Protein 8TNE (pdb70)

Nearest PDB structures (foldseek):
  8tne-assembly1_A  TM=1.003E+00  e=6.669E-58  Butyrivibrio proteoclasticus
  8tne-assembly2_B  TM=9.995E-01  e=2.123E-55  Butyrivibrio proteoclasticus
  8tne-assembly3_C  TM=1.000E+00  e=3.724E-55  Butyrivibrio proteoclasticus
  8tms-assembly4_D  TM=9.133E-01  e=1.707E-23  Butyrivibrio fibrisolvens
  1qjv-assembly2_B  TM=7.725E-01  e=3.445E-16  Dickeya chrysanthemi

Radius of gyration: 35.61 Å; Cα contacts (8 Å, |Δi|>4): 3049; chains: 3; bounding box: 107×58×90 Å

Structure (mmCIF, N/CA/C/O backbone):
data_8TNE
#
_entry.id   8TNE
#
_cell.length_a   228.797
_cell.length_b   49.272
_cell.length_c   100.588
_cell.angle_alpha   90.00
_cell.angle_beta   101.03
_cell.angle_gamma   90.00
#
_symmetry.space_group_name_H-M   'C 1 2 1'
#
loop_
_entity.id
_entity.type
_entity.pdbx_description
1 polymer Pectinesterase
2 non-polymer 1,2-ETHANEDIOL
3 water water
#
loop_
_atom_site.group_PDB
_atom_site.id
_atom_site.type_symbol
_atom_site.label_atom_id
_atom_site.label_alt_id
_atom_site.label_comp_id
_atom_site.label_asym_id
_atom_site.label_entity_id
_atom_site.label_seq_id
_atom_site.pdbx_PDB_ins_code
_atom_site.Cartn_x
_atom_site.Cartn_y
_atom_site.Cartn_z
_atom_site.occupancy
_atom_site.B_iso_or_equiv
_atom_site.auth_seq_id
_atom_site.auth_comp_id
_atom_site.auth_asym_id
_atom_site.auth_atom_id
_atom_site.pdbx_PDB_model_num
ATOM 1 N N . LYS A 1 27 ? -66.848 -54.077 30.222 1.00 131.73 4 LYS A N 1
ATOM 2 C CA . LYS A 1 27 ? -66.633 -52.907 29.325 1.00 137.70 4 LYS A CA 1
ATOM 3 C C . LYS A 1 27 ? -65.743 -51.865 29.997 1.00 131.77 4 LYS A C 1
ATOM 4 O O . LYS A 1 27 ? -66.178 -51.203 30.934 1.00 128.79 4 LYS A O 1
ATOM 10 N N . ARG A 1 28 ? -64.517 -51.699 29.474 1.00 128.29 5 ARG A N 1
ATOM 11 C CA . ARG A 1 28 ? -63.562 -50.722 29.978 1.00 112.52 5 ARG A CA 1
ATOM 12 C C . ARG A 1 28 ? -63.655 -49.432 29.161 1.00 97.96 5 ARG A C 1
ATOM 13 O O . ARG A 1 28 ? -63.330 -49.375 27.973 1.00 95.59 5 ARG A O 1
ATOM 21 N N . MET A 1 29 ? -64.060 -48.379 29.870 1.00 83.20 6 MET A N 1
ATOM 22 C CA . MET A 1 29 ? -64.117 -47.018 29.292 1.00 68.76 6 MET A CA 1
ATOM 23 C C . MET A 1 29 ? -64.153 -46.109 30.517 1.00 60.21 6 MET A C 1
ATOM 24 O O . MET A 1 29 ? -64.832 -46.463 31.484 1.00 59.45 6 MET A O 1
ATOM 29 N N . PHE A 1 30 ? -63.387 -45.032 30.507 1.00 54.58 7 PHE A N 1
ATOM 30 C CA . PHE A 1 30 ? -63.344 -44.111 31.622 1.00 52.83 7 PHE A CA 1
ATOM 31 C C . PHE A 1 30 ? -64.613 -43.261 31.587 1.00 51.70 7 PHE A C 1
ATOM 32 O O . PHE A 1 30 ? -64.830 -42.567 30.610 1.00 51.44 7 PHE A O 1
ATOM 40 N N . GLU A 1 31 ? -65.455 -43.336 32.624 1.00 52.67 8 GLU A N 1
ATOM 41 C CA . GLU A 1 31 ? -66.769 -42.722 32.585 1.00 52.59 8 GLU A CA 1
ATOM 42 C C . GLU A 1 31 ? -66.878 -41.634 33.635 1.00 49.08 8 GLU A C 1
ATOM 43 O O . GLU A 1 31 ? -66.563 -41.869 34.786 1.00 49.81 8 GLU A O 1
ATOM 49 N N . VAL A 1 32 ? -67.421 -40.480 33.263 1.00 45.95 9 VAL A N 1
ATOM 50 C CA . VAL A 1 32 ? -67.697 -39.431 34.227 1.00 46.19 9 VAL A CA 1
ATOM 51 C C . VAL A 1 32 ? -69.149 -38.959 34.084 1.00 46.80 9 VAL A C 1
ATOM 52 O O . VAL A 1 32 ? -69.617 -38.737 32.971 1.00 47.19 9 VAL A O 1
ATOM 56 N N . HIS A 1 33 ? -69.873 -38.826 35.201 1.00 47.68 10 HIS A N 1
ATOM 57 C CA . HIS A 1 33 ? -71.257 -38.371 35.143 1.00 47.44 10 HIS A CA 1
ATOM 58 C C . HIS A 1 33 ? -71.345 -36.948 35.676 1.00 45.17 10 HIS A C 1
ATOM 59 O O . HIS A 1 33 ? -70.989 -36.714 36.829 1.00 46.23 10 HIS A O 1
ATOM 66 N N . VAL A 1 34 ? -71.750 -36.007 34.815 1.00 43.15 11 VAL A N 1
ATOM 67 C CA . VAL A 1 34 ? -72.008 -34.634 35.223 1.00 45.13 11 VAL A CA 1
ATOM 68 C C . VAL A 1 34 ? -73.501 -34.441 35.449 1.00 47.86 11 VAL A C 1
ATOM 69 O O . VAL A 1 34 ? -74.296 -34.713 34.555 1.00 48.57 11 VAL A O 1
ATOM 73 N N . LYS A 1 35 ? -73.878 -33.908 36.619 1.00 50.13 12 LYS A N 1
ATOM 74 C CA . LYS A 1 35 ? -75.258 -33.511 36.892 1.00 49.20 12 LYS A CA 1
ATOM 75 C C . LYS A 1 35 ? -75.276 -32.258 37.753 1.00 49.99 12 LYS A C 1
ATOM 76 O O . LYS A 1 35 ? -74.348 -31.993 38.518 1.00 48.62 12 LYS A O 1
ATOM 82 N N . LYS A 1 36 ? -76.383 -31.515 37.677 1.00 50.89 13 LYS A N 1
ATOM 83 C CA . LYS A 1 36 ? -76.562 -30.346 38.508 1.00 51.31 13 LYS A CA 1
ATOM 84 C C . LYS A 1 36 ? -76.553 -30.742 39.973 1.00 52.76 13 LYS A C 1
ATOM 85 O O . LYS A 1 36 ? -76.080 -29.959 40.794 1.00 53.36 13 LYS A O 1
ATOM 91 N N . GLU A 1 37 ? -77.043 -31.959 40.252 1.00 55.52 14 GLU A N 1
ATOM 92 C CA . GLU A 1 37 ? -77.068 -32.514 41.596 1.00 61.03 14 GLU A CA 1
ATOM 93 C C . GLU A 1 37 ? -76.764 -34.012 41.534 1.00 58.75 14 GLU A C 1
ATOM 94 O O . GLU A 1 37 ? -77.235 -34.706 40.638 1.00 57.80 14 GLU A O 1
ATOM 100 N N . ASN A 1 38 ? -75.993 -34.491 42.509 1.00 59.35 15 ASN A N 1
ATOM 101 C CA . ASN A 1 38 ? -75.723 -35.907 42.702 1.00 63.07 15 ASN A CA 1
ATOM 102 C C . ASN A 1 38 ? -74.864 -36.489 41.583 1.00 57.16 15 ASN A C 1
ATOM 103 O O . ASN A 1 38 ? -74.881 -37.690 41.409 1.00 57.70 15 ASN A O 1
ATOM 108 N N . GLY A 1 39 ? -74.090 -35.672 40.867 1.00 54.11 16 GLY A N 1
ATOM 109 C CA . GLY A 1 39 ? -73.194 -36.178 39.831 1.00 51.75 16 GLY A CA 1
ATOM 110 C C . GLY A 1 39 ? -71.808 -36.476 40.389 1.00 49.94 16 GLY A C 1
ATOM 111 O O . GLY A 1 39 ? -71.601 -36.262 41.567 1.00 51.23 16 GLY A O 1
ATOM 112 N N . ASP A 1 40 ? -70.884 -36.994 39.558 1.00 49.04 17 ASP A N 1
ATOM 113 C CA . ASP A 1 40 ? -69.478 -37.022 39.923 1.00 47.81 17 ASP A CA 1
ATOM 114 C C . ASP A 1 40 ? -68.993 -35.575 40.026 1.00 44.87 17 ASP A C 1
ATOM 115 O O . ASP A 1 40 ? -68.344 -35.195 40.979 1.00 43.49 17 ASP A O 1
ATOM 120 N N . TYR A 1 41 ? -69.406 -34.746 39.082 1.00 44.34 18 TYR A N 1
ATOM 121 C CA . TYR A 1 41 ? -69.130 -33.322 39.146 1.00 45.67 18 TYR A CA 1
ATOM 122 C C . TYR A 1 41 ? -70.392 -32.567 38.721 1.00 46.18 18 TYR A C 1
ATOM 123 O O . TYR A 1 41 ? -71.241 -33.138 38.061 1.00 45.83 18 TYR A O 1
ATOM 132 N N . SER A 1 42 ? -70.474 -31.272 39.018 1.00 47.09 19 SER A N 1
ATOM 133 C CA . SER A 1 42 ? -71.593 -30.444 38.597 1.00 48.00 19 SER A CA 1
ATOM 134 C C . SER A 1 42 ? -71.217 -29.558 37.420 1.00 47.78 19 SER A C 1
ATOM 135 O O . SER A 1 42 ? -72.075 -28.864 36.883 1.00 48.34 19 SER A O 1
ATOM 138 N N . THR A 1 43 ? -69.952 -29.597 36.997 1.00 47.65 20 THR A N 1
ATOM 139 C CA . THR A 1 43 ? -69.496 -28.856 35.819 1.00 47.49 20 THR A CA 1
ATOM 140 C C . THR A 1 43 ? -68.847 -29.799 34.813 1.00 45.43 20 THR A C 1
ATOM 141 O O . THR A 1 43 ? -68.250 -30.800 35.188 1.00 46.90 20 THR A O 1
ATOM 145 N N . ILE A 1 44 ? -68.959 -29.444 33.536 1.00 44.32 21 ILE A N 1
ATOM 146 C CA . ILE A 1 44 ? -68.358 -30.225 32.468 1.00 44.85 21 ILE A CA 1
ATOM 147 C C . ILE A 1 44 ? -66.833 -30.061 32.518 1.00 45.62 21 ILE A C 1
ATOM 148 O O . ILE A 1 44 ? -66.093 -31.012 32.328 1.00 46.94 21 ILE A O 1
ATOM 153 N N . THR A 1 45 ? -66.383 -28.841 32.805 1.00 46.55 22 THR A N 1
ATOM 154 C CA . THR A 1 45 ? -64.974 -28.512 32.915 1.00 45.57 22 THR A CA 1
ATOM 155 C C . THR A 1 45 ? -64.281 -29.476 33.863 1.00 47.30 22 THR A C 1
ATOM 156 O O . THR A 1 45 ? -63.230 -30.020 33.525 1.00 49.39 22 THR A O 1
ATOM 160 N N . GLU A 1 46 ? -64.863 -29.694 35.053 1.00 45.64 23 GLU A N 1
ATOM 161 C CA . GLU A 1 46 ? -64.225 -30.592 35.995 1.00 44.75 23 GLU A CA 1
ATOM 162 C C . GLU A 1 46 ? -64.219 -32.023 35.449 1.00 45.73 23 GLU A C 1
ATOM 163 O O . GLU A 1 46 ? -63.294 -32.788 35.717 1.00 45.31 23 GLU A O 1
ATOM 169 N N . ALA A 1 47 ? -65.232 -32.391 34.650 1.00 44.91 24 ALA A N 1
ATOM 170 C CA . ALA A 1 47 ? -65.251 -33.746 34.122 1.00 45.70 24 ALA A CA 1
ATOM 171 C C . ALA A 1 47 ? -64.131 -33.920 33.096 1.00 44.28 24 ALA A C 1
ATOM 172 O O . ALA A 1 47 ? -63.458 -34.961 33.047 1.00 44.94 24 ALA A O 1
ATOM 174 N N . ILE A 1 48 ? -63.955 -32.899 32.253 1.00 42.09 25 ILE A N 1
ATOM 175 C CA . ILE A 1 48 ? -62.899 -32.919 31.250 1.00 42.94 25 ILE A CA 1
ATOM 176 C C . ILE A 1 48 ? -61.524 -33.082 31.930 1.00 44.58 25 ILE A C 1
ATOM 177 O O . ILE A 1 48 ? -60.680 -33.842 31.444 1.00 44.48 25 ILE A O 1
ATOM 182 N N . GLN A 1 49 ? -61.319 -32.392 33.071 1.00 42.61 26 GLN A N 1
ATOM 183 C CA . GLN A 1 49 ? -60.050 -32.434 33.783 1.00 44.14 26 GLN A CA 1
ATOM 184 C C . GLN A 1 49 ? -59.774 -33.843 34.273 1.00 43.79 26 GLN A C 1
ATOM 185 O O . GLN A 1 49 ? -58.635 -34.249 34.444 1.00 42.68 26 GLN A O 1
ATOM 191 N N . ALA A 1 50 ? -60.858 -34.538 34.580 1.00 44.80 27 ALA A N 1
ATOM 192 C CA . ALA A 1 50 ? -60.776 -35.847 35.185 1.00 46.81 27 ALA A CA 1
ATOM 193 C C . ALA A 1 50 ? -60.276 -36.839 34.162 1.00 46.02 27 ALA A C 1
ATOM 194 O O . ALA A 1 50 ? -59.716 -37.853 34.533 1.00 51.81 27 ALA A O 1
ATOM 196 N N . VAL A 1 51 ? -60.503 -36.571 32.890 1.00 45.62 28 VAL A N 1
ATOM 197 C CA . VAL A 1 51 ? -60.221 -37.582 31.889 1.00 47.71 28 VAL A CA 1
ATOM 198 C C . VAL A 1 51 ? -58.738 -37.554 31.571 1.00 47.86 28 VAL A C 1
ATOM 199 O O . VAL A 1 51 ? -58.224 -36.552 31.103 1.00 46.57 28 VAL A O 1
ATOM 203 N N . PRO A 1 52 ? -58.012 -38.673 31.720 1.00 50.35 29 PRO A N 1
ATOM 204 C CA . PRO A 1 52 ? -56.637 -38.737 31.233 1.00 50.52 29 PRO A CA 1
ATOM 205 C C . PRO A 1 52 ? -56.646 -38.730 29.704 1.00 49.68 29 PRO A C 1
ATOM 206 O O . PRO A 1 52 ? -57.379 -39.511 29.071 1.00 51.74 29 PRO A O 1
ATOM 210 N N . TYR A 1 53 ? -55.826 -37.854 29.115 1.00 46.72 30 TYR A N 1
ATOM 211 C CA . TYR A 1 53 ? -55.762 -37.716 27.666 1.00 46.21 30 TYR A CA 1
ATOM 212 C C . TYR A 1 53 ? -55.732 -39.068 26.939 1.00 48.85 30 TYR A C 1
ATOM 213 O O . TYR A 1 53 ? -56.313 -39.232 25.874 1.00 50.77 30 TYR A O 1
ATOM 222 N N . GLU A 1 54 ? -55.009 -40.048 27.459 1.00 53.77 31 GLU A N 1
ATOM 223 C CA . GLU A 1 54 ? -54.707 -41.234 26.679 1.00 60.04 31 GLU A CA 1
ATOM 224 C C . GLU A 1 54 ? -55.809 -42.290 26.780 1.00 60.72 31 GLU A C 1
ATOM 225 O O . GLU A 1 54 ? -55.739 -43.312 26.102 1.00 63.36 31 GLU A O 1
ATOM 231 N N . GLU A 1 55 ? -56.819 -42.052 27.624 1.00 61.33 32 GLU A N 1
ATOM 232 C CA . GLU A 1 55 ? -57.834 -43.058 27.904 1.00 61.83 32 GLU A CA 1
ATOM 233 C C . GLU A 1 55 ? -59.127 -42.745 27.161 1.00 54.81 32 GLU A C 1
ATOM 234 O O . GLU A 1 55 ? -59.650 -41.642 27.253 1.00 51.63 32 GLU A O 1
ATOM 240 N N . LYS A 1 56 ? -59.614 -43.746 26.428 1.00 53.76 33 LYS A N 1
ATOM 241 C CA . LYS A 1 56 ? -60.938 -43.705 25.842 1.00 54.53 33 LYS A CA 1
ATOM 242 C C . LYS A 1 56 ? -61.942 -43.421 26.952 1.00 51.60 33 LYS A C 1
ATOM 243 O O . LYS A 1 56 ? -61.977 -44.132 27.965 1.00 51.45 33 LYS A O 1
ATOM 249 N N . ALA A 1 57 ? -62.747 -42.371 26.757 1.00 47.83 34 ALA A N 1
ATOM 250 C CA . ALA A 1 57 ? -63.572 -41.868 27.839 1.00 46.01 34 ALA A CA 1
ATOM 251 C C . ALA A 1 57 ? -64.937 -41.469 27.326 1.00 44.12 34 ALA A C 1
ATOM 252 O O . ALA A 1 57 ? -65.070 -41.116 26.180 1.00 42.27 34 ALA A O 1
ATOM 254 N N . ILE A 1 58 ? -65.884 -41.343 28.262 1.00 45.97 35 ILE A N 1
ATOM 255 C CA . ILE A 1 58 ? -67.192 -40.786 27.966 1.00 44.33 35 ILE A CA 1
ATOM 256 C C . ILE A 1 58 ? -67.638 -39.946 29.138 1.00 42.10 35 ILE A C 1
ATOM 257 O O . ILE A 1 58 ? -67.485 -40.361 30.268 1.00 41.38 35 ILE A O 1
ATOM 262 N N . ILE A 1 59 ? -68.163 -38.763 28.830 1.00 40.88 36 ILE A N 1
ATOM 263 C CA . ILE A 1 59 ? -68.781 -37.913 29.825 1.00 42.23 36 ILE A CA 1
ATOM 264 C C . ILE A 1 59 ? -70.293 -37.840 29.553 1.00 44.25 36 ILE A C 1
ATOM 265 O O . ILE A 1 59 ? -70.718 -37.312 28.524 1.00 42.45 36 ILE A O 1
ATOM 270 N N . TYR A 1 60 ? -71.101 -38.343 30.503 1.00 46.39 37 TYR A N 1
ATOM 271 C CA . TYR A 1 60 ? -72.554 -38.201 30.447 1.00 45.74 37 TYR A CA 1
ATOM 272 C C . TYR A 1 60 ? -72.957 -36.891 31.105 1.00 44.24 37 TYR A C 1
ATOM 273 O O . TYR A 1 60 ? -72.507 -36.601 32.204 1.00 44.60 37 TYR A O 1
ATOM 282 N N . ILE A 1 61 ? -73.757 -36.077 30.437 1.00 43.58 38 ILE A N 1
ATOM 283 C CA . ILE A 1 61 ? -74.152 -34.809 31.031 1.00 45.94 38 ILE A CA 1
ATOM 284 C C . ILE A 1 61 ? -75.665 -34.740 31.160 1.00 46.91 38 ILE A C 1
ATOM 285 O O . ILE A 1 61 ? -76.355 -34.723 30.152 1.00 50.43 38 ILE A O 1
ATOM 290 N N . GLY A 1 62 ? -76.150 -34.639 32.395 1.00 50.55 39 GLY A N 1
ATOM 291 C CA . GLY A 1 62 ? -77.581 -34.578 32.691 1.00 52.60 39 GLY A CA 1
ATOM 292 C C . GLY A 1 62 ? -78.212 -33.248 32.286 1.00 52.45 39 GLY A C 1
ATOM 293 O O . GLY A 1 62 ? -77.515 -32.307 31.909 1.00 53.30 39 GLY A O 1
ATOM 294 N N . GLU A 1 63 ? -79.545 -33.231 32.324 1.00 56.15 40 GLU A N 1
ATOM 295 C CA . GLU A 1 63 ? -80.373 -32.063 32.062 1.00 55.81 40 GLU A CA 1
ATOM 296 C C . GLU A 1 63 ? -79.852 -30.833 32.786 1.00 51.06 40 GLU A C 1
ATOM 297 O O . GLU A 1 63 ? -79.525 -30.902 33.967 1.00 54.02 40 GLU A O 1
ATOM 303 N N . GLY A 1 64 ? -79.854 -29.713 32.071 1.00 46.94 41 GLY A N 1
ATOM 304 C CA . GLY A 1 64 ? -79.578 -28.420 32.664 1.00 46.90 41 GLY A CA 1
ATOM 305 C C . GLY A 1 64 ? -78.867 -27.503 31.680 1.00 45.63 41 GLY A C 1
ATOM 306 O O . GLY A 1 64 ? -78.531 -27.907 30.569 1.00 44.76 41 GLY A O 1
ATOM 307 N N . THR A 1 65 ? -78.685 -26.257 32.106 1.00 47.56 42 THR A N 1
ATOM 308 C CA . THR A 1 65 ? -77.965 -25.242 31.363 1.00 47.92 42 THR A CA 1
ATOM 309 C C . THR A 1 65 ? -76.635 -25.040 32.079 1.00 47.66 42 THR A C 1
ATOM 310 O O . THR A 1 65 ? -76.611 -24.682 33.243 1.00 51.60 42 THR A O 1
ATOM 314 N N . TYR A 1 66 ? -75.538 -25.338 31.386 1.00 45.34 43 TYR A N 1
ATOM 315 C CA . TYR A 1 66 ? -74.197 -25.206 31.934 1.00 45.07 43 TYR A CA 1
ATOM 316 C C . TYR A 1 66 ? -73.517 -23.992 31.295 1.00 43.62 43 TYR A C 1
ATOM 317 O O . TYR A 1 66 ? -73.241 -23.986 30.101 1.00 39.98 43 TYR A O 1
ATOM 326 N N . HIS A 1 67 ? -73.359 -22.927 32.085 1.00 46.09 44 HIS A N 1
ATOM 327 C CA . HIS A 1 67 ? -72.766 -21.688 31.604 1.00 48.46 44 HIS A CA 1
ATOM 328 C C . HIS A 1 67 ? -71.256 -21.791 31.803 1.00 45.91 44 HIS A C 1
ATOM 329 O O . HIS A 1 67 ? -70.765 -21.477 32.864 1.00 46.86 44 HIS A O 1
ATOM 336 N N . GLU A 1 68 ? -70.553 -22.288 30.798 1.00 46.61 45 GLU A N 1
ATOM 337 C CA . GLU A 1 68 ? -69.133 -22.618 30.887 1.00 49.08 45 GLU A CA 1
ATOM 338 C C . GLU A 1 68 ? -68.486 -22.435 29.520 1.00 47.01 45 GLU A C 1
ATOM 339 O O . GLU A 1 68 ? -69.132 -22.637 28.506 1.00 49.18 45 GLU A O 1
ATOM 345 N N . LYS A 1 69 ? -67.200 -22.108 29.530 1.00 48.82 46 LYS A N 1
ATOM 346 C CA . LYS A 1 69 ? -66.360 -22.058 28.346 1.00 46.85 46 LYS A CA 1
ATOM 347 C C . LYS A 1 69 ? -65.462 -23.284 28.385 1.00 44.01 46 LYS A C 1
ATOM 348 O O . LYS A 1 69 ? -64.647 -23.413 29.295 1.00 44.46 46 LYS A O 1
ATOM 354 N N . LEU A 1 70 ? -65.634 -24.194 27.430 1.00 43.01 47 LEU A N 1
ATOM 355 C CA . LEU A 1 70 ? -64.955 -25.479 27.517 1.00 46.17 47 LEU A CA 1
ATOM 356 C C . LEU A 1 70 ? -63.697 -25.505 26.654 1.00 45.81 47 LEU A C 1
ATOM 357 O O . LEU A 1 70 ? -63.742 -25.068 25.510 1.00 47.51 47 LEU A O 1
ATOM 362 N N . PHE A 1 71 ? -62.632 -26.127 27.179 1.00 44.16 48 PHE A N 1
ATOM 363 C CA . PHE A 1 71 ? -61.466 -26.443 26.371 1.00 42.07 48 PHE A CA 1
ATOM 364 C C . PHE A 1 71 ? -61.146 -27.913 26.560 1.00 41.48 48 PHE A C 1
ATOM 365 O O . PHE A 1 71 ? -60.687 -28.325 27.601 1.00 44.49 48 PHE A O 1
ATOM 373 N N . CYS A 1 72 ? -61.330 -28.701 25.522 1.00 41.99 49 CYS A N 1
ATOM 374 C CA . CYS A 1 72 ? -61.117 -30.127 25.609 1.00 45.22 49 CYS A CA 1
ATOM 375 C C . CYS A 1 72 ? -60.075 -30.563 24.585 1.00 49.87 49 CYS A C 1
ATOM 376 O O . CYS A 1 72 ? -60.248 -30.296 23.401 1.00 56.04 49 CYS A O 1
ATOM 379 N N . GLU A 1 73 ? -59.020 -31.241 25.048 1.00 48.78 50 GLU A N 1
ATOM 380 C CA . GLU A 1 73 ? -58.051 -31.867 24.161 1.00 48.55 50 GLU A CA 1
ATOM 381 C C . GLU A 1 73 ? -57.796 -33.279 24.664 1.00 46.75 50 GLU A C 1
ATOM 382 O O . GLU A 1 73 ? -57.205 -33.411 25.719 1.00 43.33 50 GLU A O 1
ATOM 388 N N . LYS A 1 74 ? -58.252 -34.312 23.936 1.00 44.84 51 LYS A N 1
ATOM 389 C CA . LYS A 1 74 ? -58.124 -35.679 24.429 1.00 44.92 51 LYS A CA 1
ATOM 390 C C . LYS A 1 74 ? -57.879 -36.628 23.268 1.00 45.00 51 LYS A C 1
ATOM 391 O O . LYS A 1 74 ? -58.192 -36.295 22.130 1.00 44.75 51 LYS A O 1
ATOM 397 N N . SER A 1 75 ? -57.396 -37.845 23.550 1.00 46.52 52 SER A N 1
ATOM 398 C CA . SER A 1 75 ? -57.192 -38.773 22.455 1.00 48.31 52 SER A CA 1
ATOM 399 C C . SER A 1 75 ? -58.531 -39.300 21.935 1.00 48.45 52 SER A C 1
ATOM 400 O O . SER A 1 75 ? -58.679 -39.453 20.732 1.00 53.05 52 SER A O 1
ATOM 403 N N . ASP A 1 76 ? -59.475 -39.657 22.817 1.00 48.51 53 ASP A N 1
ATOM 404 C CA . ASP A 1 76 ? -60.714 -40.302 22.373 1.00 48.72 53 ASP A CA 1
ATOM 405 C C . ASP A 1 76 ? -61.823 -40.073 23.402 1.00 48.60 53 ASP A C 1
ATOM 406 O O . ASP A 1 76 ? -61.956 -40.837 24.364 1.00 50.92 53 ASP A O 1
ATOM 411 N N . ILE A 1 77 ? -62.601 -39.011 23.232 1.00 44.80 54 ILE A N 1
ATOM 412 C CA . ILE A 1 77 ? -63.622 -38.725 24.218 1.00 45.13 54 ILE A CA 1
ATOM 413 C C . ILE A 1 77 ? -64.981 -38.538 23.557 1.00 44.69 54 ILE A C 1
ATOM 414 O O . ILE A 1 77 ? -65.085 -38.005 22.460 1.00 42.94 54 ILE A O 1
ATOM 419 N N . THR A 1 78 ? -66.029 -38.934 24.281 1.00 48.58 55 THR A N 1
ATOM 420 C CA . THR A 1 78 ? -67.426 -38.798 23.869 1.00 46.66 55 THR A CA 1
ATOM 421 C C . THR A 1 78 ? -68.201 -37.983 24.908 1.00 43.72 55 THR A C 1
ATOM 422 O O . THR A 1 78 ? -68.085 -38.259 26.099 1.00 43.75 55 THR A O 1
ATOM 426 N N . PHE A 1 79 ? -68.938 -36.968 24.465 1.00 40.97 56 PHE A N 1
ATOM 427 C CA . PHE A 1 79 ? -69.872 -36.259 25.327 1.00 42.87 56 PHE A CA 1
ATOM 428 C C . PHE A 1 79 ? -71.315 -36.602 24.926 1.00 43.50 56 PHE A C 1
ATOM 429 O O . PHE A 1 79 ? -71.661 -36.539 23.744 1.00 43.78 56 PHE A O 1
ATOM 437 N N . VAL A 1 80 ? -72.152 -36.967 25.905 1.00 43.10 57 VAL A N 1
ATOM 438 C CA . VAL A 1 80 ? -73.537 -37.339 25.646 1.00 44.36 57 VAL A CA 1
ATOM 439 C C . VAL A 1 80 ? -74.423 -36.553 26.608 1.00 44.09 57 VAL A C 1
ATOM 440 O O . VAL A 1 80 ? -74.393 -36.826 27.803 1.00 42.78 57 VAL A O 1
ATOM 444 N N . GLY A 1 81 ? -75.183 -35.576 26.084 1.00 43.60 58 GLY A N 1
ATOM 445 C CA . GLY A 1 81 ? -76.143 -34.821 26.871 1.00 44.88 58 GLY A CA 1
ATOM 446 C C . GLY A 1 81 ? -77.501 -35.539 26.930 1.00 49.46 58 GLY A C 1
ATOM 447 O O . GLY A 1 81 ? -77.645 -36.630 26.389 1.00 49.55 58 GLY A O 1
ATOM 448 N N . ALA A 1 82 ? -78.494 -34.918 27.592 1.00 51.05 59 ALA A N 1
ATOM 449 C CA . ALA A 1 82 ? -79.828 -35.494 27.752 1.00 54.82 59 ALA A CA 1
ATOM 450 C C . ALA A 1 82 ? -80.739 -35.197 26.561 1.00 51.18 59 ALA A C 1
ATOM 451 O O . ALA A 1 82 ? -81.891 -35.616 26.571 1.00 57.53 59 ALA A O 1
ATOM 453 N N . GLY A 1 83 ? -80.213 -34.502 25.550 1.00 45.80 60 GLY A N 1
ATOM 454 C CA . GLY A 1 83 ? -80.939 -34.230 24.326 1.00 44.89 60 GLY A CA 1
ATOM 455 C C . GLY A 1 83 ? -80.884 -32.747 23.982 1.00 44.57 60 GLY A C 1
ATOM 456 O O . GLY A 1 83 ? -80.540 -31.901 24.812 1.00 43.46 60 GLY A O 1
ATOM 457 N N . ILE A 1 84 ? -81.234 -32.437 22.737 1.00 46.14 61 ILE A N 1
ATOM 458 C CA . ILE A 1 84 ? -81.278 -31.063 22.278 1.00 48.83 61 ILE A CA 1
ATOM 459 C C . ILE A 1 84 ? -82.217 -30.225 23.157 1.00 48.93 61 ILE A C 1
ATOM 460 O O . ILE A 1 84 ? -83.328 -30.623 23.443 1.00 49.31 61 ILE A O 1
ATOM 465 N N . ASP A 1 85 ? -81.702 -29.090 23.636 1.00 49.43 62 ASP A N 1
ATOM 466 C CA . ASP A 1 85 ? -82.408 -28.126 24.469 1.00 51.80 62 ASP A CA 1
ATOM 467 C C . ASP A 1 85 ? -82.835 -28.715 25.818 1.00 52.85 62 ASP A C 1
ATOM 468 O O . ASP A 1 85 ? -83.623 -28.107 26.537 1.00 52.67 62 ASP A O 1
ATOM 473 N N . LYS A 1 86 ? -82.256 -29.861 26.199 1.00 56.22 63 LYS A N 1
ATOM 474 C CA . LYS A 1 86 ? -82.400 -30.442 27.533 1.00 55.20 63 LYS A CA 1
ATOM 475 C C . LYS A 1 86 ? -81.068 -30.337 28.286 1.00 52.78 63 LYS A C 1
ATOM 476 O O . LYS A 1 86 ? -81.012 -29.872 29.421 1.00 54.48 63 LYS A O 1
ATOM 482 N N . THR A 1 87 ? -79.980 -30.742 27.622 1.00 51.63 64 THR A N 1
ATOM 483 C CA . THR A 1 87 ? -78.636 -30.335 28.019 1.00 49.09 64 THR A CA 1
ATOM 484 C C . THR A 1 87 ? -78.163 -29.175 27.146 1.00 45.83 64 THR A C 1
ATOM 485 O O . THR A 1 87 ? -78.075 -29.320 25.944 1.00 47.40 64 THR A O 1
ATOM 489 N N . ILE A 1 88 ? -77.858 -28.033 27.760 1.00 45.74 65 ILE A N 1
ATOM 490 C CA . ILE A 1 88 ? -77.438 -26.852 27.032 1.00 45.79 65 ILE A CA 1
ATOM 491 C C . ILE A 1 88 ? -76.090 -26.374 27.585 1.00 44.57 65 ILE A C 1
ATOM 492 O O . ILE A 1 88 ? -75.989 -26.096 28.774 1.00 43.80 65 ILE A O 1
ATOM 497 N N . ILE A 1 89 ? -75.077 -26.255 26.716 1.00 44.76 66 ILE A N 1
ATOM 498 C CA . ILE A 1 89 ? -73.809 -25.606 27.052 1.00 43.93 66 ILE A CA 1
ATOM 499 C C . ILE A 1 89 ? -73.788 -24.226 26.417 1.00 44.64 66 ILE A C 1
ATOM 500 O O . ILE A 1 89 ? -73.905 -24.112 25.205 1.00 45.32 66 ILE A O 1
ATOM 505 N N . GLU A 1 90 ? -73.680 -23.177 27.230 1.00 47.41 67 GLU A N 1
ATOM 506 C CA . GLU A 1 90 ? -73.787 -21.823 26.693 1.00 51.50 67 GLU A CA 1
ATOM 507 C C . GLU A 1 90 ? -72.698 -20.932 27.288 1.00 48.12 67 GLU A C 1
ATOM 508 O O . GLU A 1 90 ? -72.328 -21.086 28.445 1.00 47.63 67 GLU A O 1
ATOM 514 N N . TYR A 1 91 ? -72.215 -19.980 26.482 1.00 47.42 68 TYR A N 1
ATOM 515 C CA . TYR A 1 91 ? -71.342 -18.918 26.958 1.00 47.60 68 TYR A CA 1
ATOM 516 C C . TYR A 1 91 ? -71.523 -17.742 25.998 1.00 47.11 68 TYR A C 1
ATOM 517 O O . TYR A 1 91 ? -72.170 -17.912 24.971 1.00 48.81 68 TYR A O 1
ATOM 526 N N . ASP A 1 92 ? -70.967 -16.567 26.338 1.00 47.84 69 ASP A N 1
ATOM 527 C CA . ASP A 1 92 ? -71.291 -15.322 25.642 1.00 52.71 69 ASP A CA 1
ATOM 528 C C . ASP A 1 92 ? -70.058 -14.446 25.398 1.00 52.13 69 ASP A C 1
ATOM 529 O O . ASP A 1 92 ? -70.084 -13.231 25.582 1.00 53.70 69 ASP A O 1
ATOM 534 N N . ASP A 1 93 ? -68.990 -15.061 24.899 1.00 51.37 70 ASP A N 1
ATOM 535 C CA . ASP A 1 93 ? -67.801 -14.319 24.517 1.00 51.71 70 ASP A CA 1
ATOM 536 C C . ASP A 1 93 ? -67.919 -13.908 23.064 1.00 49.71 70 ASP A C 1
ATOM 537 O O . ASP A 1 93 ? -68.306 -14.735 22.246 1.00 48.80 70 ASP A O 1
ATOM 542 N N . GLY A 1 94 ? -67.589 -12.650 22.764 1.00 49.68 71 GLY A N 1
ATOM 543 C CA . GLY A 1 94 ? -67.553 -12.181 21.390 1.00 50.41 71 GLY A CA 1
ATOM 544 C C . GLY A 1 94 ? -66.192 -11.579 21.032 1.00 51.47 71 GLY A C 1
ATOM 545 O O . GLY A 1 94 ? -65.471 -11.056 21.888 1.00 51.44 71 GLY A O 1
ATOM 546 N N . ALA A 1 95 ? -65.874 -11.630 19.742 1.00 51.08 72 ALA A N 1
ATOM 547 C CA . ALA A 1 95 ? -64.592 -11.165 19.234 1.00 51.34 72 ALA A CA 1
ATOM 548 C C . ALA A 1 95 ? -64.325 -9.714 19.638 1.00 56.18 72 ALA A C 1
ATOM 549 O O . ALA A 1 95 ? -63.171 -9.347 19.792 1.00 59.45 72 ALA A O 1
ATOM 551 N N . PHE A 1 96 ? -65.363 -8.878 19.798 1.00 56.87 73 PHE A N 1
ATOM 552 C CA . PHE A 1 96 ? -65.145 -7.459 20.047 1.00 60.41 73 PHE A CA 1
ATOM 553 C C . PHE A 1 96 ? -64.864 -7.181 21.521 1.00 60.52 73 PHE A C 1
ATOM 554 O O . PHE A 1 96 ? -64.520 -6.057 21.884 1.00 60.42 73 PHE A O 1
ATOM 562 N N . ASP A 1 97 ? -64.989 -8.208 22.365 1.00 60.46 74 ASP A N 1
ATOM 563 C CA . ASP A 1 97 ? -64.746 -8.056 23.793 1.00 65.48 74 ASP A CA 1
ATOM 564 C C . ASP A 1 97 ? -63.285 -7.644 24.030 1.00 71.15 74 ASP A C 1
ATOM 565 O O . ASP A 1 97 ? -62.379 -7.970 23.257 1.00 68.54 74 ASP A O 1
ATOM 570 N N . GLN A 1 98 ? -63.059 -6.887 25.108 1.00 76.46 75 GLN A N 1
ATOM 571 C CA . GLN A 1 98 ? -61.717 -6.499 25.477 1.00 77.91 75 GLN A CA 1
ATOM 572 C C . GLN A 1 98 ? -61.210 -7.440 26.556 1.00 79.30 75 GLN A C 1
ATOM 573 O O . GLN A 1 98 ? -61.886 -7.669 27.548 1.00 83.31 75 GLN A O 1
ATOM 579 N N . MET A 1 99 ? -59.998 -7.958 26.339 1.00 81.07 76 MET A N 1
ATOM 580 C CA . MET A 1 99 ? -59.315 -8.826 27.279 1.00 78.11 76 MET A CA 1
ATOM 581 C C . MET A 1 99 ? -58.558 -7.959 28.287 1.00 79.89 76 MET A C 1
ATOM 582 O O . MET A 1 99 ? -58.373 -6.752 28.069 1.00 77.48 76 MET A O 1
ATOM 587 N N . GLU A 1 100 ? -58.096 -8.586 29.372 1.00 80.87 77 GLU A N 1
ATOM 588 C CA . GLU A 1 100 ? -57.421 -7.859 30.437 1.00 85.21 77 GLU A CA 1
ATOM 589 C C . GLU A 1 100 ? -56.204 -7.083 29.916 1.00 82.79 77 GLU A C 1
ATOM 590 O O . GLU A 1 100 ? -55.999 -5.932 30.296 1.00 80.56 77 GLU A O 1
ATOM 596 N N . ASP A 1 101 ? -55.414 -7.703 29.027 1.00 78.12 78 ASP A N 1
ATOM 597 C CA . ASP A 1 101 ? -54.186 -7.094 28.545 1.00 79.28 78 ASP A CA 1
ATOM 598 C C . ASP A 1 101 ? -54.465 -5.967 27.562 1.00 81.99 78 ASP A C 1
ATOM 599 O O . ASP A 1 101 ? -53.532 -5.350 27.055 1.00 85.53 78 ASP A O 1
ATOM 604 N N . GLY A 1 102 ? -55.744 -5.727 27.256 1.00 83.52 79 GLY A N 1
ATOM 605 C CA . GLY A 1 102 ? -56.127 -4.629 26.379 1.00 83.36 79 GLY A CA 1
ATOM 606 C C . GLY A 1 102 ? -56.466 -5.090 24.966 1.00 80.19 79 GLY A C 1
ATOM 607 O O . GLY A 1 102 ? -57.062 -4.333 24.209 1.00 84.70 79 GLY A O 1
ATOM 608 N N . SER A 1 103 ? -56.102 -6.330 24.612 1.00 75.05 80 SER A N 1
ATOM 609 C CA . SER A 1 103 ? -56.271 -6.801 23.247 1.00 71.88 80 SER A CA 1
ATOM 610 C C . SER A 1 103 ? -57.750 -7.084 22.993 1.00 69.52 80 SER A C 1
ATOM 611 O O . SER A 1 103 ? -58.497 -7.287 23.946 1.00 67.74 80 SER A O 1
ATOM 614 N N . LYS A 1 104 ? -58.137 -7.144 21.714 1.00 69.77 81 LYS A N 1
ATOM 615 C CA . LYS A 1 104 ? -59.451 -7.638 21.324 1.00 67.49 81 LYS A CA 1
ATOM 616 C C . LYS A 1 104 ? -59.421 -9.166 21.331 1.00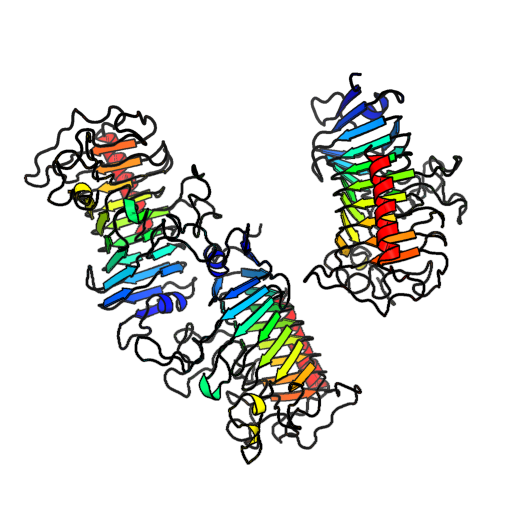 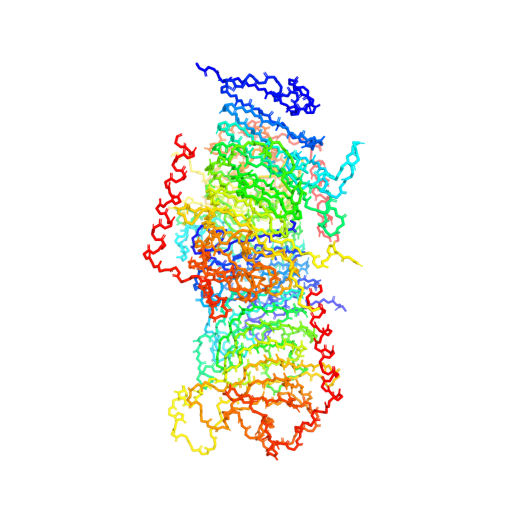62.27 81 LYS A C 1
ATOM 617 O O . LYS A 1 104 ? -58.469 -9.783 20.875 1.00 63.55 81 LYS A O 1
ATOM 623 N N . MET A 1 105 ? -60.481 -9.769 21.859 1.00 58.94 82 MET A N 1
ATOM 624 C CA . MET A 1 105 ? -60.563 -11.206 22.023 1.00 56.29 82 MET A CA 1
ATOM 625 C C . MET A 1 105 ? -60.345 -11.897 20.688 1.00 52.03 82 MET A C 1
ATOM 626 O O . MET A 1 105 ? -59.601 -12.866 20.623 1.00 50.95 82 MET A O 1
ATOM 631 N N . GLY A 1 106 ? -60.999 -11.398 19.640 1.00 51.24 83 GLY A N 1
ATOM 632 C CA . GLY A 1 106 ? -60.907 -11.983 18.316 1.00 49.59 83 GLY A CA 1
ATOM 633 C C . GLY A 1 106 ? -61.798 -13.218 18.137 1.00 47.01 83 GLY A C 1
ATOM 634 O O . GLY A 1 106 ? -62.259 -13.845 19.076 1.00 44.51 83 GLY A O 1
ATOM 635 N N . THR A 1 107 ? -62.052 -13.541 16.873 1.00 47.71 84 THR A N 1
ATOM 636 C CA . THR A 1 107 ? -62.820 -14.689 16.453 1.00 46.19 84 THR A CA 1
ATOM 637 C C . THR A 1 107 ? -62.444 -15.944 17.235 1.00 47.18 84 THR A C 1
ATOM 638 O O . THR A 1 107 ? -63.301 -16.574 17.850 1.00 49.54 84 THR A O 1
ATOM 642 N N . PHE A 1 108 ? -61.162 -16.328 17.177 1.00 47.26 85 PHE A N 1
ATOM 643 C CA . PHE A 1 108 ? -60.786 -17.690 17.515 1.00 45.28 85 PHE A CA 1
ATOM 644 C C . PHE A 1 108 ? -60.567 -17.863 19.006 1.00 43.79 85 PHE A C 1
ATOM 645 O O . PHE A 1 108 ? -60.208 -18.958 19.414 1.00 45.02 85 PHE A O 1
ATOM 653 N N . ARG A 1 109 ? -60.888 -16.836 19.797 1.00 43.98 86 ARG A N 1
ATOM 654 C CA . ARG A 1 109 ? -60.932 -16.979 21.242 1.00 45.76 86 ARG A CA 1
ATOM 655 C C . ARG A 1 109 ? -62.361 -16.849 21.798 1.00 45.76 86 ARG A C 1
ATOM 656 O O . ARG A 1 109 ? -62.536 -16.834 23.017 1.00 46.00 86 ARG A O 1
ATOM 664 N N . SER A 1 110 ? -63.364 -16.724 20.918 1.00 46.01 87 SER A N 1
ATOM 665 C CA . SER A 1 110 ? -64.730 -16.448 21.333 1.00 47.09 87 SER A CA 1
ATOM 666 C C . SER A 1 110 ? -65.508 -17.730 21.644 1.00 46.48 87 SER A C 1
ATOM 667 O O . SER A 1 110 ? -66.644 -17.645 22.113 1.00 44.60 87 SER A O 1
ATOM 670 N N . TYR A 1 111 ? -64.903 -18.911 21.424 1.00 44.89 88 TYR A N 1
ATOM 671 C CA . TYR A 1 111 ? -65.656 -20.164 21.367 1.00 45.10 88 TYR A CA 1
ATOM 672 C C . TYR A 1 111 ? -66.350 -20.442 22.704 1.00 45.50 88 TYR A C 1
ATOM 673 O O . TYR A 1 111 ? -65.779 -20.194 23.767 1.00 45.49 88 TYR A O 1
ATOM 682 N N . THR A 1 112 ? -67.592 -20.944 22.659 1.00 42.05 89 THR A N 1
ATOM 683 C CA . THR A 1 112 ? -68.179 -21.544 23.844 1.00 42.24 89 THR A CA 1
ATOM 684 C C . THR A 1 112 ? -67.514 -22.886 24.144 1.00 40.66 89 THR A C 1
ATOM 685 O O . THR A 1 112 ? -67.346 -23.245 25.296 1.00 42.33 89 THR A O 1
ATOM 689 N N . ALA A 1 113 ? -67.128 -23.640 23.121 1.00 39.93 90 ALA A N 1
ATOM 690 C CA . ALA A 1 113 ? -66.508 -24.931 23.368 1.00 41.96 90 ALA A CA 1
ATOM 691 C C . ALA A 1 113 ? -65.472 -25.257 22.297 1.00 42.22 90 ALA A C 1
ATOM 692 O O . ALA A 1 113 ? -65.764 -25.198 21.103 1.00 47.07 90 ALA A O 1
ATOM 694 N N . PHE A 1 114 ? -64.292 -25.670 22.754 1.00 40.51 91 PHE A N 1
ATOM 695 C CA . PHE A 1 114 ? -63.227 -26.092 21.847 1.00 41.50 91 PHE A CA 1
ATOM 696 C C . PHE A 1 114 ? -63.065 -27.600 21.965 1.00 38.82 91 PHE A C 1
ATOM 697 O O . PHE A 1 114 ? -62.883 -28.118 23.055 1.00 37.88 91 PHE A O 1
ATOM 705 N N . PHE A 1 115 ? -63.129 -28.294 20.844 1.00 39.33 92 PHE A N 1
ATOM 706 C CA . PHE A 1 115 ? -62.955 -29.732 20.860 1.00 43.14 92 PHE A CA 1
ATOM 707 C C . PHE A 1 115 ? -61.739 -30.073 20.001 1.00 42.50 92 PHE A C 1
ATOM 708 O O . PHE A 1 115 ? -61.795 -30.011 18.765 1.00 44.36 92 PHE A O 1
ATOM 716 N N . GLY A 1 116 ? -60.632 -30.429 20.668 1.00 41.87 93 GLY A N 1
ATOM 717 C CA . GLY A 1 116 ? -59.415 -30.815 19.969 1.00 40.24 93 GLY A CA 1
ATOM 718 C C . GLY A 1 116 ? -58.927 -32.196 20.402 1.00 42.96 93 GLY A C 1
ATOM 719 O O . GLY A 1 116 ? -59.508 -32.839 21.273 1.00 44.93 93 GLY A O 1
ATOM 720 N N . GLY A 1 117 ? -57.793 -32.616 19.817 1.00 44.50 94 GLY A N 1
ATOM 721 C CA . GLY A 1 117 ? -57.213 -33.913 20.103 1.00 43.08 94 GLY A CA 1
ATOM 722 C C . GLY A 1 117 ? -57.346 -34.819 18.898 1.00 42.09 94 GLY A C 1
ATOM 723 O O . GLY A 1 117 ? -57.425 -34.327 17.791 1.00 40.66 94 GLY A O 1
ATOM 724 N N . LYS A 1 118 ? -57.396 -36.129 19.120 1.00 44.26 95 LYS A N 1
ATOM 725 C CA . LYS A 1 118 ? -57.457 -37.071 18.007 1.00 47.61 95 LYS A CA 1
ATOM 726 C C . LYS A 1 118 ? -58.917 -37.366 17.628 1.00 48.08 95 LYS A C 1
ATOM 727 O O . LYS A 1 118 ? -59.275 -37.181 16.485 1.00 50.11 95 LYS A O 1
ATOM 733 N N . ARG A 1 119 ? -59.766 -37.796 18.561 1.00 48.17 96 ARG A N 1
ATOM 734 C CA . ARG A 1 119 ? -61.135 -38.184 18.223 1.00 52.07 96 ARG A CA 1
ATOM 735 C C . ARG A 1 119 ? -62.109 -37.627 19.244 1.00 44.82 96 ARG A C 1
ATOM 736 O O . ARG A 1 119 ? -61.942 -37.858 20.429 1.00 45.14 96 ARG A O 1
ATOM 744 N N . VAL A 1 120 ? -63.075 -36.831 18.809 1.00 43.73 97 VAL A N 1
ATOM 745 C CA A VAL A 1 120 ? -64.121 -36.341 19.711 0.70 42.82 97 VAL A CA 1
ATOM 746 C CA B VAL A 1 120 ? -64.115 -36.335 19.703 0.30 42.14 97 VAL A CA 1
ATOM 747 C C . VAL A 1 120 ? -65.495 -36.702 19.155 1.00 41.67 97 VAL A C 1
ATOM 748 O O . VAL A 1 120 ? -65.735 -36.630 17.967 1.00 41.03 97 VAL A O 1
ATOM 755 N N . THR A 1 121 ? -66.423 -37.047 20.033 1.00 44.62 98 THR A N 1
ATOM 756 C CA . THR A 1 121 ? -67.799 -37.336 19.654 1.00 43.29 98 THR A CA 1
ATOM 757 C C . THR A 1 121 ? -68.721 -36.540 20.567 1.00 41.81 98 THR A C 1
ATOM 758 O O . THR A 1 121 ? -68.552 -36.567 21.773 1.00 41.91 98 THR A O 1
ATOM 762 N N . VAL A 1 122 ? -69.717 -35.858 19.994 1.00 41.55 99 VAL A N 1
ATOM 763 C CA . VAL A 1 122 ? -70.666 -35.078 20.777 1.00 41.79 99 VAL A CA 1
ATOM 764 C C . VAL A 1 122 ? -72.092 -35.422 20.351 1.00 42.66 99 VAL A C 1
ATOM 765 O O . VAL A 1 122 ? -72.364 -35.453 19.162 1.00 41.12 99 VAL A O 1
ATOM 769 N N . ARG A 1 123 ? -72.948 -35.709 21.330 1.00 43.06 100 ARG A N 1
ATOM 770 C CA . ARG A 1 123 ? -74.312 -36.158 20.970 1.00 45.36 100 ARG A CA 1
ATOM 771 C C . ARG A 1 123 ? -75.401 -35.708 21.939 1.00 46.87 100 ARG A C 1
ATOM 772 O O . ARG A 1 123 ? -75.126 -35.702 23.145 1.00 46.36 100 ARG A O 1
ATOM 780 N N . ASN A 1 124 ? -76.535 -35.234 21.413 1.00 45.23 101 ASN A N 1
ATOM 781 C CA . ASN A 1 124 ? -77.716 -35.031 22.220 1.00 45.70 101 ASN A CA 1
ATOM 782 C C . ASN A 1 124 ? -77.548 -33.827 23.137 1.00 45.28 101 ASN A C 1
ATOM 783 O O . ASN A 1 124 ? -77.723 -33.954 24.339 1.00 44.81 101 ASN A O 1
ATOM 788 N N . MET A 1 125 ? -77.266 -32.650 22.562 1.00 45.91 102 MET A N 1
ATOM 789 C CA . MET A 1 125 ? -77.202 -31.421 23.342 1.00 43.42 102 MET A CA 1
ATOM 790 C C . MET A 1 125 ? -77.252 -30.191 22.439 1.00 41.23 102 MET A C 1
ATOM 791 O O . MET A 1 125 ? -77.085 -30.261 21.221 1.00 39.44 102 MET A O 1
ATOM 796 N N . THR A 1 126 ? -77.443 -29.045 23.087 1.00 42.08 103 THR A N 1
ATOM 797 C CA . THR A 1 126 ? -77.349 -27.741 22.451 1.00 42.24 103 THR A CA 1
ATOM 798 C C . THR A 1 126 ? -76.072 -27.088 22.943 1.00 39.26 103 THR A C 1
ATOM 799 O O . THR A 1 126 ? -75.767 -27.156 24.128 1.00 38.60 103 THR A O 1
ATOM 803 N N . ILE A 1 127 ? -75.339 -26.469 22.022 1.00 39.85 104 ILE A N 1
ATOM 804 C CA . ILE A 1 127 ? -74.189 -25.653 22.378 1.00 40.45 104 ILE A CA 1
ATOM 805 C C . ILE A 1 127 ? -74.399 -24.292 21.748 1.00 40.90 104 ILE A C 1
ATOM 806 O O . ILE A 1 127 ? -74.586 -24.189 20.535 1.00 41.74 104 ILE A O 1
ATOM 811 N N . ALA A 1 128 ? -74.369 -23.256 22.574 1.00 41.84 105 ALA A N 1
ATOM 812 C CA . ALA A 1 128 ? -74.804 -21.945 22.117 1.00 43.21 105 ALA A CA 1
ATOM 813 C C . ALA A 1 128 ? -73.770 -20.888 22.473 1.00 43.93 105 ALA A C 1
ATOM 814 O O . ALA A 1 128 ? -73.193 -20.905 23.559 1.00 43.96 105 ALA A O 1
ATOM 816 N N . ASN A 1 129 ? -73.588 -19.947 21.548 1.00 45.85 106 ASN A N 1
ATOM 817 C CA . ASN A 1 129 ? -72.973 -18.669 21.863 1.00 46.76 106 ASN A CA 1
ATOM 818 C C . ASN A 1 129 ? -74.081 -17.605 21.839 1.00 47.53 106 ASN A C 1
ATOM 819 O O . ASN A 1 129 ? -74.589 -17.225 20.779 1.00 47.13 106 ASN A O 1
ATOM 824 N N . THR A 1 130 ? -74.371 -17.056 23.017 1.00 48.93 107 THR A N 1
ATOM 825 C CA . THR A 1 130 ? -75.535 -16.213 23.207 1.00 52.72 107 THR A CA 1
ATOM 826 C C . THR A 1 130 ? -75.184 -14.728 23.192 1.00 54.67 107 THR A C 1
ATOM 827 O O . THR A 1 130 ? -76.014 -13.934 23.635 1.00 57.59 107 THR A O 1
ATOM 831 N N . VAL A 1 131 ? -73.998 -14.344 22.689 1.00 52.51 108 VAL A N 1
ATOM 832 C CA . VAL A 1 131 ? -73.551 -12.967 22.851 1.00 54.50 108 VAL A CA 1
ATOM 833 C C . VAL A 1 131 ? -74.413 -12.015 22.009 1.00 55.19 108 VAL A C 1
ATOM 834 O O . VAL A 1 131 ? -74.714 -10.920 22.441 1.00 55.81 108 VAL A O 1
ATOM 838 N N . GLY A 1 132 ? -74.775 -12.420 20.791 1.00 55.85 109 GLY A N 1
ATOM 839 C CA . GLY A 1 132 ? -75.664 -11.659 19.930 1.00 57.51 109 GLY A CA 1
ATOM 840 C C . GLY A 1 132 ? -75.115 -11.441 18.516 1.00 58.52 109 GLY A C 1
ATOM 841 O O . GLY A 1 132 ? -74.148 -12.094 18.103 1.00 55.08 109 GLY A O 1
ATOM 842 N N . ASP A 1 133 ? -75.755 -10.491 17.806 1.00 61.06 110 ASP A N 1
ATOM 843 C CA . ASP A 1 133 ? -75.430 -10.139 16.431 1.00 64.06 110 ASP A CA 1
ATOM 844 C C . ASP A 1 133 ? -73.979 -9.663 16.303 1.00 65.07 110 ASP A C 1
ATOM 845 O O . ASP A 1 133 ? -73.483 -8.946 17.174 1.00 67.30 110 ASP A O 1
ATOM 850 N N . GLY A 1 134 ? -73.356 -9.997 15.165 1.00 64.00 111 GLY A N 1
ATOM 851 C CA . GLY A 1 134 ? -71.949 -9.723 14.914 1.00 65.30 111 GLY A CA 1
ATOM 852 C C . GLY A 1 134 ? -71.641 -8.239 14.728 1.00 68.13 111 GLY A C 1
ATOM 853 O O . GLY A 1 134 ? -70.494 -7.824 14.830 1.00 69.50 111 GLY A O 1
ATOM 854 N N . SER A 1 135 ? -72.657 -7.434 14.449 1.00 71.24 112 SER A N 1
ATOM 855 C CA . SER A 1 135 ? -72.400 -6.040 14.160 1.00 75.95 112 SER A CA 1
ATOM 856 C C . SER A 1 135 ? -72.038 -5.320 15.451 1.00 74.18 112 SER A C 1
ATOM 857 O O . SER A 1 135 ? -71.293 -4.352 15.398 1.00 72.57 112 SER A O 1
ATOM 860 N N . LEU A 1 136 ? -72.555 -5.811 16.587 1.00 75.13 113 LEU A N 1
ATOM 861 C CA . LEU A 1 136 ? -72.274 -5.233 17.899 1.00 78.54 113 LEU A CA 1
ATOM 862 C C . LEU A 1 136 ? -71.250 -6.040 18.692 1.00 73.03 113 LEU A C 1
ATOM 863 O O . LEU A 1 136 ? -70.581 -5.475 19.533 1.00 75.04 113 LEU A O 1
ATOM 868 N N . HIS A 1 137 ? -71.164 -7.356 18.475 1.00 68.97 114 HIS A N 1
ATOM 869 C CA . HIS A 1 137 ? -70.347 -8.218 19.317 1.00 67.00 114 HIS A CA 1
ATOM 870 C C . HIS A 1 137 ? -69.236 -8.914 18.535 1.00 64.08 114 HIS A C 1
ATOM 871 O O . HIS A 1 137 ? -68.427 -9.627 19.120 1.00 66.78 114 HIS A O 1
ATOM 878 N N . GLY A 1 138 ? -69.177 -8.720 17.216 1.00 62.63 115 GLY A N 1
ATOM 879 C CA . GLY A 1 138 ? -68.192 -9.415 16.401 1.00 59.98 115 GLY A CA 1
ATOM 880 C C . GLY A 1 138 ? -68.521 -10.903 16.264 1.00 56.37 115 GLY A C 1
ATOM 881 O O . GLY A 1 138 ? -69.552 -11.375 16.727 1.00 54.10 115 GLY A O 1
ATOM 882 N N . GLN A 1 139 ? -67.629 -11.627 15.598 1.00 55.00 116 GLN A N 1
ATOM 883 C CA . GLN A 1 139 ? -67.711 -13.070 15.470 1.00 52.81 116 GLN A CA 1
ATOM 884 C C . GLN A 1 139 ? -67.802 -13.716 16.845 1.00 51.75 116 GLN A C 1
ATOM 885 O O . GLN A 1 139 ? -67.222 -13.230 17.799 1.00 54.55 116 GLN A O 1
ATOM 891 N N . ALA A 1 140 ? -68.484 -14.859 16.928 1.00 52.32 117 ALA A N 1
ATOM 892 C CA . ALA A 1 140 ? -68.739 -15.505 18.205 1.00 50.79 117 ALA A CA 1
ATOM 893 C C . ALA A 1 140 ? -69.063 -16.985 17.988 1.00 49.48 117 ALA A C 1
ATOM 894 O O . ALA A 1 140 ? -70.211 -17.345 17.706 1.00 50.90 117 ALA A O 1
ATOM 896 N N . LEU A 1 141 ? -68.043 -17.843 18.122 1.00 46.31 118 LEU A N 1
ATOM 897 C CA . LEU A 1 141 ? -68.201 -19.260 17.848 1.00 44.59 118 LEU A CA 1
ATOM 898 C C . LEU A 1 141 ? -69.001 -19.885 18.968 1.00 42.94 118 LEU A C 1
ATOM 899 O O . LEU A 1 141 ? -68.754 -19.557 20.114 1.00 43.62 118 LEU A O 1
ATOM 904 N N . ALA A 1 142 ? -69.888 -20.821 18.609 1.00 41.33 119 ALA A N 1
ATOM 905 C CA . ALA A 1 142 ? -70.408 -21.770 19.574 1.00 42.81 119 ALA A CA 1
ATOM 906 C C . ALA A 1 142 ? -69.397 -22.906 19.717 1.00 41.04 119 ALA A C 1
ATOM 907 O O . ALA A 1 142 ? -69.080 -23.322 20.827 1.00 38.74 119 ALA A O 1
ATOM 909 N N . VAL A 1 143 ? -68.897 -23.387 18.585 1.00 39.86 120 VAL A N 1
ATOM 910 C CA . VAL A 1 143 ? -68.077 -24.580 18.594 1.00 42.20 120 VAL A CA 1
ATOM 911 C C . VAL A 1 143 ? -66.860 -24.357 17.718 1.00 42.02 120 VAL A C 1
ATOM 912 O O . VAL A 1 143 ? -66.988 -23.835 16.618 1.00 43.96 120 VAL A O 1
ATOM 916 N N . TYR A 1 144 ? -65.697 -24.713 18.283 1.00 44.83 121 TYR A N 1
ATOM 917 C CA . TYR A 1 144 ? -64.401 -24.711 17.567 1.00 43.27 121 TYR A CA 1
ATOM 918 C C . TYR A 1 144 ? -64.050 -26.190 17.442 1.00 43.58 121 TYR A C 1
ATOM 919 O O . TYR A 1 144 ? -63.643 -26.796 18.435 1.00 40.03 121 TYR A O 1
ATOM 928 N N . ALA A 1 145 ? -64.241 -26.756 16.264 1.00 42.85 122 ALA A N 1
ATOM 929 C CA . ALA A 1 145 ? -64.067 -28.183 16.089 1.00 43.86 122 ALA A CA 1
ATOM 930 C C . ALA A 1 145 ? -62.684 -28.436 15.494 1.00 45.18 122 ALA A C 1
ATOM 931 O O . ALA A 1 145 ? -62.497 -28.226 14.297 1.00 43.44 122 ALA A O 1
ATOM 933 N N . ASP A 1 146 ? -61.742 -28.899 16.323 1.00 45.78 123 ASP A N 1
ATOM 934 C CA . ASP A 1 146 ? -60.334 -28.898 15.947 1.00 47.72 123 ASP A CA 1
ATOM 935 C C . ASP A 1 146 ? -59.758 -30.308 15.927 1.00 46.03 123 ASP A C 1
ATOM 936 O O . ASP A 1 146 ? -58.665 -30.480 15.426 1.00 43.93 123 ASP A O 1
ATOM 941 N N . ALA A 1 147 ? -60.480 -31.296 16.470 1.00 44.16 124 ALA A N 1
ATOM 942 C CA . ALA A 1 147 ? -59.926 -32.635 16.579 1.00 45.94 124 ALA A CA 1
ATOM 943 C C . ALA A 1 147 ? -59.716 -33.247 15.210 1.00 46.64 124 ALA A C 1
ATOM 944 O O . ALA A 1 147 ? -60.388 -32.879 14.265 1.00 47.90 124 ALA A O 1
ATOM 946 N N . ASN A 1 148 ? -58.794 -34.203 15.105 1.00 47.85 125 ASN A N 1
ATOM 947 C CA . ASN A 1 148 ? -58.526 -34.830 13.817 1.00 49.28 125 ASN A CA 1
ATOM 948 C C . ASN A 1 148 ? -59.797 -35.419 13.216 1.00 46.64 125 ASN A C 1
ATOM 949 O O . ASN A 1 148 ? -59.976 -35.389 12.006 1.00 45.86 125 ASN A O 1
ATOM 954 N N . ILE A 1 149 ? -60.612 -36.015 14.085 1.00 45.76 126 ILE A N 1
ATOM 955 C CA . ILE A 1 149 ? -61.851 -36.668 13.722 1.00 48.13 126 ILE A CA 1
ATOM 956 C C . ILE A 1 149 ? -62.927 -36.217 14.698 1.00 45.63 126 ILE A C 1
ATOM 957 O O . ILE A 1 149 ? -62.751 -36.406 15.894 1.00 46.60 126 ILE A O 1
ATOM 962 N N . CYS A 1 150 ? -63.971 -35.573 14.177 1.00 44.15 127 CYS A N 1
ATOM 963 C CA . CYS A 1 150 ? -65.076 -35.080 14.980 1.00 43.08 127 CYS A CA 1
ATOM 964 C C . CYS A 1 150 ? -66.377 -35.711 14.483 1.00 45.36 127 CYS A C 1
ATOM 965 O O . CYS A 1 150 ? -66.603 -35.821 13.273 1.00 44.80 127 CYS A O 1
ATOM 968 N N . PHE A 1 151 ? -67.246 -36.109 15.417 1.00 45.22 128 PHE A N 1
ATOM 969 C CA . PHE A 1 151 ? -68.524 -36.720 15.085 1.00 45.62 128 PHE A CA 1
ATOM 970 C C . PHE A 1 151 ? -69.592 -36.097 15.979 1.00 43.29 128 PHE A C 1
ATOM 971 O O . PHE A 1 151 ? -69.558 -36.270 17.176 1.00 44.66 128 PHE A O 1
ATOM 979 N N . PHE A 1 152 ? -70.453 -35.275 15.394 1.00 43.91 129 PHE A N 1
ATOM 980 C CA . PHE A 1 152 ? -71.565 -34.648 16.094 1.00 43.59 129 PHE A CA 1
ATOM 981 C C . PHE A 1 152 ? -72.871 -35.300 15.637 1.00 43.57 129 PHE A C 1
ATOM 982 O O . PHE A 1 152 ? -73.102 -35.463 14.455 1.00 42.89 129 PHE A O 1
ATOM 990 N N . GLU A 1 153 ? -73.710 -35.686 16.586 1.00 45.14 130 GLU A N 1
ATOM 991 C CA . GLU A 1 153 ? -74.957 -36.359 16.284 1.00 48.52 130 GLU A CA 1
ATOM 992 C C . GLU A 1 153 ? -76.027 -35.795 17.219 1.00 48.08 130 GLU A C 1
ATOM 993 O O . GLU A 1 153 ? -75.820 -35.718 18.426 1.00 45.12 130 GLU A O 1
ATOM 999 N N . ASN A 1 154 ? -77.141 -35.325 16.640 1.00 47.40 131 ASN A N 1
ATOM 1000 C CA . ASN A 1 154 ? -78.247 -34.770 17.405 1.00 45.58 131 ASN A CA 1
ATOM 1001 C C . ASN A 1 154 ? -77.736 -33.653 18.291 1.00 42.33 131 ASN A C 1
ATOM 1002 O O . ASN A 1 154 ? -78.007 -33.599 19.493 1.00 41.63 131 ASN A O 1
ATOM 1007 N N . VAL A 1 155 ? -76.970 -32.763 17.674 1.00 41.67 132 VAL A N 1
ATOM 1008 C CA . VAL A 1 155 ? -76.454 -31.619 18.396 1.00 41.82 132 VAL A CA 1
ATOM 1009 C C . VAL A 1 155 ? -77.009 -30.377 17.727 1.00 44.79 132 VAL A C 1
ATOM 1010 O O . VAL A 1 155 ? -77.014 -30.274 16.499 1.00 47.55 132 VAL A O 1
ATOM 1014 N N . LYS A 1 156 ? -77.421 -29.427 18.559 1.00 45.16 133 LYS A N 1
ATOM 1015 C CA . LYS A 1 156 ? -77.874 -28.130 18.084 1.00 43.56 133 LYS A CA 1
ATOM 1016 C C . LYS A 1 156 ? -76.838 -27.072 18.453 1.00 42.38 133 LYS A C 1
ATOM 1017 O O . LYS A 1 156 ? -76.374 -27.004 19.584 1.00 43.14 133 LYS A O 1
ATOM 1023 N N . MET A 1 157 ? -76.517 -26.213 17.500 1.00 41.53 134 MET A N 1
ATOM 1024 C CA . MET A 1 157 ? -75.494 -25.209 17.687 1.00 42.81 134 MET A CA 1
ATOM 1025 C C . MET A 1 157 ? -76.053 -23.871 17.256 1.00 43.49 134 MET A C 1
ATOM 1026 O O . MET A 1 157 ? -76.483 -23.711 16.119 1.00 47.03 134 MET A O 1
ATOM 1031 N N . THR A 1 158 ? -76.057 -22.908 18.150 1.00 44.24 135 THR A N 1
ATOM 1032 C CA . THR A 1 158 ? -76.662 -21.641 17.794 1.00 47.06 135 THR A CA 1
ATOM 1033 C C . THR A 1 158 ? -75.654 -20.518 17.936 1.00 46.13 135 THR A C 1
ATOM 1034 O O . THR A 1 158 ? -74.842 -20.514 18.867 1.00 47.58 135 THR A O 1
ATOM 1038 N N . GLY A 1 159 ? -75.758 -19.574 17.006 1.00 45.93 136 GLY A N 1
ATOM 1039 C CA . GLY A 1 159 ? -75.125 -18.281 17.164 1.00 47.11 136 GLY A CA 1
ATOM 1040 C C . GLY A 1 159 ? -75.593 -17.319 16.091 1.00 47.92 136 GLY A C 1
ATOM 1041 O O . GLY A 1 159 ? -76.608 -17.549 15.477 1.00 51.64 136 GLY A O 1
ATOM 1042 N N . HIS A 1 160 ? -74.814 -16.265 15.881 1.00 51.27 137 HIS A N 1
ATOM 1043 C CA . HIS A 1 160 ? -75.006 -15.279 14.836 1.00 51.96 137 HIS A CA 1
ATOM 1044 C C . HIS A 1 160 ? -73.850 -15.418 13.837 1.00 51.54 137 HIS A C 1
ATOM 1045 O O . HIS A 1 160 ? -73.909 -16.260 12.949 1.00 47.40 137 HIS A O 1
ATOM 1052 N N . GLN A 1 161 ? -72.775 -14.640 14.019 1.00 53.31 138 GLN A N 1
ATOM 1053 C CA . GLN A 1 161 ? -71.640 -14.690 13.115 1.00 52.46 138 GLN A CA 1
ATOM 1054 C C . GLN A 1 161 ? -70.672 -15.787 13.583 1.00 49.96 138 GLN A C 1
ATOM 1055 O O . GLN A 1 161 ? -70.390 -15.904 14.757 1.00 46.27 138 GLN A O 1
ATOM 1061 N N . ASP A 1 162 ? -70.262 -16.656 12.658 1.00 54.76 139 ASP A N 1
ATOM 1062 C CA . ASP A 1 162 ? -69.210 -17.658 12.846 1.00 54.11 139 ASP A CA 1
ATOM 1063 C C . ASP A 1 162 ? -69.596 -18.711 13.887 1.00 51.38 139 ASP A C 1
ATOM 1064 O O . ASP A 1 162 ? -68.769 -19.132 14.673 1.00 48.82 139 ASP A O 1
ATOM 1069 N N . THR A 1 163 ? -70.829 -19.221 13.835 1.00 51.38 140 THR A N 1
ATOM 1070 C CA . THR A 1 163 ? -71.306 -20.190 14.814 1.00 49.64 140 THR A CA 1
ATOM 1071 C C . THR A 1 163 ? -70.392 -21.416 14.933 1.00 47.45 140 THR A C 1
ATOM 1072 O O . THR A 1 163 ? -70.061 -21.845 16.042 1.00 48.34 140 THR A O 1
ATOM 1076 N N . LEU A 1 164 ? -70.050 -22.040 13.811 1.00 46.62 141 LEU A N 1
ATOM 1077 C CA . LEU A 1 164 ? -69.322 -23.297 13.855 1.00 45.61 141 LEU A CA 1
ATOM 1078 C C . LEU A 1 164 ? -68.066 -23.170 12.992 1.00 48.77 141 LEU A C 1
ATOM 1079 O O . LEU A 1 164 ? -68.156 -22.914 11.788 1.00 50.11 141 LEU A O 1
ATOM 1084 N N . PHE A 1 165 ? -66.898 -23.359 13.630 1.00 46.98 142 PHE A N 1
ATOM 1085 C CA . PHE A 1 165 ? -65.624 -23.373 12.927 1.00 44.57 142 PHE A CA 1
ATOM 1086 C C . PHE A 1 165 ? -65.145 -24.814 12.777 1.00 40.88 142 PHE A C 1
ATOM 1087 O O . PHE A 1 165 ? -64.961 -25.506 13.756 1.00 39.20 142 PHE A O 1
ATOM 1095 N N . CYS A 1 166 ? -64.942 -25.260 11.546 1.00 43.22 143 CYS A N 1
ATOM 1096 C CA . CYS A 1 166 ? -64.431 -26.590 11.297 1.00 46.54 143 CYS A CA 1
ATOM 1097 C C . CYS A 1 166 ? -63.003 -26.451 10.791 1.00 49.68 143 CYS A C 1
ATOM 1098 O O . CYS A 1 166 ? -62.766 -26.100 9.625 1.00 47.83 143 CYS A O 1
ATOM 1101 N N . ALA A 1 167 ? -62.067 -26.710 11.708 1.00 49.59 144 ALA A N 1
ATOM 1102 C CA . ALA A 1 167 ? -60.657 -26.493 11.430 1.00 51.92 144 ALA A CA 1
ATOM 1103 C C . ALA A 1 167 ? -60.172 -27.473 10.367 1.00 50.32 144 ALA A C 1
ATOM 1104 O O . ALA A 1 167 ? -60.722 -28.560 10.252 1.00 49.54 144 ALA A O 1
ATOM 1106 N N . PRO A 1 168 ? -59.155 -27.135 9.542 1.00 47.41 145 PRO A N 1
ATOM 1107 C CA . PRO A 1 168 ? -58.204 -26.094 9.899 1.00 48.40 145 PRO A CA 1
ATOM 1108 C C . PRO A 1 168 ? -58.343 -24.650 9.424 1.00 49.12 145 PRO A C 1
ATOM 1109 O O . PRO A 1 168 ? -59.115 -24.385 8.541 1.00 47.92 145 PRO A O 1
ATOM 1113 N N . LEU A 1 169 ? -57.624 -23.753 10.086 1.00 50.75 146 LEU A N 1
ATOM 1114 C CA . LEU A 1 169 ? -57.495 -22.383 9.642 1.00 52.45 146 LEU A CA 1
ATOM 1115 C C . LEU A 1 169 ? -56.875 -22.341 8.251 1.00 52.56 146 LEU A C 1
ATOM 1116 O O . LEU A 1 169 ? -56.103 -23.216 7.862 1.00 55.70 146 LEU A O 1
ATOM 1121 N N . PRO A 1 170 ? -57.087 -21.239 7.514 1.00 53.79 147 PRO A N 1
ATOM 1122 C CA . PRO A 1 170 ? -56.300 -20.975 6.316 1.00 58.65 147 PRO A CA 1
ATOM 1123 C C . PRO A 1 170 ? -54.809 -20.914 6.653 1.00 58.70 147 PRO A C 1
ATOM 1124 O O . PRO A 1 170 ? -54.423 -20.800 7.806 1.00 55.65 147 PRO A O 1
ATOM 1128 N N . LEU A 1 171 ? -53.964 -20.978 5.636 1.00 66.45 148 LEU A N 1
ATOM 1129 C CA . LEU A 1 171 ? -52.522 -21.005 5.851 1.00 71.18 148 LEU A CA 1
ATOM 1130 C C . LEU A 1 171 ? -52.041 -19.713 6.503 1.00 67.99 148 LEU A C 1
ATOM 1131 O O . LEU A 1 171 ? -51.316 -19.780 7.478 1.00 67.51 148 LEU A O 1
ATOM 1136 N N . THR A 1 172 ? -52.484 -18.558 6.018 1.00 69.32 149 THR A N 1
ATOM 1137 C CA . THR A 1 172 ? -51.995 -17.292 6.543 1.00 72.43 149 THR A CA 1
ATOM 1138 C C . THR A 1 172 ? -53.128 -16.281 6.731 1.00 66.37 149 THR A C 1
ATOM 1139 O O . THR A 1 172 ? -54.078 -16.250 5.979 1.00 63.83 149 THR A O 1
ATOM 1143 N N . GLU A 1 173 ? -52.908 -15.418 7.719 1.00 65.68 150 GLU A N 1
ATOM 1144 C CA . GLU A 1 173 ? -53.872 -14.359 8.061 1.00 65.81 150 GLU A CA 1
ATOM 1145 C C . GLU A 1 173 ? -53.841 -13.240 7.034 1.00 66.49 150 GLU A C 1
ATOM 1146 O O . GLU A 1 173 ? -52.808 -13.076 6.383 1.00 67.31 150 GLU A O 1
ATOM 1152 N N . ARG A 1 174 ? -54.930 -12.486 6.933 1.00 66.17 151 ARG A N 1
ATOM 1153 C CA . ARG A 1 174 ? -54.999 -11.322 6.024 1.00 69.31 151 ARG A CA 1
ATOM 1154 C C . ARG A 1 174 ? -55.129 -10.098 6.921 1.00 70.18 151 ARG A C 1
ATOM 1155 O O . ARG A 1 174 ? -54.922 -8.984 6.435 1.00 69.55 151 ARG A O 1
ATOM 1163 N N . GLN A 1 175 ? -55.466 -10.321 8.189 1.00 75.02 152 GLN A N 1
ATOM 1164 C CA . GLN A 1 175 ? -55.532 -9.207 9.168 1.00 80.81 152 GLN A CA 1
ATOM 1165 C C . GLN A 1 175 ? -54.587 -9.528 10.327 1.00 83.41 152 GLN A C 1
ATOM 1166 O O . GLN A 1 175 ? -54.431 -10.716 10.644 1.00 79.52 152 GLN A O 1
ATOM 1172 N N . LYS A 1 176 ? -53.965 -8.503 10.910 1.00 89.40 153 LYS A N 1
ATOM 1173 C CA . LYS A 1 176 ? -53.022 -8.695 12.002 1.00 91.07 153 LYS A CA 1
ATOM 1174 C C . LYS A 1 176 ? -53.759 -9.360 13.170 1.00 85.54 153 LYS A C 1
ATOM 1175 O O . LYS A 1 176 ? -54.803 -8.876 13.590 1.00 84.92 153 LYS A O 1
ATOM 1181 N N . ASN A 1 177 ? -53.220 -10.492 13.653 1.00 82.60 154 ASN A N 1
ATOM 1182 C CA . ASN A 1 177 ? -53.757 -11.235 14.794 1.00 77.46 154 ASN A CA 1
ATOM 1183 C C . ASN A 1 177 ? -55.111 -11.880 14.519 1.00 72.06 154 ASN A C 1
ATOM 1184 O O . ASN A 1 177 ? -55.857 -12.201 15.449 1.00 69.98 154 ASN A O 1
ATOM 1189 N N . GLY A 1 178 ? -55.396 -12.096 13.233 1.00 68.76 155 GLY A N 1
ATOM 1190 C CA . GLY A 1 178 ? -56.685 -12.593 12.802 1.00 62.11 155 GLY A CA 1
ATOM 1191 C C . GLY A 1 178 ? -56.970 -13.995 13.316 1.00 56.99 155 GLY A C 1
ATOM 1192 O O . GLY A 1 178 ? -58.131 -14.339 13.470 1.00 56.79 155 GLY A O 1
ATOM 1193 N N . PHE A 1 179 ? -55.936 -14.793 13.593 1.00 54.93 156 PHE A N 1
ATOM 1194 C CA . PHE A 1 179 ? -56.134 -16.160 14.064 1.00 52.72 156 PHE A CA 1
ATOM 1195 C C . PHE A 1 179 ? -55.790 -16.317 15.544 1.00 50.45 156 PHE A C 1
ATOM 1196 O O . PHE A 1 179 ? -55.779 -17.443 16.024 1.00 49.02 156 PHE A O 1
ATOM 1204 N N . MET A 1 180 ? -55.501 -15.213 16.250 1.00 49.76 157 MET A N 1
ATOM 1205 C CA . MET A 1 180 ? -55.272 -15.258 17.685 1.00 49.81 157 MET A CA 1
ATOM 1206 C C . MET A 1 180 ? -56.265 -16.219 18.329 1.00 49.00 157 MET A C 1
ATOM 1207 O O . MET A 1 180 ? -57.479 -16.096 18.146 1.00 46.00 157 MET A O 1
ATOM 1212 N N . GLY A 1 181 ? -55.732 -17.165 19.102 1.00 48.97 158 GLY A N 1
ATOM 1213 C CA . GLY A 1 181 ? -56.505 -18.289 19.597 1.00 47.49 158 GLY A CA 1
ATOM 1214 C C . GLY A 1 181 ? -55.584 -19.468 19.888 1.00 48.89 158 GLY A C 1
ATOM 1215 O O . GLY A 1 181 ? -54.360 -19.352 19.805 1.00 51.27 158 GLY A O 1
ATOM 1216 N N . PRO A 1 182 ? -56.135 -20.630 20.268 1.00 46.93 159 PRO A N 1
ATOM 1217 C CA . PRO A 1 182 ? -55.323 -21.767 20.687 1.00 46.33 159 PRO A CA 1
ATOM 1218 C C . PRO A 1 182 ? -54.527 -22.533 19.642 1.00 45.56 159 PRO A C 1
ATOM 1219 O O . PRO A 1 182 ? -53.791 -23.452 20.005 1.00 43.97 159 PRO A O 1
ATOM 1223 N N . ARG A 1 183 ? -54.689 -22.199 18.363 1.00 46.35 160 ARG A N 1
ATOM 1224 C CA . ARG A 1 183 ? -53.995 -22.925 17.313 1.00 46.40 160 ARG A CA 1
ATOM 1225 C C . ARG A 1 183 ? -53.259 -21.978 16.371 1.00 47.37 160 ARG A C 1
ATOM 1226 O O . ARG A 1 183 ? -52.812 -22.410 15.307 1.00 49.14 160 ARG A O 1
ATOM 1234 N N . VAL A 1 184 ? -53.079 -20.718 16.778 1.00 47.07 161 VAL A N 1
ATOM 1235 C CA . VAL A 1 184 ? -52.472 -19.737 15.907 1.00 50.79 161 VAL A CA 1
ATOM 1236 C C . VAL A 1 184 ? -51.028 -20.136 15.585 1.00 54.85 161 VAL A C 1
ATOM 1237 O O . VAL A 1 184 ? -50.569 -19.897 14.466 1.00 57.70 161 VAL A O 1
ATOM 1241 N N . LEU A 1 185 ? -50.329 -20.758 16.548 1.00 55.65 162 LEU A N 1
ATOM 1242 C CA . LEU A 1 185 ? -48.931 -21.119 16.383 1.00 56.02 162 LEU A CA 1
ATOM 1243 C C . LEU A 1 185 ? -48.778 -22.508 15.773 1.00 58.20 162 LEU A C 1
ATOM 1244 O O . LEU A 1 185 ? -47.664 -22.911 15.443 1.00 64.91 162 LEU A O 1
ATOM 1249 N N . ASN A 1 186 ? -49.882 -23.257 15.667 1.00 59.27 163 ASN A N 1
ATOM 1250 C CA . ASN A 1 186 ? -49.809 -24.689 15.465 1.00 56.07 163 ASN A CA 1
ATOM 1251 C C . ASN A 1 186 ? -49.823 -24.972 13.973 1.00 55.93 163 ASN A C 1
ATOM 1252 O O . ASN A 1 186 ? -50.088 -24.103 13.152 1.00 53.40 163 ASN A O 1
ATOM 1257 N N . PRO A 1 187 ? -49.476 -26.202 13.548 1.00 61.05 164 PRO A N 1
ATOM 1258 C CA . PRO A 1 187 ? -49.649 -26.585 12.150 1.00 60.65 164 PRO A CA 1
ATOM 1259 C C . PRO A 1 187 ? -51.124 -26.589 11.790 1.00 57.19 164 PRO A C 1
ATOM 1260 O O . PRO A 1 187 ? -51.999 -26.609 12.682 1.00 59.23 164 PRO A O 1
ATOM 1264 N N . ARG A 1 188 ? -51.384 -26.528 10.477 1.00 55.81 165 ARG A N 1
ATOM 1265 C CA . ARG A 1 188 ? -52.743 -26.514 9.956 1.00 55.66 165 ARG A CA 1
ATOM 1266 C C . ARG A 1 188 ? -53.196 -27.941 9.699 1.00 58.58 165 ARG A C 1
ATOM 1267 O O . ARG A 1 188 ? -53.124 -28.378 8.568 1.00 70.63 165 ARG A O 1
ATOM 1275 N N . LYS A 1 189 ? -53.567 -28.688 10.743 1.00 58.46 166 LYS A N 1
ATOM 1276 C CA . LYS A 1 189 ? -53.867 -30.102 10.591 1.00 59.42 166 LYS A CA 1
ATOM 1277 C C . LYS A 1 189 ? -55.214 -30.243 9.875 1.00 56.87 166 LYS A C 1
ATOM 1278 O O . LYS A 1 189 ? -56.179 -29.593 10.261 1.00 55.78 166 LYS A O 1
ATOM 1284 N N . LYS A 1 190 ? -55.235 -31.057 8.816 1.00 55.39 167 LYS A N 1
ATOM 1285 C CA . LYS A 1 190 ? -56.427 -31.493 8.129 1.00 55.69 167 LYS A CA 1
ATOM 1286 C C . LYS A 1 190 ? -57.293 -32.283 9.106 1.00 57.96 167 LYS A C 1
ATOM 1287 O O . LYS A 1 190 ? -56.743 -33.028 9.917 1.00 61.35 167 LYS A O 1
ATOM 1293 N N . THR A 1 191 ? -58.619 -32.088 9.041 1.00 57.04 168 THR A N 1
ATOM 1294 C CA . THR A 1 191 ? -59.555 -32.847 9.858 1.00 57.66 168 THR A CA 1
ATOM 1295 C C . THR A 1 191 ? -60.664 -33.479 9.002 1.00 53.94 168 THR A C 1
ATOM 1296 O O . THR A 1 191 ? -60.927 -33.084 7.876 1.00 52.51 168 THR A O 1
ATOM 1300 N N . ALA A 1 192 ? -61.303 -34.502 9.561 1.00 51.19 169 ALA A N 1
ATOM 1301 C CA . ALA A 1 192 ? -62.456 -35.167 8.975 1.00 50.80 169 ALA A CA 1
ATOM 1302 C C . ALA A 1 192 ? -63.623 -35.102 9.975 1.00 49.41 169 ALA A C 1
ATOM 1303 O O . ALA A 1 192 ? -63.527 -35.606 11.087 1.00 48.82 169 ALA A O 1
ATOM 1305 N N . GLN A 1 193 ? -64.712 -34.426 9.600 1.00 46.62 170 GLN A N 1
ATOM 1306 C CA . GLN A 1 193 ? -65.821 -34.219 10.511 1.00 45.46 170 GLN A CA 1
ATOM 1307 C C . GLN A 1 193 ? -67.135 -34.709 9.907 1.00 46.36 170 GLN A C 1
ATOM 1308 O O . GLN A 1 193 ? -67.398 -34.565 8.719 1.00 48.02 170 GLN A O 1
ATOM 1314 N N . LEU A 1 194 ? -68.002 -35.243 10.760 1.00 45.38 171 LEU A N 1
ATOM 1315 C CA . LEU A 1 194 ? -69.307 -35.720 10.329 1.00 43.95 171 LEU A CA 1
ATOM 1316 C C . LEU A 1 194 ? -70.351 -35.133 11.265 1.00 44.69 171 LEU A C 1
ATOM 1317 O O . LEU A 1 194 ? -70.174 -35.171 12.481 1.00 43.32 171 LEU A O 1
ATOM 1322 N N . TYR A 1 195 ? -71.385 -34.542 10.661 1.00 43.90 172 TYR A N 1
ATOM 1323 C CA . TYR A 1 195 ? -72.521 -33.997 11.381 1.00 44.47 172 TYR A CA 1
ATOM 1324 C C . TYR A 1 195 ? -73.767 -34.722 10.893 1.00 46.95 172 TYR A C 1
ATOM 1325 O O . TYR A 1 195 ? -74.035 -34.757 9.699 1.00 46.88 172 TYR A O 1
ATOM 1334 N N . ARG A 1 196 ? -74.433 -35.391 11.825 1.00 49.12 173 ARG A N 1
ATOM 1335 C CA . ARG A 1 196 ? -75.632 -36.183 11.476 1.00 51.80 173 ARG A CA 1
ATOM 1336 C C . ARG A 1 196 ? -76.793 -35.750 12.365 1.00 49.81 173 ARG A C 1
ATOM 1337 O O . ARG A 1 196 ? -76.623 -35.747 13.586 1.00 46.41 173 ARG A O 1
ATOM 1345 N N . ASN A 1 197 ? -77.905 -35.365 11.751 1.00 51.05 174 ASN A N 1
ATOM 1346 C CA . ASN A 1 197 ? -79.116 -34.979 12.467 1.00 47.05 174 ASN A CA 1
ATOM 1347 C C . ASN A 1 197 ? -78.876 -33.781 13.373 1.00 43.60 174 ASN A C 1
ATOM 1348 O O . ASN A 1 197 ? -79.458 -33.695 14.425 1.00 47.03 174 ASN A O 1
ATOM 1353 N N . CYS A 1 198 ? -78.034 -32.853 12.981 1.00 42.81 175 CYS A N 1
ATOM 1354 C CA . CYS A 1 198 ? -77.753 -31.674 13.783 1.00 45.05 175 CYS A CA 1
ATOM 1355 C C . CYS A 1 198 ? -78.647 -30.525 13.317 1.00 46.77 175 CYS A C 1
ATOM 1356 O O . CYS A 1 198 ? -79.205 -30.570 12.219 1.00 48.79 175 CYS A O 1
ATOM 1359 N N . GLU A 1 199 ? -78.792 -29.512 14.168 1.00 45.79 176 GLU A N 1
ATOM 1360 C CA . GLU A 1 199 ? -79.418 -28.258 13.794 1.00 48.55 176 GLU A CA 1
ATOM 1361 C C . GLU A 1 199 ? -78.393 -27.150 13.994 1.00 46.43 176 GLU A C 1
ATOM 1362 O O . GLU A 1 199 ? -77.796 -27.066 15.052 1.00 45.35 176 GLU A O 1
ATOM 1368 N N . ILE A 1 200 ? -78.192 -26.300 12.990 1.00 45.48 177 ILE A N 1
ATOM 1369 C CA . ILE A 1 200 ? -77.160 -25.298 13.060 1.00 44.36 177 ILE A CA 1
ATOM 1370 C C . ILE A 1 200 ? -77.745 -23.955 12.667 1.00 45.18 177 ILE A C 1
ATOM 1371 O O . ILE A 1 200 ? -78.296 -23.817 11.586 1.00 45.69 177 ILE A O 1
ATOM 1376 N N . TYR A 1 201 ? -77.592 -22.965 13.544 1.00 45.50 178 TYR A N 1
ATOM 1377 C CA . TYR A 1 201 ? -78.219 -21.667 13.325 1.00 49.62 178 TYR A CA 1
ATOM 1378 C C . TYR A 1 201 ? -77.159 -20.579 13.362 1.00 49.04 178 TYR A C 1
ATOM 1379 O O . TYR A 1 201 ? -76.275 -20.620 14.193 1.00 49.08 178 TYR A O 1
ATOM 1388 N N . GLY A 1 202 ? -77.319 -19.595 12.493 1.00 50.86 179 GLY A N 1
ATOM 1389 C CA . GLY A 1 202 ? -76.403 -18.451 12.473 1.00 51.45 179 GLY A CA 1
ATOM 1390 C C . GLY A 1 202 ? -76.769 -17.534 11.332 1.00 53.40 179 GLY A C 1
ATOM 1391 O O . GLY A 1 202 ? -77.849 -17.706 10.783 1.00 52.65 179 GLY A O 1
ATOM 1392 N N . ASP A 1 203 ? -75.876 -16.625 10.962 1.00 55.58 180 ASP A N 1
ATOM 1393 C CA . ASP A 1 203 ? -76.149 -15.765 9.789 1.00 55.24 180 ASP A CA 1
ATOM 1394 C C . ASP A 1 203 ? -74.889 -15.629 8.928 1.00 54.17 180 ASP A C 1
ATOM 1395 O O . ASP A 1 203 ? -74.840 -16.263 7.872 1.00 53.97 180 ASP A O 1
ATOM 1400 N N . VAL A 1 204 ? -73.914 -14.833 9.363 1.00 54.74 181 VAL A N 1
ATOM 1401 C CA . VAL A 1 204 ? -72.713 -14.556 8.518 1.00 52.38 181 VAL A CA 1
ATOM 1402 C C . VAL A 1 204 ? -71.639 -15.631 8.694 1.00 49.98 181 VAL A C 1
ATOM 1403 O O . VAL A 1 204 ? -71.147 -15.792 9.815 1.00 46.88 181 VAL A O 1
ATOM 1407 N N . ASP A 1 205 ? -71.335 -16.359 7.625 1.00 51.75 182 ASP A N 1
ATOM 1408 C CA . ASP A 1 205 ? -70.244 -17.333 7.633 1.00 52.66 182 ASP A CA 1
ATOM 1409 C C . ASP A 1 205 ? -70.372 -18.314 8.811 1.00 51.41 182 ASP A C 1
ATOM 1410 O O . ASP A 1 205 ? -69.385 -18.564 9.519 1.00 49.42 182 ASP A O 1
ATOM 1415 N N . PHE A 1 206 ? -71.566 -18.890 9.020 1.00 46.22 183 PHE A N 1
ATOM 1416 C CA . PHE A 1 206 ? -71.807 -19.532 10.299 1.00 45.28 183 PHE A CA 1
ATOM 1417 C C . PHE A 1 206 ? -71.397 -21.006 10.282 1.00 42.36 183 PHE A C 1
ATOM 1418 O O . PHE A 1 206 ? -71.400 -21.645 11.327 1.00 40.83 183 PHE A O 1
ATOM 1426 N N . ILE A 1 207 ? -70.990 -21.522 9.125 1.00 43.22 184 ILE A N 1
ATOM 1427 C CA . ILE A 1 207 ? -70.258 -22.778 9.068 1.00 44.02 184 ILE A CA 1
ATOM 1428 C C . ILE A 1 207 ? -69.013 -22.533 8.231 1.00 45.69 184 ILE A C 1
ATOM 1429 O O . ILE A 1 207 ? -69.152 -22.347 7.040 1.00 48.39 184 ILE A O 1
ATOM 1434 N N . PHE A 1 208 ? -67.813 -22.501 8.838 1.00 46.39 185 PHE A N 1
ATOM 1435 C CA . PHE A 1 208 ? -66.634 -22.028 8.104 1.00 47.43 185 PHE A CA 1
ATOM 1436 C C . PHE A 1 208 ? -65.374 -22.772 8.518 1.00 47.00 185 PHE A C 1
ATOM 1437 O O . PHE A 1 208 ? -65.344 -23.353 9.592 1.00 44.62 185 PHE A O 1
ATOM 1445 N N . GLY A 1 209 ? -64.353 -22.734 7.643 1.00 48.66 186 GLY A N 1
ATOM 1446 C CA . GLY A 1 209 ? -63.088 -23.398 7.891 1.00 46.56 186 GLY A CA 1
ATOM 1447 C C . GLY A 1 209 ? -62.707 -24.398 6.806 1.00 45.70 186 GLY A C 1
ATOM 1448 O O . GLY A 1 209 ? -63.359 -24.487 5.784 1.00 48.87 186 GLY A O 1
ATOM 1449 N N . GLY A 1 210 ? -61.629 -25.156 7.046 1.00 47.11 187 GLY A N 1
ATOM 1450 C CA . GLY A 1 210 ? -60.895 -25.903 6.024 1.00 45.31 187 GLY A CA 1
ATOM 1451 C C . GLY A 1 210 ? -61.080 -27.418 6.169 1.00 43.64 187 GLY A C 1
ATOM 1452 O O . GLY A 1 210 ? -60.471 -28.191 5.465 1.00 41.20 187 GLY A O 1
ATOM 1453 N N . ALA A 1 211 ? -62.006 -27.840 7.030 1.00 42.86 188 ALA A N 1
ATOM 1454 C CA . ALA A 1 211 ? -62.268 -29.253 7.217 1.00 44.48 188 ALA A CA 1
ATOM 1455 C C . ALA A 1 211 ? -62.827 -29.908 5.962 1.00 44.01 188 ALA A C 1
ATOM 1456 O O . ALA A 1 211 ? -63.431 -29.259 5.121 1.00 43.98 188 ALA A O 1
ATOM 1458 N N . ASP A 1 212 ? -62.595 -31.211 5.863 1.00 46.41 189 ASP A N 1
ATOM 1459 C CA . ASP A 1 212 ? -63.468 -32.110 5.145 1.00 49.40 189 ASP A CA 1
ATOM 1460 C C . ASP A 1 212 ? -64.603 -32.453 6.088 1.00 49.52 189 ASP A C 1
ATOM 1461 O O . ASP A 1 212 ? -64.360 -33.118 7.079 1.00 49.08 189 ASP A O 1
ATOM 1466 N N . ALA A 1 213 ? -65.816 -31.967 5.779 1.00 51.30 190 ALA A N 1
ATOM 1467 C CA . ALA A 1 213 ? -66.962 -32.109 6.663 1.00 49.78 190 ALA A CA 1
ATOM 1468 C C . ALA A 1 213 ? -68.181 -32.550 5.868 1.00 48.84 190 ALA A C 1
ATOM 1469 O O . ALA A 1 213 ? -68.536 -31.922 4.883 1.00 48.53 190 ALA A O 1
ATOM 1471 N N . VAL A 1 214 ? -68.818 -33.630 6.312 1.00 49.16 191 VAL A N 1
ATOM 1472 C CA . VAL A 1 214 ? -70.085 -34.060 5.735 1.00 49.40 191 VAL A CA 1
ATOM 1473 C C . VAL A 1 214 ? -71.222 -33.757 6.704 1.00 47.10 191 VAL A C 1
ATOM 1474 O O . VAL A 1 214 ? -71.194 -34.182 7.851 1.00 47.52 191 VAL A O 1
ATOM 1478 N N . PHE A 1 215 ? -72.214 -33.002 6.248 1.00 45.59 192 PHE A N 1
ATOM 1479 C CA . PHE A 1 215 ? -73.420 -32.795 7.033 1.00 44.66 192 PHE A CA 1
ATOM 1480 C C . PHE A 1 215 ? -74.547 -33.636 6.441 1.00 44.70 192 PHE A C 1
ATOM 1481 O O . PHE A 1 215 ? -74.881 -33.492 5.272 1.00 45.99 192 PHE A O 1
ATOM 1489 N N . GLU A 1 216 ? -75.093 -34.554 7.235 1.00 47.00 193 GLU A N 1
ATOM 1490 C CA . GLU A 1 216 ? -76.161 -35.438 6.794 1.00 50.58 193 GLU A CA 1
ATOM 1491 C C . GLU A 1 216 ? -77.450 -35.181 7.580 1.00 49.40 193 GLU A C 1
ATOM 1492 O O . GLU A 1 216 ? -77.445 -35.145 8.802 1.00 45.72 193 GLU A O 1
ATOM 1498 N N . ASP A 1 217 ? -78.550 -34.991 6.857 1.00 52.09 194 ASP A N 1
ATOM 1499 C CA . ASP A 1 217 ? -79.880 -34.935 7.457 1.00 54.38 194 ASP A CA 1
ATOM 1500 C C . ASP A 1 217 ? -79.902 -33.854 8.530 1.00 50.49 194 ASP A C 1
ATOM 1501 O O . ASP A 1 217 ? -80.494 -34.043 9.573 1.00 52.90 194 ASP A O 1
ATOM 1506 N N . CYS A 1 218 ? -79.259 -32.723 8.246 1.00 48.28 195 CYS A N 1
ATOM 1507 C CA . CYS A 1 218 ? -79.186 -31.621 9.182 1.00 47.54 195 CYS A CA 1
ATOM 1508 C C . CYS A 1 218 ? -80.233 -30.576 8.807 1.00 49.60 195 CYS A C 1
ATOM 1509 O O . CYS A 1 218 ? -80.608 -30.472 7.650 1.00 48.71 195 CYS A O 1
ATOM 1512 N N . LEU A 1 219 ? -80.695 -29.801 9.795 1.00 49.38 196 LEU A N 1
ATOM 1513 C CA . LEU A 1 219 ? -81.412 -28.564 9.549 1.00 47.89 196 LEU A CA 1
ATOM 1514 C C . LEU A 1 219 ? -80.441 -27.391 9.710 1.00 46.57 196 LEU A C 1
ATOM 1515 O O . LEU A 1 219 ? -79.819 -27.257 10.747 1.00 45.62 196 LEU A O 1
ATOM 1520 N N . ILE A 1 220 ? -80.327 -26.541 8.681 1.00 48.60 197 ILE A N 1
ATOM 1521 C CA . ILE A 1 220 ? -79.402 -25.412 8.642 1.00 47.37 197 ILE A CA 1
ATOM 1522 C C . ILE A 1 220 ? -80.192 -24.138 8.375 1.00 46.96 197 ILE A C 1
ATOM 1523 O O . ILE A 1 220 ? -80.744 -23.984 7.308 1.00 49.58 197 ILE A O 1
ATOM 1528 N N . VAL A 1 221 ? -80.186 -23.193 9.301 1.00 46.65 198 VAL A N 1
ATOM 1529 C CA . VAL A 1 221 ? -81.065 -22.051 9.197 1.00 48.93 198 VAL A CA 1
ATOM 1530 C C . VAL A 1 221 ? -80.289 -20.753 9.373 1.00 49.04 198 VAL A C 1
ATOM 1531 O O . VAL A 1 221 ? -79.729 -20.535 10.439 1.00 46.74 198 VAL A O 1
ATOM 1535 N N . CYS A 1 222 ? -80.347 -19.876 8.364 1.00 51.09 199 CYS A N 1
ATOM 1536 C CA . CYS A 1 222 ? -79.817 -18.521 8.472 1.00 53.27 199 CYS A CA 1
ATOM 1537 C C . CYS A 1 222 ? -80.783 -17.613 9.229 1.00 54.88 199 CYS A C 1
ATOM 1538 O O . CYS A 1 222 ? -81.943 -17.500 8.879 1.00 60.41 199 CYS A O 1
ATOM 1541 N N . ASN A 1 223 ? -80.305 -16.948 10.270 1.00 55.77 200 ASN A N 1
ATOM 1542 C CA . ASN A 1 223 ? -81.129 -16.003 11.015 1.00 58.44 200 ASN A CA 1
ATOM 1543 C C . ASN A 1 223 ? -81.554 -14.861 10.107 1.00 60.37 200 ASN A C 1
ATOM 1544 O O . ASN A 1 223 ? -80.886 -14.582 9.116 1.00 60.14 200 ASN A O 1
ATOM 1549 N N . ASN A 1 224 ? -82.659 -14.209 10.483 1.00 65.98 201 ASN A N 1
ATOM 1550 C CA . ASN A 1 224 ? -83.132 -12.972 9.862 1.00 69.47 201 ASN A CA 1
ATOM 1551 C C . ASN A 1 224 ? -82.361 -11.802 10.474 1.00 71.24 201 ASN A C 1
ATOM 1552 O O . ASN A 1 224 ? -82.825 -11.135 11.388 1.00 75.12 201 ASN A O 1
ATOM 1557 N N . ARG A 1 225 ? -81.150 -11.586 9.973 1.00 73.21 202 ARG A N 1
ATOM 1558 C CA . ARG A 1 225 ? -80.295 -10.493 10.405 1.00 74.54 202 ARG A CA 1
ATOM 1559 C C . ARG A 1 225 ? -80.994 -9.148 10.319 1.00 76.14 202 ARG A C 1
ATOM 1560 O O . ARG A 1 225 ? -80.673 -8.256 11.096 1.00 75.52 202 ARG A O 1
ATOM 1568 N N . GLN A 1 226 ? -81.925 -8.999 9.370 1.00 77.25 203 GLN A N 1
ATOM 1569 C CA . GLN A 1 226 ? -82.500 -7.700 9.094 1.00 81.06 203 GLN A CA 1
ATOM 1570 C C . GLN A 1 226 ? -83.213 -7.190 10.346 1.00 85.98 203 GLN A C 1
ATOM 1571 O O . GLN A 1 226 ? -83.288 -5.982 10.539 1.00 92.74 203 GLN A O 1
ATOM 1577 N N . LYS A 1 227 ? -83.708 -8.090 11.211 1.00 88.81 204 LYS A N 1
ATOM 1578 C CA . LYS A 1 227 ? -84.462 -7.680 12.397 1.00 98.74 204 LYS A CA 1
ATOM 1579 C C . LYS A 1 227 ? -83.531 -7.424 13.591 1.00 101.91 204 LYS A C 1
ATOM 1580 O O . LYS A 1 227 ? -83.904 -6.720 14.527 1.00 97.22 204 LYS A O 1
ATOM 1586 N N . ASN A 1 228 ? -82.302 -7.961 13.536 1.00 108.46 205 ASN A N 1
ATOM 1587 C CA . ASN A 1 228 ? -81.376 -7.964 14.666 1.00 107.41 205 ASN A CA 1
ATOM 1588 C C . ASN A 1 228 ? -80.403 -6.777 14.623 1.00 107.15 205 ASN A C 1
ATOM 1589 O O . ASN A 1 228 ? -79.434 -6.788 15.378 1.00 101.29 205 ASN A O 1
ATOM 1594 N N . VAL A 1 229 ? -80.672 -5.740 13.806 1.00 113.62 206 VAL A N 1
ATOM 1595 C CA . VAL A 1 229 ? -79.723 -4.646 13.610 1.00 114.10 206 VAL A CA 1
ATOM 1596 C C . VAL A 1 229 ? -80.437 -3.290 13.728 1.00 113.69 206 VAL A C 1
ATOM 1597 O O . VAL A 1 229 ? -81.585 -3.212 13.269 1.00 114.52 206 VAL A O 1
ATOM 1601 N N . GLY A 1 237 ? -79.607 -0.283 -0.192 1.00 105.48 214 GLY A N 1
ATOM 1602 C CA . GLY A 1 237 ? -79.447 -1.275 -1.277 1.00 102.46 214 GLY A CA 1
ATOM 1603 C C . GLY A 1 237 ? -79.978 -2.649 -0.876 1.00 96.97 214 GLY A C 1
ATOM 1604 O O . GLY A 1 237 ? -80.859 -2.743 -0.038 1.00 99.76 214 GLY A O 1
ATOM 1605 N N . ARG A 1 238 ? -79.428 -3.710 -1.474 1.00 91.42 215 ARG A N 1
ATOM 1606 C CA . ARG A 1 238 ? -79.825 -5.074 -1.167 1.00 85.64 215 ARG A CA 1
ATOM 1607 C C . ARG A 1 238 ? -79.342 -5.463 0.237 1.00 83.20 215 ARG A C 1
ATOM 1608 O O . ARG A 1 238 ? -78.179 -5.308 0.571 1.00 85.09 215 ARG A O 1
ATOM 1616 N N . PHE A 1 239 ? -80.256 -5.977 1.061 1.00 80.71 216 PHE A N 1
ATOM 1617 C CA . PHE A 1 239 ? -79.923 -6.495 2.371 1.00 76.24 216 PHE A CA 1
ATOM 1618 C C . PHE A 1 239 ? -79.579 -7.974 2.231 1.00 72.05 216 PHE A C 1
ATOM 1619 O O . PHE A 1 239 ? -80.379 -8.735 1.693 1.00 70.26 216 PHE A O 1
ATOM 1627 N N . ILE A 1 240 ? -78.398 -8.360 2.729 1.00 70.19 217 ILE A N 1
ATOM 1628 C CA . ILE A 1 240 ? -77.952 -9.744 2.709 1.00 66.50 217 ILE A CA 1
ATOM 1629 C C . ILE A 1 240 ? -78.035 -10.264 4.134 1.00 65.66 217 ILE A C 1
ATOM 1630 O O . ILE A 1 240 ? -77.389 -9.717 5.011 1.00 68.41 217 ILE A O 1
ATOM 1635 N N . ASN A 1 241 ? -78.833 -11.310 4.361 1.00 63.60 218 ASN A N 1
ATOM 1636 C CA . ASN A 1 241 ? -79.037 -11.823 5.702 1.00 60.56 218 ASN A CA 1
ATOM 1637 C C . ASN A 1 241 ? -77.845 -12.660 6.133 1.00 57.39 218 ASN A C 1
ATOM 1638 O O . ASN A 1 241 ? -77.567 -12.726 7.330 1.00 55.77 218 ASN A O 1
ATOM 1643 N N . GLY A 1 242 ? -77.178 -13.321 5.180 1.00 56.07 219 GLY A N 1
ATOM 1644 C CA . GLY A 1 242 ? -76.030 -14.130 5.570 1.00 56.52 219 GLY A CA 1
ATOM 1645 C C . GLY A 1 242 ? -75.419 -14.996 4.471 1.00 52.95 219 GLY A C 1
ATOM 1646 O O . GLY A 1 242 ? -75.827 -14.977 3.312 1.00 54.20 219 GLY A O 1
ATOM 1647 N N . TYR A 1 243 ? -74.414 -15.742 4.909 1.00 50.94 220 TYR A N 1
ATOM 1648 C CA . TYR A 1 243 ? -73.688 -16.710 4.112 1.00 50.24 220 TYR A CA 1
ATOM 1649 C C . TYR A 1 243 ? -73.568 -17.955 4.975 1.00 48.01 220 TYR A C 1
ATOM 1650 O O . TYR A 1 243 ? -72.998 -17.929 6.060 1.00 46.08 220 TYR A O 1
ATOM 1659 N N . ILE A 1 244 ? -74.181 -19.029 4.504 1.00 48.12 221 ILE A N 1
ATOM 1660 C CA . ILE A 1 244 ? -74.245 -20.245 5.289 1.00 46.92 221 ILE A CA 1
ATOM 1661 C C . ILE A 1 244 ? -72.847 -20.789 5.531 1.00 44.10 221 ILE A C 1
ATOM 1662 O O . ILE A 1 244 ? -72.542 -21.164 6.649 1.00 42.04 221 ILE A O 1
ATOM 1667 N N . THR A 1 245 ? -72.038 -20.859 4.470 1.00 46.93 222 THR A N 1
ATOM 1668 C CA . THR A 1 245 ? -70.686 -21.401 4.545 1.00 45.46 222 THR A CA 1
ATOM 1669 C C . THR A 1 245 ? -69.642 -20.374 4.130 1.00 47.72 222 THR A C 1
ATOM 1670 O O . THR A 1 245 ? -69.910 -19.466 3.352 1.00 49.29 222 THR A O 1
ATOM 1674 N N . ALA A 1 246 ? -68.440 -20.551 4.674 1.00 49.81 223 ALA A N 1
ATOM 1675 C CA . ALA A 1 246 ? -67.272 -19.760 4.306 1.00 51.34 223 ALA A CA 1
ATOM 1676 C C . ALA A 1 246 ? -66.043 -20.671 4.419 1.00 51.43 223 ALA A C 1
ATOM 1677 O O . ALA A 1 246 ? -65.269 -20.595 5.353 1.00 51.47 223 ALA A O 1
ATOM 1679 N N . ALA A 1 247 ? -65.922 -21.613 3.484 1.00 51.27 224 ALA A N 1
ATOM 1680 C CA . ALA A 1 247 ? -64.864 -22.603 3.488 1.00 47.69 224 ALA A CA 1
ATOM 1681 C C . ALA A 1 247 ? -63.556 -21.956 3.051 1.00 50.89 224 ALA A C 1
ATOM 1682 O O . ALA A 1 247 ? -63.549 -20.890 2.435 1.00 49.70 224 ALA A O 1
ATOM 1684 N N . CYS A 1 248 ? -62.463 -22.668 3.356 1.00 51.97 225 CYS A N 1
ATOM 1685 C CA . CYS A 1 248 ? -61.118 -22.217 3.058 1.00 55.38 225 CYS A CA 1
ATOM 1686 C C . CYS A 1 248 ? -60.175 -23.398 2.921 1.00 57.14 225 CYS A C 1
ATOM 1687 O O . CYS A 1 248 ? -59.000 -23.239 3.217 1.00 66.97 225 CYS A O 1
ATOM 1690 N N . GLY A 1 249 ? -60.671 -24.508 2.387 1.00 54.18 226 GLY A N 1
ATOM 1691 C CA . GLY A 1 249 ? -59.836 -25.703 2.188 1.00 53.53 226 GLY A CA 1
ATOM 1692 C C . GLY A 1 249 ? -59.113 -25.724 0.853 1.00 55.21 226 GLY A C 1
ATOM 1693 O O . GLY A 1 249 ? -59.177 -24.720 0.125 1.00 54.31 226 GLY A O 1
ATOM 1694 N N . SER A 1 250 ? -58.464 -26.843 0.538 1.00 55.79 227 SER A N 1
ATOM 1695 C CA . SER A 1 250 ? -57.663 -26.948 -0.707 1.00 61.26 227 SER A CA 1
ATOM 1696 C C . SER A 1 250 ? -58.469 -27.597 -1.830 1.00 62.61 227 SER A C 1
ATOM 1697 O O . SER A 1 250 ? -59.310 -28.456 -1.542 1.00 63.96 227 SER A O 1
ATOM 1700 N N . ARG A 1 251 ? -58.154 -27.227 -3.063 1.00 64.28 228 ARG A N 1
ATOM 1701 C CA . ARG A 1 251 ? -58.886 -27.757 -4.230 1.00 65.53 228 ARG A CA 1
ATOM 1702 C C . ARG A 1 251 ? -58.716 -29.268 -4.332 1.00 66.03 228 ARG A C 1
ATOM 1703 O O . ARG A 1 251 ? -59.478 -29.879 -5.085 1.00 66.53 228 ARG A O 1
ATOM 1711 N N . ASP A 1 252 ? -57.766 -29.854 -3.609 1.00 65.86 229 ASP A N 1
ATOM 1712 C CA . ASP A 1 252 ? -57.569 -31.282 -3.821 1.00 68.57 229 ASP A CA 1
ATOM 1713 C C . ASP A 1 252 ? -58.253 -32.096 -2.728 1.00 63.78 229 ASP A C 1
ATOM 1714 O O . ASP A 1 252 ? -58.243 -33.319 -2.754 1.00 62.48 229 ASP A O 1
ATOM 1719 N N . ASP A 1 253 ? -58.855 -31.429 -1.746 1.00 61.56 230 ASP A N 1
ATOM 1720 C CA . ASP A 1 253 ? -59.533 -32.103 -0.648 1.00 60.11 230 ASP A CA 1
ATOM 1721 C C . ASP A 1 253 ? -61.035 -32.087 -0.921 1.00 58.12 230 ASP A C 1
ATOM 1722 O O . ASP A 1 253 ? -61.464 -31.505 -1.916 1.00 56.95 230 ASP A O 1
ATOM 1727 N N . LEU A 1 254 ? -61.828 -32.688 -0.013 1.00 57.48 231 LEU A N 1
ATOM 1728 C CA . LEU A 1 254 ? -63.260 -32.829 -0.210 1.00 54.17 231 LEU A CA 1
ATOM 1729 C C . LEU A 1 254 ? -63.965 -31.511 0.093 1.00 50.51 231 LEU A C 1
ATOM 1730 O O . LEU A 1 254 ? -64.738 -31.042 -0.724 1.00 48.31 231 LEU A O 1
ATOM 1735 N N . GLY A 1 255 ? -63.689 -30.921 1.248 1.00 48.40 232 GLY A N 1
ATOM 1736 C CA . GLY A 1 255 ? -64.384 -29.708 1.657 1.00 49.24 232 GLY A CA 1
ATOM 1737 C C . GLY A 1 255 ? -65.733 -30.006 2.324 1.00 50.04 232 GLY A C 1
ATOM 1738 O O . GLY A 1 255 ? -65.900 -31.083 2.890 1.00 50.87 232 GLY A O 1
ATOM 1739 N N . PHE A 1 256 ? -66.683 -29.063 2.249 1.00 48.22 233 PHE A N 1
ATOM 1740 C CA . PHE A 1 256 ? -68.004 -29.233 2.867 1.00 47.34 233 PHE A CA 1
ATOM 1741 C C . PHE A 1 256 ? -68.971 -29.932 1.923 1.00 45.76 233 PHE A C 1
ATOM 1742 O O . PHE A 1 256 ? -69.152 -29.498 0.809 1.00 46.07 233 PHE A O 1
ATOM 1750 N N . VAL A 1 257 ? -69.578 -31.025 2.383 1.00 47.65 234 VAL A N 1
ATOM 1751 C CA . VAL A 1 257 ? -70.633 -31.710 1.646 1.00 50.49 234 VAL A CA 1
ATOM 1752 C C . VAL A 1 257 ? -71.916 -31.749 2.496 1.00 49.35 234 VAL A C 1
ATOM 1753 O O . VAL A 1 257 ? -71.920 -32.317 3.570 1.00 53.50 234 VAL A O 1
ATOM 1757 N N . PHE A 1 258 ? -72.984 -31.118 2.049 1.00 48.20 235 PHE A N 1
ATOM 1758 C CA . PHE A 1 258 ? -74.298 -31.260 2.675 1.00 48.02 235 PHE A CA 1
ATOM 1759 C C . PHE A 1 258 ? -75.178 -32.223 1.874 1.00 46.48 235 PHE A C 1
ATOM 1760 O O . PHE A 1 258 ? -75.345 -32.045 0.677 1.00 45.94 235 PHE A O 1
ATOM 1768 N N . ARG A 1 259 ? -75.701 -33.236 2.550 1.00 47.09 236 ARG A N 1
ATOM 1769 C CA . ARG A 1 259 ? -76.535 -34.258 1.878 1.00 50.93 236 ARG A CA 1
ATOM 1770 C C . ARG A 1 259 ? -77.883 -34.388 2.593 1.00 51.18 236 ARG A C 1
ATOM 1771 O O . ARG A 1 259 ? -77.868 -34.529 3.823 1.00 47.77 236 ARG A O 1
ATOM 1779 N N . ASN A 1 260 ? -78.998 -34.297 1.861 1.00 53.77 237 ASN A N 1
ATOM 1780 C CA . ASN A 1 260 ? -80.321 -34.517 2.422 1.00 56.75 237 ASN A CA 1
ATOM 1781 C C . ASN A 1 260 ? -80.558 -33.606 3.632 1.00 54.09 237 ASN A C 1
ATOM 1782 O O . ASN A 1 260 ? -81.092 -34.033 4.638 1.00 56.95 237 ASN A O 1
ATOM 1787 N N . CYS A 1 261 ? -80.126 -32.353 3.545 1.00 52.15 238 CYS A N 1
ATOM 1788 C CA . CYS A 1 261 ? -80.268 -31.383 4.614 1.00 51.12 238 CYS A CA 1
ATOM 1789 C C . CYS A 1 261 ? -81.399 -30.442 4.230 1.00 49.40 238 CYS A C 1
ATOM 1790 O O . CYS A 1 261 ? -81.703 -30.290 3.053 1.00 49.95 238 CYS A O 1
ATOM 1793 N N . THR A 1 262 ? -81.988 -29.796 5.230 1.00 48.97 239 THR A N 1
ATOM 1794 C CA . THR A 1 262 ? -82.916 -28.705 5.013 1.00 51.20 239 THR A CA 1
ATOM 1795 C C . THR A 1 262 ? -82.162 -27.394 5.217 1.00 50.05 239 THR A C 1
ATOM 1796 O O . THR A 1 262 ? -81.556 -27.185 6.253 1.00 48.87 239 THR A O 1
ATOM 1800 N N . VAL A 1 263 ? -82.180 -26.516 4.220 1.00 50.96 240 VAL A N 1
ATOM 1801 C CA . VAL A 1 263 ? -81.322 -25.344 4.231 1.00 52.59 240 VAL A CA 1
ATOM 1802 C C . VAL A 1 263 ? -82.182 -24.141 3.906 1.00 55.01 240 VAL A C 1
ATOM 1803 O O . VAL A 1 263 ? -82.784 -24.103 2.835 1.00 56.16 240 VAL A O 1
ATOM 1807 N N . ARG A 1 264 ? -82.220 -23.153 4.802 1.00 55.84 241 ARG A N 1
ATOM 1808 C CA . ARG A 1 264 ? -83.152 -22.058 4.573 1.00 62.20 241 ARG A CA 1
ATOM 1809 C C . ARG A 1 264 ? -82.899 -20.892 5.511 1.00 61.68 241 ARG A C 1
ATOM 1810 O O . ARG A 1 264 ? -82.178 -21.015 6.478 1.00 61.02 241 ARG A O 1
ATOM 1818 N N . GLY A 1 265 ? -83.544 -19.767 5.213 1.00 64.14 242 GLY A N 1
ATOM 1819 C CA . GLY A 1 265 ? -83.627 -18.677 6.158 1.00 65.55 242 GLY A CA 1
ATOM 1820 C C . GLY A 1 265 ? -84.692 -18.959 7.207 1.00 66.91 242 GLY A C 1
ATOM 1821 O O . GLY A 1 265 ? -85.525 -19.841 7.050 1.00 69.46 242 GLY A O 1
ATOM 1822 N N . GLU A 1 266 ? -84.594 -18.227 8.311 1.00 68.47 243 GLU A N 1
ATOM 1823 C CA . GLU A 1 266 ? -85.609 -18.196 9.348 1.00 72.62 243 GLU A CA 1
ATOM 1824 C C . GLU A 1 266 ? -86.856 -17.556 8.735 1.00 77.81 243 GLU A C 1
ATOM 1825 O O . GLU A 1 266 ? -86.759 -16.757 7.794 1.00 74.86 243 GLU A O 1
ATOM 1831 N N . GLU A 1 267 ? -88.032 -17.942 9.253 1.00 80.81 244 GLU A N 1
ATOM 1832 C CA . GLU A 1 267 ? -89.293 -17.316 8.878 1.00 83.30 244 GLU A CA 1
ATOM 1833 C C . GLU A 1 267 ? -89.140 -15.804 9.057 1.00 81.10 244 GLU A C 1
ATOM 1834 O O . GLU A 1 267 ? -88.697 -15.336 10.124 1.00 78.03 244 GLU A O 1
ATOM 1840 N N . GLY A 1 268 ? -89.452 -15.068 7.975 1.00 78.64 245 GLY A N 1
ATOM 1841 C CA . GLY A 1 268 ? -89.325 -13.618 7.943 1.00 78.42 245 GLY A CA 1
ATOM 1842 C C . GLY A 1 268 ? -88.231 -13.127 6.994 1.00 77.63 245 GLY A C 1
ATOM 1843 O O . GLY A 1 268 ? -88.299 -11.993 6.546 1.00 79.57 245 GLY A O 1
ATOM 1844 N N . CYS A 1 269 ? -87.203 -13.951 6.735 1.00 75.77 246 CYS A N 1
ATOM 1845 C CA . CYS A 1 269 ? -86.139 -13.583 5.807 1.00 74.06 246 CYS A CA 1
ATOM 1846 C C . CYS A 1 269 ? -86.743 -13.213 4.461 1.00 76.36 246 CYS A C 1
ATOM 1847 O O . CYS A 1 269 ? -87.564 -13.971 3.938 1.00 75.87 246 CYS A O 1
ATOM 1850 N N . ILE A 1 270 ? -86.315 -12.072 3.905 1.00 77.50 247 ILE A N 1
ATOM 1851 C CA . ILE A 1 270 ? -86.808 -11.659 2.596 1.00 78.42 247 ILE A CA 1
ATOM 1852 C C . ILE A 1 270 ? -86.265 -12.615 1.536 1.00 76.64 247 ILE A C 1
ATOM 1853 O O . ILE A 1 270 ? -85.234 -13.239 1.734 1.00 75.09 247 ILE A O 1
ATOM 1858 N N . GLU A 1 271 ? -86.990 -12.724 0.418 1.00 79.71 248 GLU A N 1
ATOM 1859 C CA . GLU A 1 271 ? -86.580 -13.510 -0.731 1.00 80.34 248 GLU A CA 1
ATOM 1860 C C . GLU A 1 271 ? -85.133 -13.205 -1.117 1.00 77.62 248 GLU A C 1
ATOM 1861 O O . GLU A 1 271 ? -84.726 -12.041 -1.175 1.00 77.65 248 GLU A O 1
ATOM 1867 N N . GLY A 1 272 ? -84.390 -14.282 -1.410 1.00 73.27 249 GLY A N 1
ATOM 1868 C CA . GLY A 1 272 ? -83.155 -14.197 -2.160 1.00 70.26 249 GLY A CA 1
ATOM 1869 C C . GLY A 1 272 ? -82.061 -13.469 -1.384 1.00 71.00 249 GLY A C 1
ATOM 1870 O O . GLY A 1 272 ? -81.191 -12.856 -1.997 1.00 74.12 249 GLY A O 1
ATOM 1871 N N . SER A 1 273 ? -82.089 -13.582 -0.043 1.00 68.92 250 SER A N 1
ATOM 1872 C CA . SER A 1 273 ? -81.216 -12.812 0.833 1.00 68.22 250 SER A CA 1
ATOM 1873 C C . SER A 1 273 ? -80.210 -13.691 1.582 1.00 65.48 250 SER A C 1
ATOM 1874 O O . SER A 1 273 ? -79.461 -13.171 2.403 1.00 63.91 250 SER A O 1
ATOM 1877 N N . VAL A 1 274 ? -80.185 -14.999 1.290 1.00 63.41 251 VAL A N 1
ATOM 1878 C CA . VAL A 1 274 ? -79.336 -15.937 2.002 1.00 61.87 251 VAL A CA 1
ATOM 1879 C C . VAL A 1 274 ? -78.491 -16.722 1.002 1.00 60.64 251 VAL A C 1
ATOM 1880 O O . VAL A 1 274 ? -79.043 -17.463 0.195 1.00 67.22 251 VAL A O 1
ATOM 1884 N N . PHE A 1 275 ? -77.164 -16.593 1.073 1.00 58.00 252 PHE A N 1
ATOM 1885 C CA . PHE A 1 275 ? -76.290 -17.343 0.180 1.00 54.35 252 PHE A CA 1
ATOM 1886 C C . PHE A 1 275 ? -75.900 -18.669 0.809 1.00 50.13 252 PHE A C 1
ATOM 1887 O O . PHE A 1 275 ? -75.765 -18.768 2.023 1.00 47.02 252 PHE A O 1
ATOM 1895 N N . LEU A 1 276 ? -75.691 -19.655 -0.062 1.00 50.69 253 LEU A N 1
ATOM 1896 C CA . LEU A 1 276 ? -75.206 -20.961 0.350 1.00 52.68 253 LEU A CA 1
ATOM 1897 C C . LEU A 1 276 ? -73.733 -20.882 0.792 1.00 51.41 253 LEU A C 1
ATOM 1898 O O . LEU A 1 276 ? -73.281 -21.682 1.601 1.00 50.26 253 LEU A O 1
ATOM 1903 N N . GLY A 1 277 ? -73.000 -19.891 0.282 1.00 52.10 254 GLY A N 1
ATOM 1904 C CA . GLY A 1 277 ? -71.614 -19.705 0.672 1.00 51.98 254 GLY A CA 1
ATOM 1905 C C . GLY A 1 277 ? -70.944 -18.473 0.049 1.00 52.88 254 GLY A C 1
ATOM 1906 O O . GLY A 1 277 ? -71.420 -17.908 -0.938 1.00 55.73 254 GLY A O 1
ATOM 1907 N N . ARG A 1 278 ? -69.830 -18.054 0.659 1.00 52.21 255 ARG A N 1
ATOM 1908 C CA . ARG A 1 278 ? -68.847 -17.208 0.008 1.00 51.86 255 ARG A CA 1
ATOM 1909 C C . ARG A 1 278 ? -67.475 -17.763 0.347 1.00 51.37 255 ARG A C 1
ATOM 1910 O O . ARG A 1 278 ? -67.298 -18.314 1.414 1.00 51.08 255 ARG A O 1
ATOM 1918 N N . PRO A 1 279 ? -66.485 -17.685 -0.552 1.00 53.90 256 PRO A N 1
ATOM 1919 C CA . PRO A 1 279 ? -65.191 -18.324 -0.316 1.00 57.08 256 PRO A CA 1
ATOM 1920 C C . PRO A 1 279 ? -64.205 -17.509 0.541 1.00 55.96 256 PRO A C 1
ATOM 1921 O O . PRO A 1 279 ? -63.703 -16.459 0.159 1.00 56.48 256 PRO A O 1
ATOM 1925 N N . TRP A 1 280 ? -63.947 -18.020 1.734 1.00 54.12 257 TRP A N 1
ATOM 1926 C CA . TRP A 1 280 ? -63.083 -17.360 2.687 1.00 57.59 257 TRP A CA 1
ATOM 1927 C C . TRP A 1 280 ? -61.642 -17.392 2.174 1.00 61.56 257 TRP A C 1
ATOM 1928 O O . TRP A 1 280 ? -60.915 -16.424 2.411 1.00 62.83 257 TRP A O 1
ATOM 1939 N N . ARG A 1 281 ? -61.253 -18.513 1.525 1.00 59.24 258 ARG A N 1
ATOM 1940 C CA . ARG A 1 281 ? -60.125 -18.534 0.593 1.00 60.56 258 ARG A CA 1
ATOM 1941 C C . ARG A 1 281 ? -60.614 -19.068 -0.751 1.00 59.13 258 ARG A C 1
ATOM 1942 O O . ARG A 1 281 ? -61.694 -19.646 -0.823 1.00 58.35 258 ARG A O 1
ATOM 1950 N N . ASP A 1 282 ? -59.773 -18.901 -1.782 1.00 59.86 259 ASP A N 1
ATOM 1951 C CA . ASP A 1 282 ? -60.178 -18.932 -3.176 1.00 62.30 259 ASP A CA 1
ATOM 1952 C C . ASP A 1 282 ? -60.403 -20.348 -3.712 1.00 61.53 259 ASP A C 1
ATOM 1953 O O . ASP A 1 282 ? -60.973 -20.500 -4.788 1.00 64.54 259 ASP A O 1
ATOM 1958 N N . GLU A 1 283 ? -59.992 -21.374 -2.973 1.00 58.94 260 GLU A N 1
ATOM 1959 C CA . GLU A 1 283 ? -60.227 -22.772 -3.420 1.00 57.46 260 GLU A CA 1
ATOM 1960 C C . GLU A 1 283 ? -61.331 -23.410 -2.582 1.00 55.56 260 GLU A C 1
ATOM 1961 O O . GLU A 1 283 ? -61.359 -24.642 -2.501 1.00 55.97 260 GLU A O 1
ATOM 1967 N N . ALA A 1 284 ? -62.199 -22.596 -1.993 1.00 54.76 261 ALA A N 1
ATOM 1968 C CA . ALA A 1 284 ? -63.331 -23.073 -1.219 1.00 52.58 261 ALA A CA 1
ATOM 1969 C C . ALA A 1 284 ? -64.098 -24.162 -1.963 1.00 51.25 261 ALA A C 1
ATOM 1970 O O . ALA A 1 284 ? -64.368 -24.023 -3.134 1.00 55.11 261 ALA A O 1
ATOM 1972 N N . ARG A 1 285 ? -64.501 -25.207 -1.249 1.00 50.57 262 ARG A N 1
ATOM 1973 C CA . ARG A 1 285 ? -65.342 -26.266 -1.770 1.00 51.34 262 ARG A CA 1
ATOM 1974 C C . ARG A 1 285 ? -66.568 -26.456 -0.865 1.00 50.90 262 ARG A C 1
ATOM 1975 O O . ARG A 1 285 ? -66.446 -26.716 0.330 1.00 46.92 262 ARG A O 1
ATOM 1983 N N . THR A 1 286 ? -67.763 -26.310 -1.450 1.00 53.37 263 THR A N 1
ATOM 1984 C CA . THR A 1 286 ? -69.015 -26.529 -0.740 1.00 50.83 263 THR A CA 1
ATOM 1985 C C . THR A 1 286 ? -70.104 -26.981 -1.738 1.00 50.31 263 THR A C 1
ATOM 1986 O O . THR A 1 286 ? -70.409 -26.303 -2.715 1.00 49.49 263 THR A O 1
ATOM 1990 N N . VAL A 1 287 ? -70.678 -28.171 -1.514 1.00 48.68 264 VAL A N 1
ATOM 1991 C CA . VAL A 1 287 ? -71.721 -28.713 -2.368 1.00 48.30 264 VAL A CA 1
ATOM 1992 C C . VAL A 1 287 ? -72.931 -29.063 -1.501 1.00 47.70 264 VAL A C 1
ATOM 1993 O O . VAL A 1 287 ? -72.781 -29.406 -0.348 1.00 45.79 264 VAL A O 1
ATOM 1997 N N . PHE A 1 288 ? -74.126 -28.921 -2.070 1.00 47.37 265 PHE A N 1
ATOM 1998 C CA . PHE A 1 288 ? -75.369 -29.359 -1.460 1.00 46.33 265 PHE A CA 1
ATOM 1999 C C . PHE A 1 288 ? -75.972 -30.433 -2.351 1.00 45.33 265 PHE A C 1
ATOM 2000 O O . PHE A 1 288 ? -76.254 -30.174 -3.510 1.00 46.30 265 PHE A O 1
ATOM 2008 N N . LEU A 1 289 ? -76.118 -31.647 -1.846 1.00 45.35 266 LEU A N 1
ATOM 2009 C CA . LEU A 1 289 ? -76.615 -32.749 -2.663 1.00 48.17 266 LEU A CA 1
ATOM 2010 C C . LEU A 1 289 ? -77.982 -33.193 -2.140 1.00 50.59 266 LEU A C 1
ATOM 2011 O O . LEU A 1 289 ? -78.093 -33.549 -0.974 1.00 51.36 266 LEU A O 1
ATOM 2016 N N . ASP A 1 290 ? -79.023 -33.152 -2.987 1.00 53.21 267 ASP A N 1
ATOM 2017 C CA . ASP A 1 290 ? -80.351 -33.648 -2.630 1.00 53.18 267 ASP A CA 1
ATOM 2018 C C . ASP A 1 290 ? -80.863 -32.928 -1.383 1.00 52.29 267 ASP A C 1
ATOM 2019 O O . ASP A 1 290 ? -81.350 -33.562 -0.471 1.00 54.88 267 ASP A O 1
ATOM 2024 N N . CYS A 1 291 ? -80.698 -31.610 -1.305 1.00 53.34 268 CYS A N 1
ATOM 2025 C CA . CYS A 1 291 ? -81.132 -30.832 -0.156 1.00 54.86 268 CYS A CA 1
ATOM 2026 C C . CYS A 1 291 ? -82.509 -30.178 -0.409 1.00 55.16 268 CYS A C 1
ATOM 2027 O O . CYS A 1 291 ? -82.896 -29.974 -1.544 1.00 54.58 268 CYS A O 1
ATOM 2030 N N . LYS A 1 292 ? -83.242 -29.843 0.656 1.00 54.30 269 LYS A N 1
ATOM 2031 C CA . LYS A 1 292 ? -84.462 -29.074 0.524 1.00 56.73 269 LYS A CA 1
ATOM 2032 C C . LYS A 1 292 ? -84.164 -27.617 0.851 1.00 54.78 269 LYS A C 1
ATOM 2033 O O . LYS A 1 292 ? -83.545 -27.323 1.857 1.00 51.15 269 LYS A O 1
ATOM 2039 N N . MET A 1 293 ? -84.662 -26.694 0.034 1.00 59.02 270 MET A N 1
ATOM 2040 C CA . MET A 1 293 ? -84.443 -25.267 0.265 1.00 62.65 270 MET A CA 1
ATOM 2041 C C . MET A 1 293 ? -85.696 -24.453 -0.076 1.00 64.79 270 MET A C 1
ATOM 2042 O O . MET A 1 293 ? -86.569 -24.930 -0.786 1.00 65.67 270 MET A O 1
ATOM 2047 N N . ASP A 1 294 ? -85.755 -23.204 0.396 1.00 65.88 271 ASP A N 1
ATOM 2048 C CA . ASP A 1 294 ? -86.838 -22.308 0.055 1.00 72.77 271 ASP A CA 1
ATOM 2049 C C . ASP A 1 294 ? -86.265 -21.120 -0.715 1.00 72.77 271 ASP A C 1
ATOM 2050 O O . ASP A 1 294 ? -85.110 -21.154 -1.142 1.00 72.50 271 ASP A O 1
ATOM 2055 N N . ASN A 1 295 ? -87.087 -20.079 -0.894 1.00 76.34 272 ASN A N 1
ATOM 2056 C CA . ASN A 1 295 ? -86.768 -18.982 -1.796 1.00 80.83 272 ASN A CA 1
ATOM 2057 C C . ASN A 1 295 ? -86.102 -17.825 -1.036 1.00 76.17 272 ASN A C 1
ATOM 2058 O O . ASN A 1 295 ? -85.889 -16.756 -1.598 1.00 74.40 272 ASN A O 1
ATOM 2063 N N . SER A 1 296 ? -85.769 -18.048 0.243 1.00 72.10 273 SER A N 1
ATOM 2064 C CA . SER A 1 296 ? -84.857 -17.174 0.954 1.00 69.35 273 SER A CA 1
ATOM 2065 C C . SER A 1 296 ? -83.457 -17.325 0.365 1.00 67.60 273 SER A C 1
ATOM 2066 O O . SER A 1 296 ? -82.643 -16.410 0.476 1.00 69.75 273 SER A O 1
ATOM 2069 N N . ILE A 1 297 ? -83.186 -18.464 -0.278 1.00 64.30 274 ILE A N 1
ATOM 2070 C CA . ILE A 1 297 ? -81.878 -18.681 -0.860 1.00 63.78 274 ILE A CA 1
ATOM 2071 C C . ILE A 1 297 ? -81.713 -17.731 -2.038 1.00 64.58 274 ILE A C 1
ATOM 2072 O O . ILE A 1 297 ? -82.616 -17.611 -2.855 1.00 64.28 274 ILE A O 1
ATOM 2077 N N . ALA A 1 298 ? -80.552 -17.065 -2.116 1.00 63.34 275 ALA A N 1
ATOM 2078 C CA . ALA A 1 298 ? -80.325 -16.055 -3.135 1.00 63.76 275 ALA A CA 1
ATOM 2079 C C . ALA A 1 298 ? -80.330 -16.681 -4.522 1.00 63.27 275 ALA A C 1
ATOM 2080 O O . ALA A 1 298 ? -79.898 -17.814 -4.714 1.00 61.10 275 ALA A O 1
ATOM 2082 N N . PRO A 1 299 ? -80.807 -15.933 -5.536 1.00 67.29 276 PRO A N 1
ATOM 2083 C CA . PRO A 1 299 ? -80.812 -16.426 -6.913 1.00 70.24 276 PRO A CA 1
ATOM 2084 C C . PRO A 1 299 ? -79.409 -16.769 -7.428 1.00 70.94 276 PRO A C 1
ATOM 2085 O O . PRO A 1 299 ? -79.240 -17.707 -8.209 1.00 73.83 276 PRO A O 1
ATOM 2089 N N . GLU A 1 300 ? -78.396 -16.022 -6.976 1.00 69.26 277 GLU A N 1
ATOM 2090 C CA . GLU A 1 300 ? -77.022 -16.269 -7.398 1.00 69.28 277 GLU A CA 1
ATOM 2091 C C . GLU A 1 300 ? -76.492 -17.557 -6.757 1.00 65.49 277 GLU A C 1
ATOM 2092 O O . GLU A 1 300 ? -75.542 -18.139 -7.273 1.00 61.91 277 GLU A O 1
ATOM 2098 N N . ARG A 1 301 ? -77.102 -17.962 -5.630 1.00 63.24 278 ARG A N 1
ATOM 2099 C CA . ARG A 1 301 ? -76.795 -19.190 -4.904 1.00 62.21 278 ARG A CA 1
ATOM 2100 C C . ARG A 1 301 ? -75.571 -18.970 -4.013 1.00 60.77 278 ARG A C 1
ATOM 2101 O O . ARG A 1 301 ? -75.675 -19.058 -2.781 1.00 61.31 278 ARG A O 1
ATOM 2109 N N . PHE A 1 302 ? -74.409 -18.689 -4.636 1.00 58.90 279 PHE A N 1
ATOM 2110 C CA . PHE A 1 302 ? -73.205 -18.378 -3.894 1.00 55.16 279 PHE A CA 1
ATOM 2111 C C . PHE A 1 302 ? -72.724 -16.970 -4.225 1.00 57.39 279 PHE A C 1
ATOM 2112 O O . PHE A 1 302 ? -72.979 -16.456 -5.314 1.00 60.79 279 PHE A O 1
ATOM 2120 N N . SER A 1 303 ? -72.051 -16.348 -3.250 1.00 56.44 280 SER A N 1
ATOM 2121 C CA . SER A 1 303 ? -71.487 -15.018 -3.414 1.00 58.88 280 SER A CA 1
ATOM 2122 C C . SER A 1 303 ? -70.006 -15.156 -3.704 1.00 60.65 280 SER A C 1
ATOM 2123 O O . SER A 1 303 ? -69.393 -16.136 -3.306 1.00 59.31 280 SER A O 1
ATOM 2126 N N . GLY A 1 304 ? -69.446 -14.159 -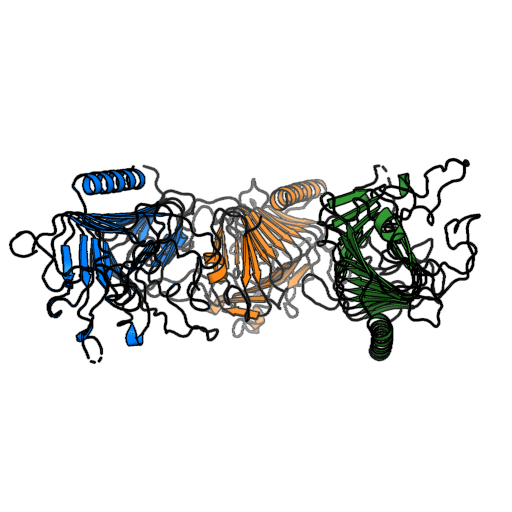4.388 1.00 64.72 281 GLY A N 1
ATOM 2127 C CA . GLY A 1 304 ? -68.019 -13.928 -4.315 1.00 64.40 281 GLY A CA 1
ATOM 2128 C C . GLY A 1 304 ? -67.652 -13.387 -2.939 1.00 63.26 281 GLY A C 1
ATOM 2129 O O . GLY A 1 304 ? -68.532 -13.031 -2.166 1.00 60.32 281 GLY A O 1
ATOM 2130 N N . TRP A 1 305 ? -66.340 -13.340 -2.652 1.00 64.59 282 TRP A N 1
ATOM 2131 C CA . TRP A 1 305 ? -65.824 -12.737 -1.432 1.00 64.38 282 TRP A CA 1
ATOM 2132 C C . TRP A 1 305 ? -65.711 -11.226 -1.618 1.00 66.68 282 TRP A C 1
ATOM 2133 O O . TRP A 1 305 ? -65.020 -10.775 -2.510 1.00 68.94 282 TRP A O 1
ATOM 2144 N N . GLY A 1 306 ? -66.451 -10.451 -0.825 1.00 70.33 283 GLY A N 1
ATOM 2145 C CA . GLY A 1 306 ? -66.325 -8.997 -0.820 1.00 73.47 283 GLY A CA 1
ATOM 2146 C C . GLY A 1 306 ? -67.297 -8.291 -1.766 1.00 77.17 283 GLY A C 1
ATOM 2147 O O . GLY A 1 306 ? -67.427 -7.065 -1.726 1.00 82.20 283 GLY A O 1
ATOM 2148 N N . ALA A 1 307 ? -67.938 -9.062 -2.645 1.00 75.13 284 ALA A N 1
ATOM 2149 C CA . ALA A 1 307 ? -68.964 -8.562 -3.542 1.00 77.21 284 ALA A CA 1
ATOM 2150 C C . ALA A 1 307 ? -69.649 -9.758 -4.213 1.00 78.30 284 ALA A C 1
ATOM 2151 O O . ALA A 1 307 ? -69.032 -10.803 -4.455 1.00 79.96 284 ALA A O 1
ATOM 2153 N N . VAL A 1 308 ? -70.940 -9.595 -4.494 1.00 76.07 285 VAL A N 1
ATOM 2154 C CA . VAL A 1 308 ? -71.777 -10.712 -4.887 1.00 75.32 285 VAL A CA 1
ATOM 2155 C C . VAL A 1 308 ? -71.274 -11.305 -6.203 1.00 73.48 285 VAL A C 1
ATOM 2156 O O . VAL A 1 308 ? -71.170 -12.522 -6.359 1.00 68.21 285 VAL A O 1
ATOM 2160 N N . ASP A 1 309 ? -70.939 -10.419 -7.142 1.00 77.34 286 ASP A N 1
ATOM 2161 C CA . ASP A 1 309 ? -70.658 -10.819 -8.510 1.00 80.61 286 ASP A CA 1
ATOM 2162 C C . ASP A 1 309 ? -69.144 -10.881 -8.757 1.00 81.22 286 ASP A C 1
ATOM 2163 O O . ASP A 1 309 ? -68.715 -10.797 -9.903 1.00 87.84 286 ASP A O 1
ATOM 2168 N N . LYS A 1 310 ? -68.325 -11.038 -7.711 1.00 78.87 287 LYS A N 1
ATOM 2169 C CA . LYS A 1 310 ? -66.893 -11.222 -7.903 1.00 79.41 287 LYS A CA 1
ATOM 2170 C C . LYS A 1 310 ? -66.615 -12.665 -8.341 1.00 75.86 287 LYS A C 1
ATOM 2171 O O . LYS A 1 310 ? -67.113 -13.602 -7.725 1.00 74.77 287 LYS A O 1
ATOM 2177 N N . ASP A 1 311 ? -65.822 -12.845 -9.403 1.00 75.67 288 ASP A N 1
ATOM 2178 C CA . ASP A 1 311 ? -65.582 -14.166 -9.973 1.00 75.37 288 ASP A CA 1
ATOM 2179 C C . ASP A 1 311 ? -64.720 -14.961 -9.008 1.00 75.29 288 ASP A C 1
ATOM 2180 O O . ASP A 1 311 ? -63.818 -14.400 -8.397 1.00 77.84 288 ASP A O 1
ATOM 2185 N N . GLN A 1 312 ? -65.024 -16.257 -8.869 1.00 72.20 289 GLN A N 1
ATOM 2186 C CA . GLN A 1 312 ? -64.292 -17.140 -7.983 1.00 69.44 289 GLN A CA 1
ATOM 2187 C C . GLN A 1 312 ? -64.028 -18.446 -8.721 1.00 67.51 289 GLN A C 1
ATOM 2188 O O . GLN A 1 312 ? -64.565 -19.487 -8.374 1.00 66.01 289 GLN A O 1
ATOM 2194 N N . PRO A 1 313 ? -63.176 -18.432 -9.761 1.00 67.88 290 PRO A N 1
ATOM 2195 C CA . PRO A 1 313 ? -63.038 -19.588 -10.645 1.00 68.73 290 PRO A CA 1
ATOM 2196 C C . PRO A 1 313 ? -62.327 -20.813 -10.073 1.00 69.60 290 PRO A C 1
ATOM 2197 O O . PRO A 1 313 ? -62.271 -21.835 -10.749 1.00 72.07 290 PRO A O 1
ATOM 2201 N N . ASP A 1 314 ? -61.802 -20.723 -8.844 1.00 70.23 291 ASP A N 1
ATOM 2202 C CA . ASP A 1 314 ? -61.034 -21.824 -8.275 1.00 70.66 291 ASP A CA 1
ATOM 2203 C C . ASP A 1 314 ? -61.831 -22.539 -7.191 1.00 65.22 291 ASP A C 1
ATOM 2204 O O . ASP A 1 314 ? -61.400 -23.562 -6.666 1.00 64.76 291 ASP A O 1
ATOM 2209 N N . THR A 1 315 ? -63.018 -22.016 -6.881 1.00 63.65 292 THR A N 1
ATOM 2210 C CA . THR A 1 315 ? -63.953 -22.699 -5.997 1.00 58.95 292 THR A CA 1
ATOM 2211 C C . THR A 1 315 ? -64.578 -23.901 -6.702 1.00 56.40 292 THR A C 1
ATOM 2212 O O . THR A 1 315 ? -64.593 -23.966 -7.935 1.00 59.23 292 THR A O 1
ATOM 2216 N N . TYR A 1 316 ? -65.065 -24.857 -5.905 1.00 52.91 293 TYR A N 1
ATOM 2217 C CA . TYR A 1 316 ? -65.985 -25.875 -6.381 1.00 54.10 293 TYR A CA 1
ATOM 2218 C C . TYR A 1 316 ? -67.251 -25.748 -5.535 1.00 52.88 293 TYR A C 1
ATOM 2219 O O . TYR A 1 316 ? -67.371 -26.341 -4.469 1.00 50.72 293 TYR A O 1
ATOM 2228 N N . TYR A 1 317 ? -68.158 -24.897 -6.023 1.00 54.56 294 TYR A N 1
ATOM 2229 C CA . TYR A 1 317 ? -69.423 -24.562 -5.403 1.00 53.33 294 TYR A CA 1
ATOM 2230 C C . TYR A 1 317 ? -70.532 -25.132 -6.283 1.00 54.06 294 TYR A C 1
ATOM 2231 O O . TYR A 1 317 ? -70.430 -25.067 -7.509 1.00 55.01 294 TYR A O 1
ATOM 2240 N N . GLY A 1 318 ? -71.591 -25.700 -5.684 1.00 52.15 295 GLY A N 1
ATOM 2241 C CA . GLY A 1 318 ? -72.604 -26.347 -6.498 1.00 52.50 295 GLY A CA 1
ATOM 2242 C C . GLY A 1 318 ? -73.789 -26.931 -5.720 1.00 53.65 295 GLY A C 1
ATOM 2243 O O . GLY A 1 318 ? -73.718 -27.083 -4.507 1.00 53.26 295 GLY A O 1
ATOM 2244 N N . GLU A 1 319 ? -74.858 -27.261 -6.470 1.00 55.50 296 GLU A N 1
ATOM 2245 C CA . GLU A 1 319 ? -76.056 -27.929 -5.987 1.00 56.39 296 GLU A CA 1
ATOM 2246 C C . GLU A 1 319 ? -76.401 -29.081 -6.934 1.00 56.96 296 GLU A C 1
ATOM 2247 O O . GLU A 1 319 ? -76.297 -28.944 -8.146 1.00 55.53 296 GLU A O 1
ATOM 2253 N N . TYR A 1 320 ? -76.894 -30.174 -6.367 1.00 55.16 297 TYR A N 1
ATOM 2254 C CA . TYR A 1 320 ? -77.379 -31.284 -7.214 1.00 55.82 297 TYR A CA 1
ATOM 2255 C C . TYR A 1 320 ? -78.783 -31.669 -6.762 1.00 56.60 297 TYR A C 1
ATOM 2256 O O . TYR A 1 320 ? -78.881 -32.181 -5.636 1.00 57.23 297 TYR A O 1
ATOM 2265 N N . ARG A 1 321 ? -79.826 -31.404 -7.546 1.00 60.33 298 ARG A N 1
ATOM 2266 C CA . ARG A 1 321 ? -81.202 -31.874 -7.213 1.00 60.16 298 ARG A CA 1
ATOM 2267 C C . ARG A 1 321 ? -81.766 -31.196 -5.963 1.00 57.29 298 ARG A C 1
ATOM 2268 O O . ARG A 1 321 ? -82.375 -31.898 -5.152 1.00 56.75 298 ARG A O 1
ATOM 2276 N N . SER A 1 322 ? -81.562 -29.893 -5.812 1.00 55.14 299 SER A N 1
ATOM 2277 C CA . SER A 1 322 ? -82.208 -29.163 -4.735 1.00 55.30 299 SER A CA 1
ATOM 2278 C C . SER A 1 322 ? -83.729 -29.144 -4.937 1.00 59.28 299 SER A C 1
ATOM 2279 O O . SER A 1 322 ? -84.236 -28.862 -6.027 1.00 59.96 299 SER A O 1
ATOM 2282 N N . LEU A 1 323 ? -84.482 -29.469 -3.878 1.00 60.45 300 LEU A N 1
ATOM 2283 C CA . LEU A 1 323 ? -85.938 -29.570 -3.974 1.00 61.78 300 LEU A CA 1
ATOM 2284 C C . LEU A 1 323 ? -86.565 -28.455 -3.150 1.00 61.60 300 LEU A C 1
ATOM 2285 O O . LEU A 1 323 ? -86.028 -28.116 -2.105 1.00 57.92 300 LEU A O 1
ATOM 2290 N N . ASP A 1 324 ? -87.702 -27.885 -3.587 1.00 66.30 301 ASP A N 1
ATOM 2291 C CA . ASP A 1 324 ? -88.401 -26.930 -2.737 1.00 70.55 301 ASP A CA 1
ATOM 2292 C C . ASP A 1 324 ? -88.903 -27.641 -1.474 1.00 70.19 301 ASP A C 1
ATOM 2293 O O . ASP A 1 324 ? -89.360 -28.775 -1.521 1.00 69.29 301 ASP A O 1
ATOM 2298 N N . ILE A 1 325 ? -88.811 -26.945 -0.341 1.00 71.55 302 ILE A N 1
ATOM 2299 C CA . ILE A 1 325 ? -89.018 -27.528 0.976 1.00 80.01 302 ILE A CA 1
ATOM 2300 C C . ILE A 1 325 ? -90.491 -27.887 1.172 1.00 81.95 302 ILE A C 1
ATOM 2301 O O . ILE A 1 325 ? -90.797 -28.828 1.901 1.00 78.21 302 ILE A O 1
ATOM 2306 N N . ILE A 1 326 ? -91.380 -27.111 0.536 1.00 83.24 303 ILE A N 1
ATOM 2307 C CA . ILE A 1 326 ? -92.813 -27.220 0.733 1.00 90.36 303 ILE A CA 1
ATOM 2308 C C . ILE A 1 326 ? -93.364 -28.389 -0.080 1.00 89.72 303 ILE A C 1
ATOM 2309 O O . ILE A 1 326 ? -94.089 -29.193 0.487 1.00 88.28 303 ILE A O 1
ATOM 2314 N N . ASP A 1 327 ? -93.048 -28.452 -1.385 1.00 86.77 304 ASP A N 1
ATOM 2315 C CA . ASP A 1 327 ? -93.723 -29.359 -2.304 1.00 81.81 304 ASP A CA 1
ATOM 2316 C C . ASP A 1 327 ? -92.788 -30.344 -3.007 1.00 77.74 304 ASP A C 1
ATOM 2317 O O . ASP A 1 327 ? -93.248 -31.118 -3.838 1.00 75.31 304 ASP A O 1
ATOM 2322 N N . SER A 1 328 ? -91.487 -30.319 -2.683 1.00 73.49 305 SER A N 1
ATOM 2323 C CA . SER A 1 328 ? -90.517 -31.242 -3.256 1.00 70.63 305 SER A CA 1
ATOM 2324 C C . SER A 1 328 ? -90.387 -31.102 -4.772 1.00 72.75 305 SER A C 1
ATOM 2325 O O . SER A 1 328 ? -89.918 -32.038 -5.418 1.00 75.53 305 SER A O 1
ATOM 2328 N N . SER A 1 329 ? -90.782 -29.949 -5.338 1.00 73.49 306 SER A N 1
ATOM 2329 C CA . SER A 1 329 ? -90.558 -29.658 -6.750 1.00 74.32 306 SER A CA 1
ATOM 2330 C C . SER A 1 329 ? -89.103 -29.242 -6.977 1.00 74.42 306 SER A C 1
ATOM 2331 O O . SER A 1 329 ? -88.514 -28.597 -6.127 1.00 72.13 306 SER A O 1
ATOM 2334 N N . VAL A 1 330 ? -88.546 -29.601 -8.133 1.00 78.10 307 VAL A N 1
ATOM 2335 C CA . VAL A 1 330 ? -87.144 -29.367 -8.459 1.00 80.64 307 VAL A CA 1
ATOM 2336 C C . VAL A 1 330 ? -86.905 -27.857 -8.506 1.00 79.93 307 VAL A C 1
ATOM 2337 O O . VAL A 1 330 ? -87.707 -27.115 -9.069 1.00 79.35 307 VAL A O 1
ATOM 2341 N N . ILE A 1 331 ? -85.816 -27.400 -7.888 1.00 76.53 308 ILE A N 1
ATOM 2342 C CA . ILE A 1 331 ? -85.438 -25.999 -8.007 1.00 78.54 308 ILE A CA 1
ATOM 2343 C C . ILE A 1 331 ? -84.597 -25.842 -9.271 1.00 79.92 308 ILE A C 1
ATOM 2344 O O . ILE A 1 331 ? -83.759 -26.683 -9.574 1.00 79.25 308 ILE A O 1
ATOM 2349 N N . VAL A 1 332 ? -84.851 -24.770 -10.015 1.00 82.64 309 VAL A N 1
ATOM 2350 C CA . VAL A 1 332 ? -83.977 -24.394 -11.111 1.00 89.59 309 VAL A CA 1
ATOM 2351 C C . VAL A 1 332 ? -83.483 -22.973 -10.851 1.00 91.25 309 VAL A C 1
ATOM 2352 O O . VAL A 1 332 ? -84.273 -22.064 -10.609 1.00 91.64 309 VAL A O 1
ATOM 2356 N N . ALA A 1 333 ? -82.163 -22.791 -10.857 1.00 94.05 310 ALA A N 1
ATOM 2357 C CA . ALA A 1 333 ? -81.590 -21.454 -10.807 1.00 97.34 310 ALA A CA 1
ATOM 2358 C C . ALA A 1 333 ? -80.678 -21.275 -12.007 1.00 97.81 310 ALA A C 1
ATOM 2359 O O . ALA A 1 333 ? -79.564 -21.818 -12.048 1.00 104.07 310 ALA A O 1
ATOM 2361 N N . ASP A 1 334 ? -81.199 -20.557 -13.006 1.00 95.48 311 ASP A N 1
ATOM 2362 C CA . ASP A 1 334 ? -80.422 -20.234 -14.185 1.00 100.81 311 ASP A CA 1
ATOM 2363 C C . ASP A 1 334 ? -79.937 -18.792 -14.072 1.00 92.41 311 ASP A C 1
ATOM 2364 O O . ASP A 1 334 ? -79.438 -18.241 -15.055 1.00 91.81 311 ASP A O 1
ATOM 2369 N N . ALA A 1 335 ? -80.079 -18.199 -12.871 1.00 85.63 312 ALA A N 1
ATOM 2370 C CA . ALA A 1 335 ? -79.471 -16.913 -12.556 1.00 82.16 312 ALA A CA 1
ATOM 2371 C C . ALA A 1 335 ? -78.313 -17.072 -11.562 1.00 78.42 312 ALA A C 1
ATOM 2372 O O . ALA A 1 335 ? -77.882 -16.085 -10.952 1.00 79.46 312 ALA A O 1
ATOM 2374 N N . LYS A 1 336 ? -77.814 -18.300 -11.375 1.00 74.21 313 LYS A N 1
ATOM 2375 C CA . LYS A 1 336 ? -76.700 -18.522 -10.452 1.00 76.52 313 LYS A CA 1
ATOM 2376 C C . LYS A 1 336 ? -75.454 -17.804 -10.962 1.00 72.67 313 LYS A C 1
ATOM 2377 O O . LYS A 1 336 ? -75.367 -17.516 -12.137 1.00 74.09 313 LYS A O 1
ATOM 2383 N N . ASN A 1 337 ? -74.491 -17.492 -10.089 1.00 73.72 314 ASN A N 1
ATOM 2384 C CA . ASN A 1 337 ? -73.227 -16.903 -10.536 1.00 72.95 314 ASN A CA 1
ATOM 2385 C C . ASN A 1 337 ? -72.518 -17.852 -11.505 1.00 70.56 314 ASN A C 1
ATOM 2386 O O . ASN A 1 337 ? -72.588 -19.078 -11.369 1.00 68.57 314 ASN A O 1
ATOM 2391 N N . ALA A 1 338 ? -71.805 -17.270 -12.469 1.00 70.81 315 ALA A N 1
ATOM 2392 C CA . ALA A 1 338 ? -71.218 -18.062 -13.541 1.00 72.71 315 ALA A CA 1
ATOM 2393 C C . ALA A 1 338 ? -70.145 -19.018 -13.001 1.00 72.75 315 ALA A C 1
ATOM 2394 O O . ALA A 1 338 ? -69.908 -20.063 -13.600 1.00 74.76 315 ALA A O 1
ATOM 2396 N N . PHE A 1 339 ? -69.524 -18.708 -11.850 1.00 70.32 316 PHE A N 1
ATOM 2397 C CA . PHE A 1 339 ? -68.473 -19.564 -11.318 1.00 67.66 316 PHE A CA 1
ATOM 2398 C C . PHE A 1 339 ? -69.020 -20.791 -10.593 1.00 64.26 316 PHE A C 1
ATOM 2399 O O . PHE A 1 339 ? -68.281 -21.719 -10.296 1.00 62.99 316 PHE A O 1
ATOM 2407 N N . VAL A 1 340 ? -70.320 -20.806 -10.311 1.00 63.92 317 VAL A N 1
ATOM 2408 C CA . VAL A 1 340 ? -70.953 -21.941 -9.652 1.00 62.14 317 VAL A CA 1
ATOM 2409 C C . VAL A 1 340 ? -70.973 -23.104 -10.631 1.00 61.97 317 VAL A C 1
ATOM 2410 O O . VAL A 1 340 ? -71.303 -22.905 -11.792 1.00 64.11 317 VAL A O 1
ATOM 2414 N N . LYS A 1 341 ? -70.622 -24.305 -10.159 1.00 60.68 318 LYS A N 1
ATOM 2415 C CA . LYS A 1 341 ? -70.436 -25.439 -11.050 1.00 63.91 318 LYS A CA 1
ATOM 2416 C C . LYS A 1 341 ? -71.762 -26.109 -11.362 1.00 64.42 318 LYS A C 1
ATOM 2417 O O . LYS A 1 341 ? -72.719 -25.986 -10.609 1.00 63.64 318 LYS A O 1
ATOM 2423 N N . ASP A 1 342 ? -71.785 -26.815 -12.491 1.00 68.22 319 ASP A N 1
ATOM 2424 C CA . ASP A 1 342 ? -72.879 -27.688 -12.893 1.00 67.48 319 ASP A CA 1
ATOM 2425 C C . ASP A 1 342 ? -72.507 -29.105 -12.479 1.00 64.39 319 ASP A C 1
ATOM 2426 O O . ASP A 1 342 ? -71.640 -29.714 -13.093 1.00 66.22 319 ASP A O 1
ATOM 2431 N N . ILE A 1 343 ? -73.132 -29.624 -11.424 1.00 60.83 320 ILE A N 1
ATOM 2432 C CA . ILE A 1 343 ? -72.793 -30.949 -10.950 1.00 59.79 320 ILE A CA 1
ATOM 2433 C C . ILE A 1 343 ? -73.425 -31.985 -11.865 1.00 62.23 320 ILE A C 1
ATOM 2434 O O . ILE A 1 343 ? -74.625 -32.180 -11.852 1.00 66.87 320 ILE A O 1
ATOM 2439 N N . THR A 1 344 ? -72.605 -32.603 -12.715 1.00 63.84 321 THR A N 1
ATOM 2440 C CA . THR A 1 344 ? -73.047 -33.685 -13.576 1.00 65.04 321 THR A CA 1
ATOM 2441 C C . THR A 1 344 ? -73.305 -34.919 -12.730 1.00 63.80 321 THR A C 1
ATOM 2442 O O . THR A 1 344 ? -72.919 -34.946 -11.563 1.00 61.27 321 THR A O 1
ATOM 2446 N N . GLU A 1 345 ? -73.882 -35.940 -13.341 1.00 66.94 322 GLU A N 1
ATOM 2447 C CA . GLU A 1 345 ? -74.148 -37.202 -12.615 1.00 69.76 322 GLU A CA 1
ATOM 2448 C C . GLU A 1 345 ? -72.808 -37.819 -12.231 1.00 70.97 322 GLU A C 1
ATOM 2449 O O . GLU A 1 345 ? -72.732 -38.454 -11.172 1.00 71.28 322 GLU A O 1
ATOM 2455 N N . LYS A 1 346 ? -71.801 -37.640 -13.084 1.00 74.74 323 LYS A N 1
ATOM 2456 C CA . LYS A 1 346 ? -70.467 -38.135 -12.758 1.00 75.21 323 LYS A CA 1
ATOM 2457 C C . LYS A 1 346 ? -69.884 -37.395 -11.549 1.00 68.97 323 LYS A C 1
ATOM 2458 O O . LYS A 1 346 ? -69.447 -38.034 -10.606 1.00 67.62 323 LYS A O 1
ATOM 2464 N N . ASP A 1 347 ? -69.894 -36.058 -11.566 1.00 65.30 324 ASP A N 1
ATOM 2465 C CA . ASP A 1 347 ? -69.461 -35.288 -10.411 1.00 63.87 324 ASP A CA 1
ATOM 2466 C C . ASP A 1 347 ? -70.210 -35.720 -9.152 1.00 62.64 324 ASP A C 1
ATOM 2467 O O . ASP A 1 347 ? -69.617 -35.801 -8.079 1.00 60.86 324 ASP A O 1
ATOM 2472 N N . TYR A 1 348 ? -71.525 -35.973 -9.272 1.00 62.72 325 TYR A N 1
ATOM 2473 C CA . TYR A 1 348 ? -72.346 -36.303 -8.118 1.00 60.18 325 TYR A CA 1
ATOM 2474 C C . TYR A 1 348 ? -71.929 -37.634 -7.494 1.00 59.93 325 TYR A C 1
ATOM 2475 O O . TYR A 1 348 ? -71.859 -37.734 -6.268 1.00 57.34 325 TYR A O 1
ATOM 2484 N N . LYS A 1 349 ? -71.679 -38.652 -8.326 1.00 63.23 326 LYS A N 1
ATOM 2485 C CA . LYS A 1 349 ? -71.229 -39.937 -7.811 1.00 66.01 326 LYS A CA 1
ATOM 2486 C C . LYS A 1 349 ? -69.866 -39.799 -7.138 1.00 66.16 326 LYS A C 1
ATOM 2487 O O . LYS A 1 349 ? -69.602 -40.458 -6.131 1.00 67.22 326 LYS A O 1
ATOM 2493 N N . ASN A 1 350 ? -69.016 -38.915 -7.663 1.00 64.77 327 ASN A N 1
ATOM 2494 C CA . ASN A 1 350 ? -67.693 -38.704 -7.085 1.00 64.58 327 ASN A CA 1
ATOM 2495 C C . ASN A 1 350 ? -67.843 -38.105 -5.687 1.00 60.51 327 ASN A C 1
ATOM 2496 O O . ASN A 1 350 ? -67.308 -38.634 -4.713 1.00 58.80 327 ASN A O 1
ATOM 2501 N N . LEU A 1 351 ? -68.600 -37.005 -5.586 1.00 57.88 328 LEU A N 1
ATOM 2502 C CA . LEU A 1 351 ? -68.831 -36.332 -4.315 1.00 54.54 328 LEU A CA 1
ATOM 2503 C C . LEU A 1 351 ? -69.513 -37.269 -3.322 1.00 52.80 328 LEU A C 1
ATOM 2504 O O . LEU A 1 351 ? -69.225 -37.224 -2.137 1.00 51.40 328 LEU A O 1
ATOM 2509 N N . SER A 1 352 ? -70.402 -38.131 -3.806 1.00 53.74 329 SER A N 1
ATOM 2510 C CA . SER A 1 352 ? -71.111 -39.037 -2.923 1.00 55.38 329 SER A CA 1
ATOM 2511 C C . SER A 1 352 ? -70.171 -40.094 -2.400 1.00 54.90 329 SER A C 1
ATOM 2512 O O . SER A 1 352 ? -70.242 -40.425 -1.222 1.00 54.59 329 SER A O 1
ATOM 2515 N N . ASP A 1 353 ? -69.346 -40.649 -3.291 1.00 59.53 330 ASP A N 1
ATOM 2516 C CA . ASP A 1 353 ? -68.376 -41.675 -2.923 1.00 60.93 330 ASP A CA 1
ATOM 2517 C C . ASP A 1 353 ? -67.394 -41.103 -1.916 1.00 58.77 330 ASP A C 1
ATOM 2518 O O . ASP A 1 353 ? -67.063 -41.799 -0.970 1.00 60.46 330 ASP A O 1
ATOM 2523 N N . ARG A 1 354 ? -66.981 -39.832 -2.078 1.00 58.56 331 ARG A N 1
ATOM 2524 C CA . ARG A 1 354 ? -65.950 -39.245 -1.224 1.00 57.50 331 ARG A CA 1
ATOM 2525 C C . ARG A 1 354 ? -66.543 -38.937 0.137 1.00 57.08 331 ARG A C 1
ATOM 2526 O O . ARG A 1 354 ? -65.921 -39.191 1.164 1.00 59.50 331 ARG A O 1
ATOM 2534 N N . ALA A 1 355 ? -67.766 -38.398 0.150 1.00 56.92 332 ALA A N 1
ATOM 2535 C CA . ALA A 1 355 ? -68.494 -38.196 1.395 1.00 50.68 332 ALA A CA 1
ATOM 2536 C C . ALA A 1 355 ? -68.695 -39.530 2.107 1.00 49.02 332 ALA A C 1
ATOM 2537 O O . ALA A 1 355 ? -68.550 -39.604 3.317 1.00 48.58 332 ALA A O 1
ATOM 2539 N N . ASP A 1 356 ? -69.005 -40.578 1.346 1.00 50.76 333 ASP A N 1
ATOM 2540 C CA . ASP A 1 356 ? -69.148 -41.913 1.905 1.00 54.67 333 ASP A CA 1
ATOM 2541 C C . ASP A 1 356 ? -67.853 -42.389 2.559 1.00 56.02 333 ASP A C 1
ATOM 2542 O O . ASP A 1 356 ? -67.931 -42.983 3.633 1.00 56.62 333 ASP A O 1
ATOM 2547 N N . GLU A 1 357 ? -66.680 -42.153 1.936 1.00 58.17 334 GLU A N 1
ATOM 2548 C CA . GLU A 1 357 ? -65.431 -42.665 2.492 1.00 62.18 334 GLU A CA 1
ATOM 2549 C C . GLU A 1 357 ? -65.042 -41.864 3.740 1.00 56.92 334 GLU A C 1
ATOM 2550 O O . GLU A 1 357 ? -64.524 -42.445 4.680 1.00 56.97 334 GLU A O 1
ATOM 2556 N N . LEU A 1 358 ? -65.341 -40.563 3.794 1.00 53.46 335 LEU A N 1
ATOM 2557 C CA . LEU A 1 358 ? -65.103 -39.802 5.012 1.00 52.55 335 LEU A CA 1
ATOM 2558 C C . LEU A 1 358 ? -66.002 -40.297 6.147 1.00 53.16 335 LEU A C 1
ATOM 2559 O O . LEU A 1 358 ? -65.580 -40.371 7.285 1.00 54.73 335 LEU A O 1
ATOM 2564 N N . LYS A 1 359 ? -67.266 -40.599 5.861 1.00 54.64 336 LYS A N 1
ATOM 2565 C CA . LYS A 1 359 ? -68.171 -41.142 6.859 1.00 54.35 336 LYS A CA 1
ATOM 2566 C C . LYS A 1 359 ? -67.636 -42.452 7.436 1.00 53.92 336 LYS A C 1
ATOM 2567 O O . LYS A 1 359 ? -67.737 -42.686 8.627 1.00 53.31 336 LYS A O 1
ATOM 2573 N N . LYS A 1 360 ? -67.097 -43.326 6.600 1.00 56.40 337 LYS A N 1
ATOM 2574 C CA . LYS A 1 360 ? -66.537 -44.589 7.063 1.00 63.86 337 LYS A CA 1
ATOM 2575 C C . LYS A 1 360 ? -65.354 -44.310 8.007 1.00 66.07 337 LYS A C 1
ATOM 2576 O O . LYS A 1 360 ? -65.316 -44.806 9.133 1.00 65.58 337 LYS A O 1
ATOM 2582 N N . LYS A 1 361 ? -64.430 -43.447 7.561 1.00 66.35 338 LYS A N 1
ATOM 2583 C CA . LYS A 1 361 ? -63.248 -43.086 8.326 1.00 68.14 338 LYS A CA 1
ATOM 2584 C C . LYS A 1 361 ? -63.642 -42.610 9.722 1.00 63.03 338 LYS A C 1
ATOM 2585 O O . LYS A 1 361 ? -62.990 -42.968 10.697 1.00 65.58 338 LYS A O 1
ATOM 2591 N N . VAL A 1 362 ? -64.712 -41.811 9.808 1.00 57.54 339 VAL A N 1
ATOM 2592 C CA . VAL A 1 362 ? -65.127 -41.204 11.059 1.00 53.88 339 VAL A CA 1
ATOM 2593 C C . VAL A 1 362 ? -65.836 -42.221 11.948 1.00 54.03 339 VAL A C 1
ATOM 2594 O O . VAL A 1 362 ? -65.604 -42.246 13.141 1.00 51.54 339 VAL A O 1
ATOM 2598 N N . THR A 1 363 ? -66.735 -43.031 11.397 1.00 57.28 340 THR A N 1
ATOM 2599 C CA . THR A 1 363 ? -67.560 -43.905 12.220 1.00 58.33 340 THR A CA 1
ATOM 2600 C C . THR A 1 363 ? -66.914 -45.270 12.406 1.00 61.49 340 THR A C 1
ATOM 2601 O O . THR A 1 363 ? -67.315 -45.986 13.311 1.00 63.67 340 THR A O 1
ATOM 2605 N N . GLU A 1 364 ? -65.957 -45.627 11.542 1.00 68.44 341 GLU A N 1
ATOM 2606 C CA . GLU A 1 364 ? -65.331 -46.951 11.532 1.00 81.09 341 GLU A CA 1
ATOM 2607 C C . GLU A 1 364 ? -64.853 -47.337 12.942 1.00 86.81 341 GLU A C 1
ATOM 2608 O O . GLU A 1 364 ? -64.294 -46.423 13.629 1.00 86.24 341 GLU A O 1
ATOM 2615 N N . ARG B 1 28 ? -36.728 -28.729 17.325 1.00 104.82 5 ARG B N 1
ATOM 2616 C CA . ARG B 1 28 ? -37.554 -29.962 17.465 1.00 102.83 5 ARG B CA 1
ATOM 2617 C C . ARG B 1 28 ? -38.395 -29.897 18.738 1.00 97.92 5 ARG B C 1
ATOM 2618 O O . ARG B 1 28 ? -38.957 -30.911 19.153 1.00 96.56 5 ARG B O 1
ATOM 2626 N N . MET B 1 29 ? -38.462 -28.720 19.376 1.00 90.58 6 MET B N 1
ATOM 2627 C CA . MET B 1 29 ? -39.291 -28.564 20.558 1.00 82.62 6 MET B CA 1
ATOM 2628 C C . MET B 1 29 ? -40.356 -27.505 20.274 1.00 73.79 6 MET B C 1
ATOM 2629 O O . MET B 1 29 ? -40.085 -26.530 19.594 1.00 72.87 6 MET B O 1
ATOM 2634 N N . PHE B 1 30 ? -41.588 -27.741 20.724 1.00 66.14 7 PHE B N 1
ATOM 2635 C CA . PHE B 1 30 ? -42.673 -26.789 20.526 1.00 63.14 7 PHE B CA 1
ATOM 2636 C C . PHE B 1 30 ? -42.531 -25.669 21.551 1.00 58.91 7 PHE B C 1
ATOM 2637 O O . PHE B 1 30 ? -42.597 -25.943 22.738 1.00 60.64 7 PHE B O 1
ATOM 2645 N N . GLU B 1 31 ? -42.346 -24.426 21.111 1.00 59.31 8 GLU B N 1
ATOM 2646 C CA . GLU B 1 31 ? -42.008 -23.339 22.013 1.00 61.27 8 GLU B CA 1
ATOM 2647 C C . GLU B 1 31 ? -43.112 -22.293 22.041 1.00 60.24 8 GLU B C 1
ATOM 2648 O O . GLU B 1 31 ? -43.560 -21.859 20.989 1.00 62.35 8 GLU B O 1
ATOM 2654 N N . VAL B 1 32 ? -43.466 -21.823 23.240 1.00 58.06 9 VAL B N 1
ATOM 2655 C CA . VAL B 1 32 ? -44.422 -20.741 23.396 1.00 55.14 9 VAL B CA 1
ATOM 2656 C C . VAL B 1 32 ? -43.836 -19.692 24.331 1.00 55.26 9 VAL B C 1
ATOM 2657 O O . VAL B 1 32 ? -43.308 -20.029 25.384 1.00 54.51 9 VAL B O 1
ATOM 2661 N N . HIS B 1 33 ? -43.956 -18.420 23.965 1.00 56.91 10 HIS B N 1
ATOM 2662 C CA . HIS B 1 33 ? -43.492 -17.351 24.829 1.00 59.44 10 HIS B CA 1
ATOM 2663 C C . HIS B 1 33 ? -44.692 -16.638 25.429 1.00 58.27 10 HIS B C 1
ATOM 2664 O O . HIS B 1 33 ? -45.520 -16.116 24.695 1.00 64.00 10 HIS B O 1
ATOM 2671 N N . VAL B 1 34 ? -44.781 -16.637 26.758 1.00 57.72 11 VAL B N 1
ATOM 2672 C CA . VAL B 1 34 ? -45.745 -15.826 27.489 1.00 55.03 11 VAL B CA 1
ATOM 2673 C C . VAL B 1 34 ? -45.056 -14.556 27.991 1.00 55.22 11 VAL B C 1
ATOM 2674 O O . VAL B 1 34 ? -44.075 -14.643 28.715 1.00 54.57 11 VAL B O 1
ATOM 2678 N N . LYS B 1 35 ? -45.633 -13.395 27.680 1.00 55.81 12 LYS B N 1
ATOM 2679 C CA . LYS B 1 35 ? -45.200 -12.140 28.254 1.00 61.17 12 LYS B CA 1
ATOM 2680 C C . LYS B 1 35 ? -46.363 -11.189 28.488 1.00 60.83 12 LYS B C 1
ATOM 2681 O O . LYS B 1 35 ? -47.394 -11.275 27.850 1.00 63.38 12 LYS B O 1
ATOM 2687 N N . LYS B 1 36 ? -46.153 -10.227 29.377 1.00 61.40 13 LYS B N 1
ATOM 2688 C CA . LYS B 1 36 ? -47.144 -9.193 29.587 1.00 62.20 13 LYS B CA 1
ATOM 2689 C C . LYS B 1 36 ? -47.271 -8.355 28.324 1.00 64.82 13 LYS B C 1
ATOM 2690 O O . LYS B 1 36 ? -48.365 -7.876 28.038 1.00 67.60 13 LYS B O 1
ATOM 2696 N N . GLU B 1 37 ? -46.172 -8.235 27.568 1.00 67.17 14 GLU B N 1
ATOM 2697 C CA . GLU B 1 37 ? -46.159 -7.511 26.302 1.00 70.32 14 GLU B CA 1
ATOM 2698 C C . GLU B 1 37 ? -45.316 -8.246 25.262 1.00 67.22 14 GLU B C 1
ATOM 2699 O O . GLU B 1 37 ? -44.271 -8.780 25.593 1.00 66.85 14 GLU B O 1
ATOM 2705 N N . ASN B 1 38 ? -45.804 -8.283 24.018 1.00 66.56 15 ASN B N 1
ATOM 2706 C CA . ASN B 1 38 ? -45.082 -8.806 22.872 1.00 69.38 15 ASN B CA 1
ATOM 2707 C C . ASN B 1 38 ? -44.788 -10.302 22.987 1.00 66.17 15 ASN B C 1
ATOM 2708 O O . ASN B 1 38 ? -43.834 -10.799 22.399 1.00 68.01 15 ASN B O 1
ATOM 2713 N N . GLY B 1 39 ? -45.633 -11.035 23.704 1.00 62.98 16 GLY B N 1
ATOM 2714 C CA . GLY B 1 39 ? -45.503 -12.480 23.778 1.00 61.22 16 GLY B CA 1
ATOM 2715 C C . GLY B 1 39 ? -46.336 -13.150 22.692 1.00 59.13 16 GLY B C 1
ATOM 2716 O O . GLY B 1 39 ? -46.974 -12.473 21.910 1.00 59.18 16 GLY B O 1
ATOM 2717 N N . ASP B 1 40 ? -46.274 -14.475 22.609 1.00 57.75 17 ASP B N 1
ATOM 2718 C CA . ASP B 1 40 ? -47.232 -15.225 21.823 1.00 58.98 17 ASP B CA 1
ATOM 2719 C C . ASP B 1 40 ? -48.590 -15.065 22.506 1.00 59.46 17 ASP B C 1
ATOM 2720 O O . ASP B 1 40 ? -49.591 -14.808 21.868 1.00 63.07 17 ASP B O 1
ATOM 2725 N N . TYR B 1 41 ? -48.596 -15.156 23.833 1.00 58.08 18 TYR B N 1
ATOM 2726 C CA . TYR B 1 41 ? -49.782 -14.951 24.635 1.00 54.57 18 TYR B CA 1
ATOM 2727 C C . TYR B 1 41 ? -49.402 -14.147 25.876 1.00 54.24 18 TYR B C 1
ATOM 2728 O O . TYR B 1 41 ? -48.256 -14.132 26.248 1.00 56.72 18 TYR B O 1
ATOM 2737 N N . SER B 1 42 ? -50.372 -13.570 26.575 1.00 54.66 19 SER B N 1
ATOM 2738 C CA . SER B 1 42 ? -50.142 -12.813 27.790 1.00 52.79 19 SER B CA 1
ATOM 2739 C C . SER B 1 42 ? -50.580 -13.611 29.007 1.00 51.07 19 SER B C 1
ATOM 2740 O O . SER B 1 42 ? -50.405 -13.121 30.119 1.00 51.80 19 SER B O 1
ATOM 2743 N N . THR B 1 43 ? -51.138 -14.818 28.815 1.00 49.59 20 THR B N 1
ATOM 2744 C CA . THR B 1 43 ? -51.494 -15.687 29.935 1.00 51.15 20 THR B CA 1
ATOM 2745 C C . THR B 1 43 ? -50.854 -17.061 29.772 1.00 50.63 20 THR B C 1
ATOM 2746 O O . THR B 1 43 ? -50.634 -17.505 28.658 1.00 54.93 20 THR B O 1
ATOM 2750 N N . ILE B 1 44 ? -50.583 -17.730 30.893 1.00 49.46 21 ILE B N 1
ATOM 2751 C CA . ILE B 1 44 ? -49.995 -19.060 30.873 1.00 50.18 21 ILE B CA 1
ATOM 2752 C C . ILE B 1 44 ? -51.040 -20.059 30.391 1.00 51.76 21 ILE B C 1
ATOM 2753 O O . ILE B 1 44 ? -50.732 -20.982 29.640 1.00 50.66 21 ILE B O 1
ATOM 2758 N N . THR B 1 45 ? -52.283 -19.858 30.832 1.00 53.94 22 THR B N 1
ATOM 2759 C CA . THR B 1 45 ? -53.403 -20.706 30.454 1.00 51.39 22 THR B CA 1
ATOM 2760 C C . THR B 1 45 ? -53.466 -20.841 28.936 1.00 48.79 22 THR B C 1
ATOM 2761 O O . THR B 1 45 ? -53.570 -21.937 28.420 1.00 50.97 22 THR B O 1
ATOM 2765 N N . GLU B 1 46 ? -53.389 -19.725 28.222 1.00 47.67 23 GLU B N 1
ATOM 2766 C CA . GLU B 1 46 ? -53.467 -19.784 26.779 1.00 49.51 23 GLU B CA 1
ATOM 2767 C C . GLU B 1 46 ? -52.260 -20.526 26.209 1.00 49.92 23 GLU B C 1
ATOM 2768 O O . GLU B 1 46 ? -52.364 -21.216 25.202 1.00 53.16 23 GLU B O 1
ATOM 2774 N N . ALA B 1 47 ? -51.100 -20.426 26.861 1.00 48.25 24 ALA B N 1
ATOM 2775 C CA . ALA B 1 47 ? -49.933 -21.113 26.348 1.00 47.34 24 ALA B CA 1
ATOM 2776 C C . ALA B 1 47 ? -50.117 -22.623 26.493 1.00 45.30 24 ALA B C 1
ATOM 2777 O O . ALA B 1 47 ? -49.773 -23.402 25.584 1.00 43.73 24 ALA B O 1
ATOM 2779 N N . ILE B 1 48 ? -50.648 -23.028 27.655 1.00 44.14 25 ILE B N 1
ATOM 2780 C CA . ILE B 1 48 ? -50.907 -24.433 27.917 1.00 45.25 25 ILE B CA 1
ATOM 2781 C C . ILE B 1 48 ? -51.846 -25.011 26.862 1.00 45.46 25 ILE B C 1
ATOM 2782 O O . ILE B 1 48 ? -51.630 -26.123 26.381 1.00 45.43 25 ILE B O 1
ATOM 2787 N N . GLN B 1 49 ? -52.848 -24.219 26.462 1.00 45.56 26 GLN B N 1
ATOM 2788 C CA . GLN B 1 49 ? -53.862 -24.668 25.517 1.00 47.97 26 GLN B CA 1
ATOM 2789 C C . GLN B 1 49 ? -53.222 -24.913 24.166 1.00 47.40 26 GLN B C 1
ATOM 2790 O O . GLN B 1 49 ? -53.661 -25.780 23.398 1.00 46.33 26 GLN B O 1
ATOM 2796 N N . ALA B 1 50 ? -52.208 -24.098 23.894 1.00 48.62 27 ALA B N 1
ATOM 2797 C CA . ALA B 1 50 ? -51.521 -24.127 22.614 1.00 48.40 27 ALA B CA 1
ATOM 2798 C C . ALA B 1 50 ? -50.739 -25.419 22.469 1.00 47.03 27 ALA B C 1
ATOM 2799 O O . ALA B 1 50 ? -50.508 -25.872 21.365 1.00 49.26 27 ALA B O 1
ATOM 2801 N N . VAL B 1 51 ? -50.309 -25.996 23.576 1.00 46.99 28 VAL B N 1
ATOM 2802 C CA . VAL B 1 51 ? -49.385 -27.111 23.471 1.00 48.66 28 VAL B CA 1
ATOM 2803 C C . VAL B 1 51 ? -50.171 -28.380 23.178 1.00 48.78 28 VAL B C 1
ATOM 2804 O O . VAL B 1 51 ? -51.012 -28.796 23.958 1.00 48.71 28 VAL B O 1
ATOM 2808 N N . PRO B 1 52 ? -49.882 -29.106 22.101 1.00 53.48 29 PRO B N 1
ATOM 2809 C CA . PRO B 1 52 ? -50.446 -30.438 21.924 1.00 55.18 29 PRO B CA 1
ATOM 2810 C C . PRO B 1 52 ? -49.867 -31.392 22.963 1.00 53.77 29 PRO B C 1
ATOM 2811 O O . PRO B 1 52 ? -48.647 -31.483 23.113 1.00 52.97 29 PRO B O 1
ATOM 2815 N N . TYR B 1 53 ? -50.760 -32.086 23.679 1.00 49.87 30 TYR B N 1
ATOM 2816 C CA . TYR B 1 53 ? -50.388 -33.106 24.636 1.00 49.39 30 TYR B CA 1
ATOM 2817 C C . TYR B 1 53 ? -49.186 -33.940 24.184 1.00 51.15 30 TYR B C 1
ATOM 2818 O O . TYR B 1 53 ? -48.310 -34.229 24.990 1.00 55.23 30 TYR B O 1
ATOM 2827 N N . GLU B 1 54 ? -49.130 -34.356 22.935 1.00 54.63 31 GLU B N 1
ATOM 2828 C CA . GLU B 1 54 ? -48.209 -35.422 22.553 1.00 61.86 31 GLU B CA 1
ATOM 2829 C C . GLU B 1 54 ? -46.817 -34.880 22.207 1.00 63.35 31 GLU B C 1
ATOM 2830 O O . GLU B 1 54 ? -45.892 -35.670 22.009 1.00 61.71 31 GLU B O 1
ATOM 2836 N N . GLU B 1 55 ? -46.678 -33.551 22.142 1.00 62.44 32 GLU B N 1
ATOM 2837 C CA . GLU B 1 55 ? -45.463 -32.941 21.641 1.00 65.96 32 GLU B CA 1
ATOM 2838 C C . GLU B 1 55 ? -44.640 -32.354 22.778 1.00 61.95 32 GLU B C 1
ATOM 2839 O O . GLU B 1 55 ? -45.140 -31.544 23.551 1.00 62.35 32 GLU B O 1
ATOM 2845 N N . LYS B 1 56 ? -43.368 -32.757 22.847 1.00 63.07 33 LYS B N 1
ATOM 2846 C CA . LYS B 1 56 ? -42.414 -32.149 23.763 1.00 60.60 33 LYS B CA 1
ATOM 2847 C C . LYS B 1 56 ? -42.438 -30.638 23.556 1.00 57.20 33 LYS B C 1
ATOM 2848 O O . LYS B 1 56 ? -42.268 -30.158 22.436 1.00 57.53 33 LYS B O 1
ATOM 2854 N N . ALA B 1 57 ? -42.636 -29.903 24.647 1.00 52.72 34 ALA B N 1
ATOM 2855 C CA . ALA B 1 57 ? -42.853 -28.480 24.554 1.00 51.94 34 ALA B CA 1
ATOM 2856 C C . ALA B 1 57 ? -42.133 -27.750 25.667 1.00 51.08 34 ALA B C 1
ATOM 2857 O O . ALA B 1 57 ? -41.813 -28.318 26.697 1.00 53.15 34 ALA B O 1
ATOM 2859 N N . ILE B 1 58 ? -42.034 -26.438 25.497 1.00 51.69 35 ILE B N 1
ATOM 2860 C CA . ILE B 1 58 ? -41.530 -25.566 26.537 1.00 51.89 35 ILE B CA 1
ATOM 2861 C C . ILE B 1 58 ? -42.273 -24.246 26.456 1.00 51.12 35 ILE B C 1
ATOM 2862 O O . ILE B 1 58 ? -42.472 -23.708 25.369 1.00 51.13 35 ILE B O 1
ATOM 2867 N N . ILE B 1 59 ? -42.662 -23.752 27.627 1.00 50.56 36 ILE B N 1
ATOM 2868 C CA . ILE B 1 59 ? -43.290 -22.452 27.756 1.00 50.45 36 ILE B CA 1
ATOM 2869 C C . ILE B 1 59 ? -42.371 -21.521 28.543 1.00 51.11 36 ILE B C 1
ATOM 2870 O O . ILE B 1 59 ? -42.135 -21.741 29.715 1.00 49.86 36 ILE B O 1
ATOM 2875 N N . TYR B 1 60 ? -41.872 -20.478 27.892 1.00 55.98 37 TYR B N 1
ATOM 2876 C CA . TYR B 1 60 ? -41.080 -19.443 28.540 1.00 59.80 37 TYR B CA 1
ATOM 2877 C C . TYR B 1 60 ? -42.020 -18.375 29.091 1.00 61.71 37 TYR B C 1
ATOM 2878 O O . TYR B 1 60 ? -42.956 -17.952 28.417 1.00 63.98 37 TYR B O 1
ATOM 2887 N N . ILE B 1 61 ? -41.810 -17.976 30.342 1.00 58.34 38 ILE B N 1
ATOM 2888 C CA . ILE B 1 61 ? -42.705 -16.997 30.928 1.00 57.79 38 ILE B CA 1
ATOM 2889 C C . ILE B 1 61 ? -41.889 -15.813 31.409 1.00 58.54 38 ILE B C 1
ATOM 2890 O O . ILE B 1 61 ? -41.091 -15.953 32.316 1.00 58.29 38 ILE B O 1
ATOM 2895 N N . GLY B 1 62 ? -42.182 -14.638 30.855 1.00 59.98 39 GLY B N 1
ATOM 2896 C CA . GLY B 1 62 ? -41.509 -13.407 31.226 1.00 61.78 39 GLY B CA 1
ATOM 2897 C C . GLY B 1 62 ? -41.925 -12.880 32.596 1.00 61.38 39 GLY B C 1
ATOM 2898 O O . GLY B 1 62 ? -42.859 -13.384 33.197 1.00 62.27 39 GLY B O 1
ATOM 2899 N N . GLU B 1 63 ? -41.170 -11.883 33.071 1.00 66.91 40 GLU B N 1
ATOM 2900 C CA . GLU B 1 63 ? -41.410 -11.143 34.299 1.00 68.28 40 GLU B CA 1
ATOM 2901 C C . GLU B 1 63 ? -42.871 -10.730 34.394 1.00 64.58 40 GLU B C 1
ATOM 2902 O O . GLU B 1 63 ? -43.436 -10.233 33.419 1.00 63.97 40 GLU B O 1
ATOM 2908 N N . GLY B 1 64 ? -43.422 -10.878 35.604 1.00 62.05 41 GLY B N 1
ATOM 2909 C CA . GLY B 1 64 ? -44.750 -10.394 35.917 1.00 62.92 41 GLY B CA 1
ATOM 2910 C C . GLY B 1 64 ? -45.463 -11.295 36.917 1.00 60.55 41 GLY B C 1
ATOM 2911 O O . GLY B 1 64 ? -44.947 -12.349 37.284 1.00 59.85 41 GLY B O 1
ATOM 2912 N N . THR B 1 65 ? -46.626 -10.812 37.379 1.00 59.56 42 THR B N 1
ATOM 2913 C CA . THR B 1 65 ? -47.502 -11.560 38.255 1.00 54.98 42 THR B CA 1
ATOM 2914 C C . THR B 1 65 ? -48.693 -12.013 37.417 1.00 52.59 42 THR B C 1
ATOM 2915 O O . THR B 1 65 ? -49.395 -11.195 36.836 1.00 50.59 42 THR B O 1
ATOM 2919 N N . TYR B 1 66 ? -48.870 -13.334 37.327 1.00 51.46 43 TYR B N 1
ATOM 2920 C CA . TYR B 1 66 ? -49.950 -13.927 36.562 1.00 51.00 43 TYR B CA 1
ATOM 2921 C C . TYR B 1 66 ? -50.982 -14.504 37.518 1.00 49.92 43 TYR B C 1
ATOM 2922 O O . TYR B 1 66 ? -50.712 -15.530 38.161 1.00 47.25 43 TYR B O 1
ATOM 2931 N N . HIS B 1 67 ? -52.127 -13.807 37.638 1.00 51.31 44 HIS B N 1
ATOM 2932 C CA . HIS B 1 67 ? -53.195 -14.205 38.547 1.00 51.35 44 HIS B CA 1
ATOM 2933 C C . HIS B 1 67 ? -54.101 -15.194 37.820 1.00 47.58 44 HIS B C 1
ATOM 2934 O O . HIS B 1 67 ? -55.011 -14.764 37.120 1.00 48.96 44 HIS B O 1
ATOM 2941 N N . GLU B 1 68 ? -53.810 -16.492 37.943 1.00 44.14 45 GLU B N 1
ATOM 2942 C CA . GLU B 1 68 ? -54.469 -17.518 37.155 1.00 45.18 45 GLU B CA 1
ATOM 2943 C C . GLU B 1 68 ? -54.454 -18.821 37.941 1.00 44.44 45 GLU B C 1
ATOM 2944 O O . GLU B 1 68 ? -53.543 -19.085 38.711 1.00 47.86 45 GLU B O 1
ATOM 2950 N N . LYS B 1 69 ? -55.426 -19.673 37.664 1.00 45.47 46 LYS B N 1
ATOM 2951 C CA . LYS B 1 69 ? -55.505 -21.023 38.174 1.00 45.14 46 LYS B CA 1
ATOM 2952 C C . LYS B 1 69 ? -55.173 -21.954 37.023 1.00 43.54 46 LYS B C 1
ATOM 2953 O O . LYS B 1 69 ? -55.896 -21.984 36.031 1.00 45.88 46 LYS B O 1
ATOM 2959 N N . LEU B 1 70 ? -54.085 -22.709 37.148 1.00 42.02 47 LEU B N 1
ATOM 2960 C CA . LEU B 1 70 ? -53.594 -23.468 36.006 1.00 42.19 47 LEU B CA 1
ATOM 2961 C C . LEU B 1 70 ? -53.993 -24.923 36.120 1.00 40.35 47 LEU B C 1
ATOM 2962 O O . LEU B 1 70 ? -53.864 -25.519 37.181 1.00 42.59 47 LEU B O 1
ATOM 2967 N N . PHE B 1 71 ? -54.347 -25.499 34.975 1.00 41.69 48 PHE B N 1
ATOM 2968 C CA . PHE B 1 71 ? -54.540 -26.930 34.873 1.00 43.88 48 PHE B CA 1
ATOM 2969 C C . PHE B 1 71 ? -53.751 -27.392 33.658 1.00 45.27 48 PHE B C 1
ATOM 2970 O O . PHE B 1 71 ? -54.099 -27.092 32.540 1.00 46.27 48 PHE B O 1
ATOM 2978 N N . CYS B 1 72 ? -52.708 -28.173 33.896 1.00 47.98 49 CYS B N 1
ATOM 2979 C CA . CYS B 1 72 ? -51.837 -28.645 32.850 1.00 47.87 49 CYS B CA 1
ATOM 2980 C C . CYS B 1 72 ? -51.779 -30.166 32.874 1.00 45.45 49 CYS B C 1
ATOM 2981 O O . CYS B 1 72 ? -51.466 -30.748 33.902 1.00 46.11 49 CYS B O 1
ATOM 2984 N N . GLU B 1 73 ? -52.055 -30.798 31.739 1.00 46.37 50 GLU B N 1
ATOM 2985 C CA . GLU B 1 73 ? -51.909 -32.234 31.560 1.00 47.80 50 GLU B CA 1
ATOM 2986 C C . GLU B 1 73 ? -51.239 -32.459 30.211 1.00 49.29 50 GLU B C 1
ATOM 2987 O O . GLU B 1 73 ? -51.863 -32.226 29.186 1.00 47.99 50 GLU B O 1
ATOM 2993 N N . LYS B 1 74 ? -49.971 -32.887 30.192 1.00 51.83 51 LYS B N 1
ATOM 2994 C CA . LYS B 1 74 ? -49.235 -32.997 28.937 1.00 50.10 51 LYS B CA 1
ATOM 2995 C C . LYS B 1 74 ? -48.281 -34.175 28.994 1.00 52.33 51 LYS B C 1
ATOM 2996 O O . LYS B 1 74 ? -47.938 -34.658 30.061 1.00 53.55 51 LYS B O 1
ATOM 3002 N N . SER B 1 75 ? -47.801 -34.603 27.837 1.00 59.58 52 SER B N 1
ATOM 3003 C CA . SER B 1 75 ? -46.836 -35.699 27.790 1.00 62.86 52 SER B CA 1
ATOM 3004 C C . SER B 1 75 ? -45.478 -35.269 28.330 1.00 58.55 52 SER B C 1
ATOM 3005 O O . SER B 1 75 ? -44.873 -35.990 29.115 1.00 60.82 52 SER B O 1
ATOM 3008 N N . ASP B 1 76 ? -45.019 -34.080 27.911 1.00 57.02 53 ASP B N 1
ATOM 3009 C CA . ASP B 1 76 ? -43.657 -33.650 28.193 1.00 55.80 53 ASP B CA 1
ATOM 3010 C C . ASP B 1 76 ? -43.556 -32.135 28.044 1.00 51.28 53 ASP B C 1
ATOM 3011 O O . ASP B 1 76 ? -43.303 -31.624 26.952 1.00 50.98 53 ASP B O 1
ATOM 3016 N N . ILE B 1 77 ? -43.736 -31.412 29.143 1.00 47.68 54 ILE B N 1
ATOM 3017 C CA . ILE B 1 77 ? -43.701 -29.968 29.031 1.00 48.25 54 ILE B CA 1
ATOM 3018 C C . ILE B 1 77 ? -42.785 -29.382 30.093 1.00 46.46 54 ILE B C 1
ATOM 3019 O O . ILE B 1 77 ? -42.703 -29.897 31.196 1.00 45.63 54 ILE B O 1
ATOM 3024 N N . THR B 1 78 ? -42.158 -28.255 29.745 1.00 48.07 55 THR B N 1
ATOM 3025 C CA . THR B 1 78 ? -41.279 -27.498 30.624 1.00 49.59 55 THR B CA 1
ATOM 3026 C C . THR B 1 78 ? -41.795 -26.069 30.749 1.00 50.51 55 THR B C 1
ATOM 3027 O O . THR B 1 78 ? -42.088 -25.438 29.744 1.00 54.16 55 THR B O 1
ATOM 3031 N N . PHE B 1 79 ? -41.909 -25.566 31.978 1.00 50.79 56 PHE B N 1
ATOM 3032 C CA . PHE B 1 79 ? -42.154 -24.148 32.205 1.00 52.68 56 PHE B CA 1
ATOM 3033 C C . PHE B 1 79 ? -40.879 -23.491 32.750 1.00 54.74 56 PHE B C 1
ATOM 3034 O O . PHE B 1 79 ? -40.263 -24.008 33.672 1.00 58.74 56 PHE B O 1
ATOM 3042 N N . VAL B 1 80 ? -40.483 -22.355 32.170 1.00 52.90 57 VAL B N 1
ATOM 3043 C CA . VAL B 1 80 ? -39.304 -21.626 32.591 1.00 52.29 57 VAL B CA 1
ATOM 3044 C C . VAL B 1 80 ? -39.710 -20.178 32.805 1.00 51.96 57 VAL B C 1
ATOM 3045 O O . VAL B 1 80 ? -39.986 -19.500 31.835 1.00 54.79 57 VAL B O 1
ATOM 3049 N N . GLY B 1 81 ? -39.756 -19.711 34.053 1.00 52.28 58 GLY B N 1
ATOM 3050 C CA . GLY B 1 81 ? -40.001 -18.301 34.349 1.00 54.78 58 GLY B CA 1
ATOM 3051 C C . GLY B 1 81 ? -38.710 -17.478 34.333 1.00 60.43 58 GLY B C 1
ATOM 3052 O O . GLY B 1 81 ? -37.660 -18.009 34.020 1.00 59.67 58 GLY B O 1
ATOM 3053 N N . ALA B 1 82 ? -38.800 -16.186 34.677 1.00 64.22 59 ALA B N 1
ATOM 3054 C CA . ALA B 1 82 ? -37.668 -15.261 34.672 1.00 63.59 59 ALA B CA 1
ATOM 3055 C C . ALA B 1 82 ? -36.912 -15.295 35.991 1.00 64.25 59 ALA B C 1
ATOM 3056 O O . ALA B 1 82 ? -35.950 -14.538 36.169 1.00 69.05 59 ALA B O 1
ATOM 3058 N N . GLY B 1 83 ? -37.346 -16.157 36.908 1.00 62.14 60 GLY B N 1
ATOM 3059 C CA . GLY B 1 83 ? -36.673 -16.333 38.188 1.00 62.05 60 GLY B CA 1
ATOM 3060 C C . GLY B 1 83 ? -37.644 -16.184 39.356 1.00 60.44 60 GLY B C 1
ATOM 3061 O O . GLY B 1 83 ? -38.763 -15.674 39.212 1.00 62.57 60 GLY B O 1
ATOM 3062 N N . ILE B 1 84 ? -37.196 -16.643 40.516 1.00 57.04 61 ILE B N 1
ATOM 3063 C CA . ILE B 1 84 ? -37.972 -16.555 41.735 1.00 55.38 61 ILE B CA 1
ATOM 3064 C C . ILE B 1 84 ? -38.338 -15.095 42.010 1.00 57.10 61 ILE B C 1
ATOM 3065 O O . ILE B 1 84 ? -37.479 -14.223 41.961 1.00 58.75 61 ILE B O 1
ATOM 3070 N N . ASP B 1 85 ? -39.636 -14.848 42.233 1.00 56.27 62 ASP B N 1
ATOM 3071 C CA . ASP B 1 85 ? -40.179 -13.535 42.569 1.00 58.89 62 ASP B CA 1
ATOM 3072 C C . ASP B 1 85 ? -39.992 -12.511 41.445 1.00 59.33 62 ASP B C 1
ATOM 3073 O O . ASP B 1 85 ? -40.211 -11.322 41.653 1.00 58.19 62 ASP B O 1
ATOM 3078 N N . LYS B 1 86 ? -39.692 -12.994 40.233 1.00 62.27 63 LYS B N 1
ATOM 3079 C CA . LYS B 1 86 ? -39.699 -12.187 39.018 1.00 65.68 63 LYS B CA 1
ATOM 3080 C C . LYS B 1 86 ? -40.879 -12.633 38.145 1.00 62.82 63 LYS B C 1
ATOM 3081 O O . LYS B 1 86 ? -41.672 -11.813 37.685 1.00 60.20 63 LYS B O 1
ATOM 3087 N N . THR B 1 87 ? -40.996 -13.947 37.939 1.00 60.98 64 THR B N 1
ATOM 3088 C CA . THR B 1 87 ? -42.208 -14.558 37.411 1.00 60.02 64 THR B CA 1
ATOM 3089 C C . THR B 1 87 ? -42.989 -15.189 38.556 1.00 57.15 64 THR B C 1
ATOM 3090 O O . THR B 1 87 ? -42.486 -16.071 39.242 1.00 54.54 64 THR B O 1
ATOM 3094 N N . ILE B 1 88 ? -44.229 -14.727 38.767 1.00 59.16 65 ILE B N 1
ATOM 3095 C CA . ILE B 1 88 ? -45.022 -15.152 39.914 1.00 55.33 65 ILE B CA 1
ATOM 3096 C C . ILE B 1 88 ? -46.377 -15.616 39.407 1.00 52.74 65 ILE B C 1
ATOM 3097 O O . ILE B 1 88 ? -47.079 -14.843 38.771 1.00 51.32 65 ILE B O 1
ATOM 3102 N N . ILE B 1 89 ? -46.735 -16.875 39.693 1.00 52.27 66 ILE B N 1
ATOM 3103 C CA . ILE B 1 89 ? -48.063 -17.409 39.431 1.00 51.04 66 ILE B CA 1
ATOM 3104 C C . ILE B 1 89 ? -48.826 -17.456 40.750 1.00 51.38 66 ILE B C 1
ATOM 3105 O O . ILE B 1 89 ? -48.409 -18.168 41.656 1.00 50.92 66 ILE B O 1
ATOM 3110 N N . GLU B 1 90 ? -49.925 -16.697 40.864 1.00 55.47 67 GLU B N 1
ATOM 3111 C CA . GLU B 1 90 ? -50.669 -16.652 42.123 1.00 61.10 67 GLU B CA 1
ATOM 3112 C C . GLU B 1 90 ? -52.183 -16.837 41.902 1.00 58.01 67 GLU B C 1
ATOM 3113 O O . GLU B 1 90 ? -52.737 -16.403 40.895 1.00 51.12 67 GLU B O 1
ATOM 3119 N N . TYR B 1 91 ? -52.844 -17.479 42.873 1.00 56.70 68 TYR B N 1
ATOM 3120 C CA . TYR B 1 91 ? -54.296 -17.555 42.937 1.00 54.65 68 TYR B CA 1
ATOM 3121 C C . TYR B 1 91 ? -54.680 -17.751 44.402 1.00 55.75 68 TYR B C 1
ATOM 3122 O O . TYR B 1 91 ? -53.773 -18.006 45.210 1.00 55.76 68 TYR B O 1
ATOM 3131 N N . ASP B 1 92 ? -55.983 -17.603 44.746 1.00 51.29 69 ASP B N 1
ATOM 3132 C CA . ASP B 1 92 ? -56.406 -17.528 46.135 1.00 50.91 69 ASP B CA 1
ATOM 3133 C C . ASP B 1 92 ? -57.675 -18.321 46.432 1.00 50.73 69 ASP B C 1
ATOM 3134 O O . ASP B 1 92 ? -58.557 -17.863 47.143 1.00 54.53 69 ASP B O 1
ATOM 3139 N N . ASP B 1 93 ? -57.740 -19.550 45.956 1.00 50.16 70 ASP B N 1
ATOM 3140 C CA . ASP B 1 93 ? -58.814 -20.467 46.305 1.00 50.03 70 ASP B CA 1
ATOM 3141 C C . ASP B 1 93 ? -58.444 -21.202 47.588 1.00 49.79 70 ASP B C 1
ATOM 3142 O O . ASP B 1 93 ? -57.327 -21.670 47.715 1.00 47.87 70 ASP B O 1
ATOM 3147 N N . GLY B 1 94 ? -59.406 -21.335 48.511 1.00 50.53 71 GLY B N 1
ATOM 3148 C CA . GLY B 1 94 ? -59.232 -22.114 49.734 1.00 49.16 71 GLY B CA 1
ATOM 3149 C C . GLY B 1 94 ? -60.321 -23.183 49.876 1.00 48.10 71 GLY B C 1
ATOM 3150 O O . GLY B 1 94 ? -61.423 -23.012 49.378 1.00 48.62 71 GLY B O 1
ATOM 3151 N N . ALA B 1 95 ? -59.994 -24.273 50.574 1.00 46.35 72 ALA B N 1
ATOM 3152 C CA . ALA B 1 95 ? -60.872 -25.416 50.727 1.00 47.62 72 ALA B CA 1
ATOM 3153 C C . ALA B 1 95 ? -62.225 -25.004 51.302 1.00 51.47 72 ALA B C 1
ATOM 3154 O O . ALA B 1 95 ? -63.224 -25.638 51.006 1.00 53.98 72 ALA B O 1
ATOM 3156 N N . PHE B 1 96 ? -62.283 -23.962 52.135 1.00 54.22 73 PHE B N 1
ATOM 3157 C CA . PHE B 1 96 ? -63.522 -23.615 52.827 1.00 57.27 73 PHE B CA 1
ATOM 3158 C C . PHE B 1 96 ? -64.421 -22.760 51.938 1.00 58.38 73 PHE B C 1
ATOM 3159 O O . PHE B 1 96 ? -65.547 -22.468 52.321 1.00 61.46 73 PHE B O 1
ATOM 3167 N N . ASP B 1 97 ? -63.951 -22.380 50.743 1.00 57.95 74 ASP B N 1
ATOM 3168 C CA . ASP B 1 97 ? -64.761 -21.612 49.808 1.00 60.60 74 ASP B CA 1
ATOM 3169 C C . ASP B 1 97 ? -66.053 -22.389 49.445 1.00 65.72 74 ASP B C 1
ATOM 3170 O O . ASP B 1 97 ? -66.093 -23.631 49.433 1.00 60.11 74 ASP B O 1
ATOM 3175 N N . GLN B 1 98 ? -67.137 -21.645 49.179 1.00 67.50 75 GLN B N 1
ATOM 3176 C CA . GLN B 1 98 ? -68.387 -22.260 48.778 1.00 73.89 75 GLN B CA 1
ATOM 3177 C C . GLN B 1 98 ? -68.498 -22.242 47.257 1.00 73.96 75 GLN B C 1
ATOM 3178 O O . GLN B 1 98 ? -68.228 -21.232 46.601 1.00 71.26 75 GLN B O 1
ATOM 3184 N N . MET B 1 99 ? -68.866 -23.398 46.704 1.00 73.24 76 MET B N 1
ATOM 3185 C CA . MET B 1 99 ? -69.109 -23.506 45.282 1.00 73.06 76 MET B CA 1
ATOM 3186 C C . MET B 1 99 ? -70.589 -23.240 45.015 1.00 74.18 76 MET B C 1
ATOM 3187 O O . MET B 1 99 ? -71.434 -23.311 45.917 1.00 70.39 76 MET B O 1
ATOM 3192 N N . GLU B 1 100 ? -70.902 -22.962 43.744 1.00 72.37 77 GLU B N 1
ATOM 3193 C CA . GLU B 1 100 ? -72.265 -22.686 43.329 1.00 72.18 77 GLU B CA 1
ATOM 3194 C C . GLU B 1 100 ? -73.212 -23.822 43.715 1.00 69.08 77 GLU B C 1
ATOM 3195 O O . GLU B 1 100 ? -74.325 -23.558 44.158 1.00 79.64 77 GLU B O 1
ATOM 3201 N N . ASP B 1 101 ? -72.796 -25.077 43.535 1.00 64.39 78 ASP B N 1
ATOM 3202 C CA . ASP B 1 101 ? -73.672 -26.220 43.754 1.00 66.12 78 ASP B CA 1
ATOM 3203 C C . ASP B 1 101 ? -73.878 -26.464 45.244 1.00 69.45 78 ASP B C 1
ATOM 3204 O O . ASP B 1 101 ? -74.593 -27.396 45.617 1.00 73.43 78 ASP B O 1
ATOM 3209 N N . GLY B 1 102 ? -73.225 -25.656 46.093 1.00 69.31 79 GLY B N 1
ATOM 3210 C CA . GLY B 1 102 ? -73.406 -25.747 47.533 1.00 71.91 79 GLY B CA 1
ATOM 3211 C C . GLY B 1 102 ? -72.273 -26.507 48.228 1.00 69.42 79 GLY B C 1
ATOM 3212 O O . GLY B 1 102 ? -72.198 -26.523 49.448 1.00 72.77 79 GLY B O 1
ATOM 3213 N N . SER B 1 103 ? -71.434 -27.197 47.463 1.00 63.73 80 SER B N 1
ATOM 3214 C CA . SER B 1 103 ? -70.372 -27.987 48.060 1.00 66.19 80 SER B CA 1
ATOM 3215 C C . SER B 1 103 ? -69.266 -27.050 48.558 1.00 66.35 80 SER B C 1
ATOM 3216 O O . SER B 1 103 ? -69.149 -25.897 48.136 1.00 66.75 80 SER B O 1
ATOM 3219 N N . LYS B 1 104 ? -68.431 -27.564 49.462 1.00 63.14 81 LYS B N 1
ATOM 3220 C CA . LYS B 1 104 ? -67.192 -26.890 49.792 1.00 63.59 81 LYS B CA 1
ATOM 3221 C C . LYS B 1 104 ? -66.158 -27.282 48.738 1.00 61.03 81 LYS B C 1
ATOM 3222 O O . LYS B 1 104 ? -66.086 -28.434 48.294 1.00 59.26 81 LYS B O 1
ATOM 3228 N N . MET B 1 105 ? -65.337 -26.298 48.359 1.00 57.78 82 MET B N 1
ATOM 3229 C CA . MET B 1 105 ? -64.310 -26.487 47.347 1.00 53.75 82 MET B CA 1
ATOM 3230 C C . MET B 1 105 ? -63.417 -27.683 47.704 1.00 49.22 82 MET B C 1
ATOM 3231 O O . MET B 1 105 ? -63.154 -28.523 46.869 1.00 46.80 82 MET B O 1
ATOM 3236 N N . GLY B 1 106 ? -62.975 -27.767 48.961 1.00 48.63 83 GLY B N 1
ATOM 3237 C CA . GLY B 1 106 ? -62.149 -28.859 49.444 1.00 47.77 83 GLY B CA 1
ATOM 3238 C C . GLY B 1 106 ? -60.676 -28.676 49.078 1.00 46.70 83 GLY B C 1
ATOM 3239 O O . GLY B 1 106 ? -60.310 -27.863 48.237 1.00 46.04 83 GLY B O 1
ATOM 3240 N N . THR B 1 107 ? -59.832 -29.458 49.743 1.00 46.52 84 THR B N 1
ATOM 3241 C CA . THR B 1 107 ? -58.399 -29.400 49.589 1.00 44.76 84 THR B CA 1
ATOM 3242 C C . THR B 1 107 ? -57.990 -29.457 48.117 1.00 43.84 84 THR B C 1
ATOM 3243 O O . THR B 1 107 ? -57.271 -28.585 47.619 1.00 45.16 84 THR B O 1
ATOM 3247 N N . PHE B 1 108 ? -58.437 -30.499 47.431 1.00 42.40 85 PHE B N 1
ATOM 3248 C CA . PHE B 1 108 ? -57.846 -30.908 46.180 1.00 42.02 85 PHE B CA 1
ATOM 3249 C C . PHE B 1 108 ? -58.432 -30.152 45.005 1.00 42.92 85 PHE B C 1
ATOM 3250 O O . PHE B 1 108 ? -58.069 -30.439 43.862 1.00 44.91 85 PHE B O 1
ATOM 3258 N N . ARG B 1 109 ? -59.237 -29.128 45.282 1.00 42.70 86 ARG B N 1
ATOM 3259 C CA . ARG B 1 109 ? -59.655 -28.197 44.248 1.00 42.54 86 ARG B CA 1
ATOM 3260 C C . ARG B 1 109 ? -59.105 -26.801 44.494 1.00 41.67 86 ARG B C 1
ATOM 3261 O O . ARG B 1 109 ? -59.405 -25.900 43.722 1.00 45.65 86 ARG B O 1
ATOM 3269 N N . SER B 1 110 ? -58.302 -26.612 45.536 1.00 42.75 87 SER B N 1
ATOM 3270 C CA . SER B 1 110 ? -57.843 -25.279 45.921 1.00 46.11 87 SER B CA 1
ATOM 3271 C C . SER B 1 110 ? -56.587 -24.808 45.153 1.00 47.19 87 SER B C 1
ATOM 3272 O O . SER B 1 110 ? -56.179 -23.652 45.292 1.00 50.79 87 SER B O 1
ATOM 3275 N N . TYR B 1 111 ? -55.988 -25.692 44.336 1.00 45.62 88 TYR B N 1
ATOM 3276 C CA . TYR B 1 111 ? -54.638 -25.525 43.814 1.00 42.81 88 TYR B CA 1
ATOM 3277 C C . TYR B 1 111 ? -54.527 -24.247 42.984 1.00 43.22 88 TYR B C 1
ATOM 3278 O O . TYR B 1 111 ? -55.436 -23.912 42.223 1.00 45.31 88 TYR B O 1
ATOM 3287 N N . THR B 1 112 ? -53.411 -23.517 43.142 1.00 42.30 89 THR B N 1
ATOM 3288 C CA . THR B 1 112 ? -53.059 -22.485 42.167 1.00 40.88 89 THR B CA 1
ATOM 3289 C C . THR B 1 112 ? -52.615 -23.110 40.853 1.00 39.99 89 THR B C 1
ATOM 3290 O O . THR B 1 112 ? -52.924 -22.577 39.786 1.00 41.66 89 THR B O 1
ATOM 3294 N N . ALA B 1 113 ? -51.944 -24.258 40.913 1.00 40.83 90 ALA B N 1
ATOM 3295 C CA . ALA B 1 113 ? -51.507 -24.906 39.689 1.00 41.27 90 ALA B CA 1
ATOM 3296 C C . ALA B 1 113 ? -51.519 -26.423 39.828 1.00 42.00 90 ALA B C 1
ATOM 3297 O O . ALA B 1 113 ? -50.952 -26.966 40.781 1.00 43.58 90 ALA B O 1
ATOM 3299 N N . PHE B 1 114 ? -52.111 -27.091 38.832 1.00 40.70 91 PHE B N 1
ATOM 3300 C CA . PHE B 1 114 ? -52.088 -28.537 38.752 1.00 39.60 91 PHE B CA 1
ATOM 3301 C C . PHE B 1 114 ? -51.144 -28.958 37.632 1.00 41.19 91 PHE B C 1
ATOM 3302 O O . PHE B 1 114 ? -51.299 -28.528 36.511 1.00 42.33 91 PHE B O 1
ATOM 3310 N N . PHE B 1 115 ? -50.160 -29.810 37.934 1.00 42.85 92 PHE B N 1
ATOM 3311 C CA . PHE B 1 115 ? -49.246 -30.302 36.926 1.00 41.64 92 PHE B CA 1
ATOM 3312 C C . PHE B 1 115 ? -49.403 -31.816 36.845 1.00 43.53 92 PHE B C 1
ATOM 3313 O O . PHE B 1 115 ? -48.957 -32.560 37.728 1.00 43.54 92 PHE B O 1
ATOM 3321 N N . GLY B 1 116 ? -50.043 -32.267 35.760 1.00 43.79 93 GLY B N 1
ATOM 3322 C CA . GLY B 1 116 ? -50.267 -33.681 35.539 1.00 42.91 93 GLY B CA 1
ATOM 3323 C C . GLY B 1 116 ? -49.784 -34.110 34.171 1.00 44.06 93 GLY B C 1
ATOM 3324 O O . GLY B 1 116 ? -49.287 -33.284 33.399 1.00 45.02 93 GLY B O 1
ATOM 3325 N N . GLY B 1 117 ? -49.978 -35.405 33.872 1.00 45.14 94 GLY B N 1
ATOM 3326 C CA . GLY B 1 117 ? -49.518 -35.990 32.633 1.00 46.60 94 GLY B CA 1
ATOM 3327 C C . GLY B 1 117 ? -48.328 -36.904 32.898 1.00 49.14 94 GLY B C 1
ATOM 3328 O O . GLY B 1 117 ? -48.234 -37.455 33.988 1.00 52.49 94 GLY B O 1
ATOM 3329 N N . LYS B 1 118 ? -47.435 -37.071 31.912 1.00 51.87 95 LYS B N 1
ATOM 3330 C CA . LYS B 1 118 ? -46.308 -37.976 32.071 1.00 54.92 95 LYS B CA 1
ATOM 3331 C C . LYS B 1 118 ? -45.111 -37.234 32.669 1.00 54.50 95 LYS B C 1
ATOM 3332 O O . LYS B 1 118 ? -44.624 -37.667 33.702 1.00 58.10 95 LYS B O 1
ATOM 3338 N N . ARG B 1 119 ? -44.638 -36.138 32.062 1.00 51.86 96 ARG B N 1
ATOM 3339 C CA . ARG B 1 119 ? -43.401 -35.520 32.526 1.00 53.23 96 ARG B CA 1
ATOM 3340 C C . ARG B 1 119 ? -43.587 -34.012 32.551 1.00 46.69 96 ARG B C 1
ATOM 3341 O O . ARG B 1 119 ? -43.921 -33.427 31.540 1.00 43.70 96 ARG B O 1
ATOM 3349 N N . VAL B 1 120 ? -43.334 -33.385 33.689 1.00 46.71 97 VAL B N 1
ATOM 3350 C CA . VAL B 1 120 ? -43.429 -31.939 33.775 1.00 49.46 97 VAL B CA 1
ATOM 3351 C C . VAL B 1 120 ? -42.169 -31.404 34.432 1.00 49.80 97 VAL B C 1
ATOM 3352 O O . VAL B 1 120 ? -41.681 -31.978 35.385 1.00 53.59 97 VAL B O 1
ATOM 3356 N N . THR B 1 121 ? -41.683 -30.263 33.946 1.00 49.83 98 THR B N 1
ATOM 3357 C CA . THR B 1 121 ? -40.545 -29.590 34.519 1.00 51.55 98 THR B CA 1
ATOM 3358 C C . THR B 1 121 ? -40.935 -28.143 34.756 1.00 49.44 98 THR B C 1
ATOM 3359 O O . THR B 1 121 ? -41.449 -27.496 33.867 1.00 45.95 98 THR B O 1
ATOM 3363 N N . VAL B 1 122 ? -40.624 -27.621 35.941 1.00 53.11 99 VAL B N 1
ATOM 3364 C CA . VAL B 1 122 ? -40.893 -26.223 36.249 1.00 54.99 99 VAL B CA 1
ATOM 3365 C C . VAL B 1 122 ? -39.643 -25.578 36.842 1.00 51.98 99 VAL B C 1
ATOM 3366 O O . VAL B 1 122 ? -39.042 -26.153 37.727 1.00 56.22 99 VAL B O 1
ATOM 3370 N N . ARG B 1 123 ? -39.298 -24.367 36.375 1.00 51.91 100 ARG B N 1
ATOM 3371 C CA . ARG B 1 123 ? -38.048 -23.690 36.728 1.00 54.19 100 ARG B CA 1
ATOM 3372 C C . ARG B 1 123 ? -38.272 -22.195 36.930 1.00 52.03 100 ARG B C 1
ATOM 3373 O O . ARG B 1 123 ? -38.979 -21.544 36.166 1.00 50.34 100 ARG B O 1
ATOM 3381 N N . ASN B 1 124 ? -37.580 -21.635 37.913 1.00 51.71 101 ASN B N 1
ATOM 3382 C CA . ASN B 1 124 ? -37.291 -20.212 37.912 1.00 53.96 101 ASN B CA 1
ATOM 3383 C C . ASN B 1 124 ? -38.572 -19.400 38.034 1.00 51.79 101 ASN B C 1
ATOM 3384 O O . ASN B 1 124 ? -38.857 -18.543 37.196 1.00 53.25 101 ASN B O 1
ATOM 3389 N N . MET B 1 125 ? -39.321 -19.635 39.106 1.00 52.83 102 MET B N 1
ATOM 3390 C CA . MET B 1 125 ? -40.551 -18.884 39.345 1.00 53.63 102 MET B CA 1
ATOM 3391 C C . MET B 1 125 ? -41.039 -19.102 40.769 1.00 51.83 102 MET B C 1
ATOM 3392 O O . MET B 1 125 ? -40.620 -20.031 41.455 1.00 51.79 102 MET B O 1
ATOM 3397 N N . THR B 1 126 ? -41.962 -18.225 41.165 1.00 53.08 103 THR B N 1
ATOM 3398 C CA . THR B 1 126 ? -42.758 -18.385 42.376 1.00 51.98 103 THR B CA 1
ATOM 3399 C C . THR B 1 126 ? -44.164 -18.854 41.994 1.00 49.13 103 THR B C 1
ATOM 3400 O O . THR B 1 126 ? -44.748 -18.348 41.041 1.00 47.38 103 THR B O 1
ATOM 3404 N N . ILE B 1 127 ? -44.684 -19.835 42.723 1.00 47.35 104 ILE B N 1
ATOM 3405 C CA . ILE B 1 127 ? -46.082 -20.209 42.627 1.00 46.77 104 ILE B CA 1
ATOM 3406 C C . ILE B 1 127 ? -46.690 -20.086 44.014 1.00 46.50 104 ILE B C 1
ATOM 3407 O O . ILE B 1 127 ? -46.212 -20.700 44.946 1.00 46.92 104 ILE B O 1
ATOM 3412 N N . ALA B 1 128 ? -47.737 -19.276 44.141 1.00 46.26 105 ALA B N 1
ATOM 3413 C CA . ALA B 1 128 ? -48.265 -18.931 45.451 1.00 46.88 105 ALA B CA 1
ATOM 3414 C C . ALA B 1 128 ? -49.767 -19.218 45.531 1.00 45.91 105 ALA B C 1
ATOM 3415 O O . ALA B 1 128 ? -50.506 -18.973 44.568 1.00 41.46 105 ALA B O 1
ATOM 3417 N N . ASN B 1 129 ? -50.192 -19.681 46.717 1.00 49.90 106 ASN B N 1
ATOM 3418 C CA . ASN B 1 129 ? -51.584 -19.598 47.127 1.00 49.76 106 ASN B CA 1
ATOM 3419 C C . ASN B 1 129 ? -51.723 -18.523 48.198 1.00 48.13 106 ASN B C 1
ATOM 3420 O O . ASN B 1 129 ? -51.312 -18.721 49.330 1.00 51.86 106 ASN B O 1
ATOM 3425 N N . THR B 1 130 ? -52.381 -17.413 47.842 1.00 48.05 107 THR B N 1
ATOM 3426 C CA . THR B 1 130 ? -52.412 -16.232 48.690 1.00 50.42 107 THR B CA 1
ATOM 3427 C C . THR B 1 130 ? -53.715 -16.104 49.483 1.00 53.54 107 THR B C 1
ATOM 3428 O O . THR B 1 130 ? -54.035 -15.009 49.956 1.00 53.92 107 THR B O 1
ATOM 3432 N N . VAL B 1 131 ? -54.459 -17.206 49.677 1.00 52.41 108 VAL B N 1
ATOM 3433 C CA . VAL B 1 131 ? -55.768 -17.101 50.321 1.00 51.72 108 VAL B CA 1
ATOM 3434 C C . VAL B 1 131 ? -55.614 -16.742 51.798 1.00 53.63 108 VAL B C 1
ATOM 3435 O O . VAL B 1 131 ? -56.404 -15.964 52.320 1.00 58.96 108 VAL B O 1
ATOM 3439 N N . GLY B 1 132 ? -54.628 -17.353 52.471 1.00 54.47 109 GLY B N 1
ATOM 3440 C CA . GLY B 1 132 ? -54.342 -17.062 53.862 1.00 56.29 109 GLY B CA 1
ATOM 3441 C C . GLY B 1 132 ? -54.296 -18.312 54.744 1.00 56.84 109 GLY B C 1
ATOM 3442 O O . GLY B 1 132 ? -54.256 -19.454 54.254 1.00 49.98 109 GLY B O 1
ATOM 3443 N N . ASP B 1 133 ? -54.325 -18.035 56.065 1.00 59.16 110 ASP B N 1
ATOM 3444 C CA . ASP B 1 133 ? -54.238 -19.045 57.105 1.00 61.67 110 ASP B CA 1
ATOM 3445 C C . ASP B 1 133 ? -55.398 -20.039 57.007 1.00 60.08 110 ASP B C 1
ATOM 3446 O O . ASP B 1 133 ? -56.530 -19.662 56.711 1.00 58.12 110 ASP B O 1
ATOM 3451 N N . GLY B 1 134 ? -55.093 -21.292 57.356 1.00 59.08 111 GLY B N 1
ATOM 3452 C CA . GLY B 1 134 ? -55.999 -22.419 57.239 1.00 59.17 111 GLY B CA 1
ATOM 3453 C C . GLY B 1 134 ? -57.161 -22.367 58.222 1.00 59.71 111 GLY B C 1
ATOM 3454 O O . GLY B 1 134 ? -58.163 -23.053 58.042 1.00 62.43 111 GLY B O 1
ATOM 3455 N N . SER B 1 135 ? -57.041 -21.559 59.268 1.00 61.25 112 SER B N 1
ATOM 3456 C CA . SER B 1 135 ? -58.073 -21.536 60.288 1.00 63.39 112 SER B CA 1
ATOM 3457 C C . SER B 1 135 ? -59.317 -20.868 59.722 1.00 62.44 112 SER B C 1
ATOM 3458 O O . SER B 1 135 ? -60.410 -21.225 60.121 1.00 62.33 112 SER B O 1
ATOM 3461 N N . LEU B 1 136 ? -59.127 -19.916 58.797 1.00 62.68 113 LEU B N 1
ATOM 3462 C CA . LEU B 1 136 ? -60.241 -19.199 58.189 1.00 63.65 113 LEU B CA 1
ATOM 3463 C C . LEU B 1 136 ? -60.529 -19.675 56.766 1.00 61.29 113 LEU B C 1
ATOM 3464 O O . LEU B 1 136 ? -61.651 -19.530 56.304 1.00 61.23 113 LEU B O 1
ATOM 3469 N N . HIS B 1 137 ? -59.528 -20.191 56.055 1.00 58.01 114 HIS B N 1
ATOM 3470 C CA . HIS B 1 137 ? -59.692 -20.505 54.644 1.00 56.39 114 HIS B CA 1
ATOM 3471 C C . HIS B 1 137 ? -59.522 -21.998 54.361 1.00 52.16 114 HIS B C 1
ATOM 3472 O O . HIS B 1 137 ? -59.687 -22.421 53.239 1.00 50.06 114 HIS B O 1
ATOM 3479 N N . GLY B 1 138 ? -59.190 -22.805 55.357 1.00 52.43 115 GLY B N 1
ATOM 3480 C CA . GLY B 1 138 ? -58.932 -24.217 55.124 1.00 52.28 115 GLY B CA 1
ATOM 3481 C C . GLY B 1 138 ? -57.631 -24.471 54.372 1.00 49.05 115 GLY B C 1
ATOM 3482 O O . GLY B 1 138 ? -56.861 -23.554 54.158 1.00 50.85 115 GLY B O 1
ATOM 3483 N N . GLN B 1 139 ? -57.394 -25.731 54.002 1.00 47.03 116 GLN B N 1
ATOM 3484 C CA . GLN B 1 139 ? -56.280 -26.122 53.148 1.00 46.47 116 GLN B CA 1
ATOM 3485 C C . GLN B 1 139 ? -56.281 -25.330 51.840 1.00 47.56 116 GLN B C 1
ATOM 3486 O O . GLN B 1 139 ? -57.333 -25.072 51.275 1.00 49.18 116 GLN B O 1
ATOM 3492 N N . ALA B 1 140 ? -55.104 -25.025 51.298 1.00 45.99 117 ALA B N 1
ATOM 3493 C CA . ALA B 1 140 ? -54.995 -24.220 50.088 1.00 46.27 117 ALA B CA 1
ATOM 3494 C C . ALA B 1 140 ? -53.646 -24.476 49.389 1.00 47.19 117 ALA B C 1
ATOM 3495 O O . ALA B 1 140 ? -52.611 -23.906 49.762 1.00 48.50 117 ALA B O 1
ATOM 3497 N N . LEU B 1 141 ? -53.666 -25.358 48.382 1.00 46.44 118 LEU B N 1
ATOM 3498 C CA . LEU B 1 141 ? -52.450 -25.752 47.675 1.00 43.86 118 LEU B CA 1
ATOM 3499 C C . LEU B 1 141 ? -51.963 -24.610 46.808 1.00 45.43 118 LEU B C 1
ATOM 3500 O O . LEU B 1 141 ? -52.767 -23.957 46.160 1.00 44.43 118 LEU B O 1
ATOM 3505 N N . ALA B 1 142 ? -50.639 -24.411 46.764 1.00 52.08 119 ALA B N 1
ATOM 3506 C CA . ALA B 1 142 ? -49.992 -23.678 45.681 1.00 47.45 119 ALA B CA 1
ATOM 3507 C C . ALA B 1 142 ? -49.840 -24.629 44.497 1.00 45.16 119 ALA B C 1
ATOM 3508 O O . ALA B 1 142 ? -50.176 -24.274 43.368 1.00 43.90 119 ALA B O 1
ATOM 3510 N N . VAL B 1 143 ? -49.380 -25.859 44.770 1.00 41.16 120 VAL B N 1
ATOM 3511 C CA . VAL B 1 143 ? -49.057 -26.751 43.678 1.00 40.62 120 VAL B CA 1
ATOM 3512 C C . VAL B 1 143 ? -49.638 -28.127 43.964 1.00 41.08 120 VAL B C 1
ATOM 3513 O O . VAL B 1 143 ? -49.508 -28.617 45.070 1.00 43.23 120 VAL B O 1
ATOM 3517 N N . TYR B 1 144 ? -50.271 -28.686 42.929 1.00 42.91 121 TYR B N 1
ATOM 3518 C CA . TYR B 1 144 ? -50.772 -30.075 42.941 1.00 43.70 121 TYR B CA 1
ATOM 3519 C C . TYR B 1 144 ? -49.880 -30.774 41.924 1.00 47.08 121 TYR B C 1
ATOM 3520 O O . TYR B 1 144 ? -50.070 -30.566 40.724 1.00 47.31 121 TYR B O 1
ATOM 3529 N N . ALA B 1 145 ? -48.919 -31.553 42.390 1.00 49.76 122 ALA B N 1
ATOM 3530 C CA . ALA B 1 145 ? -47.941 -32.179 41.520 1.00 48.22 122 ALA B CA 1
ATOM 3531 C C . ALA B 1 145 ? -48.362 -33.616 41.255 1.00 45.75 122 ALA B C 1
ATOM 3532 O O . ALA B 1 145 ? -48.184 -34.471 42.120 1.00 44.57 122 ALA B O 1
ATOM 3534 N N . ASP B 1 146 ? -48.899 -33.872 40.060 1.00 47.23 123 ASP B N 1
ATOM 3535 C CA . ASP B 1 146 ? -49.617 -35.116 39.811 1.00 47.54 123 ASP B CA 1
ATOM 3536 C C . ASP B 1 146 ? -48.939 -35.936 38.725 1.00 47.09 123 ASP B C 1
ATOM 3537 O O . ASP B 1 146 ? -49.276 -37.115 38.596 1.00 47.43 123 ASP B O 1
ATOM 3542 N N . ALA B 1 147 ? -48.040 -35.329 37.941 1.00 45.09 124 ALA B N 1
ATOM 3543 C CA . ALA B 1 147 ? -47.473 -36.026 36.790 1.00 46.94 124 ALA B CA 1
ATOM 3544 C C . ALA B 1 147 ? -46.662 -37.240 37.229 1.00 45.48 124 ALA B C 1
ATOM 3545 O O . ALA B 1 147 ? -46.166 -37.272 38.338 1.00 46.51 124 ALA B O 1
ATOM 3547 N N . ASN B 1 148 ? -46.498 -38.211 36.348 1.00 47.37 125 ASN B N 1
ATOM 3548 C CA . ASN B 1 148 ? -45.721 -39.399 36.692 1.00 53.83 125 ASN B CA 1
ATOM 3549 C C . ASN B 1 148 ? -44.310 -39.035 37.151 1.00 55.27 125 ASN B C 1
ATOM 3550 O O . ASN B 1 148 ? -43.770 -39.684 38.035 1.00 55.29 125 ASN B O 1
ATOM 3555 N N . ILE B 1 149 ? -43.734 -38.007 36.512 1.00 56.07 126 ILE B N 1
ATOM 3556 C CA . ILE B 1 149 ? -42.406 -37.505 36.793 1.00 56.47 126 ILE B CA 1
ATOM 3557 C C . ILE B 1 149 ? -42.464 -35.990 36.824 1.00 54.94 126 ILE B C 1
ATOM 3558 O O . ILE B 1 149 ? -42.828 -35.385 35.828 1.00 55.13 126 ILE B O 1
ATOM 3563 N N . CYS B 1 150 ? -42.105 -35.406 37.962 1.00 55.27 127 CYS B N 1
ATOM 3564 C CA . CYS B 1 150 ? -42.070 -33.964 38.141 1.00 55.13 127 CYS B CA 1
ATOM 3565 C C . CYS B 1 150 ? -40.662 -33.519 38.522 1.00 55.26 127 CYS B C 1
ATOM 3566 O O . CYS B 1 150 ? -40.018 -34.145 39.346 1.00 57.48 127 CYS B O 1
ATOM 3569 N N . PHE B 1 151 ? -40.207 -32.405 37.959 1.00 54.25 128 PHE B N 1
ATOM 3570 C CA . PHE B 1 151 ? -38.897 -31.861 38.260 1.00 56.39 128 PHE B CA 1
ATOM 3571 C C . PHE B 1 151 ? -39.039 -30.355 38.435 1.00 54.24 128 PHE B C 1
ATOM 3572 O O . PHE B 1 151 ? -39.382 -29.656 37.492 1.00 49.92 128 PHE B O 1
ATOM 3580 N N . PHE B 1 152 ? -38.854 -29.893 39.672 1.00 55.66 129 PHE B N 1
ATOM 3581 C CA . PHE B 1 152 ? -38.886 -28.475 39.986 1.00 57.56 129 PHE B CA 1
ATOM 3582 C C . PHE B 1 152 ? -37.472 -28.018 40.319 1.00 56.36 129 PHE B C 1
ATOM 3583 O O . PHE B 1 152 ? -36.773 -28.655 41.095 1.00 58.01 129 PHE B O 1
ATOM 3591 N N . GLU B 1 153 ? -37.064 -26.899 39.741 1.00 56.37 130 GLU B N 1
ATOM 3592 C CA . GLU B 1 153 ? -35.733 -26.369 39.990 1.00 60.62 130 GLU B CA 1
ATOM 3593 C C . GLU B 1 153 ? -35.863 -24.854 40.117 1.00 57.61 130 GLU B C 1
ATOM 3594 O O . GLU B 1 153 ? -36.478 -24.217 39.282 1.00 58.96 130 GLU B O 1
ATOM 3600 N N A ASN B 1 154 ? -35.319 -24.299 41.201 0.50 57.14 131 ASN B N 1
ATOM 3601 N N B ASN B 1 154 ? -35.317 -24.298 41.198 0.50 59.14 131 ASN B N 1
ATOM 3602 C CA A ASN B 1 154 ? -35.302 -22.864 41.436 0.50 57.07 131 ASN B CA 1
ATOM 3603 C CA B ASN B 1 154 ? -35.291 -22.863 41.432 0.50 60.62 131 ASN B CA 1
ATOM 3604 C C A ASN B 1 154 ? -36.733 -22.362 41.411 0.50 57.63 131 ASN B C 1
ATOM 3605 C C B ASN B 1 154 ? -36.726 -22.361 41.408 0.50 59.65 131 ASN B C 1
ATOM 3606 O O A ASN B 1 154 ? -37.050 -21.381 40.747 0.50 59.32 131 ASN B O 1
ATOM 3607 O O B ASN B 1 154 ? -37.035 -21.379 40.742 0.50 61.34 131 ASN B O 1
ATOM 3616 N N . VAL B 1 155 ? -37.603 -23.068 42.129 1.00 58.55 132 VAL B N 1
ATOM 3617 C CA . VAL B 1 155 ? -38.992 -22.673 42.224 1.00 56.29 132 VAL B CA 1
ATOM 3618 C C . VAL B 1 155 ? -39.281 -22.360 43.678 1.00 55.02 132 VAL B C 1
ATOM 3619 O O . VAL B 1 155 ? -38.899 -23.116 44.562 1.00 53.34 132 VAL B O 1
ATOM 3623 N N . LYS B 1 156 ? -40.005 -21.266 43.890 1.00 55.86 133 LYS B N 1
ATOM 3624 C CA . LYS B 1 156 ? -40.504 -20.913 45.206 1.00 56.39 133 LYS B CA 1
ATOM 3625 C C . LYS B 1 156 ? -42.018 -21.160 45.268 1.00 54.26 133 LYS B C 1
ATOM 3626 O O . LYS B 1 156 ? -42.759 -20.736 44.393 1.00 50.23 133 LYS B O 1
ATOM 3632 N N . MET B 1 157 ? -42.467 -21.803 46.338 1.00 53.02 134 MET B N 1
ATOM 3633 C CA . MET B 1 157 ? -43.872 -22.114 46.507 1.00 51.62 134 MET B CA 1
ATOM 3634 C C . MET B 1 157 ? -44.303 -21.646 47.885 1.00 51.62 134 MET B C 1
ATOM 3635 O O . MET B 1 157 ? -43.746 -22.053 48.894 1.00 53.01 134 MET B O 1
ATOM 3640 N N . THR B 1 158 ? -45.308 -20.785 47.936 1.00 50.16 135 THR B N 1
ATOM 3641 C CA . THR B 1 158 ? -45.720 -20.245 49.212 1.00 50.32 135 THR B CA 1
ATOM 3642 C C . THR B 1 158 ? -47.172 -20.579 49.468 1.00 50.83 135 THR B C 1
ATOM 3643 O O . THR B 1 158 ? -47.996 -20.567 48.549 1.00 53.14 135 THR B O 1
ATOM 3647 N N . GLY B 1 159 ? -47.460 -20.871 50.739 1.00 51.22 136 GLY B N 1
ATOM 3648 C CA . GLY B 1 159 ? -48.827 -20.935 51.222 1.00 49.35 136 GLY B CA 1
ATOM 3649 C C . GLY B 1 159 ? -48.857 -21.035 52.736 1.00 48.74 136 GLY B C 1
ATOM 3650 O O . GLY B 1 159 ? -47.864 -20.724 53.364 1.00 51.65 136 GLY B O 1
ATOM 3651 N N . HIS B 1 160 ? -50.009 -21.465 53.281 1.00 48.15 137 HIS B N 1
ATOM 3652 C CA . HIS B 1 160 ? -50.218 -21.732 54.687 1.00 46.70 137 HIS B CA 1
ATOM 3653 C C . HIS B 1 160 ? -50.409 -23.236 54.849 1.00 47.72 137 HIS B C 1
ATOM 3654 O O . HIS B 1 160 ? -49.426 -23.981 54.923 1.00 50.07 137 HIS B O 1
ATOM 3661 N N . GLN B 1 161 ? -51.667 -23.704 54.830 1.00 47.62 138 GLN B N 1
ATOM 3662 C CA . GLN B 1 161 ? -51.950 -25.114 55.032 1.00 47.44 138 GLN B CA 1
ATOM 3663 C C . GLN B 1 161 ? -51.898 -25.809 53.676 1.00 47.60 138 GLN B C 1
ATOM 3664 O O . GLN B 1 161 ? -52.403 -25.284 52.708 1.00 49.30 138 GLN B O 1
ATOM 3670 N N . ASP B 1 162 ? -51.168 -26.928 53.587 1.00 49.24 139 ASP B N 1
ATOM 3671 C CA . ASP B 1 162 ? -51.147 -27.810 52.418 1.00 48.98 139 ASP B CA 1
ATOM 3672 C C . ASP B 1 162 ? -50.551 -27.135 51.170 1.00 49.27 139 ASP B C 1
ATOM 3673 O O . ASP B 1 162 ? -51.005 -27.362 50.070 1.00 51.74 139 ASP B O 1
ATOM 3678 N N . THR B 1 163 ? -49.437 -26.414 51.304 1.00 50.92 140 THR B N 1
ATOM 3679 C CA . THR B 1 163 ? -48.822 -25.693 50.195 1.00 46.18 140 THR B CA 1
ATOM 3680 C C . THR B 1 163 ? -48.528 -26.596 48.998 1.00 44.75 140 THR B C 1
ATOM 3681 O O . THR B 1 163 ? -48.805 -26.225 47.859 1.00 44.78 140 THR B O 1
ATOM 3685 N N . LEU B 1 164 ? -47.892 -27.747 49.221 1.00 46.22 141 LEU B N 1
ATOM 3686 C CA . LEU B 1 164 ? -47.473 -28.592 48.110 1.00 45.00 141 LEU B CA 1
ATOM 3687 C C . LEU B 1 164 ? -47.991 -30.003 48.324 1.00 44.14 141 LEU B C 1
ATOM 3688 O O . LEU B 1 164 ? -47.676 -30.632 49.328 1.00 44.05 141 LEU B O 1
ATOM 3693 N N . PHE B 1 165 ? -48.775 -30.483 47.359 1.00 44.42 142 PHE B N 1
ATOM 3694 C CA . PHE B 1 165 ? -49.256 -31.851 47.346 1.00 45.14 142 PHE B CA 1
ATOM 3695 C C . PHE B 1 165 ? -48.452 -32.661 46.330 1.00 46.85 142 PHE B C 1
ATOM 3696 O O . PHE B 1 165 ? -48.423 -32.335 45.159 1.00 49.09 142 PHE B O 1
ATOM 3704 N N . CYS B 1 166 ? -47.815 -33.732 46.775 1.00 48.45 143 CYS B N 1
ATOM 3705 C CA . CYS B 1 166 ? -47.066 -34.591 45.883 1.00 50.21 143 CYS B CA 1
ATOM 3706 C C . CYS B 1 166 ? -47.811 -35.907 45.787 1.00 48.95 143 CYS B C 1
ATOM 3707 O O . CYS B 1 166 ? -47.760 -36.727 46.705 1.00 49.12 143 CYS B O 1
ATOM 3710 N N . ALA B 1 167 ? -48.514 -36.070 44.668 1.00 48.39 144 ALA B N 1
ATOM 3711 C CA . ALA B 1 167 ? -49.410 -37.207 44.495 1.00 50.27 144 ALA B CA 1
ATOM 3712 C C . ALA B 1 167 ? -48.612 -38.500 44.424 1.00 51.43 144 ALA B C 1
ATOM 3713 O O . ALA B 1 167 ? -47.477 -38.471 43.998 1.00 51.80 144 ALA B O 1
ATOM 3715 N N . PRO B 1 168 ? -49.144 -39.664 44.836 1.00 53.32 145 PRO B N 1
ATOM 3716 C CA . PRO B 1 168 ? -50.581 -39.846 44.929 1.00 54.75 145 PRO B CA 1
ATOM 3717 C C . PRO B 1 168 ? -51.340 -39.646 46.242 1.00 56.11 145 PRO B C 1
ATOM 3718 O O . PRO B 1 168 ? -50.716 -39.516 47.265 1.00 53.93 145 PRO B O 1
ATOM 3722 N N . LEU B 1 169 ? -52.664 -39.547 46.149 1.00 57.23 146 LEU B N 1
ATOM 3723 C CA . LEU B 1 169 ? -53.551 -39.542 47.297 1.00 54.96 146 LEU B CA 1
ATOM 3724 C C . LEU B 1 169 ? -53.410 -40.857 48.050 1.00 53.99 146 LEU B C 1
ATOM 3725 O O . LEU B 1 169 ? -53.049 -41.891 47.501 1.00 53.58 146 LEU B O 1
ATOM 3730 N N . PRO B 1 170 ? -53.782 -40.875 49.338 1.00 55.27 147 PRO B N 1
ATOM 3731 C CA . PRO B 1 170 ? -53.900 -42.120 50.082 1.00 57.57 147 PRO B CA 1
ATOM 3732 C C . PRO B 1 170 ? -54.885 -43.050 49.388 1.00 60.58 147 PRO B C 1
ATOM 3733 O O . PRO B 1 170 ? -55.666 -42.607 48.549 1.00 59.96 147 PRO B O 1
ATOM 3737 N N . LEU B 1 171 ? -54.881 -44.326 49.780 1.00 67.08 148 LEU B N 1
ATOM 3738 C CA . LEU B 1 171 ? -55.729 -45.308 49.118 1.00 76.40 148 LEU B CA 1
ATOM 3739 C C . LEU B 1 171 ? -57.204 -44.957 49.316 1.00 77.28 148 LEU B C 1
ATOM 3740 O O . LEU B 1 171 ? -57.969 -44.937 48.363 1.00 78.40 148 LEU B O 1
ATOM 3745 N N . THR B 1 172 ? -57.588 -44.615 50.549 1.00 79.12 149 THR B N 1
ATOM 3746 C CA . THR B 1 172 ? -58.979 -44.390 50.881 1.00 81.03 149 THR B CA 1
ATOM 3747 C C . THR B 1 172 ? -59.153 -43.124 51.717 1.00 77.67 149 THR B C 1
ATOM 3748 O O . THR B 1 172 ? -58.307 -42.799 52.535 1.00 73.87 149 THR B O 1
ATOM 3752 N N . GLU B 1 173 ? -60.325 -42.524 51.558 1.00 81.80 150 GLU B N 1
ATOM 3753 C CA . GLU B 1 173 ? -60.636 -41.285 52.291 1.00 83.68 150 GLU B CA 1
ATOM 3754 C C . GLU B 1 173 ? -61.074 -41.593 53.711 1.00 84.71 150 GLU B C 1
ATOM 3755 O O . GLU B 1 173 ? -61.499 -42.725 53.975 1.00 85.66 150 GLU B O 1
ATOM 3761 N N . ARG B 1 174 ? -60.938 -40.619 54.586 1.00 81.96 151 ARG B N 1
ATOM 3762 C CA . ARG B 1 174 ? -61.440 -40.687 55.948 1.00 82.50 151 ARG B CA 1
ATOM 3763 C C . ARG B 1 174 ? -62.669 -39.795 56.104 1.00 86.50 151 ARG B C 1
ATOM 3764 O O . ARG B 1 174 ? -63.481 -40.031 56.989 1.00 96.14 151 ARG B O 1
ATOM 3772 N N . GLN B 1 175 ? -62.760 -38.725 55.305 1.00 85.72 152 GLN B N 1
ATOM 3773 C CA . GLN B 1 175 ? -63.955 -37.903 55.218 1.00 87.11 152 GLN B CA 1
ATOM 3774 C C . GLN B 1 175 ? -64.560 -38.104 53.826 1.00 91.43 152 GLN B C 1
ATOM 3775 O O . GLN B 1 175 ? -63.817 -38.205 52.842 1.00 94.18 152 GLN B O 1
ATOM 3781 N N . LYS B 1 176 ? -65.901 -38.172 53.753 1.00 92.73 153 LYS B N 1
ATOM 3782 C CA . LYS B 1 176 ? -66.588 -38.301 52.473 1.00 87.47 153 LYS B CA 1
ATOM 3783 C C . LYS B 1 176 ? -66.272 -37.056 51.633 1.00 83.33 153 LYS B C 1
ATOM 3784 O O . LYS B 1 176 ? -66.354 -35.932 52.135 1.00 79.80 153 LYS B O 1
ATOM 3790 N N . ASN B 1 177 ? -65.835 -37.269 50.377 1.00 77.89 154 ASN B N 1
ATOM 3791 C CA . ASN B 1 177 ? -65.494 -36.200 49.442 1.00 73.48 154 ASN B CA 1
ATOM 3792 C C . ASN B 1 177 ? -64.230 -35.446 49.837 1.00 65.20 154 ASN B C 1
ATOM 3793 O O . ASN B 1 177 ? -63.969 -34.342 49.332 1.00 59.30 154 ASN B O 1
ATOM 3798 N N . GLY B 1 178 ? -63.403 -36.077 50.665 1.00 61.16 155 GLY B N 1
ATOM 3799 C CA . GLY B 1 178 ? -62.172 -35.467 51.098 1.00 57.68 155 GLY B CA 1
ATOM 3800 C C . GLY B 1 178 ? -61.201 -35.318 49.936 1.00 55.18 155 GLY B C 1
ATOM 3801 O O . GLY B 1 178 ? -60.347 -34.445 50.002 1.00 53.91 155 GLY B O 1
ATOM 3802 N N . PHE B 1 179 ? -61.348 -36.156 48.892 1.00 54.25 156 PHE B N 1
ATOM 3803 C CA . PHE B 1 179 ? -60.430 -36.112 47.763 1.00 52.38 156 PHE B CA 1
ATOM 3804 C C . PHE B 1 179 ? -61.065 -35.477 46.529 1.00 50.73 156 PHE B C 1
ATOM 3805 O O . PHE B 1 179 ? -60.418 -35.454 45.484 1.00 48.52 156 PHE B O 1
ATOM 3813 N N . MET B 1 180 ? -62.292 -34.950 46.656 1.00 49.29 157 MET B N 1
ATOM 3814 C CA . MET B 1 180 ? -62.933 -34.190 45.600 1.00 47.82 157 MET B CA 1
ATOM 3815 C C . MET B 1 180 ? -61.897 -33.314 44.906 1.00 46.75 157 MET B C 1
ATOM 3816 O O . MET B 1 180 ? -61.188 -32.530 45.520 1.00 49.83 157 MET B O 1
ATOM 3821 N N . GLY B 1 181 ? -61.842 -33.455 43.590 1.00 48.34 158 GLY B N 1
ATOM 3822 C CA . GLY B 1 181 ? -60.872 -32.784 42.752 1.00 44.82 158 GLY B CA 1
ATOM 3823 C C . GLY B 1 181 ? -60.683 -33.549 41.455 1.00 43.61 158 GLY B C 1
ATOM 3824 O O . GLY B 1 181 ? -61.439 -34.452 41.147 1.00 45.36 158 GLY B O 1
ATOM 3825 N N . PRO B 1 182 ? -59.628 -33.234 40.675 1.00 42.99 159 PRO B N 1
ATOM 3826 C CA . PRO B 1 182 ? -59.445 -33.857 39.371 1.00 41.38 159 PRO B CA 1
ATOM 3827 C C . PRO B 1 182 ? -58.968 -35.300 39.324 1.00 41.09 159 PRO B C 1
ATOM 3828 O O . PRO B 1 182 ? -58.887 -35.858 38.242 1.00 40.36 159 PRO B O 1
ATOM 3832 N N . ARG B 1 183 ? -58.648 -35.912 40.457 1.00 42.30 160 ARG B N 1
ATOM 3833 C CA . ARG B 1 183 ? -58.162 -37.281 40.421 1.00 45.11 160 ARG B CA 1
ATOM 3834 C C . ARG B 1 183 ? -58.946 -38.169 41.373 1.00 48.54 160 ARG B C 1
ATOM 3835 O O . ARG B 1 183 ? -58.503 -39.282 41.655 1.00 50.19 160 ARG B O 1
ATOM 3843 N N . VAL B 1 184 ? -60.130 -37.693 41.823 1.00 47.29 161 VAL B N 1
ATOM 3844 C CA . VAL B 1 184 ? -60.885 -38.439 42.809 1.00 49.25 161 VAL B CA 1
ATOM 3845 C C . VAL B 1 184 ? -61.338 -39.770 42.205 1.00 51.27 161 VAL B C 1
ATOM 3846 O O . VAL B 1 184 ? -61.429 -40.759 42.914 1.00 53.93 161 VAL B O 1
ATOM 3850 N N . LEU B 1 185 ? -61.597 -39.800 40.897 1.00 51.95 162 LEU B N 1
ATOM 3851 C CA . LEU B 1 185 ? -62.095 -41.001 40.222 1.00 55.84 162 LEU B CA 1
ATOM 3852 C C . LEU B 1 185 ? -60.952 -41.866 39.693 1.00 56.78 162 LEU B C 1
ATOM 3853 O O . LEU B 1 185 ? -61.184 -42.955 39.206 1.00 55.24 162 LEU B O 1
ATOM 3858 N N . ASN B 1 186 ? -59.732 -41.332 39.710 1.00 58.36 163 ASN B N 1
ATOM 3859 C CA . ASN B 1 186 ? -58.633 -41.894 38.932 1.00 59.56 163 ASN B CA 1
ATOM 3860 C C . ASN B 1 186 ? -57.892 -42.913 39.787 1.00 59.94 163 ASN B C 1
ATOM 3861 O O . ASN B 1 186 ? -58.038 -42.915 41.004 1.00 61.39 163 ASN B O 1
ATOM 3866 N N . PRO B 1 187 ? -57.068 -43.804 39.200 1.00 60.92 164 PRO B N 1
ATOM 3867 C CA . PRO B 1 187 ? -56.241 -44.687 40.015 1.00 61.81 164 PRO B CA 1
ATOM 3868 C C . PRO B 1 187 ? -55.207 -43.869 40.798 1.00 62.97 164 PRO B C 1
ATOM 3869 O O . PRO B 1 187 ? -54.975 -42.674 40.528 1.00 58.93 164 PRO B O 1
ATOM 3873 N N . ARG B 1 188 ? -54.603 -44.549 41.769 1.00 66.49 165 ARG B N 1
ATOM 3874 C CA . ARG B 1 188 ? -53.502 -44.027 42.561 1.00 68.41 165 ARG B CA 1
ATOM 3875 C C . ARG B 1 188 ? -52.188 -44.300 41.831 1.00 69.61 165 ARG B C 1
ATOM 3876 O O . ARG B 1 188 ? -51.556 -45.330 42.039 1.00 77.09 165 ARG B O 1
ATOM 3884 N N . LYS B 1 189 ? -51.815 -43.417 40.907 1.00 64.76 166 LYS B N 1
ATOM 3885 C CA . LYS B 1 189 ? -50.575 -43.600 40.181 1.00 65.02 166 LYS B CA 1
ATOM 3886 C C . LYS B 1 189 ? -49.433 -43.147 41.094 1.00 62.94 166 LYS B C 1
ATOM 3887 O O . LYS B 1 189 ? -49.488 -42.051 41.663 1.00 62.51 166 LYS B O 1
ATOM 3893 N N . LYS B 1 190 ? -48.417 -44.009 41.231 1.00 61.90 167 LYS B N 1
ATOM 3894 C CA . LYS B 1 190 ? -47.167 -43.662 41.907 1.00 60.09 167 LYS B CA 1
ATOM 3895 C C . LYS B 1 190 ? -46.452 -42.624 41.055 1.00 55.33 167 LYS B C 1
ATOM 3896 O O . LYS B 1 190 ? -46.548 -42.684 39.843 1.00 56.51 167 LYS B O 1
ATOM 3902 N N . THR B 1 191 ? -45.783 -41.669 41.696 1.00 52.65 168 THR B N 1
ATOM 3903 C CA . THR B 1 191 ? -45.008 -40.658 40.997 1.00 53.85 168 THR B CA 1
ATOM 3904 C C . THR B 1 191 ? -43.576 -40.576 41.545 1.00 54.90 168 THR B C 1
ATOM 3905 O O . THR B 1 191 ? -43.285 -41.051 42.638 1.00 56.61 168 THR B O 1
ATOM 3909 N N . ALA B 1 192 ? -42.697 -39.953 40.750 1.00 54.89 169 ALA B N 1
ATOM 3910 C CA . ALA B 1 192 ? -41.311 -39.696 41.110 1.00 56.30 169 ALA B CA 1
ATOM 3911 C C . ALA B 1 192 ? -41.032 -38.207 40.924 1.00 52.96 169 ALA B C 1
ATOM 3912 O O . ALA B 1 192 ? -41.160 -37.681 39.832 1.00 51.10 169 ALA B O 1
ATOM 3914 N N . GLN B 1 193 ? -40.677 -37.515 41.994 1.00 52.41 170 GLN B N 1
ATOM 3915 C CA . GLN B 1 193 ? -40.530 -36.068 41.934 1.00 53.12 170 GLN B CA 1
ATOM 3916 C C . GLN B 1 193 ? -39.174 -35.627 42.493 1.00 54.20 170 GLN B C 1
ATOM 3917 O O . GLN B 1 193 ? -38.695 -36.154 43.490 1.00 55.04 170 GLN B O 1
ATOM 3923 N N . LEU B 1 194 ? -38.599 -34.594 41.881 1.00 53.87 171 LEU B N 1
ATOM 3924 C CA . LEU B 1 194 ? -37.332 -34.056 42.334 1.00 57.79 171 LEU B CA 1
ATOM 3925 C C . LEU B 1 194 ? -37.487 -32.549 42.480 1.00 56.81 171 LEU B C 1
ATOM 3926 O O . LEU B 1 194 ? -38.035 -31.910 41.591 1.00 53.26 171 LEU B O 1
ATOM 3931 N N . TYR B 1 195 ? -37.047 -32.034 43.633 1.00 58.34 172 TYR B N 1
ATOM 3932 C CA . TYR B 1 195 ? -37.031 -30.612 43.924 1.00 58.32 172 TYR B CA 1
ATOM 3933 C C . TYR B 1 195 ? -35.581 -30.226 44.213 1.00 60.09 172 TYR B C 1
ATOM 3934 O O . TYR B 1 195 ? -34.955 -30.805 45.085 1.00 61.88 172 TYR B O 1
ATOM 3943 N N . ARG B 1 196 ? -35.039 -29.274 43.450 1.00 58.75 173 ARG B N 1
ATOM 3944 C CA . ARG B 1 196 ? -33.655 -28.864 43.583 1.00 60.83 173 ARG B CA 1
ATOM 3945 C C . ARG B 1 196 ? -33.616 -27.344 43.703 1.00 61.08 173 ARG B C 1
ATOM 3946 O O . ARG B 1 196 ? -34.153 -26.652 42.860 1.00 62.62 173 ARG B O 1
ATOM 3954 N N . ASN B 1 197 ? -33.034 -26.826 44.787 1.00 61.63 174 ASN B N 1
ATOM 3955 C CA . ASN B 1 197 ? -32.811 -25.403 44.959 1.00 62.66 174 ASN B CA 1
ATOM 3956 C C . ASN B 1 197 ? -34.128 -24.655 45.041 1.00 63.48 174 ASN B C 1
ATOM 3957 O O . ASN B 1 197 ? -34.192 -23.511 44.620 1.00 63.22 174 ASN B O 1
ATOM 3962 N N . CYS B 1 198 ? -35.150 -25.301 45.609 1.00 65.31 175 CYS B N 1
ATOM 3963 C CA . CYS B 1 198 ? -36.466 -24.703 45.743 1.00 62.18 175 CYS B CA 1
ATOM 3964 C C . C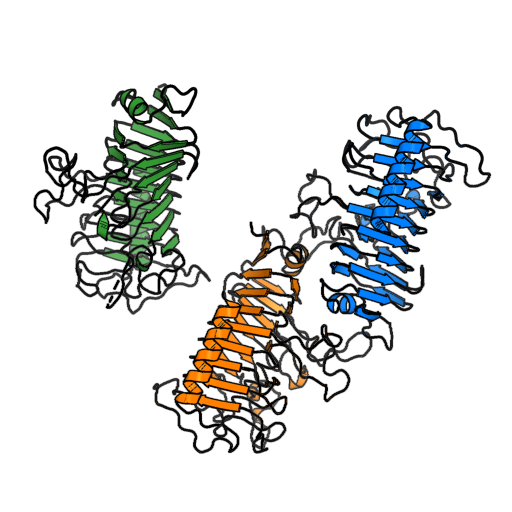YS B 1 198 ? -36.593 -24.068 47.124 1.00 59.23 175 CYS B C 1
ATOM 3965 O O . CYS B 1 198 ? -35.854 -24.416 48.029 1.00 60.01 175 CYS B O 1
ATOM 3968 N N . GLU B 1 199 ? -37.513 -23.110 47.261 1.00 56.85 176 GLU B N 1
ATOM 3969 C CA . GLU B 1 199 ? -37.892 -22.566 48.553 1.00 56.72 176 GLU B CA 1
ATOM 3970 C C . GLU B 1 199 ? -39.357 -22.892 48.778 1.00 55.82 176 GLU B C 1
ATOM 3971 O O . GLU B 1 199 ? -40.166 -22.622 47.897 1.00 57.31 176 GLU B O 1
ATOM 3977 N N . ILE B 1 200 ? -39.696 -23.478 49.930 1.00 55.64 177 ILE B N 1
ATOM 3978 C CA . ILE B 1 200 ? -41.055 -23.950 50.156 1.00 56.84 177 ILE B CA 1
ATOM 3979 C C . ILE B 1 200 ? -41.536 -23.434 51.500 1.00 55.23 177 ILE B C 1
ATOM 3980 O O . ILE B 1 200 ? -40.901 -23.686 52.502 1.00 60.50 177 ILE B O 1
ATOM 3985 N N . TYR B 1 201 ? -42.663 -22.728 51.509 1.00 54.99 178 TYR B N 1
ATOM 3986 C CA . TYR B 1 201 ? -43.138 -22.053 52.708 1.00 54.91 178 TYR B CA 1
ATOM 3987 C C . TYR B 1 201 ? -44.561 -22.501 52.997 1.00 50.85 178 TYR B C 1
ATOM 3988 O O . TYR B 1 201 ? -45.351 -22.631 52.086 1.00 50.66 178 TYR B O 1
ATOM 3997 N N . GLY B 1 202 ? -44.850 -22.718 54.272 1.00 49.79 179 GLY B N 1
ATOM 3998 C CA . GLY B 1 202 ? -46.193 -23.123 54.702 1.00 49.70 179 GLY B CA 1
ATOM 3999 C C . GLY B 1 202 ? -46.194 -23.291 56.204 1.00 51.95 179 GLY B C 1
ATOM 4000 O O . GLY B 1 202 ? -45.268 -22.791 56.833 1.00 52.38 179 GLY B O 1
ATOM 4001 N N . ASP B 1 203 ? -47.189 -23.976 56.754 1.00 52.35 180 ASP B N 1
ATOM 4002 C CA . ASP B 1 203 ? -47.187 -24.256 58.207 1.00 51.73 180 ASP B CA 1
ATOM 4003 C C . ASP B 1 203 ? -47.703 -25.675 58.444 1.00 50.39 180 ASP B C 1
ATOM 4004 O O . ASP B 1 203 ? -46.892 -26.546 58.761 1.00 50.52 180 ASP B O 1
ATOM 4009 N N . VAL B 1 204 ? -48.994 -25.899 58.237 1.00 50.22 181 VAL B N 1
ATOM 4010 C CA . VAL B 1 204 ? -49.587 -27.226 58.569 1.00 51.58 181 VAL B CA 1
ATOM 4011 C C . VAL B 1 204 ? -49.529 -28.163 57.368 1.00 50.18 181 VAL B C 1
ATOM 4012 O O . VAL B 1 204 ? -50.108 -27.821 56.331 1.00 53.45 181 VAL B O 1
ATOM 4016 N N . ASP B 1 205 ? -48.834 -29.281 57.520 1.00 49.62 182 ASP B N 1
ATOM 4017 C CA . ASP B 1 205 ? -48.791 -30.309 56.481 1.00 50.30 182 ASP B CA 1
ATOM 4018 C C . ASP B 1 205 ? -48.467 -29.721 55.103 1.00 48.86 182 ASP B C 1
ATOM 4019 O O . ASP B 1 205 ? -49.141 -30.040 54.121 1.00 47.57 182 ASP B O 1
ATOM 4024 N N . PHE B 1 206 ? -47.414 -28.894 54.997 1.00 49.41 183 PHE B N 1
ATOM 4025 C CA . PHE B 1 206 ? -47.296 -28.049 53.819 1.00 48.34 183 PHE B CA 1
ATOM 4026 C C . PHE B 1 206 ? -46.483 -28.729 52.731 1.00 47.45 183 PHE B C 1
ATOM 4027 O O . PHE B 1 206 ? -46.445 -28.229 51.609 1.00 49.08 183 PHE B O 1
ATOM 4035 N N . ILE B 1 207 ? -45.928 -29.906 53.021 1.00 46.61 184 ILE B N 1
ATOM 4036 C CA . ILE B 1 207 ? -45.469 -30.797 51.970 1.00 47.21 184 ILE B CA 1
ATOM 4037 C C . ILE B 1 207 ? -46.063 -32.158 52.268 1.00 47.63 184 ILE B C 1
ATOM 4038 O O . ILE B 1 207 ? -45.642 -32.774 53.223 1.00 48.38 184 ILE B O 1
ATOM 4043 N N . PHE B 1 208 ? -47.019 -32.637 51.460 1.00 48.86 185 PHE B N 1
ATOM 4044 C CA . PHE B 1 208 ? -47.755 -33.844 51.822 1.00 50.61 185 PHE B CA 1
ATOM 4045 C C . PHE B 1 208 ? -48.124 -34.663 50.593 1.00 48.83 185 PHE B C 1
ATOM 4046 O O . PHE B 1 208 ? -48.141 -34.154 49.485 1.00 47.66 185 PHE B O 1
ATOM 4054 N N . GLY B 1 209 ? -48.431 -35.943 50.828 1.00 51.54 186 GLY B N 1
ATOM 4055 C CA . GLY B 1 209 ? -48.845 -36.865 49.780 1.00 51.81 186 GLY B CA 1
ATOM 4056 C C . GLY B 1 209 ? -47.936 -38.090 49.715 1.00 52.74 186 GLY B C 1
ATOM 4057 O O . GLY B 1 209 ? -47.092 -38.258 50.577 1.00 57.67 186 GLY B O 1
ATOM 4058 N N . GLY B 1 210 ? -48.114 -38.924 48.684 1.00 51.13 187 GLY B N 1
ATOM 4059 C CA . GLY B 1 210 ? -47.616 -40.291 48.658 1.00 52.44 187 GLY B CA 1
ATOM 4060 C C . GLY B 1 210 ? -46.536 -40.501 47.599 1.00 53.91 187 GLY B C 1
ATOM 4061 O O . GLY B 1 210 ? -46.145 -41.626 47.284 1.00 55.16 187 GLY B O 1
ATOM 4062 N N . ALA B 1 211 ? -46.006 -39.401 47.072 1.00 54.11 188 ALA B N 1
ATOM 4063 C CA . ALA B 1 211 ? -44.937 -39.476 46.089 1.00 56.69 188 ALA B CA 1
ATOM 4064 C C . ALA B 1 211 ? -43.671 -40.093 46.677 1.00 58.43 188 ALA B C 1
ATOM 4065 O O . ALA B 1 211 ? -43.431 -40.004 47.889 1.00 60.22 188 ALA B O 1
ATOM 4067 N N . ASP B 1 212 ? -42.857 -40.663 45.780 1.00 57.90 189 ASP B N 1
ATOM 4068 C CA . ASP B 1 212 ? -41.419 -40.723 45.993 1.00 59.54 189 ASP B CA 1
ATOM 4069 C C . ASP B 1 212 ? -40.846 -39.380 45.582 1.00 57.51 189 ASP B C 1
ATOM 4070 O O . ASP B 1 212 ? -40.925 -39.059 44.405 1.00 58.32 189 ASP B O 1
ATOM 4075 N N . ALA B 1 213 ? -40.299 -38.620 46.540 1.00 56.15 190 ALA B N 1
ATOM 4076 C CA . ALA B 1 213 ? -39.890 -37.242 46.281 1.00 56.28 190 ALA B CA 1
ATOM 4077 C C . ALA B 1 213 ? -38.565 -36.941 46.977 1.00 57.85 190 ALA B C 1
ATOM 4078 O O . ALA B 1 213 ? -38.426 -37.148 48.176 1.00 58.69 190 ALA B O 1
ATOM 4080 N N . VAL B 1 214 ? -37.595 -36.430 46.214 1.00 57.66 191 VAL B N 1
ATOM 4081 C CA . VAL B 1 214 ? -36.327 -36.004 46.767 1.00 58.11 191 VAL B CA 1
ATOM 4082 C C . VAL B 1 214 ? -36.241 -34.485 46.732 1.00 56.48 191 VAL B C 1
ATOM 4083 O O . VAL B 1 214 ? -36.389 -33.876 45.689 1.00 54.95 191 VAL B O 1
ATOM 4087 N N . PHE B 1 215 ? -35.991 -33.873 47.885 1.00 57.73 192 PHE B N 1
ATOM 4088 C CA . PHE B 1 215 ? -35.725 -32.447 47.936 1.00 59.15 192 PHE B CA 1
ATOM 4089 C C . PHE B 1 215 ? -34.235 -32.221 48.166 1.00 62.21 192 PHE B C 1
ATOM 4090 O O . PHE B 1 215 ? -33.702 -32.703 49.155 1.00 64.41 192 PHE B O 1
ATOM 4098 N N . GLU B 1 216 ? -33.563 -31.520 47.247 1.00 63.96 193 GLU B N 1
ATOM 4099 C CA . GLU B 1 216 ? -32.117 -31.288 47.332 1.00 65.84 193 GLU B CA 1
ATOM 4100 C C . GLU B 1 216 ? -31.800 -29.801 47.446 1.00 64.03 193 GLU B C 1
ATOM 4101 O O . GLU B 1 216 ? -32.258 -29.006 46.651 1.00 64.04 193 GLU B O 1
ATOM 4107 N N . ASP B 1 217 ? -31.016 -29.428 48.450 1.00 66.85 194 ASP B N 1
ATOM 4108 C CA . ASP B 1 217 ? -30.483 -28.075 48.568 1.00 70.56 194 ASP B CA 1
ATOM 4109 C C . ASP B 1 217 ? -31.633 -27.081 48.578 1.00 65.69 194 ASP B C 1
ATOM 4110 O O . ASP B 1 217 ? -31.527 -26.014 47.995 1.00 66.82 194 ASP B O 1
ATOM 4115 N N . CYS B 1 218 ? -32.697 -27.435 49.284 1.00 63.05 195 CYS B N 1
ATOM 4116 C CA . CYS B 1 218 ? -33.889 -26.607 49.353 1.00 63.73 195 CYS B CA 1
ATOM 4117 C C . CYS B 1 218 ? -33.898 -25.825 50.661 1.00 60.61 195 CYS B C 1
ATOM 4118 O O . CYS B 1 218 ? -33.306 -26.255 51.633 1.00 61.20 195 CYS B O 1
ATOM 4121 N N . LEU B 1 219 ? -34.573 -24.678 50.668 1.00 58.34 196 LEU B N 1
ATOM 4122 C CA . LEU B 1 219 ? -34.914 -23.975 51.896 1.00 57.22 196 LEU B CA 1
ATOM 4123 C C . LEU B 1 219 ? -36.386 -24.256 52.216 1.00 55.85 196 LEU B C 1
ATOM 4124 O O . LEU B 1 219 ? -37.244 -24.001 51.390 1.00 54.32 196 LEU B O 1
ATOM 4129 N N . ILE B 1 220 ? -36.665 -24.769 53.416 1.00 55.30 197 ILE B N 1
ATOM 4130 C CA . ILE B 1 220 ? -37.985 -25.185 53.838 1.00 54.35 197 ILE B CA 1
ATOM 4131 C C . ILE B 1 220 ? -38.326 -24.456 55.136 1.00 56.33 197 ILE B C 1
ATOM 4132 O O . ILE B 1 220 ? -37.694 -24.671 56.154 1.00 60.01 197 ILE B O 1
ATOM 4137 N N . VAL B 1 221 ? -39.377 -23.647 55.132 1.00 56.34 198 VAL B N 1
ATOM 4138 C CA . VAL B 1 221 ? -39.623 -22.750 56.243 1.00 57.54 198 VAL B CA 1
ATOM 4139 C C . VAL B 1 221 ? -41.077 -22.858 56.678 1.00 56.73 198 VAL B C 1
ATOM 4140 O O . VAL B 1 221 ? -41.961 -22.537 55.897 1.00 54.89 198 VAL B O 1
ATOM 4144 N N . CYS B 1 222 ? -41.299 -23.214 57.948 1.00 57.40 199 CYS B N 1
ATOM 4145 C CA . CYS B 1 222 ? -42.621 -23.170 58.549 1.00 56.40 199 CYS B CA 1
ATOM 4146 C C . CYS B 1 222 ? -42.995 -21.742 58.965 1.00 55.79 199 CYS B C 1
ATOM 4147 O O . CYS B 1 222 ? -42.269 -21.088 59.693 1.00 54.52 199 CYS B O 1
ATOM 4150 N N . ASN B 1 223 ? -44.140 -21.245 58.494 1.00 53.68 200 ASN B N 1
ATOM 4151 C CA . ASN B 1 223 ? -44.609 -19.928 58.885 1.00 55.61 200 ASN B CA 1
ATOM 4152 C C . ASN B 1 223 ? -44.825 -19.891 60.391 1.00 55.64 200 ASN B C 1
ATOM 4153 O O . ASN B 1 223 ? -45.049 -20.938 61.019 1.00 52.65 200 ASN B O 1
ATOM 4158 N N . ASN B 1 224 ? -44.776 -18.657 60.920 1.00 57.15 201 ASN B N 1
ATOM 4159 C CA . ASN B 1 224 ? -45.132 -18.370 62.295 1.00 60.47 201 ASN B CA 1
ATOM 4160 C C . ASN B 1 224 ? -46.656 -18.236 62.366 1.00 64.67 201 ASN B C 1
ATOM 4161 O O . ASN B 1 224 ? -47.182 -17.111 62.327 1.00 65.07 201 ASN B O 1
ATOM 4166 N N . ARG B 1 225 ? -47.343 -19.397 62.426 1.00 66.14 202 ARG B N 1
ATOM 4167 C CA . ARG B 1 225 ? -48.790 -19.466 62.546 1.00 66.82 202 ARG B CA 1
ATOM 4168 C C . ARG B 1 225 ? -49.293 -18.596 63.690 1.00 69.66 202 ARG B C 1
ATOM 4169 O O . ARG B 1 225 ? -50.382 -18.044 63.607 1.00 73.67 202 ARG B O 1
ATOM 4177 N N . GLN B 1 226 ? -48.499 -18.482 64.751 1.00 71.80 203 GLN B N 1
ATOM 4178 C CA . GLN B 1 226 ? -48.992 -17.894 65.972 1.00 74.38 203 GLN B CA 1
ATOM 4179 C C . GLN B 1 226 ? -49.356 -16.427 65.722 1.00 76.57 203 GLN B C 1
ATOM 4180 O O . GLN B 1 226 ? -50.245 -15.918 66.391 1.00 76.34 203 GLN B O 1
ATOM 4186 N N . LYS B 1 227 ? -48.711 -15.760 64.748 1.00 77.85 204 LYS B N 1
ATOM 4187 C CA . LYS B 1 227 ? -48.971 -14.345 64.498 1.00 82.40 204 LYS B CA 1
ATOM 4188 C C . LYS B 1 227 ? -50.111 -14.158 63.492 1.00 79.88 204 LYS B C 1
ATOM 4189 O O . LYS B 1 227 ? -50.710 -13.085 63.455 1.00 83.19 204 LYS B O 1
ATOM 4195 N N . ASN B 1 228 ? -50.447 -15.211 62.733 1.00 76.49 205 ASN B N 1
ATOM 4196 C CA . ASN B 1 228 ? -51.388 -15.133 61.622 1.00 74.74 205 ASN B CA 1
ATOM 4197 C C . ASN B 1 228 ? -52.797 -15.534 62.059 1.00 76.50 205 ASN B C 1
ATOM 4198 O O . ASN B 1 228 ? -53.759 -15.035 61.472 1.00 79.21 205 ASN B O 1
ATOM 4203 N N . VAL B 1 229 ? -52.920 -16.464 63.024 1.00 73.90 206 VAL B N 1
ATOM 4204 C CA . VAL B 1 229 ? -54.233 -16.791 63.565 1.00 72.86 206 VAL B CA 1
ATOM 4205 C C . VAL B 1 229 ? -54.598 -15.625 64.477 1.00 74.80 206 VAL B C 1
ATOM 4206 O O . VAL B 1 229 ? -53.714 -15.102 65.148 1.00 75.87 206 VAL B O 1
ATOM 4210 N N . ALA B 1 230 ? -55.874 -15.210 64.483 1.00 73.12 207 ALA B N 1
ATOM 4211 C CA . ALA B 1 230 ? -56.300 -14.094 65.318 1.00 75.44 207 ALA B CA 1
ATOM 4212 C C . ALA B 1 230 ? -56.158 -14.465 66.796 1.00 77.95 207 ALA B C 1
ATOM 4213 O O . ALA B 1 230 ? -56.655 -15.509 67.242 1.00 78.05 207 ALA B O 1
ATOM 4215 N N . ALA B 1 231 ? -55.450 -13.603 67.544 1.00 79.00 208 ALA B N 1
ATOM 4216 C CA . ALA B 1 231 ? -55.104 -13.868 68.936 1.00 81.78 208 ALA B CA 1
ATOM 4217 C C . ALA B 1 231 ? -54.465 -15.254 69.124 1.00 79.17 208 ALA B C 1
ATOM 4218 O O . ALA B 1 231 ? -54.637 -15.884 70.169 1.00 80.09 208 ALA B O 1
ATOM 4220 N N . GLY B 1 232 ? -53.666 -15.705 68.148 1.00 76.56 209 GLY B N 1
ATOM 4221 C CA . GLY B 1 232 ? -52.840 -16.891 68.324 1.00 76.81 209 GLY B CA 1
ATOM 4222 C C . GLY B 1 232 ? -51.913 -16.817 69.540 1.00 80.91 209 GLY B C 1
ATOM 4223 O O . GLY B 1 232 ? -51.583 -17.847 70.120 1.00 79.66 209 GLY B O 1
ATOM 4224 N N . GLU B 1 233 ? -51.505 -15.593 69.920 1.00 87.25 210 GLU B N 1
ATOM 4225 C CA . GLU B 1 233 ? -50.544 -15.376 70.990 1.00 90.86 210 GLU B CA 1
ATOM 4226 C C . GLU B 1 233 ? -51.220 -15.550 72.338 1.00 93.58 210 GLU B C 1
ATOM 4227 O O . GLU B 1 233 ? -50.542 -15.711 73.343 1.00 96.15 210 GLU B O 1
ATOM 4233 N N . SER B 1 234 ? -52.553 -15.514 72.356 1.00 97.83 211 SER B N 1
ATOM 4234 C CA . SER B 1 234 ? -53.290 -15.484 73.610 1.00 102.29 211 SER B CA 1
ATOM 4235 C C . SER B 1 234 ? -53.844 -16.863 73.952 1.00 103.52 211 SER B C 1
ATOM 4236 O O . SER B 1 234 ? -54.506 -17.045 74.966 1.00 107.35 211 SER B O 1
ATOM 4239 N N . GLN B 1 235 ? -53.545 -17.837 73.098 1.00 103.57 212 GLN B N 1
ATOM 4240 C CA . GLN B 1 235 ? -54.058 -19.185 73.240 1.00 105.87 212 GLN B CA 1
ATOM 4241 C C . GLN B 1 235 ? -53.195 -19.917 74.273 1.00 109.63 212 GLN B C 1
ATOM 4242 O O . GLN B 1 235 ? -51.993 -19.660 74.358 1.00 108.56 212 GLN B O 1
ATOM 4248 N N . ASP B 1 236 ? -53.817 -20.789 75.089 1.00 115.32 213 ASP B N 1
ATOM 4249 C CA . ASP B 1 236 ? -53.111 -21.508 76.151 1.00 118.92 213 ASP B CA 1
ATOM 4250 C C . ASP B 1 236 ? -52.789 -22.931 75.676 1.00 111.13 213 ASP B C 1
ATOM 4251 O O . ASP B 1 236 ? -53.176 -23.328 74.577 1.00 107.71 213 ASP B O 1
ATOM 4256 N N . GLY B 1 237 ? -52.030 -23.679 76.490 1.00 105.65 214 GLY B N 1
ATOM 4257 C CA . GLY B 1 237 ? -51.471 -24.954 76.064 1.00 101.01 214 GLY B CA 1
ATOM 4258 C C . GLY B 1 237 ? -50.273 -24.762 75.133 1.00 95.27 214 GLY B C 1
ATOM 4259 O O . GLY B 1 237 ? -49.846 -23.641 74.872 1.00 94.62 214 GLY B O 1
ATOM 4260 N N . ARG B 1 238 ? -49.723 -25.868 74.623 1.00 91.13 215 ARG B N 1
ATOM 4261 C CA . ARG B 1 238 ? -48.623 -25.809 73.667 1.00 84.82 215 ARG B CA 1
ATOM 4262 C C . ARG B 1 238 ? -49.144 -25.332 72.312 1.00 82.40 215 ARG B C 1
ATOM 4263 O O . ARG B 1 238 ? -50.095 -25.902 71.782 1.00 82.19 215 ARG B O 1
ATOM 4271 N N . PHE B 1 239 ? -48.530 -24.276 71.759 1.00 78.76 216 PHE B N 1
ATOM 4272 C CA . PHE B 1 239 ? -48.851 -23.826 70.418 1.00 72.51 216 PHE B CA 1
ATOM 4273 C C . PHE B 1 239 ? -47.899 -24.521 69.459 1.00 69.34 216 PHE B C 1
ATOM 4274 O O . PHE B 1 239 ? -46.685 -24.431 69.618 1.00 68.15 216 PHE B O 1
ATOM 4282 N N . ILE B 1 240 ? -48.471 -25.203 68.465 1.00 66.12 217 ILE B N 1
ATOM 4283 C CA . ILE B 1 240 ? -47.720 -25.884 67.429 1.00 62.60 217 ILE B CA 1
ATOM 4284 C C . ILE B 1 240 ? -47.865 -25.061 66.155 1.00 62.17 217 ILE B C 1
ATOM 4285 O O . ILE B 1 240 ? -48.978 -24.856 65.692 1.00 64.66 217 ILE B O 1
ATOM 4290 N N . ASN B 1 241 ? -46.749 -24.569 65.603 1.00 60.62 218 ASN B N 1
ATOM 4291 C CA . ASN B 1 241 ? -46.800 -23.701 64.445 1.00 57.71 218 ASN B CA 1
ATOM 4292 C C . ASN B 1 241 ? -47.047 -24.525 63.191 1.00 56.96 218 ASN B C 1
ATOM 4293 O O . ASN B 1 241 ? -47.641 -24.011 62.248 1.00 57.33 218 ASN B O 1
ATOM 4298 N N . GLY B 1 242 ? -46.584 -25.782 63.159 1.00 56.20 219 GLY B N 1
ATOM 4299 C CA . GLY B 1 242 ? -46.832 -26.590 61.985 1.00 54.29 219 GLY B CA 1
ATOM 4300 C C . GLY B 1 242 ? -46.154 -27.956 61.954 1.00 55.81 219 GLY B C 1
ATOM 4301 O O . GLY B 1 242 ? -45.478 -28.374 62.875 1.00 54.76 219 GLY B O 1
ATOM 4302 N N . TYR B 1 243 ? -46.400 -28.633 60.825 1.00 57.78 220 TYR B N 1
ATOM 4303 C CA . TYR B 1 243 ? -45.812 -29.910 60.476 1.00 58.65 220 TYR B CA 1
ATOM 4304 C C . TYR B 1 243 ? -45.329 -29.757 59.044 1.00 58.97 220 TYR B C 1
ATOM 4305 O O . TYR B 1 243 ? -46.111 -29.461 58.149 1.00 60.01 220 TYR B O 1
ATOM 4314 N N . ILE B 1 244 ? -44.016 -29.898 58.857 1.00 59.28 221 ILE B N 1
ATOM 4315 C CA . ILE B 1 244 ? -43.395 -29.661 57.570 1.00 57.78 221 ILE B CA 1
ATOM 4316 C C . ILE B 1 244 ? -43.953 -30.656 56.560 1.00 52.73 221 ILE B C 1
ATOM 4317 O O . ILE B 1 244 ? -44.282 -30.251 55.455 1.00 51.54 221 ILE B O 1
ATOM 4322 N N . THR B 1 245 ? -44.015 -31.943 56.936 1.00 52.62 222 THR B N 1
ATOM 4323 C CA . THR B 1 245 ? -44.463 -33.001 56.040 1.00 53.55 222 THR B CA 1
ATOM 4324 C C . THR B 1 245 ? -45.654 -33.759 56.620 1.00 55.32 222 THR B C 1
ATOM 4325 O O . THR B 1 245 ? -45.853 -33.822 57.838 1.00 57.16 222 THR B O 1
ATOM 4329 N N . ALA B 1 246 ? -46.437 -34.352 55.710 1.00 53.34 223 ALA B N 1
ATOM 4330 C CA . ALA B 1 246 ? -47.550 -35.213 56.059 1.00 51.98 223 ALA B CA 1
ATOM 4331 C C . ALA B 1 246 ? -47.679 -36.269 54.963 1.00 50.89 223 ALA B C 1
ATOM 4332 O O . ALA B 1 246 ? -48.564 -36.217 54.109 1.00 50.06 223 ALA B O 1
ATOM 4334 N N . ALA B 1 247 ? -46.735 -37.206 54.949 1.00 50.62 224 ALA B N 1
ATOM 4335 C CA . ALA B 1 247 ? -46.661 -38.210 53.905 1.00 50.19 224 ALA B CA 1
ATOM 4336 C C . ALA B 1 247 ? -47.725 -39.268 54.123 1.00 51.03 224 ALA B C 1
ATOM 4337 O O . ALA B 1 247 ? -48.276 -39.385 55.214 1.00 51.44 224 ALA B O 1
ATOM 4339 N N . CYS B 1 248 ? -47.980 -40.042 53.065 1.00 53.83 225 CYS B N 1
ATOM 4340 C CA . CYS B 1 248 ? -48.994 -41.092 53.097 1.00 57.78 225 CYS B CA 1
ATOM 4341 C C . CYS B 1 248 ? -48.672 -42.181 52.081 1.00 57.37 225 CYS B C 1
ATOM 4342 O O . CYS B 1 248 ? -49.569 -42.790 51.533 1.00 59.02 225 CYS B O 1
ATOM 4345 N N . GLY B 1 249 ? -47.388 -42.445 51.860 1.00 59.11 226 GLY B N 1
ATOM 4346 C CA . GLY B 1 249 ? -46.965 -43.438 50.885 1.00 59.29 226 GLY B CA 1
ATOM 4347 C C . GLY B 1 249 ? -46.871 -44.829 51.503 1.00 61.23 226 GLY B C 1
ATOM 4348 O O . GLY B 1 249 ? -47.124 -45.009 52.698 1.00 61.22 226 GLY B O 1
ATOM 4349 N N . SER B 1 250 ? -46.484 -45.801 50.663 1.00 62.67 227 SER B N 1
ATOM 4350 C CA . SER B 1 250 ? -46.377 -47.188 51.074 1.00 66.64 227 SER B CA 1
ATOM 4351 C C . SER B 1 250 ? -45.048 -47.472 51.776 1.00 70.76 227 SER B C 1
ATOM 4352 O O . SER B 1 250 ? -44.025 -46.887 51.445 1.00 71.89 227 SER B O 1
ATOM 4355 N N . ARG B 1 251 ? -45.056 -48.452 52.674 1.00 76.55 228 ARG B N 1
ATOM 4356 C CA . ARG B 1 251 ? -43.833 -48.830 53.426 1.00 82.60 228 ARG B CA 1
ATOM 4357 C C . ARG B 1 251 ? -42.763 -49.419 52.506 1.00 81.40 228 ARG B C 1
ATOM 4358 O O . ARG B 1 251 ? -41.603 -49.470 52.935 1.00 81.09 228 ARG B O 1
ATOM 4366 N N . ASP B 1 252 ? -43.122 -49.813 51.291 1.00 79.71 229 ASP B N 1
ATOM 4367 C CA . ASP B 1 252 ? -42.172 -50.475 50.415 1.00 82.60 229 ASP B CA 1
ATOM 4368 C C . ASP B 1 252 ? -41.516 -49.486 49.449 1.00 79.44 229 ASP B C 1
ATOM 4369 O O . ASP B 1 252 ? -40.564 -49.842 48.774 1.00 80.20 229 ASP B O 1
ATOM 4374 N N . ASP B 1 253 ? -42.016 -48.247 49.384 1.00 77.98 230 ASP B N 1
ATOM 4375 C CA . ASP B 1 253 ? -41.461 -47.254 48.477 1.00 79.28 230 ASP B CA 1
ATOM 4376 C C . ASP B 1 253 ? -40.535 -46.299 49.234 1.00 76.92 230 ASP B C 1
ATOM 4377 O O . ASP B 1 253 ? -40.374 -46.438 50.432 1.00 76.81 230 ASP B O 1
ATOM 4382 N N . LEU B 1 254 ? -39.936 -45.327 48.529 1.00 77.11 231 LEU B N 1
ATOM 4383 C CA . LEU B 1 254 ? -38.922 -44.446 49.097 1.00 76.80 231 LEU B CA 1
ATOM 4384 C C . LEU B 1 254 ? -39.555 -43.394 50.002 1.00 72.34 231 LEU B C 1
ATOM 4385 O O . LEU B 1 254 ? -39.115 -43.223 51.135 1.00 74.54 231 LEU B O 1
ATOM 4390 N N . GLY B 1 255 ? -40.590 -42.702 49.508 1.00 68.26 232 GLY B N 1
ATOM 4391 C CA . GLY B 1 255 ? -41.224 -41.642 50.282 1.00 63.63 232 GLY B CA 1
ATOM 4392 C C . GLY B 1 255 ? -40.465 -40.330 50.121 1.00 60.33 232 GLY B C 1
ATOM 4393 O O . GLY B 1 255 ? -39.841 -40.115 49.087 1.00 59.66 232 GLY B O 1
ATOM 4394 N N . PHE B 1 256 ? -40.516 -39.473 51.142 1.00 58.81 233 PHE B N 1
ATOM 4395 C CA . PHE B 1 256 ? -39.859 -38.178 51.081 1.00 59.81 233 PHE B CA 1
ATOM 4396 C C . PHE B 1 256 ? -38.421 -38.288 51.605 1.00 62.89 233 PHE B C 1
ATOM 4397 O O . PHE B 1 256 ? -38.179 -38.812 52.699 1.00 65.31 233 PHE B O 1
ATOM 4405 N N . VAL B 1 257 ? -37.470 -37.756 50.824 1.00 61.34 234 VAL B N 1
ATOM 4406 C CA . VAL B 1 257 ? -36.087 -37.631 51.249 1.00 63.14 234 VAL B CA 1
ATOM 4407 C C . VAL B 1 257 ? -35.656 -36.176 51.108 1.00 62.93 234 VAL B C 1
ATOM 4408 O O . VAL B 1 257 ? -35.649 -35.643 50.008 1.00 66.06 234 VAL B O 1
ATOM 4412 N N . PHE B 1 258 ? -35.290 -35.523 52.209 1.00 61.66 235 PHE B N 1
ATOM 4413 C CA . PHE B 1 258 ? -34.643 -34.221 52.133 1.00 62.90 235 PHE B CA 1
ATOM 4414 C C . PHE B 1 258 ? -33.126 -34.377 52.313 1.00 66.56 235 PHE B C 1
ATOM 4415 O O . PHE B 1 258 ? -32.695 -34.953 53.302 1.00 67.76 235 PHE B O 1
ATOM 4423 N N . ARG B 1 259 ? -32.353 -33.788 51.397 1.00 66.70 236 ARG B N 1
ATOM 4424 C CA . ARG B 1 259 ? -30.873 -33.867 51.467 1.00 71.26 236 ARG B CA 1
ATOM 4425 C C . ARG B 1 259 ? -30.255 -32.474 51.391 1.00 69.46 236 ARG B C 1
ATOM 4426 O O . ARG B 1 259 ? -30.593 -31.743 50.453 1.00 66.79 236 ARG B O 1
ATOM 4434 N N . ASN B 1 260 ? -29.416 -32.121 52.364 1.00 69.54 237 ASN B N 1
ATOM 4435 C CA . ASN B 1 260 ? -28.667 -30.876 52.320 1.00 72.53 237 ASN B CA 1
ATOM 4436 C C . ASN B 1 260 ? -29.616 -29.688 52.223 1.00 69.01 237 ASN B C 1
ATOM 4437 O O . ASN B 1 260 ? -29.343 -28.747 51.494 1.00 68.42 237 ASN B O 1
ATOM 4442 N N . CYS B 1 261 ? -30.735 -29.743 52.944 1.00 68.50 238 CYS B N 1
ATOM 4443 C CA . CYS B 1 261 ? -31.735 -28.689 52.926 1.00 67.81 238 CYS B CA 1
ATOM 4444 C C . CYS B 1 261 ? -31.586 -27.873 54.208 1.00 66.15 238 CYS B C 1
ATOM 4445 O O . CYS B 1 261 ? -31.081 -28.369 55.195 1.00 64.98 238 CYS B O 1
ATOM 4448 N N . THR B 1 262 ? -32.061 -26.635 54.191 1.00 65.48 239 THR B N 1
ATOM 4449 C CA . THR B 1 262 ? -32.212 -25.842 55.398 1.00 66.78 239 THR B CA 1
ATOM 4450 C C . THR B 1 262 ? -33.675 -25.908 55.835 1.00 64.44 239 THR B C 1
ATOM 4451 O O . THR B 1 262 ? -34.561 -25.612 55.053 1.00 60.33 239 THR B O 1
ATOM 4455 N N . VAL B 1 263 ? -33.928 -26.326 57.077 1.00 65.92 240 VAL B N 1
ATOM 4456 C CA . VAL B 1 263 ? -35.280 -26.589 57.546 1.00 63.65 240 VAL B CA 1
ATOM 4457 C C . VAL B 1 263 ? -35.464 -25.858 58.866 1.00 62.64 240 VAL B C 1
ATOM 4458 O O . VAL B 1 263 ? -34.710 -26.103 59.809 1.00 60.06 240 VAL B O 1
ATOM 4462 N N . ARG B 1 264 ? -36.478 -24.992 58.936 1.00 59.66 241 ARG B N 1
ATOM 4463 C CA . ARG B 1 264 ? -36.647 -24.196 60.139 1.00 61.36 241 ARG B CA 1
ATOM 4464 C C . ARG B 1 264 ? -38.002 -23.483 60.154 1.00 59.00 241 ARG B C 1
ATOM 4465 O O . ARG B 1 264 ? -38.695 -23.399 59.155 1.00 59.61 241 ARG B O 1
ATOM 4473 N N . GLY B 1 265 ? -38.348 -22.929 61.306 1.00 59.39 242 GLY B N 1
ATOM 4474 C CA . GLY B 1 265 ? -39.412 -21.957 61.403 1.00 59.41 242 GLY B CA 1
ATOM 4475 C C . GLY B 1 265 ? -38.968 -20.596 60.892 1.00 61.81 242 GLY B C 1
ATOM 4476 O O . GLY B 1 265 ? -37.784 -20.336 60.799 1.00 66.66 242 GLY B O 1
ATOM 4477 N N . GLU B 1 266 ? -39.938 -19.755 60.550 1.00 64.24 243 GLU B N 1
ATOM 4478 C CA . GLU B 1 266 ? -39.756 -18.349 60.242 1.00 65.97 243 GLU B CA 1
ATOM 4479 C C . GLU B 1 266 ? -39.224 -17.656 61.487 1.00 69.99 243 GLU B C 1
ATOM 4480 O O . GLU B 1 266 ? -39.502 -18.106 62.590 1.00 68.57 243 GLU B O 1
ATOM 4486 N N . GLU B 1 267 ? -38.426 -16.589 61.303 1.00 76.38 244 GLU B N 1
ATOM 4487 C CA . GLU B 1 267 ? -37.938 -15.791 62.419 1.00 78.13 244 GLU B CA 1
ATOM 4488 C C . GLU B 1 267 ? -39.156 -15.321 63.210 1.00 78.71 244 GLU B C 1
ATOM 4489 O O . GLU B 1 267 ? -40.089 -14.763 62.626 1.00 77.78 244 GLU B O 1
ATOM 4495 N N . GLY B 1 268 ? -39.151 -15.595 64.525 1.00 79.24 245 GLY B N 1
ATOM 4496 C CA . GLY B 1 268 ? -40.275 -15.280 65.396 1.00 78.60 245 GLY B CA 1
ATOM 4497 C C . GLY B 1 268 ? -40.944 -16.532 65.966 1.00 76.89 245 GLY B C 1
ATOM 4498 O O . GLY B 1 268 ? -41.551 -16.468 67.032 1.00 81.78 245 GLY B O 1
ATOM 4499 N N . CYS B 1 269 ? -40.868 -17.660 65.243 1.00 74.21 246 CYS B N 1
ATOM 4500 C CA . CYS B 1 269 ? -41.389 -18.928 65.727 1.00 73.57 246 CYS B CA 1
ATOM 4501 C C . CYS B 1 269 ? -40.785 -19.242 67.084 1.00 78.00 246 CYS B C 1
ATOM 4502 O O . CYS B 1 269 ? -39.574 -19.167 67.269 1.00 81.55 246 CYS B O 1
ATOM 4505 N N . ILE B 1 270 ? -41.653 -19.598 68.026 1.00 79.14 247 ILE B N 1
ATOM 4506 C CA . ILE B 1 270 ? -41.225 -19.987 69.351 1.00 81.06 247 ILE B CA 1
ATOM 4507 C C . ILE B 1 270 ? -40.450 -21.300 69.264 1.00 76.79 247 ILE B C 1
ATOM 4508 O O . ILE B 1 270 ? -40.634 -22.096 68.343 1.00 73.94 247 ILE B O 1
ATOM 4513 N N . GLU B 1 271 ? -39.562 -21.501 70.234 1.00 76.47 248 GLU B N 1
ATOM 4514 C CA . GLU B 1 271 ? -38.750 -22.704 70.302 1.00 75.77 248 GLU B CA 1
ATOM 4515 C C . GLU B 1 271 ? -39.639 -23.941 70.284 1.00 72.21 248 GLU B C 1
ATOM 4516 O O . GLU B 1 271 ? -40.666 -23.973 70.937 1.00 71.70 248 GLU B O 1
ATOM 4522 N N . GLY B 1 272 ? -39.194 -24.957 69.548 1.00 70.49 249 GLY B N 1
ATOM 4523 C CA . GLY B 1 272 ? -39.694 -26.316 69.669 1.00 70.21 249 GLY B CA 1
ATOM 4524 C C . GLY B 1 272 ? -41.139 -26.440 69.211 1.00 68.73 249 GLY B C 1
ATOM 4525 O O . GLY B 1 272 ? -41.842 -27.302 69.708 1.00 70.96 249 GLY B O 1
ATOM 4526 N N . SER B 1 273 ? -41.543 -25.605 68.243 1.00 66.82 250 SER B N 1
ATOM 4527 C CA . SER B 1 273 ? -42.934 -25.469 67.838 1.00 64.93 250 SER B CA 1
ATOM 4528 C C . SER B 1 273 ? -43.174 -25.938 66.406 1.00 64.08 250 SER B C 1
ATOM 4529 O O . SER B 1 273 ? -44.291 -25.813 65.911 1.00 63.57 250 SER B O 1
ATOM 4532 N N . VAL B 1 274 ? -42.147 -26.502 65.755 1.00 63.30 251 VAL B N 1
ATOM 4533 C CA . VAL B 1 274 ? -42.231 -26.927 64.368 1.00 59.03 251 VAL B CA 1
ATOM 4534 C C . VAL B 1 274 ? -41.800 -28.383 64.248 1.00 60.85 251 VAL B C 1
ATOM 4535 O O . VAL B 1 274 ? -40.651 -28.692 64.517 1.00 62.15 251 VAL B O 1
ATOM 4539 N N . PHE B 1 275 ? -42.705 -29.270 63.814 1.00 60.67 252 PHE B N 1
ATOM 4540 C CA . PHE B 1 275 ? -42.364 -30.669 63.608 1.00 61.01 252 PHE B CA 1
ATOM 4541 C C . PHE B 1 275 ? -41.888 -30.891 62.181 1.00 60.26 252 PHE B C 1
ATOM 4542 O O . PHE B 1 275 ? -42.301 -30.215 61.260 1.00 58.90 252 PHE B O 1
ATOM 4550 N N . LEU B 1 276 ? -41.045 -31.905 62.030 1.00 63.26 253 LEU B N 1
ATOM 4551 C CA . LEU B 1 276 ? -40.546 -32.331 60.738 1.00 61.78 253 LEU B CA 1
ATOM 4552 C C . LEU B 1 276 ? -41.642 -33.083 59.990 1.00 60.47 253 LEU B C 1
ATOM 4553 O O . LEU B 1 276 ? -41.649 -33.116 58.757 1.00 55.77 253 LEU B O 1
ATOM 4558 N N . GLY B 1 277 ? -42.599 -33.655 60.724 1.00 61.15 254 GLY B N 1
ATOM 4559 C CA . GLY B 1 277 ? -43.683 -34.387 60.080 1.00 61.22 254 GLY B CA 1
ATOM 4560 C C . GLY B 1 277 ? -44.720 -34.947 61.055 1.00 61.84 254 GLY B C 1
ATOM 4561 O O . GLY B 1 277 ? -44.485 -35.055 62.259 1.00 63.50 254 GLY B O 1
ATOM 4562 N N . ARG B 1 278 ? -45.898 -35.261 60.511 1.00 60.82 255 ARG B N 1
ATOM 4563 C CA . ARG B 1 278 ? -46.833 -36.159 61.163 1.00 60.97 255 ARG B CA 1
ATOM 4564 C C . ARG B 1 278 ? -47.388 -37.066 60.085 1.00 57.85 255 ARG B C 1
ATOM 4565 O O . ARG B 1 278 ? -47.521 -36.635 58.949 1.00 57.40 255 ARG B O 1
ATOM 4573 N N . PRO B 1 279 ? -47.691 -38.341 60.375 1.00 56.74 256 PRO B N 1
ATOM 4574 C CA . PRO B 1 279 ? -48.091 -39.290 59.333 1.00 57.78 256 PRO B CA 1
ATOM 4575 C C . PRO B 1 279 ? -49.575 -39.206 58.942 1.00 57.98 256 PRO B C 1
ATOM 4576 O O . PRO B 1 279 ? -50.476 -39.521 59.711 1.00 60.22 256 PRO B O 1
ATOM 4580 N N . TRP B 1 280 ? -49.811 -38.758 57.717 1.00 56.15 257 TRP B N 1
ATOM 4581 C CA . TRP B 1 280 ? -51.147 -38.594 57.200 1.00 57.58 257 TRP B CA 1
ATOM 4582 C C . TRP B 1 280 ? -51.804 -39.955 57.025 1.00 58.85 257 TRP B C 1
ATOM 4583 O O . TRP B 1 280 ? -53.005 -40.039 57.219 1.00 58.11 257 TRP B O 1
ATOM 4594 N N . ARG B 1 281 ? -51.016 -40.966 56.616 1.00 59.39 258 ARG B N 1
ATOM 4595 C CA . ARG B 1 281 ? -51.352 -42.365 56.845 1.00 62.75 258 ARG B CA 1
ATOM 4596 C C . ARG B 1 281 ? -50.162 -43.031 57.535 1.00 64.31 258 ARG B C 1
ATOM 4597 O O . ARG B 1 281 ? -49.078 -42.472 57.598 1.00 63.04 258 ARG B O 1
ATOM 4605 N N . ASP B 1 282 ? -50.384 -44.266 57.987 1.00 68.57 259 ASP B N 1
ATOM 4606 C CA . ASP B 1 282 ? -49.617 -44.907 59.041 1.00 71.12 259 ASP B CA 1
ATOM 4607 C C . ASP B 1 282 ? -48.275 -45.461 58.549 1.00 71.10 259 ASP B C 1
ATOM 4608 O O . ASP B 1 282 ? -47.442 -45.827 59.373 1.00 76.24 259 ASP B O 1
ATOM 4613 N N . GLU B 1 283 ? -48.039 -45.537 57.239 1.00 68.70 260 GLU B N 1
ATOM 4614 C CA . GLU B 1 283 ? -46.771 -46.058 56.738 1.00 67.42 260 GLU B CA 1
ATOM 4615 C C . GLU B 1 283 ? -45.910 -44.922 56.189 1.00 64.24 260 GLU B C 1
ATOM 4616 O O . GLU B 1 283 ? -44.994 -45.156 55.416 1.00 61.81 260 GLU B O 1
ATOM 4622 N N . ALA B 1 284 ? -46.235 -43.683 56.581 1.00 63.88 261 ALA B N 1
ATOM 4623 C CA . ALA B 1 284 ? -45.517 -42.491 56.151 1.00 62.10 261 ALA B CA 1
ATOM 4624 C C . ALA B 1 284 ? -44.001 -42.693 56.234 1.00 60.73 261 ALA B C 1
ATOM 4625 O O . ALA B 1 284 ? -43.514 -43.217 57.217 1.00 63.46 261 ALA B O 1
ATOM 4627 N N . ARG B 1 285 ? -43.275 -42.215 55.218 1.00 58.69 262 ARG B N 1
ATOM 4628 C CA . ARG B 1 285 ? -41.821 -42.224 55.194 1.00 60.15 262 ARG B CA 1
ATOM 4629 C C . ARG B 1 285 ? -41.284 -40.821 54.903 1.00 57.61 262 ARG B C 1
ATOM 4630 O O . ARG B 1 285 ? -41.625 -40.219 53.882 1.00 55.94 262 ARG B O 1
ATOM 4638 N N . THR B 1 286 ? -40.450 -40.302 55.816 1.00 57.30 263 THR B N 1
ATOM 4639 C CA . THR B 1 286 ? -39.826 -38.999 55.649 1.00 56.57 263 THR B CA 1
ATOM 4640 C C . THR B 1 286 ? -38.491 -38.973 56.404 1.00 59.51 263 THR B C 1
ATOM 4641 O O . THR B 1 286 ? -38.445 -39.188 57.606 1.00 60.09 263 THR B O 1
ATOM 4645 N N . VAL B 1 287 ? -37.386 -38.716 55.684 1.00 62.58 264 VAL B N 1
ATOM 4646 C CA . VAL B 1 287 ? -36.055 -38.634 56.278 1.00 66.01 264 VAL B CA 1
ATOM 4647 C C . VAL B 1 287 ? -35.433 -37.291 55.911 1.00 63.29 264 VAL B C 1
ATOM 4648 O O . VAL B 1 287 ? -35.718 -36.745 54.855 1.00 61.59 264 VAL B O 1
ATOM 4652 N N . PHE B 1 288 ? -34.608 -36.761 56.812 1.00 63.61 265 PHE B N 1
ATOM 4653 C CA . PHE B 1 288 ? -33.809 -35.586 56.535 1.00 64.00 265 PHE B CA 1
ATOM 4654 C C . PHE B 1 288 ? -32.347 -36.003 56.638 1.00 67.89 265 PHE B C 1
ATOM 4655 O O . PHE B 1 288 ? -31.922 -36.465 57.696 1.00 70.95 265 PHE B O 1
ATOM 4663 N N . LEU B 1 289 ? -31.589 -35.885 55.541 1.00 67.85 266 LEU B N 1
ATOM 4664 C CA . LEU B 1 289 ? -30.201 -36.331 55.535 1.00 70.92 266 LEU B CA 1
ATOM 4665 C C . LEU B 1 289 ? -29.291 -35.116 55.386 1.00 71.52 266 LEU B C 1
ATOM 4666 O O . LEU B 1 289 ? -29.423 -34.386 54.411 1.00 70.91 266 LEU B O 1
ATOM 4671 N N . ASP B 1 290 ? -28.404 -34.890 56.361 1.00 73.09 267 ASP B N 1
ATOM 4672 C CA . ASP B 1 290 ? -27.404 -33.832 56.287 1.00 75.52 267 ASP B CA 1
ATOM 4673 C C . ASP B 1 290 ? -28.055 -32.467 56.119 1.00 74.06 267 ASP B C 1
ATOM 4674 O O . ASP B 1 290 ? -27.595 -31.665 55.314 1.00 73.51 267 ASP B O 1
ATOM 4679 N N . CYS B 1 291 ? -29.126 -32.222 56.877 1.00 72.90 268 CYS B N 1
ATOM 4680 C CA . CYS B 1 291 ? -29.867 -30.983 56.757 1.00 72.43 268 CYS B CA 1
ATOM 4681 C C . CYS B 1 291 ? -29.479 -30.026 57.882 1.00 73.02 268 CYS B C 1
ATOM 4682 O O . CYS B 1 291 ? -29.005 -30.428 58.923 1.00 76.86 268 CYS B O 1
ATOM 4685 N N . LYS B 1 292 ? -29.649 -28.728 57.652 1.00 73.44 269 LYS B N 1
ATOM 4686 C CA . LYS B 1 292 ? -29.394 -27.722 58.666 1.00 76.38 269 LYS B CA 1
ATOM 4687 C C . LYS B 1 292 ? -30.713 -27.343 59.321 1.00 75.10 269 LYS B C 1
ATOM 4688 O O . LYS B 1 292 ? -31.674 -27.089 58.619 1.00 79.97 269 LYS B O 1
ATOM 4694 N N . MET B 1 293 ? -30.749 -27.278 60.654 1.00 76.33 270 MET B N 1
ATOM 4695 C CA . MET B 1 293 ? -31.950 -26.897 61.388 1.00 75.41 270 MET B CA 1
ATOM 4696 C C . MET B 1 293 ? -31.610 -25.987 62.571 1.00 75.75 270 MET B C 1
ATOM 4697 O O . MET B 1 293 ? -30.464 -25.874 62.978 1.00 74.96 270 MET B O 1
ATOM 4702 N N . ASP B 1 294 ? -32.621 -25.326 63.124 1.00 75.88 271 ASP B N 1
ATOM 4703 C CA . ASP B 1 294 ? -32.455 -24.555 64.351 1.00 79.43 271 ASP B CA 1
ATOM 4704 C C . ASP B 1 294 ? -33.391 -25.147 65.404 1.00 78.20 271 ASP B C 1
ATOM 4705 O O . ASP B 1 294 ? -33.906 -26.240 65.227 1.00 76.89 271 ASP B O 1
ATOM 4710 N N . ASN B 1 295 ? -33.597 -24.422 66.508 1.00 78.88 272 ASN B N 1
ATOM 4711 C CA . ASN B 1 295 ? -34.264 -24.953 67.686 1.00 80.30 272 ASN B CA 1
ATOM 4712 C C . ASN B 1 295 ? -35.747 -24.553 67.666 1.00 79.84 272 ASN B C 1
ATOM 4713 O O . ASN B 1 295 ? -36.453 -24.738 68.655 1.00 80.56 272 ASN B O 1
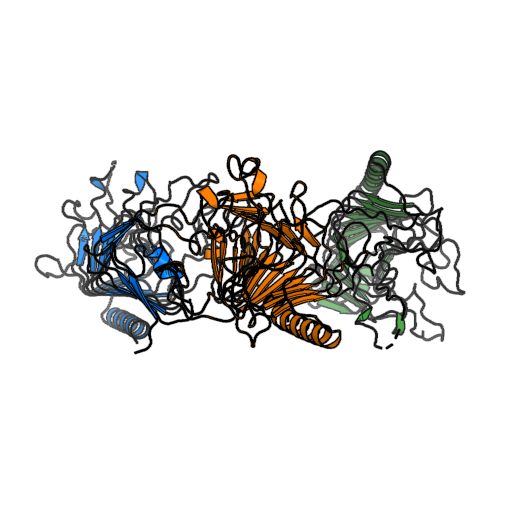ATOM 4718 N N . SER B 1 296 ? -36.233 -24.014 66.537 1.00 78.25 273 SER B N 1
ATOM 4719 C CA . SER B 1 296 ? -37.662 -23.936 66.285 1.00 73.67 273 SER B CA 1
ATOM 4720 C C . SER B 1 296 ? -38.194 -25.344 66.052 1.00 69.76 273 SER B C 1
ATOM 4721 O O . SER B 1 296 ? -39.373 -25.599 66.274 1.00 70.72 273 SER B O 1
ATOM 4724 N N . ILE B 1 297 ? -37.314 -26.262 65.647 1.00 65.60 274 ILE B N 1
ATOM 4725 C CA . ILE B 1 297 ? -37.716 -27.637 65.450 1.00 64.88 274 ILE B CA 1
ATOM 4726 C C . ILE B 1 297 ? -38.059 -28.243 66.796 1.00 67.12 274 ILE B C 1
ATOM 4727 O O . ILE B 1 297 ? -37.322 -28.082 67.735 1.00 68.91 274 ILE B O 1
ATOM 4732 N N . ALA B 1 298 ? -39.187 -28.950 66.871 1.00 69.38 275 ALA B N 1
ATOM 4733 C CA . ALA B 1 298 ? -39.667 -29.506 68.126 1.00 71.36 275 ALA B CA 1
ATOM 4734 C C . ALA B 1 298 ? -38.699 -30.559 68.644 1.00 72.09 275 ALA B C 1
ATOM 4735 O O . ALA B 1 298 ? -38.084 -31.298 67.882 1.00 71.73 275 ALA B O 1
ATOM 4737 N N . PRO B 1 299 ? -38.564 -30.674 69.976 1.00 75.76 276 PRO B N 1
ATOM 4738 C CA . PRO B 1 299 ? -37.698 -31.692 70.573 1.00 77.30 276 PRO B CA 1
ATOM 4739 C C . PRO B 1 299 ? -38.096 -33.125 70.205 1.00 77.45 276 PRO B C 1
ATOM 4740 O O . PRO B 1 299 ? -37.228 -33.983 70.050 1.00 77.46 276 PRO B O 1
ATOM 4744 N N . GLU B 1 300 ? -39.403 -33.371 70.020 1.00 75.51 277 GLU B N 1
ATOM 4745 C CA . GLU B 1 300 ? -39.887 -34.698 69.655 1.00 73.94 277 GLU B CA 1
ATOM 4746 C C . GLU B 1 300 ? -39.537 -34.991 68.194 1.00 72.28 277 GLU B C 1
ATOM 4747 O O . GLU B 1 300 ? -39.478 -36.162 67.814 1.00 71.82 277 GLU B O 1
ATOM 4753 N N . ARG B 1 301 ? -39.321 -33.928 67.392 1.00 70.23 278 ARG B N 1
ATOM 4754 C CA . ARG B 1 301 ? -38.897 -34.010 65.997 1.00 69.84 278 ARG B CA 1
ATOM 4755 C C . ARG B 1 301 ? -40.098 -34.299 65.090 1.00 68.78 278 ARG B C 1
ATOM 4756 O O . ARG B 1 301 ? -40.439 -33.483 64.239 1.00 68.41 278 ARG B O 1
ATOM 4764 N N . PHE B 1 302 ? -40.743 -35.456 65.268 1.00 69.84 279 PHE B N 1
ATOM 4765 C CA . PHE B 1 302 ? -41.966 -35.776 64.549 1.00 66.66 279 PHE B CA 1
ATOM 4766 C C . PHE B 1 302 ? -43.120 -35.965 65.532 1.00 67.89 279 PHE B C 1
ATOM 4767 O O . PHE B 1 302 ? -42.915 -36.333 66.687 1.00 68.81 279 PHE B O 1
ATOM 4775 N N . SER B 1 303 ? -44.336 -35.668 65.061 1.00 67.02 280 SER B N 1
ATOM 4776 C CA . SER B 1 303 ? -45.552 -35.863 65.829 1.00 66.70 280 SER B CA 1
ATOM 4777 C C . SER B 1 303 ? -46.194 -37.168 65.390 1.00 65.76 280 SER B C 1
ATOM 4778 O O . SER B 1 303 ? -46.008 -37.604 64.254 1.00 62.87 280 SER B O 1
ATOM 4781 N N . GLY B 1 304 ? -46.969 -37.763 66.296 1.00 68.00 281 GLY B N 1
ATOM 4782 C CA . GLY B 1 304 ? -47.990 -38.715 65.891 1.00 68.90 281 GLY B CA 1
ATOM 4783 C C . GLY B 1 304 ? -49.133 -37.989 65.190 1.00 69.24 281 GLY B C 1
ATOM 4784 O O . GLY B 1 304 ? -49.180 -36.751 65.215 1.00 65.97 281 GLY B O 1
ATOM 4785 N N . TRP B 1 305 ? -50.047 -38.757 64.573 1.00 72.85 282 TRP B N 1
ATOM 4786 C CA . TRP B 1 305 ? -51.260 -38.189 63.986 1.00 70.35 282 TRP B CA 1
ATOM 4787 C C . TRP B 1 305 ? -52.323 -38.050 65.075 1.00 70.71 282 TRP B C 1
ATOM 4788 O O . TRP B 1 305 ? -52.705 -39.045 65.690 1.00 70.28 282 TRP B O 1
ATOM 4799 N N . GLY B 1 306 ? -52.747 -36.805 65.352 1.00 71.54 283 GLY B N 1
ATOM 4800 C CA . GLY B 1 306 ? -53.863 -36.559 66.256 1.00 75.89 283 GLY B CA 1
ATOM 4801 C C . GLY B 1 306 ? -53.444 -36.353 67.710 1.00 81.84 283 GLY B C 1
ATOM 4802 O O . GLY B 1 306 ? -54.263 -35.968 68.546 1.00 87.12 283 GLY B O 1
ATOM 4803 N N . ALA B 1 307 ? -52.171 -36.638 68.004 1.00 83.24 284 ALA B N 1
ATOM 4804 C CA . ALA B 1 307 ? -51.558 -36.280 69.272 1.00 83.55 284 ALA B CA 1
ATOM 4805 C C . ALA B 1 307 ? -50.044 -36.428 69.131 1.00 82.97 284 ALA B C 1
ATOM 4806 O O . ALA B 1 307 ? -49.555 -37.277 68.393 1.00 85.20 284 ALA B O 1
ATOM 4808 N N . VAL B 1 308 ? -49.306 -35.578 69.840 1.00 80.87 285 VAL B N 1
ATOM 4809 C CA . VAL B 1 308 ? -47.863 -35.491 69.685 1.00 78.81 285 VAL B CA 1
ATOM 4810 C C . VAL B 1 308 ? -47.216 -36.834 70.029 1.00 78.40 285 VAL B C 1
ATOM 4811 O O . VAL B 1 308 ? -46.364 -37.316 69.291 1.00 76.73 285 VAL B O 1
ATOM 4815 N N . ASP B 1 309 ? -47.665 -37.452 71.117 1.00 80.84 286 ASP B N 1
ATOM 4816 C CA . ASP B 1 309 ? -46.992 -38.625 71.654 1.00 84.69 286 ASP B CA 1
ATOM 4817 C C . ASP B 1 309 ? -47.707 -39.912 71.236 1.00 83.79 286 ASP B C 1
ATOM 4818 O O . ASP B 1 309 ? -47.543 -40.937 71.883 1.00 83.32 286 ASP B O 1
ATOM 4823 N N . LYS B 1 310 ? -48.486 -39.870 70.149 1.00 83.02 287 LYS B N 1
ATOM 4824 C CA . LYS B 1 310 ? -49.210 -41.046 69.694 1.00 84.46 287 LYS B CA 1
ATOM 4825 C C . LYS B 1 310 ? -48.242 -41.923 68.909 1.00 82.22 287 LYS B C 1
ATOM 4826 O O . LYS B 1 310 ? -47.559 -41.431 68.028 1.00 79.34 287 LYS B O 1
ATOM 4832 N N . ASP B 1 311 ? -48.204 -43.224 69.230 1.00 84.32 288 ASP B N 1
ATOM 4833 C CA . ASP B 1 311 ? -47.257 -44.153 68.633 1.00 85.44 288 ASP B CA 1
ATOM 4834 C C . ASP B 1 311 ? -47.598 -44.338 67.161 1.00 83.06 288 ASP B C 1
ATOM 4835 O O . ASP B 1 311 ? -48.769 -44.395 66.804 1.00 83.17 288 ASP B O 1
ATOM 4840 N N . GLN B 1 312 ? -46.561 -44.413 66.323 1.00 81.04 289 GLN B N 1
ATOM 4841 C CA . GLN B 1 312 ? -46.712 -44.588 64.886 1.00 77.61 289 GLN B CA 1
ATOM 4842 C C . GLN B 1 312 ? -45.675 -45.616 64.446 1.00 76.49 289 GLN B C 1
ATOM 4843 O O . GLN B 1 312 ? -44.747 -45.301 63.713 1.00 75.51 289 GLN B O 1
ATOM 4849 N N . PRO B 1 313 ? -45.810 -46.885 64.875 1.00 77.90 290 PRO B N 1
ATOM 4850 C CA . PRO B 1 313 ? -44.747 -47.870 64.692 1.00 80.67 290 PRO B CA 1
ATOM 4851 C C . PRO B 1 313 ? -44.492 -48.345 63.262 1.00 82.78 290 PRO B C 1
ATOM 4852 O O . PRO B 1 313 ? -43.556 -49.115 63.040 1.00 85.83 290 PRO B O 1
ATOM 4856 N N . ASP B 1 314 ? -45.329 -47.911 62.299 1.00 81.53 291 ASP B N 1
ATOM 4857 C CA . ASP B 1 314 ? -45.237 -48.403 60.932 1.00 81.54 291 ASP B CA 1
ATOM 4858 C C . ASP B 1 314 ? -44.626 -47.339 60.022 1.00 77.25 291 ASP B C 1
ATOM 4859 O O . ASP B 1 314 ? -44.357 -47.609 58.862 1.00 74.58 291 ASP B O 1
ATOM 4864 N N . THR B 1 315 ? -44.372 -46.144 60.558 1.00 78.53 292 THR B N 1
ATOM 4865 C CA . THR B 1 315 ? -43.669 -45.093 59.832 1.00 79.45 292 THR B CA 1
ATOM 4866 C C . THR B 1 315 ? -42.171 -45.398 59.748 1.00 83.56 292 THR B C 1
ATOM 4867 O O . THR B 1 315 ? -41.654 -46.198 60.524 1.00 86.71 292 THR B O 1
ATOM 4871 N N . TYR B 1 316 ? -41.488 -44.763 5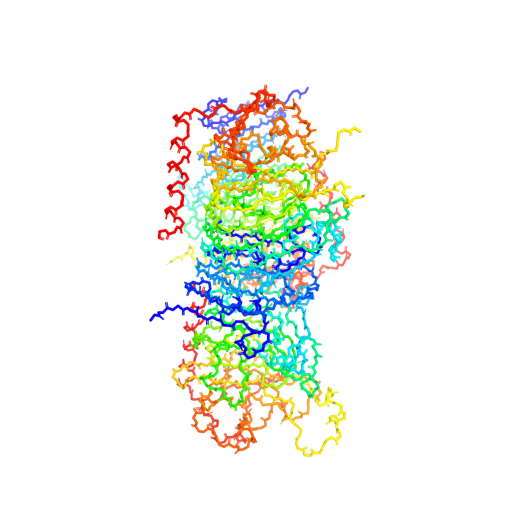8.781 1.00 82.67 293 TYR B N 1
ATOM 4872 C CA . TYR B 1 316 ? -40.043 -44.616 58.812 1.00 81.33 293 TYR B CA 1
ATOM 4873 C C . TYR B 1 316 ? -39.731 -43.121 58.803 1.00 74.34 293 TYR B C 1
ATOM 4874 O O . TYR B 1 316 ? -39.620 -42.499 57.746 1.00 69.70 293 TYR B O 1
ATOM 4883 N N . TYR B 1 317 ? -39.629 -42.564 60.011 1.00 72.99 294 TYR B N 1
ATOM 4884 C CA . TYR B 1 317 ? -39.280 -41.167 60.232 1.00 72.62 294 TYR B CA 1
ATOM 4885 C C . TYR B 1 317 ? -37.866 -41.066 60.820 1.00 74.42 294 TYR B C 1
ATOM 4886 O O . TYR B 1 317 ? -37.470 -41.905 61.630 1.00 77.12 294 TYR B O 1
ATOM 4895 N N . GLY B 1 318 ? -37.080 -40.051 60.428 1.00 73.13 295 GLY B N 1
ATOM 4896 C CA . GLY B 1 318 ? -35.715 -39.976 60.942 1.00 75.00 295 GLY B CA 1
ATOM 4897 C C . GLY B 1 318 ? -34.896 -38.781 60.455 1.00 72.69 295 GLY B C 1
ATOM 4898 O O . GLY B 1 318 ? -35.278 -38.110 59.495 1.00 69.71 295 GLY B O 1
ATOM 4899 N N . GLU B 1 319 ? -33.747 -38.579 61.131 1.00 75.79 296 GLU B N 1
ATOM 4900 C CA . GLU B 1 319 ? -32.726 -37.594 60.786 1.00 75.93 296 GLU B CA 1
ATOM 4901 C C . GLU B 1 319 ? -31.350 -38.261 60.767 1.00 78.24 296 GLU B C 1
ATOM 4902 O O . GLU B 1 319 ? -31.065 -39.080 61.615 1.00 79.14 296 GLU B O 1
ATOM 4908 N N . TYR B 1 320 ? -30.492 -37.899 59.814 1.00 78.99 297 TYR B N 1
ATOM 4909 C CA . TYR B 1 320 ? -29.093 -38.281 59.850 1.00 80.26 297 TYR B CA 1
ATOM 4910 C C . TYR B 1 320 ? -28.234 -37.019 59.824 1.00 82.09 297 TYR B C 1
ATOM 4911 O O . TYR B 1 320 ? -28.265 -36.288 58.842 1.00 81.69 297 TYR B O 1
ATOM 4920 N N . ARG B 1 321 ? -27.504 -36.750 60.918 1.00 85.78 298 ARG B N 1
ATOM 4921 C CA . ARG B 1 321 ? -26.453 -35.741 60.956 1.00 86.17 298 ARG B CA 1
ATOM 4922 C C . ARG B 1 321 ? -27.054 -34.361 60.652 1.00 82.14 298 ARG B C 1
ATOM 4923 O O . ARG B 1 321 ? -26.562 -33.605 59.815 1.00 83.94 298 ARG B O 1
ATOM 4931 N N . SER B 1 322 ? -28.122 -34.029 61.372 1.00 78.30 299 SER B N 1
ATOM 4932 C CA . SER B 1 322 ? -28.692 -32.688 61.337 1.00 76.74 299 SER B CA 1
ATOM 4933 C C . SER B 1 322 ? -27.754 -31.690 62.015 1.00 77.82 299 SER B C 1
ATOM 4934 O O . SER B 1 322 ? -27.244 -31.952 63.104 1.00 84.71 299 SER B O 1
ATOM 4937 N N . LEU B 1 323 ? -27.469 -30.569 61.353 1.00 75.70 300 LEU B N 1
ATOM 4938 C CA . LEU B 1 323 ? -26.466 -29.636 61.854 1.00 79.69 300 LEU B CA 1
ATOM 4939 C C . LEU B 1 323 ? -27.142 -28.329 62.250 1.00 78.90 300 LEU B C 1
ATOM 4940 O O . LEU B 1 323 ? -28.076 -27.930 61.589 1.00 74.02 300 LEU B O 1
ATOM 4945 N N . ASP B 1 324 ? -26.682 -27.644 63.305 1.00 82.40 301 ASP B N 1
ATOM 4946 C CA . ASP B 1 324 ? -27.246 -26.338 63.618 1.00 83.02 301 ASP B CA 1
ATOM 4947 C C . ASP B 1 324 ? -26.903 -25.354 62.500 1.00 83.06 301 ASP B C 1
ATOM 4948 O O . ASP B 1 324 ? -25.779 -25.345 62.003 1.00 83.03 301 ASP B O 1
ATOM 4953 N N . ILE B 1 325 ? -27.885 -24.501 62.167 1.00 80.27 302 ILE B N 1
ATOM 4954 C CA . ILE B 1 325 ? -27.777 -23.515 61.109 1.00 82.12 302 ILE B CA 1
ATOM 4955 C C . ILE B 1 325 ? -26.665 -22.499 61.394 1.00 87.06 302 ILE B C 1
ATOM 4956 O O . ILE B 1 325 ? -26.054 -21.996 60.456 1.00 87.05 302 ILE B O 1
ATOM 4961 N N . ILE B 1 326 ? -26.465 -22.135 62.664 1.00 88.79 303 ILE B N 1
ATOM 4962 C CA . ILE B 1 326 ? -25.574 -21.034 62.984 1.00 95.29 303 ILE B CA 1
ATOM 4963 C C . ILE B 1 326 ? -24.130 -21.541 63.044 1.00 98.15 303 ILE B C 1
ATOM 4964 O O . ILE B 1 326 ? -23.256 -20.974 62.396 1.00 95.68 303 ILE B O 1
ATOM 4969 N N . ASP B 1 327 ? -23.895 -22.636 63.804 1.00 99.26 304 ASP B N 1
ATOM 4970 C CA . ASP B 1 327 ? -22.558 -23.087 64.197 1.00 100.74 304 ASP B CA 1
ATOM 4971 C C . ASP B 1 327 ? -22.097 -24.351 63.453 1.00 99.79 304 ASP B C 1
ATOM 4972 O O . ASP B 1 327 ? -20.957 -24.771 63.630 1.00 104.07 304 ASP B O 1
ATOM 4977 N N . SER B 1 328 ? -22.992 -25.013 62.710 1.00 95.14 305 SER B N 1
ATOM 4978 C CA . SER B 1 328 ? -22.695 -26.302 62.098 1.00 95.15 305 SER B CA 1
ATOM 4979 C C . SER B 1 328 ? -22.389 -27.386 63.136 1.00 94.00 305 SER B C 1
ATOM 4980 O O . SER B 1 328 ? -21.795 -28.402 62.779 1.00 95.64 305 SER B O 1
ATOM 4983 N N . SER B 1 329 ? -22.808 -27.188 64.394 1.00 90.86 306 SER B N 1
ATOM 4984 C CA . SER B 1 329 ? -22.643 -28.193 65.429 1.00 93.30 306 SER B CA 1
ATOM 4985 C C . SER B 1 329 ? -23.717 -29.267 65.283 1.00 91.04 306 SER B C 1
ATOM 4986 O O . SER B 1 329 ? -24.840 -28.960 64.918 1.00 89.02 306 SER B O 1
ATOM 4989 N N . VAL B 1 330 ? -23.359 -30.516 65.601 1.00 94.10 307 VAL B N 1
ATOM 4990 C CA . VAL B 1 330 ? -24.236 -31.660 65.423 1.00 92.77 307 VAL B CA 1
ATOM 4991 C C . VAL B 1 330 ? -25.416 -31.483 66.371 1.00 90.89 307 VAL B C 1
ATOM 4992 O O . VAL B 1 330 ? -25.249 -31.106 67.520 1.00 90.44 307 VAL B O 1
ATOM 4996 N N . ILE B 1 331 ? -26.629 -31.721 65.866 1.00 89.05 308 ILE B N 1
ATOM 4997 C CA . ILE B 1 331 ? -27.797 -31.672 66.725 1.00 88.15 308 ILE B CA 1
ATOM 4998 C C . ILE B 1 331 ? -27.975 -33.064 67.323 1.00 89.68 308 ILE B C 1
ATOM 4999 O O . ILE B 1 331 ? -27.777 -34.066 66.653 1.00 93.69 308 ILE B O 1
ATOM 5004 N N . VAL B 1 332 ? -28.300 -33.116 68.611 1.00 90.71 309 VAL B N 1
ATOM 5005 C CA . VAL B 1 332 ? -28.668 -34.365 69.247 1.00 93.41 309 VAL B CA 1
ATOM 5006 C C . VAL B 1 332 ? -30.073 -34.198 69.820 1.00 93.75 309 VAL B C 1
ATOM 5007 O O . VAL B 1 332 ? -30.350 -33.244 70.542 1.00 97.70 309 VAL B O 1
ATOM 5011 N N . ALA B 1 333 ? -30.968 -35.118 69.472 1.00 92.37 310 ALA B N 1
ATOM 5012 C CA . ALA B 1 333 ? -32.259 -35.185 70.128 1.00 93.31 310 ALA B CA 1
ATOM 5013 C C . ALA B 1 333 ? -32.428 -36.573 70.730 1.00 96.34 310 ALA B C 1
ATOM 5014 O O . ALA B 1 333 ? -32.638 -37.551 70.010 1.00 94.86 310 ALA B O 1
ATOM 5016 N N . ASP B 1 334 ? -32.308 -36.645 72.055 1.00 101.41 311 ASP B N 1
ATOM 5017 C CA . ASP B 1 334 ? -32.592 -37.882 72.773 1.00 107.98 311 ASP B CA 1
ATOM 5018 C C . ASP B 1 334 ? -33.986 -37.774 73.392 1.00 107.58 311 ASP B C 1
ATOM 5019 O O . ASP B 1 334 ? -34.414 -38.679 74.104 1.00 113.42 311 ASP B O 1
ATOM 5024 N N . ALA B 1 335 ? -34.684 -36.667 73.084 1.00 103.68 312 ALA B N 1
ATOM 5025 C CA . ALA B 1 335 ? -36.066 -36.460 73.487 1.00 100.57 312 ALA B CA 1
ATOM 5026 C C . ALA B 1 335 ? -37.020 -36.634 72.300 1.00 98.47 312 ALA B C 1
ATOM 5027 O O . ALA B 1 335 ? -38.200 -36.318 72.422 1.00 96.93 312 ALA B O 1
ATOM 5029 N N . LYS B 1 336 ? -36.512 -37.143 71.163 1.00 95.02 313 LYS B N 1
ATOM 5030 C CA . LYS B 1 336 ? -37.340 -37.477 70.018 1.00 91.55 313 LYS B CA 1
ATOM 5031 C C . LYS B 1 336 ? -38.379 -38.532 70.421 1.00 91.06 313 LYS B C 1
ATOM 5032 O O . LYS B 1 336 ? -38.174 -39.280 71.375 1.00 91.33 313 LYS B O 1
ATOM 5038 N N . ASN B 1 337 ? -39.494 -38.598 69.683 1.00 88.01 314 ASN B N 1
ATOM 5039 C CA . ASN B 1 337 ? -40.478 -39.648 69.905 1.00 87.62 314 ASN B CA 1
ATOM 5040 C C . ASN B 1 337 ? -39.851 -41.031 69.724 1.00 84.68 314 ASN B C 1
ATOM 5041 O O . ASN B 1 337 ? -38.983 -41.244 68.891 1.00 82.44 314 ASN B O 1
ATOM 5046 N N . ALA B 1 338 ? -40.397 -41.983 70.477 1.00 85.32 315 ALA B N 1
ATOM 5047 C CA . ALA B 1 338 ? -39.913 -43.349 70.521 1.00 86.43 315 ALA B CA 1
ATOM 5048 C C . ALA B 1 338 ? -39.960 -43.999 69.139 1.00 85.94 315 ALA B C 1
ATOM 5049 O O . ALA B 1 338 ? -39.095 -44.818 68.816 1.00 88.53 315 ALA B O 1
ATOM 5051 N N . PHE B 1 339 ? -40.963 -43.633 68.324 1.00 83.13 316 PHE B N 1
ATOM 5052 C CA . PHE B 1 339 ? -41.186 -44.332 67.060 1.00 81.90 316 PHE B CA 1
ATOM 5053 C C . PHE B 1 339 ? -40.248 -43.808 65.972 1.00 79.11 316 PHE B C 1
ATOM 5054 O O . PHE B 1 339 ? -40.131 -44.453 64.933 1.00 77.39 316 PHE B O 1
ATOM 5062 N N . VAL B 1 340 ? -39.594 -42.657 66.215 1.00 78.40 317 VAL B N 1
ATOM 5063 C CA . VAL B 1 340 ? -38.624 -42.089 65.285 1.00 75.67 317 VAL B CA 1
ATOM 5064 C C . VAL B 1 340 ? -37.419 -43.019 65.204 1.00 78.99 317 VAL B C 1
ATOM 5065 O O . VAL B 1 340 ? -36.937 -43.499 66.225 1.00 81.89 317 VAL B O 1
ATOM 5069 N N . LYS B 1 341 ? -36.930 -43.268 63.988 1.00 79.43 318 LYS B N 1
ATOM 5070 C CA . LYS B 1 341 ? -35.887 -44.260 63.785 1.00 83.27 318 LYS B CA 1
ATOM 5071 C C . LYS B 1 341 ? -34.511 -43.669 64.060 1.00 86.50 318 LYS B C 1
ATOM 5072 O O . LYS B 1 341 ? -34.325 -42.456 63.963 1.00 84.26 318 LYS B O 1
ATOM 5078 N N . ASP B 1 342 ? -33.564 -44.571 64.366 1.00 91.06 319 ASP B N 1
ATOM 5079 C CA . ASP B 1 342 ? -32.142 -44.271 64.362 1.00 94.37 319 ASP B CA 1
ATOM 5080 C C . ASP B 1 342 ? -31.575 -44.637 63.000 1.00 93.42 319 ASP B C 1
ATOM 5081 O O . ASP B 1 342 ? -31.445 -45.814 62.673 1.00 95.50 319 ASP B O 1
ATOM 5086 N N . ILE B 1 343 ? -31.227 -43.624 62.211 1.00 91.73 320 ILE B N 1
ATOM 5087 C CA . ILE B 1 343 ? -30.667 -43.893 60.899 1.00 93.13 320 ILE B CA 1
ATOM 5088 C C . ILE B 1 343 ? -29.198 -44.260 61.088 1.00 97.57 320 ILE B C 1
ATOM 5089 O O . ILE B 1 343 ? -28.379 -43.397 61.384 1.00 96.00 320 ILE B O 1
ATOM 5094 N N . THR B 1 344 ? -28.890 -45.554 60.953 1.00 103.25 321 THR B N 1
ATOM 5095 C CA . THR B 1 344 ? -27.517 -46.026 60.990 1.00 109.95 321 THR B CA 1
ATOM 5096 C C . THR B 1 344 ? -26.802 -45.571 59.724 1.00 112.46 321 THR B C 1
ATOM 5097 O O . THR B 1 344 ? -27.454 -45.118 58.781 1.00 113.00 321 THR B O 1
ATOM 5101 N N . GLU B 1 345 ? -25.472 -45.733 59.716 1.00 117.27 322 GLU B N 1
ATOM 5102 C CA . GLU B 1 345 ? -24.645 -45.409 58.561 1.00 118.62 322 GLU B CA 1
ATOM 5103 C C . GLU B 1 345 ? -25.075 -46.273 57.370 1.00 120.21 322 GLU B C 1
ATOM 5104 O O . GLU B 1 345 ? -25.029 -45.814 56.226 1.00 119.54 322 GLU B O 1
ATOM 5110 N N . LYS B 1 346 ? -25.514 -47.515 57.643 1.00 120.22 323 LYS B N 1
ATOM 5111 C CA . LYS B 1 346 ? -25.984 -48.402 56.587 1.00 117.92 323 LYS B CA 1
ATOM 5112 C C . LYS B 1 346 ? -27.345 -47.935 56.063 1.00 111.23 323 LYS B C 1
ATOM 5113 O O . LYS B 1 346 ? -27.519 -47.838 54.853 1.00 110.81 323 LYS B O 1
ATOM 5119 N N . ASP B 1 347 ? -28.307 -47.637 56.948 1.00 105.81 324 ASP B N 1
ATOM 5120 C CA . ASP B 1 347 ? -29.573 -47.060 56.516 1.00 100.07 324 ASP B CA 1
ATOM 5121 C C . ASP B 1 347 ? -29.341 -45.821 55.657 1.00 94.85 324 ASP B C 1
ATOM 5122 O O . ASP B 1 347 ? -30.038 -45.631 54.659 1.00 92.57 324 ASP B O 1
ATOM 5127 N N . TYR B 1 348 ? -28.385 -44.973 56.056 1.00 92.29 325 TYR B N 1
ATOM 5128 C CA . TYR B 1 348 ? -28.132 -43.715 55.361 1.00 89.80 325 TYR B CA 1
ATOM 5129 C C . TYR B 1 348 ? -27.651 -43.940 53.928 1.00 91.07 325 TYR B C 1
ATOM 5130 O O . TYR B 1 348 ? -28.109 -43.247 53.023 1.00 87.11 325 TYR B O 1
ATOM 5139 N N . LYS B 1 349 ? -26.723 -44.886 53.728 1.00 94.82 326 LYS B N 1
ATOM 5140 C CA . LYS B 1 349 ? -26.238 -45.197 52.395 1.00 97.98 326 LYS B CA 1
ATOM 5141 C C . LYS B 1 349 ? -27.383 -45.734 51.536 1.00 96.83 326 LYS B C 1
ATOM 5142 O O . LYS B 1 349 ? -27.435 -45.461 50.342 1.00 95.48 326 LYS B O 1
ATOM 5148 N N . ASN B 1 350 ? -28.295 -46.509 52.141 1.00 97.42 327 ASN B N 1
ATOM 5149 C CA . ASN B 1 350 ? -29.401 -47.097 51.403 1.00 96.89 327 ASN B CA 1
ATOM 5150 C C . ASN B 1 350 ? -30.310 -45.967 50.907 1.00 92.62 327 ASN B C 1
ATOM 5151 O O . ASN B 1 350 ? -30.625 -45.878 49.720 1.00 90.89 327 ASN B O 1
ATOM 5156 N N . LEU B 1 351 ? -30.725 -45.090 51.823 1.00 90.29 328 LEU B N 1
ATOM 5157 C CA . LEU B 1 351 ? -31.596 -43.970 51.494 1.00 84.34 328 LEU B CA 1
ATOM 5158 C C . LEU B 1 351 ? -30.917 -43.054 50.475 1.00 84.17 328 LEU B C 1
ATOM 5159 O O . LEU B 1 351 ? -31.579 -42.504 49.607 1.00 82.88 328 LEU B O 1
ATOM 5164 N N . SER B 1 352 ? -29.591 -42.890 50.565 1.00 87.01 329 SER B N 1
ATOM 5165 C CA . SER B 1 352 ? -28.870 -42.028 49.642 1.00 84.89 329 SER B CA 1
ATOM 5166 C C . SER B 1 352 ? -28.842 -42.653 48.257 1.00 84.12 329 SER B C 1
ATOM 5167 O O . SER B 1 352 ? -29.017 -41.953 47.276 1.00 81.90 329 SER B O 1
ATOM 5170 N N . ASP B 1 353 ? -28.584 -43.963 48.195 1.00 87.65 330 ASP B N 1
ATOM 5171 C CA . ASP B 1 353 ? -28.543 -44.690 46.936 1.00 91.10 330 ASP B CA 1
ATOM 5172 C C . ASP B 1 353 ? -29.923 -44.658 46.266 1.00 92.23 330 ASP B C 1
ATOM 5173 O O . ASP B 1 353 ? -30.012 -44.496 45.047 1.00 94.90 330 ASP B O 1
ATOM 5178 N N . ARG B 1 354 ? -31.007 -44.777 47.060 1.00 90.15 331 ARG B N 1
ATOM 5179 C CA . ARG B 1 354 ? -32.363 -44.843 46.516 1.00 85.72 331 ARG B CA 1
ATOM 5180 C C . ARG B 1 354 ? -32.774 -43.460 46.018 1.00 77.99 331 ARG B C 1
ATOM 5181 O O . ARG B 1 354 ? -33.346 -43.338 44.938 1.00 77.21 331 ARG B O 1
ATOM 5189 N N . ALA B 1 355 ? -32.442 -42.426 46.792 1.00 74.12 332 ALA B N 1
ATOM 5190 C CA . ALA B 1 355 ? -32.653 -41.055 46.369 1.00 72.18 332 ALA B CA 1
ATOM 5191 C C . ALA B 1 355 ? -31.881 -40.776 45.089 1.00 73.06 332 ALA B C 1
ATOM 5192 O O . ALA B 1 355 ? -32.409 -40.103 44.197 1.00 69.06 332 ALA B O 1
ATOM 5194 N N . ASP B 1 356 ? -30.647 -41.305 45.008 1.00 74.80 333 ASP B N 1
ATOM 5195 C CA . ASP B 1 356 ? -29.827 -41.151 43.815 1.00 77.47 333 ASP B CA 1
ATOM 5196 C C . ASP B 1 356 ? -30.520 -41.784 42.603 1.00 78.81 333 ASP B C 1
ATOM 5197 O O . ASP B 1 356 ? -30.470 -41.213 41.527 1.00 76.03 333 ASP B O 1
ATOM 5202 N N . GLU B 1 357 ? -31.133 -42.967 42.742 1.00 82.90 334 GLU B N 1
ATOM 5203 C CA . GLU B 1 357 ? -31.694 -43.623 41.567 1.00 87.15 334 GLU B CA 1
ATOM 5204 C C . GLU B 1 357 ? -33.017 -42.961 41.168 1.00 83.20 334 GLU B C 1
ATOM 5205 O O . GLU B 1 357 ? -33.325 -42.894 39.987 1.00 81.48 334 GLU B O 1
ATOM 5211 N N . LEU B 1 358 ? -33.771 -42.383 42.104 1.00 79.63 335 LEU B N 1
ATOM 5212 C CA . LEU B 1 358 ? -34.923 -41.573 41.723 1.00 75.41 335 LEU B CA 1
ATOM 5213 C C . LEU B 1 358 ? -34.485 -40.322 40.954 1.00 74.61 335 LEU B C 1
ATOM 5214 O O . LEU B 1 358 ? -35.123 -39.928 39.991 1.00 73.59 335 LEU B O 1
ATOM 5219 N N . LYS B 1 359 ? -33.408 -39.672 41.391 1.00 78.89 336 LYS B N 1
ATOM 5220 C CA . LYS B 1 359 ? -32.871 -38.505 40.707 1.00 80.40 336 LYS B CA 1
ATOM 5221 C C . LYS B 1 359 ? -32.497 -38.847 39.265 1.00 80.06 336 LYS B C 1
ATOM 5222 O O . LYS B 1 359 ? -32.728 -38.057 38.363 1.00 86.28 336 LYS B O 1
ATOM 5228 N N . LYS B 1 360 ? -31.903 -40.017 39.051 1.00 81.12 337 LYS B N 1
ATOM 5229 C CA . LYS B 1 360 ? -31.516 -40.459 37.719 1.00 83.78 337 LYS B CA 1
ATOM 5230 C C . LYS B 1 360 ? -32.765 -40.644 36.853 1.00 81.68 337 LYS B C 1
ATOM 5231 O O . LYS B 1 360 ? -32.858 -40.097 35.759 1.00 79.02 337 LYS B O 1
ATOM 5237 N N . LYS B 1 361 ? -33.747 -41.386 37.375 1.00 83.19 338 LYS B N 1
ATOM 5238 C CA . LYS B 1 361 ? -35.005 -41.652 36.686 1.00 80.94 338 LYS B CA 1
ATOM 5239 C C . LYS B 1 361 ? -35.654 -40.341 36.229 1.00 75.00 338 LYS B C 1
ATOM 5240 O O . LYS B 1 361 ? -36.188 -40.261 35.126 1.00 76.43 338 LYS B O 1
ATOM 5246 N N . VAL B 1 362 ? -35.583 -39.304 37.063 1.00 70.10 339 VAL B N 1
ATOM 5247 C CA . VAL B 1 362 ? -36.229 -38.039 36.760 1.00 69.01 339 VAL B CA 1
ATOM 5248 C C . VAL B 1 362 ? -35.419 -37.241 35.741 1.00 70.62 339 VAL B C 1
ATOM 5249 O O . VAL B 1 362 ? -35.995 -36.693 34.814 1.00 68.35 339 VAL B O 1
ATOM 5253 N N . THR B 1 363 ? -34.100 -37.151 35.908 1.00 75.09 340 THR B N 1
ATOM 5254 C CA . THR B 1 363 ? -33.300 -36.280 35.053 1.00 80.99 340 THR B CA 1
ATOM 5255 C C . THR B 1 363 ? -32.811 -37.008 33.799 1.00 87.65 340 THR B C 1
ATOM 5256 O O . THR B 1 363 ? -32.456 -36.350 32.827 1.00 86.60 340 THR B O 1
ATOM 5260 N N . GLU B 1 364 ? -32.817 -38.350 33.824 1.00 97.75 341 GLU B N 1
ATOM 5261 C CA . GLU B 1 364 ? -32.334 -39.160 32.708 1.00 107.77 341 GLU B CA 1
ATOM 5262 C C . GLU B 1 364 ? -33.066 -38.776 31.415 1.00 105.39 341 GLU B C 1
ATOM 5263 O O . GLU B 1 364 ? -34.290 -38.556 31.501 1.00 103.97 341 GLU B O 1
ATOM 5270 N N . LYS C 1 27 ? -15.503 5.035 -7.425 0.70 121.00 4 LYS C N 1
ATOM 5271 C CA . LYS C 1 27 ? -14.708 4.312 -6.390 0.70 119.49 4 LYS C CA 1
ATOM 5272 C C . LYS C 1 27 ? -15.187 2.862 -6.289 0.70 116.45 4 LYS C C 1
ATOM 5273 O O . LYS C 1 27 ? -15.237 2.303 -5.192 0.70 112.54 4 LYS C O 1
ATOM 5279 N N . ARG C 1 28 ? -15.499 2.254 -7.446 0.70 115.30 5 ARG C N 1
ATOM 5280 C CA . ARG C 1 28 ? -15.993 0.884 -7.508 0.70 109.25 5 ARG C CA 1
ATOM 5281 C C . ARG C 1 28 ? -15.127 -0.017 -6.626 0.70 98.48 5 ARG C C 1
ATOM 5282 O O . ARG C 1 28 ? -13.904 0.001 -6.702 0.70 92.00 5 ARG C O 1
ATOM 5290 N N . MET C 1 29 ? -15.792 -0.831 -5.815 1.00 93.95 6 MET C N 1
ATOM 5291 C CA . MET C 1 29 ? -15.129 -1.765 -4.942 1.00 89.06 6 MET C CA 1
ATOM 5292 C C . MET C 1 29 ? -14.725 -2.981 -5.773 1.00 84.04 6 MET C C 1
ATOM 5293 O O . MET C 1 29 ? -15.457 -3.359 -6.679 1.00 82.56 6 MET C O 1
ATOM 5298 N N . PHE C 1 30 ? -13.546 -3.552 -5.488 1.00 77.32 7 PHE C N 1
ATOM 5299 C CA . PHE C 1 30 ? -13.081 -4.726 -6.207 1.00 75.42 7 PHE C CA 1
ATOM 5300 C C . PHE C 1 30 ? -13.772 -5.949 -5.612 1.00 71.14 7 PHE C C 1
ATOM 5301 O O . PHE C 1 30 ? -13.604 -6.225 -4.432 1.00 69.02 7 PHE C O 1
ATOM 5309 N N . GLU C 1 31 ? -14.543 -6.679 -6.427 1.00 71.38 8 GLU C N 1
ATOM 5310 C CA . GLU C 1 31 ? -15.392 -7.742 -5.908 1.00 71.70 8 GLU C CA 1
ATOM 5311 C C . GLU C 1 31 ? -14.963 -9.095 -6.445 1.00 67.73 8 GLU C C 1
ATOM 5312 O O . GLU C 1 31 ? -14.734 -9.222 -7.633 1.00 71.61 8 GLU C O 1
ATOM 5318 N N . VAL C 1 32 ? -14.974 -10.118 -5.595 1.00 63.08 9 VAL C N 1
ATOM 5319 C CA . VAL C 1 32 ? -14.699 -11.468 -6.051 1.00 63.86 9 VAL C CA 1
ATOM 5320 C C . VAL C 1 32 ? -15.752 -12.401 -5.476 1.00 64.89 9 VAL C C 1
ATOM 5321 O O . VAL C 1 32 ? -16.081 -12.309 -4.292 1.00 66.29 9 VAL C O 1
ATOM 5325 N N . HIS C 1 33 ? -16.252 -13.328 -6.293 1.00 65.79 10 HIS C N 1
ATOM 5326 C CA . HIS C 1 33 ? -17.232 -14.279 -5.800 1.00 70.83 10 HIS C CA 1
ATOM 5327 C C . HIS C 1 33 ? -16.570 -15.647 -5.702 1.00 71.04 10 HIS C C 1
ATOM 5328 O O . HIS C 1 33 ? -16.087 -16.160 -6.713 1.00 74.00 10 HIS C O 1
ATOM 5335 N N . VAL C 1 34 ? -16.535 -16.200 -4.481 1.00 69.28 11 VAL C N 1
ATOM 5336 C CA . VAL C 1 34 ? -16.110 -17.573 -4.271 1.00 72.13 11 VAL C CA 1
ATOM 5337 C C . VAL C 1 34 ? -17.339 -18.476 -4.124 1.00 78.80 11 VAL C C 1
ATOM 5338 O O . VAL C 1 34 ? -18.198 -18.219 -3.280 1.00 80.08 11 VAL C O 1
ATOM 5342 N N . LYS C 1 35 ? -17.384 -19.559 -4.911 1.00 81.76 12 LYS C N 1
ATOM 5343 C CA . LYS C 1 35 ? -18.400 -20.584 -4.774 1.00 86.76 12 LYS C CA 1
ATOM 5344 C C . LYS C 1 35 ? -17.854 -21.953 -5.142 1.00 89.41 12 LYS C C 1
ATOM 5345 O O . LYS C 1 35 ? -16.906 -22.082 -5.920 1.00 96.81 12 LYS C O 1
ATOM 5351 N N . LYS C 1 36 ? -18.524 -22.983 -4.630 1.00 89.02 13 LYS C N 1
ATOM 5352 C CA . LYS C 1 36 ? -18.175 -24.347 -4.985 1.00 90.59 13 LYS C CA 1
ATOM 5353 C C . LYS C 1 36 ? -18.438 -24.555 -6.472 1.00 91.59 13 LYS C C 1
ATOM 5354 O O . LYS C 1 36 ? -17.741 -25.341 -7.099 1.00 90.02 13 LYS C O 1
ATOM 5360 N N . GLU C 1 37 ? -19.430 -23.834 -7.013 1.00 96.46 14 GLU C N 1
ATOM 5361 C CA . GLU C 1 37 ? -19.796 -23.891 -8.422 1.00 101.41 14 GLU C CA 1
ATOM 5362 C C . GLU C 1 37 ? -20.184 -22.498 -8.914 1.00 98.03 14 GLU C C 1
ATOM 5363 O O . GLU C 1 37 ? -20.824 -21.740 -8.193 1.00 92.66 14 GLU C O 1
ATOM 5369 N N . ASN C 1 38 ? -19.777 -22.176 -10.149 1.00 99.71 15 ASN C N 1
ATOM 5370 C CA . ASN C 1 38 ? -20.181 -20.960 -10.844 1.00 102.10 15 ASN C CA 1
ATOM 5371 C C . ASN C 1 38 ? -19.616 -19.710 -10.176 1.00 100.28 15 ASN C C 1
ATOM 5372 O O . ASN C 1 38 ? -20.156 -18.624 -10.364 1.00 99.96 15 ASN C O 1
ATOM 5377 N N . GLY C 1 39 ? -18.517 -19.851 -9.418 1.00 96.78 16 GLY C N 1
ATOM 5378 C CA . GLY C 1 39 ? -17.871 -18.709 -8.796 1.00 91.53 16 GLY C CA 1
ATOM 5379 C C . GLY C 1 39 ? -16.812 -18.129 -9.726 1.00 87.04 16 GLY C C 1
ATOM 5380 O O . GLY C 1 39 ? -16.557 -18.705 -10.782 1.00 87.27 16 GLY C O 1
ATOM 5381 N N . ASP C 1 40 ? -16.225 -16.986 -9.345 1.00 80.89 17 ASP C N 1
ATOM 5382 C CA . ASP C 1 40 ? -15.010 -16.520 -10.004 1.00 75.10 17 ASP C CA 1
ATOM 5383 C C . ASP C 1 40 ? -13.913 -17.529 -9.676 1.00 72.58 17 ASP C C 1
ATOM 5384 O O . ASP C 1 40 ? -13.185 -17.980 -10.548 1.00 71.27 17 ASP C O 1
ATOM 5389 N N . TYR C 1 41 ? -13.866 -17.947 -8.410 1.00 70.63 18 TYR C N 1
ATOM 5390 C CA . TYR C 1 41 ? -12.953 -18.981 -7.978 1.00 69.48 18 TYR C CA 1
ATOM 5391 C C . TYR C 1 41 ? -13.694 -19.951 -7.067 1.00 69.49 18 TYR C C 1
ATOM 5392 O O . TYR C 1 41 ? -14.705 -19.597 -6.486 1.00 70.26 18 TYR C O 1
ATOM 5401 N N . SER C 1 42 ? -13.130 -21.147 -6.902 1.00 69.58 19 SER C N 1
ATOM 5402 C CA . SER C 1 42 ? -13.655 -22.182 -6.042 1.00 72.70 19 SER C CA 1
ATOM 5403 C C . SER C 1 42 ? -12.980 -22.179 -4.665 1.00 73.88 19 SER C C 1
ATOM 5404 O O . SER C 1 42 ? -13.431 -22.882 -3.753 1.00 75.36 19 SER C O 1
ATOM 5407 N N . THR C 1 43 ? -11.878 -21.416 -4.531 1.00 73.83 20 THR C N 1
ATOM 5408 C CA . THR C 1 43 ? -11.143 -21.333 -3.277 1.00 72.18 20 THR C CA 1
ATOM 5409 C C . THR C 1 43 ? -11.029 -19.880 -2.828 1.00 68.21 20 THR C C 1
ATOM 5410 O O . THR C 1 43 ? -10.986 -18.966 -3.648 1.00 67.63 20 THR C O 1
ATOM 5414 N N . ILE C 1 44 ? -10.964 -19.685 -1.511 1.00 65.21 21 ILE C N 1
ATOM 5415 C CA . ILE C 1 44 ? -10.826 -18.357 -0.943 1.00 64.15 21 ILE C CA 1
ATOM 5416 C C . ILE C 1 44 ? -9.414 -17.838 -1.223 1.00 61.99 21 ILE C C 1
ATOM 5417 O O . ILE C 1 44 ? -9.234 -16.660 -1.543 1.00 57.85 21 ILE C O 1
ATOM 5422 N N . THR C 1 45 ? -8.428 -18.751 -1.122 1.00 62.49 22 THR C N 1
ATOM 5423 C CA . THR C 1 45 ? -7.029 -18.433 -1.361 1.00 60.26 22 THR C CA 1
ATOM 5424 C C . THR C 1 45 ? -6.885 -17.743 -2.709 1.00 59.46 22 THR C C 1
ATOM 5425 O O . THR C 1 45 ? -6.231 -16.706 -2.793 1.00 56.33 22 THR C O 1
ATOM 5429 N N . GLU C 1 46 ? -7.479 -18.328 -3.760 1.00 59.52 23 GLU C N 1
ATOM 5430 C CA . GLU C 1 46 ? -7.343 -17.743 -5.079 1.00 61.26 23 GLU C CA 1
ATOM 5431 C C . GLU C 1 46 ? -8.009 -16.367 -5.112 1.00 59.92 23 GLU C C 1
ATOM 5432 O O . GLU C 1 46 ? -7.554 -15.478 -5.822 1.00 60.92 23 GLU C O 1
ATOM 5438 N N . ALA C 1 47 ? -9.075 -16.167 -4.342 1.00 58.68 24 ALA C N 1
ATOM 5439 C CA . ALA C 1 47 ? -9.740 -14.877 -4.368 1.00 59.01 24 ALA C CA 1
ATOM 5440 C C . ALA C 1 47 ? -8.837 -13.831 -3.715 1.00 55.78 24 ALA C C 1
ATOM 5441 O O . ALA C 1 47 ? -8.713 -12.705 -4.189 1.00 53.37 24 ALA C O 1
ATOM 5443 N N . ILE C 1 48 ? -8.220 -14.212 -2.600 1.00 55.88 25 ILE C N 1
ATOM 5444 C CA . ILE C 1 48 ? -7.303 -13.320 -1.902 1.00 56.76 25 ILE C CA 1
ATOM 5445 C C . ILE C 1 48 ? -6.145 -12.900 -2.827 1.00 54.72 25 ILE C C 1
ATOM 5446 O O . ILE C 1 48 ? -5.755 -11.740 -2.836 1.00 53.30 25 ILE C O 1
ATOM 5451 N N . GLN C 1 49 ? -5.642 -13.829 -3.643 1.00 54.56 26 GLN C N 1
ATOM 5452 C CA . GLN C 1 49 ? -4.548 -13.539 -4.558 1.00 55.36 26 GLN C CA 1
ATOM 5453 C C . GLN C 1 49 ? -4.987 -12.540 -5.615 1.00 56.31 26 GLN C C 1
ATOM 5454 O O . GLN C 1 49 ? -4.180 -11.771 -6.130 1.00 61.85 26 GLN C O 1
ATOM 5460 N N . ALA C 1 50 ? -6.271 -12.605 -5.957 1.00 55.62 27 ALA C N 1
ATOM 5461 C CA . ALA C 1 50 ? -6.829 -11.749 -6.983 1.00 54.52 27 ALA C CA 1
ATOM 5462 C C . ALA C 1 50 ? -6.867 -10.313 -6.497 1.00 53.04 27 ALA C C 1
ATOM 5463 O O . ALA C 1 50 ? -6.845 -9.405 -7.307 1.00 52.82 27 ALA C O 1
ATOM 5465 N N . VAL C 1 51 ? -6.950 -10.110 -5.190 1.00 53.04 28 VAL C N 1
ATOM 5466 C CA . VAL C 1 51 ? -7.189 -8.771 -4.698 1.00 55.39 28 VAL C CA 1
ATOM 5467 C C . VAL C 1 51 ? -5.884 -8.004 -4.682 1.00 56.68 28 VAL C C 1
ATOM 5468 O O . VAL C 1 51 ? -4.966 -8.387 -3.978 1.00 54.67 28 VAL C O 1
ATOM 5472 N N . PRO C 1 52 ? -5.786 -6.849 -5.360 1.00 62.51 29 PRO C N 1
ATOM 5473 C CA . PRO C 1 52 ? -4.622 -5.984 -5.183 1.00 63.48 29 PRO C CA 1
ATOM 5474 C C . PRO C 1 52 ? -4.657 -5.360 -3.787 1.00 65.68 29 PRO C C 1
ATOM 5475 O O . PRO C 1 52 ? -5.674 -4.795 -3.372 1.00 64.68 29 PRO C O 1
ATOM 5479 N N . TYR C 1 53 ? -3.527 -5.467 -3.073 1.00 65.52 30 TYR C N 1
ATOM 5480 C CA . TYR C 1 53 ? -3.405 -4.940 -1.721 1.00 63.79 30 TYR C CA 1
ATOM 5481 C C . TYR C 1 53 ? -4.021 -3.545 -1.567 1.00 65.62 30 TYR C C 1
ATOM 5482 O O . TYR C 1 53 ? -4.658 -3.266 -0.556 1.00 69.44 30 TYR C O 1
ATOM 5491 N N . GLU C 1 54 ? -3.823 -2.656 -2.533 1.00 68.79 31 GLU C N 1
ATOM 5492 C CA . GLU C 1 54 ? -4.098 -1.247 -2.289 1.00 76.75 31 GLU C CA 1
ATOM 5493 C C . GLU C 1 54 ? -5.560 -0.890 -2.567 1.00 79.73 31 GLU C C 1
ATOM 5494 O O . GLU C 1 54 ? -5.978 0.240 -2.301 1.00 78.37 31 GLU C O 1
ATOM 5500 N N . GLU C 1 55 ? -6.339 -1.851 -3.076 1.00 80.08 32 GLU C N 1
ATOM 5501 C CA . GLU C 1 55 ? -7.707 -1.581 -3.474 1.00 82.26 32 GLU C CA 1
ATOM 5502 C C . GLU C 1 55 ? -8.689 -2.133 -2.447 1.00 77.64 32 GLU C C 1
ATOM 5503 O O . GLU C 1 55 ? -8.635 -3.318 -2.107 1.00 73.97 32 GLU C O 1
ATOM 5509 N N . LYS C 1 56 ? -9.599 -1.246 -2.008 1.00 76.08 33 LYS C N 1
ATOM 5510 C CA . LYS C 1 56 ? -10.766 -1.642 -1.249 1.00 74.89 33 LYS C CA 1
ATOM 5511 C C . LYS C 1 56 ? -11.466 -2.786 -1.975 1.00 66.97 33 LYS C C 1
ATOM 5512 O O . LYS C 1 56 ? -11.824 -2.663 -3.149 1.00 67.40 33 LYS C O 1
ATOM 5518 N N . ALA C 1 57 ? -11.665 -3.893 -1.262 1.00 60.02 34 ALA C N 1
ATOM 5519 C CA . ALA C 1 57 ? -12.148 -5.099 -1.903 1.00 57.96 34 ALA C CA 1
ATOM 5520 C C . ALA C 1 57 ? -13.155 -5.802 -1.014 1.00 56.17 34 ALA C C 1
ATOM 5521 O O . ALA C 1 57 ? -13.221 -5.566 0.193 1.00 53.67 34 ALA C O 1
ATOM 5523 N N . ILE C 1 58 ? -13.876 -6.731 -1.637 1.00 55.87 35 ILE C N 1
ATOM 5524 C CA . ILE C 1 58 ? -14.813 -7.556 -0.912 1.00 57.24 35 ILE C CA 1
ATOM 5525 C C . ILE C 1 58 ? -14.840 -8.910 -1.593 1.00 57.05 35 ILE C C 1
ATOM 5526 O O . ILE C 1 58 ? -14.923 -8.995 -2.812 1.00 58.36 35 ILE C O 1
ATOM 5531 N N . ILE C 1 59 ? -14.801 -9.949 -0.770 1.00 56.89 36 ILE C N 1
ATOM 5532 C CA . ILE C 1 59 ? -14.924 -11.314 -1.248 1.00 59.31 36 ILE C CA 1
ATOM 5533 C C . ILE C 1 59 ? -16.221 -11.907 -0.689 1.00 61.03 36 ILE C C 1
ATOM 5534 O O . ILE C 1 59 ? -16.357 -12.071 0.520 1.00 60.51 36 ILE C O 1
ATOM 5539 N N . TYR C 1 60 ? -17.156 -12.255 -1.578 1.00 65.26 37 TYR C N 1
ATOM 5540 C CA . TYR C 1 60 ? -18.384 -12.948 -1.192 1.00 67.70 37 TYR C CA 1
ATOM 5541 C C . TYR C 1 60 ? -18.108 -14.444 -1.242 1.00 68.61 37 TYR C C 1
ATOM 5542 O O . TYR C 1 60 ? -17.521 -14.952 -2.200 1.00 70.13 37 TYR C O 1
ATOM 5551 N N . ILE C 1 61 ? -18.473 -15.154 -0.182 1.00 69.96 38 ILE C N 1
ATOM 5552 C CA . ILE C 1 61 ? -18.205 -16.577 -0.158 1.00 72.54 38 ILE C CA 1
ATOM 5553 C C . ILE C 1 61 ? -19.521 -17.316 0.032 1.00 77.77 38 ILE C C 1
ATOM 5554 O O . ILE C 1 61 ? -20.167 -17.177 1.076 1.00 79.42 38 ILE C O 1
ATOM 5559 N N . GLY C 1 62 ? -19.871 -18.144 -0.962 1.00 81.03 39 GLY C N 1
ATOM 5560 C CA . GLY C 1 62 ? -21.089 -18.938 -0.921 1.00 79.00 39 GLY C CA 1
ATOM 5561 C C . GLY C 1 62 ? -20.988 -20.087 0.081 1.00 79.58 39 GLY C C 1
ATOM 5562 O O . GLY C 1 62 ? -19.935 -20.362 0.665 1.00 78.64 39 GLY C O 1
ATOM 5563 N N . GLU C 1 63 ? -22.139 -20.714 0.292 1.00 84.27 40 GLU C N 1
ATOM 5564 C CA . GLU C 1 63 ? -22.305 -21.883 1.132 1.00 85.38 40 GLU C CA 1
ATOM 5565 C C . GLU C 1 63 ? -21.254 -22.933 0.823 1.00 86.07 40 GLU C C 1
ATOM 5566 O O . GLU C 1 63 ? -20.973 -23.216 -0.342 1.00 88.62 40 GLU C O 1
ATOM 5572 N N . GLY C 1 64 ? -20.749 -23.541 1.896 1.00 87.56 41 GLY C N 1
ATOM 5573 C CA . GLY C 1 64 ? -19.910 -24.720 1.806 1.00 88.93 41 GLY C CA 1
ATOM 5574 C C . GLY C 1 64 ? -18.871 -24.737 2.925 1.00 87.21 41 GLY C C 1
ATOM 5575 O O . GLY C 1 64 ? -18.763 -23.790 3.707 1.00 82.19 41 GLY C O 1
ATOM 5576 N N . THR C 1 65 ? -18.143 -25.857 2.985 1.00 89.71 42 THR C N 1
ATOM 5577 C CA . THR C 1 65 ? -16.993 -26.027 3.854 1.00 89.06 42 THR C CA 1
ATOM 5578 C C . THR C 1 65 ? -15.741 -25.891 2.990 1.00 86.66 42 THR C C 1
ATOM 5579 O O . THR C 1 65 ? -15.562 -26.637 2.027 1.00 89.12 42 THR C O 1
ATOM 5583 N N . TYR C 1 66 ? -14.914 -24.894 3.303 1.00 82.39 43 TYR C N 1
ATOM 5584 C CA . TYR C 1 66 ? -13.679 -24.649 2.579 1.00 78.52 43 TYR C CA 1
ATOM 5585 C C . TYR C 1 66 ? -12.508 -25.052 3.459 1.00 80.29 43 TYR C C 1
ATOM 5586 O O . TYR C 1 66 ? -12.234 -24.379 4.452 1.00 80.81 43 TYR C O 1
ATOM 5595 N N . HIS C 1 67 ? -11.859 -26.169 3.099 1.00 84.49 44 HIS C N 1
ATOM 5596 C CA . HIS C 1 67 ? -10.726 -26.690 3.845 1.00 84.11 44 HIS C CA 1
ATOM 5597 C C . HIS C 1 67 ? -9.464 -26.024 3.317 1.00 82.71 44 HIS C C 1
ATOM 5598 O O . HIS C 1 67 ? -8.875 -26.508 2.357 1.00 87.03 44 HIS C O 1
ATOM 5605 N N . GLU C 1 68 ? -9.083 -24.897 3.928 1.00 82.19 45 GLU C N 1
ATOM 5606 C CA . GLU C 1 68 ? -7.961 -24.094 3.463 1.00 82.14 45 GLU C CA 1
ATOM 5607 C C . GLU C 1 68 ? -7.266 -23.411 4.634 1.00 77.10 45 GLU C C 1
ATOM 5608 O O . GLU C 1 68 ? -7.899 -23.097 5.632 1.00 73.97 45 GLU C O 1
ATOM 5614 N N . LYS C 1 69 ? -5.973 -23.144 4.459 1.00 76.54 46 LYS C N 1
ATOM 5615 C CA . LYS C 1 69 ? -5.210 -22.311 5.370 1.00 74.74 46 LYS C CA 1
ATOM 5616 C C . LYS C 1 69 ? -5.009 -20.951 4.714 1.00 68.15 46 LYS C C 1
ATOM 5617 O O . LYS C 1 69 ? -4.364 -20.875 3.680 1.00 68.38 46 LYS C O 1
ATOM 5623 N N . LEU C 1 70 ? -5.578 -19.896 5.293 1.00 64.02 47 LEU C N 1
ATOM 5624 C CA . LEU C 1 70 ? -5.599 -18.608 4.627 1.00 61.91 47 LEU C CA 1
ATOM 5625 C C . LEU C 1 70 ? -4.505 -17.704 5.175 1.00 59.51 47 LEU C C 1
ATOM 5626 O O . LEU C 1 70 ? -4.357 -17.586 6.386 1.00 59.97 47 LEU C O 1
ATOM 5631 N N . PHE C 1 71 ? -3.865 -16.966 4.265 1.00 55.81 48 PHE C N 1
ATOM 5632 C CA . PHE C 1 71 ? -3.009 -15.865 4.654 1.00 56.08 48 PHE C CA 1
ATOM 5633 C C . PHE C 1 71 ? -3.443 -14.635 3.869 1.00 54.91 48 PHE C C 1
ATOM 5634 O O . PHE C 1 71 ? -3.243 -14.571 2.669 1.00 59.20 48 PHE C O 1
ATOM 5642 N N . CYS C 1 72 ? -3.963 -13.638 4.563 1.00 53.08 49 CYS C N 1
ATOM 5643 C CA . CYS C 1 72 ? -4.483 -12.456 3.921 1.00 54.05 49 CYS C CA 1
ATOM 5644 C C . CYS C 1 72 ? -3.799 -11.232 4.504 1.00 53.02 49 CYS C C 1
ATOM 5645 O O . CYS C 1 72 ? -3.838 -11.027 5.717 1.00 54.80 49 CYS C O 1
ATOM 5648 N N . GLU C 1 73 ? -3.174 -10.429 3.640 1.00 54.70 50 GLU C N 1
ATOM 5649 C CA . GLU C 1 73 ? -2.598 -9.153 4.045 1.00 56.85 50 GLU C CA 1
ATOM 5650 C C . GLU C 1 73 ? -3.039 -8.113 3.023 1.00 58.66 50 GLU C C 1
ATOM 5651 O O . GLU C 1 73 ? -2.554 -8.159 1.887 1.00 56.20 50 GLU C O 1
ATOM 5657 N N . LYS C 1 74 ? -3.961 -7.199 3.411 1.00 58.76 51 LYS C N 1
ATOM 5658 C CA . LYS C 1 74 ? -4.515 -6.246 2.456 1.00 57.38 51 LYS C CA 1
ATOM 5659 C C . LYS C 1 74 ? -4.745 -4.896 3.113 1.00 57.65 51 LYS C C 1
ATOM 5660 O O . LYS C 1 74 ? -4.781 -4.799 4.329 1.00 57.84 51 LYS C O 1
ATOM 5666 N N . SER C 1 75 ? -4.938 -3.849 2.313 1.00 60.10 52 SER C N 1
ATOM 5667 C CA . SER C 1 75 ? -5.195 -2.540 2.906 1.00 63.36 52 SER C CA 1
ATOM 5668 C C . SER C 1 75 ? -6.600 -2.470 3.491 1.00 64.24 52 SER C C 1
ATOM 5669 O O . SER C 1 75 ? -6.788 -1.918 4.571 1.00 65.12 52 SER C O 1
ATOM 5672 N N . ASP C 1 76 ? -7.594 -3.002 2.773 1.00 66.74 53 ASP C N 1
ATOM 5673 C CA . ASP C 1 76 ? -8.994 -2.815 3.164 1.00 65.44 53 ASP C CA 1
ATOM 5674 C C . ASP C 1 76 ? -9.859 -3.875 2.492 1.00 58.78 53 ASP C C 1
ATOM 5675 O O . ASP C 1 76 ? -10.314 -3.714 1.358 1.00 58.54 53 ASP C O 1
ATOM 5680 N N . ILE C 1 77 ? -10.061 -4.987 3.171 1.00 54.77 54 ILE C N 1
ATOM 5681 C CA . ILE C 1 77 ? -10.814 -6.059 2.558 1.00 55.88 54 ILE C CA 1
ATOM 5682 C C . ILE C 1 77 ? -11.934 -6.522 3.493 1.00 57.19 54 ILE C C 1
ATOM 5683 O O . ILE C 1 77 ? -11.772 -6.522 4.709 1.00 57.28 54 ILE C O 1
ATOM 5688 N N . THR C 1 78 ? -13.050 -6.945 2.889 1.00 59.15 55 THR C N 1
ATOM 5689 C CA . THR C 1 78 ? -14.205 -7.507 3.581 1.00 57.17 55 THR C CA 1
ATOM 5690 C C . THR C 1 78 ? -14.483 -8.921 3.079 1.00 55.09 55 THR C C 1
ATOM 5691 O O . THR C 1 78 ? -14.506 -9.162 1.876 1.00 54.88 55 THR C O 1
ATOM 5695 N N . PHE C 1 79 ? -14.650 -9.868 4.002 1.00 54.59 56 PHE C N 1
ATOM 5696 C CA . PHE C 1 79 ? -15.146 -11.190 3.668 1.00 56.09 56 PHE C CA 1
ATOM 5697 C C . PHE C 1 79 ? -16.589 -11.322 4.178 1.00 60.10 56 PHE C C 1
ATOM 5698 O O . PHE C 1 79 ? -16.877 -11.020 5.339 1.00 60.70 56 PHE C O 1
ATOM 5706 N N . VAL C 1 80 ? -17.499 -11.793 3.307 1.00 61.93 57 VAL C N 1
ATOM 5707 C CA . VAL C 1 80 ? -18.893 -11.978 3.655 1.00 62.37 57 VAL C CA 1
ATOM 5708 C C . VAL C 1 80 ? -19.284 -13.393 3.248 1.00 64.90 57 VAL C C 1
ATOM 5709 O O . VAL C 1 80 ? -19.369 -13.695 2.058 1.00 64.11 57 VAL C O 1
ATOM 5713 N N . GLY C 1 81 ? -19.516 -14.252 4.248 1.00 68.58 58 GLY C N 1
ATOM 5714 C CA . GLY C 1 81 ? -20.013 -15.599 3.992 1.00 70.73 58 GLY C CA 1
ATOM 5715 C C . GLY C 1 81 ? -21.535 -15.637 3.933 1.00 72.31 58 GLY C C 1
ATOM 5716 O O . GLY C 1 81 ? -22.162 -14.594 4.055 1.00 72.88 58 GLY C O 1
ATOM 5717 N N . ALA C 1 82 ? -22.106 -16.844 3.769 1.00 75.35 59 ALA C N 1
ATOM 5718 C CA . ALA C 1 82 ? -23.550 -17.034 3.652 1.00 77.71 59 ALA C CA 1
ATOM 5719 C C . ALA C 1 82 ? -24.220 -17.166 5.020 1.00 79.08 59 ALA C C 1
ATOM 5720 O O . ALA C 1 82 ? -25.415 -17.389 5.098 1.00 84.85 59 ALA C O 1
ATOM 5722 N N . GLY C 1 83 ? -23.446 -17.052 6.097 1.00 77.55 60 GLY C N 1
ATOM 5723 C CA . GLY C 1 83 ? -23.965 -17.109 7.449 1.00 78.26 60 GLY C CA 1
ATOM 5724 C C . GLY C 1 83 ? -23.222 -18.136 8.297 1.00 77.46 60 GLY C C 1
ATOM 5725 O O . GLY C 1 83 ? -22.512 -18.993 7.768 1.00 79.76 60 GLY C O 1
ATOM 5726 N N . ILE C 1 84 ? -23.419 -18.044 9.612 1.00 76.35 61 ILE C N 1
ATOM 5727 C CA . ILE C 1 84 ? -22.754 -18.940 10.542 1.00 76.32 61 ILE C CA 1
ATOM 5728 C C . ILE C 1 84 ? -23.128 -20.385 10.235 1.00 77.68 61 ILE C C 1
ATOM 5729 O O . ILE C 1 84 ? -24.299 -20.689 10.066 1.00 81.32 61 ILE C O 1
ATOM 5734 N N . ASP C 1 85 ? -22.105 -21.241 10.097 1.00 78.56 62 ASP C N 1
ATOM 5735 C CA . ASP C 1 85 ? -22.243 -22.671 9.847 1.00 86.10 62 ASP C CA 1
ATOM 5736 C C . ASP C 1 85 ? -22.910 -22.967 8.499 1.00 91.19 62 ASP C C 1
ATOM 5737 O O . ASP C 1 85 ? -23.315 -24.108 8.244 1.00 92.66 62 ASP C O 1
ATOM 5742 N N . LYS C 1 86 ? -22.966 -21.953 7.615 1.00 92.14 63 LYS C N 1
ATOM 5743 C CA . LYS C 1 86 ? -23.372 -22.112 6.221 1.00 93.81 63 LYS C CA 1
ATOM 5744 C C . LYS C 1 86 ? -22.130 -21.948 5.334 1.00 88.46 63 LYS C C 1
ATOM 5745 O O . LYS C 1 86 ? -21.852 -22.782 4.475 1.00 87.56 63 LYS C O 1
ATOM 5751 N N . THR C 1 87 ? -21.368 -20.878 5.583 1.00 83.32 64 THR C N 1
ATOM 5752 C CA . THR C 1 87 ? -19.999 -20.762 5.093 1.00 76.79 64 THR C CA 1
ATOM 5753 C C . THR C 1 87 ? -19.014 -21.098 6.212 1.00 71.19 64 THR C C 1
ATOM 5754 O O . THR C 1 87 ? -19.011 -20.437 7.231 1.00 67.70 64 THR C O 1
ATOM 5758 N N . ILE C 1 88 ? -18.192 -22.129 6.022 1.00 71.33 65 ILE C N 1
ATOM 5759 C CA . ILE C 1 88 ? -17.294 -22.612 7.060 1.00 71.13 65 ILE C CA 1
ATOM 5760 C C . ILE C 1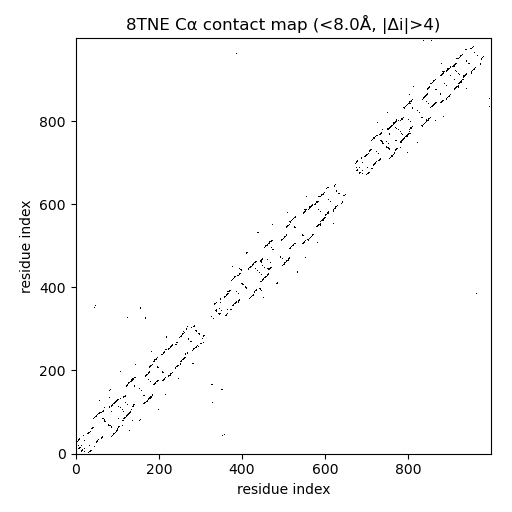 88 ? -15.888 -22.680 6.469 1.00 73.17 65 ILE C C 1
ATOM 5761 O O . ILE C 1 88 ? -15.676 -23.382 5.475 1.00 75.32 65 ILE C O 1
ATOM 5766 N N . ILE C 1 89 ? -14.934 -21.972 7.099 1.00 72.48 66 ILE C N 1
ATOM 5767 C CA . ILE C 1 89 ? -13.519 -22.101 6.772 1.00 68.86 66 ILE C CA 1
ATOM 5768 C C . ILE C 1 89 ? -12.852 -22.943 7.854 1.00 69.58 66 ILE C C 1
ATOM 5769 O O . ILE C 1 89 ? -12.862 -22.542 9.014 1.00 67.87 66 ILE C O 1
ATOM 5774 N N . GLU C 1 90 ? -12.299 -24.106 7.482 1.00 71.80 67 GLU C N 1
ATOM 5775 C CA . GLU C 1 90 ? -11.725 -25.012 8.469 1.00 74.09 67 GLU C CA 1
ATOM 5776 C C . GLU C 1 90 ? -10.336 -25.484 8.028 1.00 73.57 67 GLU C C 1
ATOM 5777 O O . GLU C 1 90 ? -10.076 -25.678 6.838 1.00 72.92 67 GLU C O 1
ATOM 5783 N N . TYR C 1 91 ? -9.453 -25.706 9.012 1.00 72.97 68 TYR C N 1
ATOM 5784 C CA . TYR C 1 91 ? -8.182 -26.380 8.774 1.00 77.47 68 TYR C CA 1
ATOM 5785 C C . TYR C 1 91 ? -7.781 -27.045 10.091 1.00 79.30 68 TYR C C 1
ATOM 5786 O O . TYR C 1 91 ? -8.425 -26.763 11.095 1.00 77.93 68 TYR C O 1
ATOM 5795 N N . ASP C 1 92 ? -6.744 -27.903 10.081 1.00 82.40 69 ASP C N 1
ATOM 5796 C CA . ASP C 1 92 ? -6.418 -28.764 11.217 1.00 83.82 69 ASP C CA 1
ATOM 5797 C C . ASP C 1 92 ? -4.911 -28.817 11.516 1.00 82.39 69 ASP C C 1
ATOM 5798 O O . ASP C 1 92 ? -4.368 -29.882 11.809 1.00 80.76 69 ASP C O 1
ATOM 5803 N N . ASP C 1 93 ? -4.240 -27.663 11.492 1.00 80.42 70 ASP C N 1
ATOM 5804 C CA . ASP C 1 93 ? -2.851 -27.583 11.891 1.00 82.73 70 ASP C CA 1
ATOM 5805 C C . ASP C 1 93 ? -2.774 -27.363 13.397 1.00 82.73 70 ASP C C 1
ATOM 5806 O O . ASP C 1 93 ? -3.500 -26.532 13.932 1.00 78.03 70 ASP C O 1
ATOM 5811 N N . GLY C 1 94 ? -1.880 -28.104 14.060 1.00 86.36 71 GLY C N 1
ATOM 5812 C CA . GLY C 1 94 ? -1.633 -27.917 15.478 1.00 85.84 71 GLY C CA 1
ATOM 5813 C C . GLY C 1 94 ? -0.156 -27.666 15.763 1.00 85.86 71 GLY C C 1
ATOM 5814 O O . GLY C 1 94 ? 0.721 -28.119 15.024 1.00 86.42 71 GLY C O 1
ATOM 5815 N N . ALA C 1 95 ? 0.097 -26.965 16.871 1.00 84.54 72 ALA C N 1
ATOM 5816 C CA . ALA C 1 95 ? 1.444 -26.577 17.250 1.00 84.71 72 ALA C CA 1
ATOM 5817 C C . ALA C 1 95 ? 2.369 -27.792 17.357 1.00 88.10 72 ALA C C 1
ATOM 5818 O O . ALA C 1 95 ? 3.567 -27.646 17.112 1.00 90.42 72 ALA C O 1
ATOM 5820 N N . PHE C 1 96 ? 1.834 -28.977 17.704 1.00 90.79 73 PHE C N 1
ATOM 5821 C CA . PHE C 1 96 ? 2.687 -30.132 17.957 1.00 97.67 73 PHE C CA 1
ATOM 5822 C C . PHE C 1 96 ? 3.100 -30.821 16.656 1.00 99.84 73 PHE C C 1
ATOM 5823 O O . PHE C 1 96 ? 3.957 -31.702 16.670 1.00 103.97 73 PHE C O 1
ATOM 5831 N N . ASP C 1 97 ? 2.499 -30.414 15.535 1.00 97.74 74 ASP C N 1
ATOM 5832 C CA . ASP C 1 97 ? 2.806 -31.006 14.241 1.00 99.89 74 ASP C CA 1
ATOM 5833 C C . ASP C 1 97 ? 4.293 -30.805 13.894 1.00 102.52 74 ASP C C 1
ATOM 5834 O O . ASP C 1 97 ? 4.959 -29.850 14.312 1.00 98.31 74 ASP C O 1
ATOM 5839 N N . GLN C 1 98 ? 4.836 -31.742 13.114 1.00 110.61 75 GLN C N 1
ATOM 5840 C CA . GLN C 1 98 ? 6.178 -31.583 12.572 1.00 116.20 75 GLN C CA 1
ATOM 5841 C C . GLN C 1 98 ? 6.090 -31.015 11.160 1.00 115.71 75 GLN C C 1
ATOM 5842 O O . GLN C 1 98 ? 5.303 -31.473 10.339 1.00 119.03 75 GLN C O 1
ATOM 5848 N N . MET C 1 99 ? 6.911 -29.998 10.904 1.00 113.25 76 MET C N 1
ATOM 5849 C CA . MET C 1 99 ? 7.033 -29.387 9.592 1.00 112.01 76 MET C CA 1
ATOM 5850 C C . MET C 1 99 ? 8.076 -30.137 8.767 1.00 118.28 76 MET C C 1
ATOM 5851 O O . MET C 1 99 ? 8.850 -30.928 9.302 1.00 125.73 76 MET C O 1
ATOM 5856 N N . GLU C 1 100 ? 8.119 -29.852 7.463 1.00 118.97 77 GLU C N 1
ATOM 5857 C CA . GLU C 1 100 ? 8.972 -30.615 6.563 1.00 123.90 77 GLU C CA 1
ATOM 5858 C C . GLU C 1 100 ? 10.440 -30.447 6.946 1.00 121.23 77 GLU C C 1
ATOM 5859 O O . GLU C 1 100 ? 11.186 -31.420 6.915 1.00 126.23 77 GLU C O 1
ATOM 5865 N N . ASP C 1 101 ? 10.817 -29.233 7.355 1.00 116.51 78 ASP C N 1
ATOM 5866 C CA . ASP C 1 101 ? 12.230 -28.923 7.695 1.00 116.40 78 ASP C CA 1
ATOM 5867 C C . ASP C 1 101 ? 12.633 -29.585 9.010 1.00 118.43 78 ASP C C 1
ATOM 5868 O O . ASP C 1 101 ? 13.805 -29.457 9.391 1.00 119.56 78 ASP C O 1
ATOM 5873 N N . GLY C 1 102 ? 11.686 -30.224 9.692 1.00 117.12 79 GLY C N 1
ATOM 5874 C CA . GLY C 1 102 ? 11.969 -30.905 10.944 1.00 118.80 79 GLY C CA 1
ATOM 5875 C C . GLY C 1 102 ? 11.496 -30.121 12.169 1.00 113.87 79 GLY C C 1
ATOM 5876 O O . GLY C 1 102 ? 11.352 -30.696 13.241 1.00 114.40 79 GLY C O 1
ATOM 5877 N N . SER C 1 103 ? 11.229 -28.823 12.009 1.00 109.02 80 SER C N 1
ATOM 5878 C CA . SER C 1 103 ? 10.873 -27.970 13.134 1.00 105.03 80 SER C CA 1
ATOM 5879 C C . SER C 1 103 ? 9.458 -28.279 13.627 1.00 101.65 80 SER C C 1
ATOM 5880 O O . SER C 1 103 ? 8.654 -28.853 12.894 1.00 102.11 80 SER C O 1
ATOM 5883 N N . LYS C 1 104 ? 9.156 -27.915 14.881 1.00 98.87 81 LYS C N 1
ATOM 5884 C CA . LYS C 1 104 ? 7.792 -28.045 15.380 1.00 97.99 81 LYS C CA 1
ATOM 5885 C C . LYS C 1 104 ? 7.000 -26.796 14.993 1.00 92.15 81 LYS C C 1
ATOM 5886 O O . LYS C 1 104 ? 7.517 -25.688 15.052 1.00 90.49 81 LYS C O 1
ATOM 5892 N N . MET C 1 105 ? 5.769 -27.001 14.532 1.00 89.31 82 MET C N 1
ATOM 5893 C CA . MET C 1 105 ? 4.999 -25.946 13.895 1.00 86.09 82 MET C CA 1
ATOM 5894 C C . MET C 1 105 ? 4.858 -24.746 14.829 1.00 80.12 82 MET C C 1
ATOM 5895 O O . MET C 1 105 ? 5.057 -23.608 14.406 1.00 74.25 82 MET C O 1
ATOM 5900 N N . GLY C 1 106 ? 4.505 -25.017 16.091 1.00 79.66 83 GLY C N 1
ATOM 5901 C CA . GLY C 1 106 ? 4.328 -23.973 17.088 1.00 78.01 83 GLY C CA 1
ATOM 5902 C C . GLY C 1 106 ? 2.975 -23.263 16.976 1.00 75.11 83 GLY C C 1
ATOM 5903 O O . GLY C 1 106 ? 2.251 -23.365 15.978 1.00 74.00 83 GLY C O 1
ATOM 5904 N N . THR C 1 107 ? 2.665 -22.517 18.026 1.00 73.34 84 THR C N 1
ATOM 5905 C CA . THR C 1 107 ? 1.404 -21.820 18.146 1.00 71.26 84 THR C CA 1
ATOM 5906 C C . THR C 1 107 ? 1.113 -20.972 16.905 1.00 68.00 84 THR C C 1
ATOM 5907 O O . THR C 1 107 ? 0.048 -21.072 16.287 1.00 64.25 84 THR C O 1
ATOM 5911 N N . PHE C 1 108 ? 2.058 -20.098 16.572 1.00 65.10 85 PHE C N 1
ATOM 5912 C CA . PHE C 1 108 ? 1.758 -18.976 15.704 1.00 64.21 85 PHE C CA 1
ATOM 5913 C C . PHE C 1 108 ? 1.876 -19.347 14.231 1.00 65.50 85 PHE C C 1
ATOM 5914 O O . PHE C 1 108 ? 1.711 -18.476 13.369 1.00 64.70 85 PHE C O 1
ATOM 5922 N N . ARG C 1 109 ? 2.051 -20.647 13.954 1.00 67.41 86 ARG C N 1
ATOM 5923 C CA . ARG C 1 109 ? 1.937 -21.153 12.595 1.00 66.98 86 ARG C CA 1
ATOM 5924 C C . ARG C 1 109 ? 0.751 -22.104 12.438 1.00 66.88 86 ARG C C 1
ATOM 5925 O O . ARG C 1 109 ? 0.583 -22.707 11.384 1.00 65.75 86 ARG C O 1
ATOM 5933 N N . SER C 1 110 ? -0.067 -22.268 13.479 1.00 70.19 87 SER C N 1
ATOM 5934 C CA . SER C 1 110 ? -1.152 -23.243 13.461 1.00 73.29 87 SER C CA 1
ATOM 5935 C C . SER C 1 110 ? -2.445 -22.672 12.854 1.00 72.31 87 SER C C 1
ATOM 5936 O O . SER C 1 110 ? -3.404 -23.428 12.656 1.00 77.96 87 SER C O 1
ATOM 5939 N N . TYR C 1 111 ? -2.472 -21.361 12.540 1.00 69.28 88 TYR C N 1
ATOM 5940 C CA . TYR C 1 111 ? -3.723 -20.642 12.280 1.00 69.96 88 TYR C CA 1
ATOM 5941 C C . TYR C 1 111 ? -4.471 -21.245 11.089 1.00 72.55 88 TYR C C 1
ATOM 5942 O O . TYR C 1 111 ? -3.859 -21.635 10.100 1.00 78.75 88 TYR C O 1
ATOM 5951 N N . THR C 1 112 ? -5.803 -21.341 11.195 1.00 75.08 89 THR C N 1
ATOM 5952 C CA . THR C 1 112 ? -6.627 -21.608 10.028 1.00 73.73 89 THR C CA 1
ATOM 5953 C C . THR C 1 112 ? -6.667 -20.370 9.136 1.00 67.68 89 THR C C 1
ATOM 5954 O O . THR C 1 112 ? -6.676 -20.495 7.912 1.00 67.17 89 THR C O 1
ATOM 5958 N N . ALA C 1 113 ? -6.692 -19.179 9.738 1.00 61.58 90 ALA C N 1
ATOM 5959 C CA . ALA C 1 113 ? -6.738 -17.976 8.927 1.00 60.51 90 ALA C CA 1
ATOM 5960 C C . ALA C 1 113 ? -5.957 -16.853 9.590 1.00 61.08 90 ALA C C 1
ATOM 5961 O O . ALA C 1 113 ? -6.188 -16.567 10.765 1.00 60.41 90 ALA C O 1
ATOM 5963 N N . PHE C 1 114 ? -5.078 -16.205 8.800 1.00 56.83 91 PHE C N 1
ATOM 5964 C CA . PHE C 1 114 ? -4.357 -15.029 9.253 1.00 52.33 91 PHE C CA 1
ATOM 5965 C C . PHE C 1 114 ? -4.957 -13.808 8.571 1.00 49.08 91 PHE C C 1
ATOM 5966 O O . PHE C 1 114 ? -5.058 -13.764 7.353 1.00 48.43 91 PHE C O 1
ATOM 5974 N N . PHE C 1 115 ? -5.328 -12.809 9.355 1.00 48.86 92 PHE C N 1
ATOM 5975 C CA . PHE C 1 115 ? -5.872 -11.580 8.804 1.00 50.69 92 PHE C CA 1
ATOM 5976 C C . PHE C 1 115 ? -4.967 -10.431 9.227 1.00 50.76 92 PHE C C 1
ATOM 5977 O O . PHE C 1 115 ? -5.004 -9.981 10.379 1.00 49.85 92 PHE C O 1
ATOM 5985 N N . GLY C 1 116 ? -4.170 -9.953 8.269 1.00 51.85 93 GLY C N 1
ATOM 5986 C CA . GLY C 1 116 ? -3.298 -8.822 8.522 1.00 53.84 93 GLY C CA 1
ATOM 5987 C C . GLY C 1 116 ? -3.520 -7.695 7.524 1.00 54.81 93 GLY C C 1
ATOM 5988 O O . GLY C 1 116 ? -4.343 -7.812 6.617 1.00 58.81 93 GLY C O 1
ATOM 5989 N N . GLY C 1 117 ? -2.749 -6.624 7.691 1.00 54.71 94 GLY C N 1
ATOM 5990 C CA . GLY C 1 117 ? -2.890 -5.466 6.836 1.00 56.66 94 GLY C CA 1
ATOM 5991 C C . GLY C 1 117 ? -3.394 -4.285 7.639 1.00 58.45 94 GLY C C 1
ATOM 5992 O O . GLY C 1 117 ? -3.202 -4.260 8.847 1.00 60.00 94 GLY C O 1
ATOM 5993 N N . LYS C 1 118 ? -4.029 -3.317 6.965 1.00 60.30 95 LYS C N 1
ATOM 5994 C CA . LYS C 1 118 ? -4.542 -2.150 7.668 1.00 64.64 95 LYS C CA 1
ATOM 5995 C C . LYS C 1 118 ? -5.962 -2.397 8.203 1.00 67.63 95 LYS C C 1
ATOM 5996 O O . LYS C 1 118 ? -6.177 -2.255 9.397 1.00 72.26 95 LYS C O 1
ATOM 6002 N N . ARG C 1 119 ? -6.923 -2.786 7.360 1.00 67.26 96 ARG C N 1
ATOM 6003 C CA . ARG C 1 119 ? -8.283 -3.010 7.815 1.00 68.66 96 ARG C CA 1
ATOM 6004 C C . ARG C 1 119 ? -8.815 -4.334 7.262 1.00 61.80 96 ARG C C 1
ATOM 6005 O O . ARG C 1 119 ? -8.832 -4.550 6.056 1.00 61.94 96 ARG C O 1
ATOM 6013 N N . VAL C 1 120 ? -9.301 -5.210 8.129 1.00 57.26 97 VAL C N 1
ATOM 6014 C CA . VAL C 1 120 ? -10.023 -6.385 7.656 1.00 58.53 97 VAL C CA 1
ATOM 6015 C C . VAL C 1 120 ? -11.415 -6.436 8.300 1.00 60.70 97 VAL C C 1
ATOM 6016 O O . VAL C 1 120 ? -11.570 -6.098 9.472 1.00 57.82 97 VAL C O 1
ATOM 6020 N N . THR C 1 121 ? -12.409 -6.894 7.531 1.00 60.37 98 THR C N 1
ATOM 6021 C CA . THR C 1 121 ? -13.755 -7.093 8.038 1.00 60.09 98 THR C CA 1
ATOM 6022 C C . THR C 1 121 ? -14.177 -8.508 7.668 1.00 58.31 98 THR C C 1
ATOM 6023 O O . THR C 1 121 ? -14.024 -8.921 6.520 1.00 56.52 98 THR C O 1
ATOM 6027 N N . VAL C 1 122 ? -14.684 -9.249 8.647 1.00 57.46 99 VAL C N 1
ATOM 6028 C CA . VAL C 1 122 ? -15.223 -10.609 8.366 1.00 58.57 99 VAL C CA 1
ATOM 6029 C C . VAL C 1 122 ? -16.680 -10.652 8.858 1.00 60.15 99 VAL C C 1
ATOM 6030 O O . VAL C 1 122 ? -16.940 -10.144 9.958 1.00 56.74 99 VAL C O 1
ATOM 6034 N N . ARG C 1 123 ? -17.598 -11.215 8.066 1.00 62.72 100 ARG C N 1
ATOM 6035 C CA . ARG C 1 123 ? -19.037 -11.194 8.457 1.00 63.45 100 ARG C CA 1
ATOM 6036 C C . ARG C 1 123 ? -19.803 -12.416 7.941 1.00 63.88 100 ARG C C 1
ATOM 6037 O O . ARG C 1 123 ? -19.521 -12.858 6.819 1.00 62.98 100 ARG C O 1
ATOM 6045 N N . ASN C 1 124 ? -20.666 -12.984 8.784 1.00 65.50 101 ASN C N 1
ATOM 6046 C CA . ASN C 1 124 ? -21.571 -14.094 8.372 1.00 69.60 101 ASN C CA 1
ATOM 6047 C C . ASN C 1 124 ? -20.813 -15.369 7.998 1.00 66.90 101 ASN C C 1
ATOM 6048 O O . ASN C 1 124 ? -20.978 -15.811 6.871 1.00 64.82 101 ASN C O 1
ATOM 6053 N N . MET C 1 125 ? -20.113 -15.987 8.947 1.00 68.75 102 MET C N 1
ATOM 6054 C CA . MET C 1 125 ? -19.458 -17.282 8.629 1.00 69.28 102 MET C CA 1
ATOM 6055 C C . MET C 1 125 ? -18.894 -17.961 9.872 1.00 67.72 102 MET C C 1
ATOM 6056 O O . MET C 1 125 ? -18.980 -17.387 10.964 1.00 69.14 102 MET C O 1
ATOM 6061 N N . THR C 1 126 ? -18.334 -19.150 9.680 1.00 67.53 103 THR C N 1
ATOM 6062 C CA . THR C 1 126 ? -17.680 -19.867 10.797 1.00 67.98 103 THR C CA 1
ATOM 6063 C C . THR C 1 126 ? -16.224 -20.146 10.418 1.00 65.97 103 THR C C 1
ATOM 6064 O O . THR C 1 126 ? -15.996 -20.582 9.284 1.00 68.11 103 THR C O 1
ATOM 6068 N N . ILE C 1 127 ? -15.277 -19.855 11.308 1.00 64.22 104 ILE C N 1
ATOM 6069 C CA . ILE C 1 127 ? -13.883 -20.206 11.073 1.00 63.55 104 ILE C CA 1
ATOM 6070 C C . ILE C 1 127 ? -13.434 -21.150 12.179 1.00 66.20 104 ILE C C 1
ATOM 6071 O O . ILE C 1 127 ? -13.539 -20.810 13.352 1.00 68.95 104 ILE C O 1
ATOM 6076 N N . ALA C 1 128 ? -12.903 -22.313 11.807 1.00 69.34 105 ALA C N 1
ATOM 6077 C CA . ALA C 1 128 ? -12.638 -23.361 12.774 1.00 72.24 105 ALA C CA 1
ATOM 6078 C C . ALA C 1 128 ? -11.214 -23.903 12.634 1.00 73.15 105 ALA C C 1
ATOM 6079 O O . ALA C 1 128 ? -10.710 -24.078 11.528 1.00 73.21 105 ALA C O 1
ATOM 6081 N N . ASN C 1 129 ? -10.618 -24.248 13.780 1.00 74.79 106 ASN C N 1
ATOM 6082 C CA . ASN C 1 129 ? -9.481 -25.149 13.826 1.00 75.51 106 ASN C CA 1
ATOM 6083 C C . ASN C 1 129 ? -9.935 -26.475 14.437 1.00 81.07 106 ASN C C 1
ATOM 6084 O O . ASN C 1 129 ? -10.197 -26.562 15.638 1.00 83.54 106 ASN C O 1
ATOM 6089 N N . THR C 1 130 ? -9.964 -27.520 13.603 1.00 84.77 107 THR C N 1
ATOM 6090 C CA . THR C 1 130 ? -10.600 -28.780 13.951 1.00 89.44 107 THR C CA 1
ATOM 6091 C C . THR C 1 130 ? -9.588 -29.834 14.383 1.00 92.51 107 THR C C 1
ATOM 6092 O O . THR C 1 130 ? -9.928 -31.015 14.386 1.00 96.18 107 THR C O 1
ATOM 6096 N N . VAL C 1 131 ? -8.360 -29.435 14.756 1.00 94.80 108 VAL C N 1
ATOM 6097 C CA . VAL C 1 131 ? -7.317 -30.418 15.028 1.00 97.44 108 VAL C CA 1
ATOM 6098 C C . VAL C 1 131 ? -7.654 -31.196 16.304 1.00 101.35 108 VAL C C 1
ATOM 6099 O O . VAL C 1 131 ? -7.442 -32.408 16.355 1.00 107.40 108 VAL C O 1
ATOM 6103 N N . GLY C 1 132 ? -8.164 -30.498 17.331 1.00 99.16 109 GLY C N 1
ATOM 6104 C CA . GLY C 1 132 ? -8.628 -31.141 18.551 1.00 98.96 109 GLY C CA 1
ATOM 6105 C C . GLY C 1 132 ? -8.035 -30.511 19.810 1.00 96.43 109 GLY C C 1
ATOM 6106 O O . GLY C 1 132 ? -7.482 -29.404 19.771 1.00 92.00 109 GLY C O 1
ATOM 6107 N N . ASP C 1 133 ? -8.157 -31.263 20.914 1.00 100.35 110 ASP C N 1
ATOM 6108 C CA . ASP C 1 133 ? -7.708 -30.852 22.235 1.00 101.29 110 ASP C CA 1
ATOM 6109 C C . ASP C 1 133 ? -6.199 -30.617 22.254 1.00 99.57 110 ASP C C 1
ATOM 6110 O O . ASP C 1 133 ? -5.436 -31.348 21.618 1.00 97.84 110 ASP C O 1
ATOM 6115 N N . GLY C 1 134 ? -5.795 -29.619 23.057 1.00 96.21 111 GLY C N 1
ATOM 6116 C CA . GLY C 1 134 ? -4.421 -29.153 23.120 1.00 95.22 111 GLY C CA 1
ATOM 6117 C C . GLY C 1 134 ? -3.470 -30.153 23.773 1.00 97.90 111 GLY C C 1
ATOM 6118 O O . GLY C 1 134 ? -2.259 -30.044 23.621 1.00 98.64 111 GLY C O 1
ATOM 6119 N N . SER C 1 135 ? -4.008 -31.120 24.515 1.00 100.94 112 SER C N 1
ATOM 6120 C CA . SER C 1 135 ? -3.148 -32.046 25.225 1.00 103.89 112 SER C CA 1
ATOM 6121 C C . SER C 1 135 ? -2.468 -32.980 24.226 1.00 106.02 112 SER C C 1
ATOM 6122 O O . SER C 1 135 ? -1.361 -33.436 24.471 1.00 105.61 112 SER C O 1
ATOM 6125 N N . LEU C 1 136 ? -3.144 -33.258 23.105 1.00 107.62 113 LEU C N 1
ATOM 6126 C CA . LEU C 1 136 ? -2.641 -34.153 22.071 1.00 113.34 113 LEU C CA 1
ATOM 6127 C C . LEU C 1 136 ? -2.085 -33.383 20.867 1.00 107.29 113 LEU C C 1
ATOM 6128 O O . LEU C 1 136 ? -1.219 -33.903 20.175 1.00 105.95 113 LEU C O 1
ATOM 6133 N N . HIS C 1 137 ? -2.618 -32.187 20.569 1.00 101.79 114 HIS C N 1
ATOM 6134 C CA . HIS C 1 137 ? -2.300 -31.492 19.328 1.00 97.56 114 HIS C CA 1
ATOM 6135 C C . HIS C 1 137 ? -1.644 -30.128 19.572 1.00 91.44 114 HIS C C 1
ATOM 6136 O O . HIS C 1 137 ? -1.255 -29.437 18.628 1.00 88.05 114 HIS C O 1
ATOM 6143 N N . GLY C 1 138 ? -1.516 -29.721 20.838 1.00 90.60 115 GLY C N 1
ATOM 6144 C CA . GLY C 1 138 ? -0.964 -28.412 21.161 1.00 87.30 115 GLY C CA 1
ATOM 6145 C C . GLY C 1 138 ? -1.932 -27.285 20.819 1.00 83.82 115 GLY C C 1
ATOM 6146 O O . GLY C 1 138 ? -3.068 -27.530 20.428 1.00 83.43 115 GLY C O 1
ATOM 6147 N N . GLN C 1 139 ? -1.466 -26.047 20.993 1.00 82.11 116 GLN C N 1
ATOM 6148 C CA . GLN C 1 139 ? -2.222 -24.861 20.624 1.00 78.94 116 GLN C CA 1
ATOM 6149 C C . GLN C 1 139 ? -2.589 -24.931 19.144 1.00 78.89 116 GLN C C 1
ATOM 6150 O O . GLN C 1 139 ? -1.823 -25.453 18.333 1.00 79.42 116 GLN C O 1
ATOM 6156 N N . ALA C 1 140 ? -3.732 -24.332 18.791 1.00 76.82 117 ALA C N 1
ATOM 6157 C CA . ALA C 1 140 ? -4.233 -24.424 17.432 1.00 77.01 117 ALA C CA 1
ATOM 6158 C C . ALA C 1 140 ? -5.223 -23.288 17.159 1.00 73.61 117 ALA C C 1
ATOM 6159 O O . ALA C 1 140 ? -6.403 -23.384 17.504 1.00 74.61 117 ALA C O 1
ATOM 6161 N N . LEU C 1 141 ? -4.729 -22.204 16.540 1.00 69.79 118 LEU C N 1
ATOM 6162 C CA . LEU C 1 141 ? -5.546 -21.023 16.307 1.00 67.81 118 LEU C CA 1
ATOM 6163 C C . LEU C 1 141 ? -6.549 -21.315 15.210 1.00 68.05 118 LEU C C 1
ATOM 6164 O O . LEU C 1 141 ? -6.183 -21.943 14.224 1.00 68.46 118 LEU C O 1
ATOM 6169 N N . ALA C 1 142 ? -7.778 -20.819 15.390 1.00 68.64 119 ALA C N 1
ATOM 6170 C CA . ALA C 1 142 ? -8.711 -20.652 14.286 1.00 67.54 119 ALA C CA 1
ATOM 6171 C C . ALA C 1 142 ? -8.353 -19.366 13.552 1.00 64.34 119 ALA C C 1
ATOM 6172 O O . ALA C 1 142 ? -8.265 -19.347 12.322 1.00 65.01 119 ALA C O 1
ATOM 6174 N N . VAL C 1 143 ? -8.128 -18.302 14.328 1.00 60.47 120 VAL C N 1
ATOM 6175 C CA . VAL C 1 143 ? -7.952 -17.001 13.721 1.00 59.15 120 VAL C CA 1
ATOM 6176 C C . VAL C 1 143 ? -6.749 -16.320 14.360 1.00 57.96 120 VAL C C 1
ATOM 6177 O O . VAL C 1 143 ? -6.612 -16.332 15.571 1.00 56.54 120 VAL C O 1
ATOM 6181 N N . TYR C 1 144 ? -5.901 -15.771 13.479 1.00 55.94 121 TYR C N 1
ATOM 6182 C CA . TYR C 1 144 ? -4.753 -14.934 13.879 1.00 54.04 121 TYR C CA 1
ATOM 6183 C C . TYR C 1 144 ? -5.147 -13.547 13.384 1.00 52.82 121 TYR C C 1
ATOM 6184 O O . TYR C 1 144 ? -5.055 -13.297 12.178 1.00 50.92 121 TYR C O 1
ATOM 6193 N N . ALA C 1 145 ? -5.592 -12.686 14.284 1.00 53.23 122 ALA C N 1
ATOM 6194 C CA . ALA C 1 145 ? -6.098 -11.380 13.914 1.00 55.27 122 ALA C CA 1
ATOM 6195 C C . ALA C 1 145 ? -4.985 -10.356 14.097 1.00 57.06 122 ALA C C 1
ATOM 6196 O O . ALA C 1 145 ? -4.702 -9.970 15.230 1.00 59.15 122 ALA C O 1
ATOM 6198 N N . ASP C 1 146 ? -4.370 -9.918 12.987 1.00 57.77 123 ASP C N 1
ATOM 6199 C CA . ASP C 1 146 ? -3.155 -9.131 13.064 1.00 57.95 123 ASP C CA 1
ATOM 6200 C C . ASP C 1 146 ? -3.334 -7.731 12.501 1.00 58.16 123 ASP C C 1
ATOM 6201 O O . ASP C 1 146 ? -2.441 -6.903 12.695 1.00 60.76 123 ASP C O 1
ATOM 6206 N N . ALA C 1 147 ? -4.432 -7.473 11.773 1.00 56.34 124 ALA C N 1
ATOM 6207 C CA . ALA C 1 147 ? -4.582 -6.202 11.074 1.00 56.61 124 ALA C CA 1
ATOM 6208 C C . ALA C 1 147 ? -4.683 -5.055 12.064 1.00 57.79 124 ALA C C 1
ATOM 6209 O O . ALA C 1 147 ? -5.073 -5.251 13.199 1.00 63.59 124 ALA C O 1
ATOM 6211 N N . ASN C 1 148 ? -4.336 -3.848 11.624 1.00 59.36 125 ASN C N 1
ATOM 6212 C CA . ASN C 1 148 ? -4.375 -2.687 12.504 1.00 62.83 125 ASN C CA 1
ATOM 6213 C C . ASN C 1 148 ? -5.765 -2.504 13.105 1.00 63.09 125 ASN C C 1
ATOM 6214 O O . ASN C 1 148 ? -5.898 -2.111 14.264 1.00 61.34 125 ASN C O 1
ATOM 6219 N N . ILE C 1 149 ? -6.775 -2.766 12.270 1.00 63.89 126 ILE C N 1
ATOM 6220 C CA . ILE C 1 149 ? -8.180 -2.667 12.617 1.00 62.09 126 ILE C CA 1
ATOM 6221 C C . ILE C 1 149 ? -8.866 -3.920 12.104 1.00 58.90 126 ILE C C 1
ATOM 6222 O O . ILE C 1 149 ? -8.843 -4.175 10.902 1.00 58.02 126 ILE C O 1
ATOM 6227 N N . CYS C 1 150 ? -9.448 -4.693 13.025 1.00 59.38 127 CYS C N 1
ATOM 6228 C CA . CYS C 1 150 ? -10.234 -5.867 12.667 1.00 61.79 127 CYS C CA 1
ATOM 6229 C C . CYS C 1 150 ? -11.684 -5.682 13.119 1.00 65.36 127 CYS C C 1
ATOM 6230 O O . CYS C 1 150 ? -11.932 -5.166 14.201 1.00 69.60 127 CYS C O 1
ATOM 6233 N N . PHE C 1 151 ? -12.630 -6.120 12.289 1.00 67.87 128 PHE C N 1
ATOM 6234 C CA . PHE C 1 151 ? -14.048 -6.006 12.593 1.00 72.38 128 PHE C CA 1
ATOM 6235 C C . PHE C 1 151 ? -14.706 -7.318 12.199 1.00 67.82 128 PHE C C 1
ATOM 6236 O O . PHE C 1 151 ? -14.731 -7.656 11.021 1.00 63.27 128 PHE C O 1
ATOM 6244 N N . PHE C 1 152 ? -15.150 -8.072 13.210 1.00 66.54 129 PHE C N 1
ATOM 6245 C CA . PHE C 1 152 ? -15.871 -9.310 12.989 1.00 68.25 129 PHE C CA 1
ATOM 6246 C C . PHE C 1 152 ? -17.322 -9.106 13.409 1.00 72.41 129 PHE C C 1
ATOM 6247 O O . PHE C 1 152 ? -17.601 -8.572 14.482 1.00 71.97 129 PHE C O 1
ATOM 6255 N N . GLU C 1 153 ? -18.255 -9.566 12.574 1.00 75.28 130 GLU C N 1
ATOM 6256 C CA . GLU C 1 153 ? -19.674 -9.426 12.865 1.00 72.56 130 GLU C CA 1
ATOM 6257 C C . GLU C 1 153 ? -20.381 -10.701 12.415 1.00 67.73 130 GLU C C 1
ATOM 6258 O O . GLU C 1 153 ? -20.186 -11.160 11.291 1.00 65.56 130 GLU C O 1
ATOM 6264 N N . ASN C 1 154 ? -21.151 -11.312 13.326 1.00 69.02 131 ASN C N 1
ATOM 6265 C CA A ASN C 1 154 ? -21.893 -12.541 13.040 0.50 69.63 131 ASN C CA 1
ATOM 6266 C CA B ASN C 1 154 ? -21.900 -12.522 13.022 0.50 70.61 131 ASN C CA 1
ATOM 6267 C C . ASN C 1 154 ? -20.908 -13.593 12.538 1.00 68.35 131 ASN C C 1
ATOM 6268 O O . ASN C 1 154 ? -21.117 -14.252 11.513 1.00 66.94 131 ASN C O 1
ATOM 6277 N N . VAL C 1 155 ? -19.803 -13.737 13.279 1.00 64.95 132 VAL C N 1
ATOM 6278 C CA . VAL C 1 155 ? -18.816 -14.739 12.955 1.00 63.63 132 VAL C CA 1
ATOM 6279 C C . VAL C 1 155 ? -18.719 -15.714 14.116 1.00 61.58 132 VAL C C 1
ATOM 6280 O O . VAL C 1 155 ? -18.679 -15.289 15.264 1.00 60.68 132 VAL C O 1
ATOM 6284 N N . LYS C 1 156 ? -18.610 -17.004 13.790 1.00 62.20 133 LYS C N 1
ATOM 6285 C CA . LYS C 1 156 ? -18.374 -18.040 14.778 1.00 64.81 133 LYS C CA 1
ATOM 6286 C C . LYS C 1 156 ? -16.962 -18.589 14.624 1.00 64.12 133 LYS C C 1
ATOM 6287 O O . LYS C 1 156 ? -16.521 -18.913 13.524 1.00 67.76 133 LYS C O 1
ATOM 6293 N N . MET C 1 157 ? -16.270 -18.765 15.747 1.00 63.77 134 MET C N 1
ATOM 6294 C CA . MET C 1 157 ? -14.901 -19.228 15.729 1.00 64.78 134 MET C CA 1
ATOM 6295 C C . MET C 1 157 ? -14.764 -20.369 16.723 1.00 65.50 134 MET C C 1
ATOM 6296 O O . MET C 1 157 ? -15.023 -20.184 17.900 1.00 67.59 134 MET C O 1
ATOM 6301 N N . THR C 1 158 ? -14.331 -21.531 16.261 1.00 66.88 135 THR C N 1
ATOM 6302 C CA . THR C 1 158 ? -14.232 -22.658 17.161 1.00 67.80 135 THR C CA 1
ATOM 6303 C C . THR C 1 158 ? -12.800 -23.178 17.210 1.00 69.77 135 THR C C 1
ATOM 6304 O O . THR C 1 158 ? -12.087 -23.235 16.206 1.00 64.12 135 THR C O 1
ATOM 6308 N N . GLY C 1 159 ? -12.426 -23.609 18.414 1.00 73.42 136 GLY C N 1
ATOM 6309 C CA . GLY C 1 159 ? -11.234 -24.402 18.604 1.00 75.59 136 GLY C CA 1
ATOM 6310 C C . GLY C 1 159 ? -11.209 -24.965 20.018 1.00 79.53 136 GLY C C 1
ATOM 6311 O O . GLY C 1 159 ? -12.242 -24.982 20.695 1.00 76.88 136 GLY C O 1
ATOM 6312 N N . HIS C 1 160 ? -10.007 -25.411 20.416 1.00 83.89 137 HIS C N 1
ATOM 6313 C CA . HIS C 1 160 ? -9.734 -25.878 21.761 1.00 86.72 137 HIS C CA 1
ATOM 6314 C C . HIS C 1 160 ? -8.782 -24.880 22.414 1.00 86.05 137 HIS C C 1
ATOM 6315 O O . HIS C 1 160 ? -9.231 -23.856 22.934 1.00 88.98 137 HIS C O 1
ATOM 6322 N N . GLN C 1 161 ? -7.473 -25.149 22.339 1.00 85.67 138 GLN C N 1
ATOM 6323 C CA . GLN C 1 161 ? -6.484 -24.269 22.936 1.00 82.48 138 GLN C CA 1
ATOM 6324 C C . GLN C 1 161 ? -6.147 -23.166 21.925 1.00 76.73 138 GLN C C 1
ATOM 6325 O O . GLN C 1 161 ? -5.943 -23.437 20.741 1.00 76.77 138 GLN C O 1
ATOM 6331 N N . ASP C 1 162 ? -6.195 -21.908 22.390 1.00 72.15 139 ASP C N 1
ATOM 6332 C CA . ASP C 1 162 ? -5.735 -20.739 21.649 1.00 70.77 139 ASP C CA 1
ATOM 6333 C C . ASP C 1 162 ? -6.570 -20.474 20.396 1.00 68.41 139 ASP C C 1
ATOM 6334 O O . ASP C 1 162 ? -6.022 -20.098 19.364 1.00 68.20 139 ASP C O 1
ATOM 6339 N N . THR C 1 163 ? -7.901 -20.546 20.507 1.00 67.04 140 THR C N 1
ATOM 6340 C CA . THR C 1 163 ? -8.774 -20.363 19.349 1.00 64.92 140 THR C CA 1
ATOM 6341 C C . THR C 1 163 ? -8.530 -19.034 18.625 1.00 58.37 140 THR C C 1
ATOM 6342 O O . THR C 1 163 ? -8.426 -19.002 17.405 1.00 57.36 140 THR C O 1
ATOM 6346 N N . LEU C 1 164 ? -8.526 -17.923 19.354 1.00 56.27 141 LEU C N 1
ATOM 6347 C CA . LEU C 1 164 ? -8.450 -16.619 18.712 1.00 55.52 141 LEU C CA 1
ATOM 6348 C C . LEU C 1 164 ? -7.281 -15.842 19.314 1.00 55.09 141 LEU C C 1
ATOM 6349 O O . LEU C 1 164 ? -7.250 -15.593 20.518 1.00 53.13 141 LEU C O 1
ATOM 6354 N N . PHE C 1 165 ? -6.329 -15.468 18.443 1.00 56.84 142 PHE C N 1
ATOM 6355 C CA . PHE C 1 165 ? -5.197 -14.639 18.829 1.00 56.42 142 PHE C CA 1
ATOM 6356 C C . PHE C 1 165 ? -5.438 -13.213 18.360 1.00 53.71 142 PHE C C 1
ATOM 6357 O O . PHE C 1 165 ? -5.608 -12.970 17.181 1.00 53.21 142 PHE C O 1
ATOM 6365 N N . CYS C 1 166 ? -5.448 -12.268 19.291 1.00 54.97 143 CYS C N 1
ATOM 6366 C CA . CYS C 1 166 ? -5.649 -10.881 18.942 1.00 57.63 143 CYS C CA 1
ATOM 6367 C C . CYS C 1 166 ? -4.322 -10.186 19.171 1.00 58.28 143 CYS C C 1
ATOM 6368 O O . CYS C 1 166 ? -3.957 -9.905 20.309 1.00 59.96 143 CYS C O 1
ATOM 6371 N N . ALA C 1 167 ? -3.616 -9.942 18.072 1.00 58.10 144 ALA C N 1
ATOM 6372 C CA . ALA C 1 167 ? -2.271 -9.406 18.136 1.00 61.70 144 ALA C CA 1
ATOM 6373 C C . ALA C 1 167 ? -2.314 -7.975 18.662 1.00 60.89 144 ALA C C 1
ATOM 6374 O O . ALA C 1 167 ? -3.309 -7.290 18.471 1.00 57.21 144 ALA C O 1
ATOM 6376 N N . PRO C 1 168 ? -1.268 -7.494 19.372 1.00 64.37 145 PRO C N 1
ATOM 6377 C CA . PRO C 1 168 ? 0.085 -8.022 19.209 1.00 62.48 145 PRO C CA 1
ATOM 6378 C C . PRO C 1 168 ? 0.658 -9.054 20.182 1.00 62.43 145 PRO C C 1
ATOM 6379 O O . PRO C 1 168 ? 0.114 -9.208 21.243 1.00 62.19 145 PRO C O 1
ATOM 6383 N N . LEU C 1 169 ? 1.709 -9.764 19.763 1.00 65.35 146 LEU C N 1
ATOM 6384 C CA . LEU C 1 169 ? 2.452 -10.658 20.630 1.00 64.19 146 LEU C CA 1
ATOM 6385 C C . LEU C 1 169 ? 3.032 -9.880 21.803 1.00 64.40 146 LEU C C 1
ATOM 6386 O O . LEU C 1 169 ? 3.274 -8.678 21.733 1.00 62.39 146 LEU C O 1
ATOM 6391 N N . PRO C 1 170 ? 3.358 -10.581 22.900 1.00 66.59 147 PRO C N 1
ATOM 6392 C CA . PRO C 1 170 ? 4.132 -9.971 23.974 1.00 71.24 147 PRO C CA 1
ATOM 6393 C C . PRO C 1 170 ? 5.478 -9.498 23.438 1.00 77.01 147 PRO C C 1
ATOM 6394 O O . PRO C 1 170 ? 5.892 -9.912 22.351 1.00 75.01 147 PRO C O 1
ATOM 6398 N N . LEU C 1 171 ? 6.174 -8.649 24.205 1.00 86.82 148 LEU C N 1
ATOM 6399 C CA . LEU C 1 171 ? 7.417 -8.066 23.715 1.00 89.49 148 LEU C CA 1
ATOM 6400 C C . LEU C 1 171 ? 8.466 -9.155 23.509 1.00 87.28 148 LEU C C 1
ATOM 6401 O O . LEU C 1 171 ? 9.091 -9.200 22.453 1.00 85.78 148 LEU C O 1
ATOM 6406 N N . THR C 1 172 ? 8.622 -10.062 24.477 1.00 87.11 149 THR C N 1
ATOM 6407 C CA . THR C 1 172 ? 9.651 -11.079 24.363 1.00 91.05 149 THR C CA 1
ATOM 6408 C C . THR C 1 172 ? 9.107 -12.455 24.744 1.00 87.46 149 THR C C 1
ATOM 6409 O O . THR C 1 172 ? 8.286 -12.582 25.646 1.00 88.81 149 THR C O 1
ATOM 6413 N N . GLU C 1 173 ? 9.666 -13.440 24.059 1.00 87.62 150 GLU C N 1
ATOM 6414 C CA . GLU C 1 173 ? 9.239 -14.832 24.262 1.00 89.36 150 GLU C CA 1
ATOM 6415 C C . GLU C 1 173 ? 9.715 -15.386 25.588 1.00 91.75 150 GLU C C 1
ATOM 6416 O O . GLU C 1 173 ? 10.610 -14.793 26.206 1.00 92.98 150 GLU C O 1
ATOM 6422 N N . ARG C 1 174 ? 9.115 -16.486 25.992 1.00 91.73 151 ARG C N 1
ATOM 6423 C CA . ARG C 1 174 ? 9.522 -17.240 27.171 1.00 95.61 151 ARG C CA 1
ATOM 6424 C C . ARG C 1 174 ? 10.122 -18.594 26.785 1.00 97.49 151 ARG C C 1
ATOM 6425 O O . ARG C 1 174 ? 10.841 -19.167 27.585 1.00 100.67 151 ARG C O 1
ATOM 6433 N N . GLN C 1 175 ? 9.784 -19.114 25.602 1.00 97.82 152 GLN C N 1
ATOM 6434 C CA . GLN C 1 175 ? 10.380 -20.329 25.063 1.00 101.47 152 GLN C CA 1
ATOM 6435 C C . GLN C 1 175 ? 11.114 -19.970 23.770 1.00 101.14 152 GLN C C 1
ATOM 6436 O O . GLN C 1 175 ? 10.677 -19.071 23.055 1.00 93.02 152 GLN C O 1
ATOM 6442 N N . LYS C 1 176 ? 12.225 -20.671 23.478 1.00 104.13 153 LYS C N 1
ATOM 6443 C CA . LYS C 1 176 ? 12.964 -20.465 22.236 1.00 103.74 153 LYS C CA 1
ATOM 6444 C C . LYS C 1 176 ? 12.052 -20.809 21.051 1.00 101.84 153 LYS C C 1
ATOM 6445 O O . LYS C 1 176 ? 11.417 -21.863 21.054 1.00 101.41 153 LYS C O 1
ATOM 6451 N N . ASN C 1 177 ? 11.938 -19.895 20.075 1.00 100.32 154 ASN C N 1
ATOM 6452 C CA . ASN C 1 177 ? 11.082 -20.060 18.895 1.00 99.69 154 ASN C CA 1
ATOM 6453 C C . ASN C 1 177 ? 9.584 -20.040 19.236 1.00 95.31 154 ASN C C 1
ATOM 6454 O O . ASN C 1 177 ? 8.746 -20.523 18.464 1.00 91.90 154 ASN C O 1
ATOM 6459 N N . GLY C 1 178 ? 9.245 -19.441 20.379 1.00 92.61 155 GLY C N 1
ATOM 6460 C CA . GLY C 1 178 ? 7.884 -19.498 20.886 1.00 87.34 155 GLY C CA 1
ATOM 6461 C C . GLY C 1 178 ? 6.917 -18.716 20.002 1.00 82.15 155 GLY C C 1
ATOM 6462 O O . GLY C 1 178 ? 5.723 -19.014 19.957 1.00 80.20 155 GLY C O 1
ATOM 6463 N N . PHE C 1 179 ? 7.453 -17.695 19.317 1.00 77.89 156 PHE C N 1
ATOM 6464 C CA . PHE C 1 179 ? 6.655 -16.830 18.465 1.00 72.68 156 PHE C CA 1
ATOM 6465 C C . PHE C 1 179 ? 6.873 -17.111 16.987 1.00 72.26 156 PHE C C 1
ATOM 6466 O O . PHE C 1 179 ? 6.312 -16.392 16.170 1.00 75.08 156 PHE C O 1
ATOM 6474 N N . MET C 1 180 ? 7.642 -18.150 16.655 1.00 74.19 157 MET C N 1
ATOM 6475 C CA . MET C 1 180 ? 7.830 -18.567 15.276 1.00 75.16 157 MET C CA 1
ATOM 6476 C C . MET C 1 180 ? 6.483 -18.517 14.556 1.00 72.99 157 MET C C 1
ATOM 6477 O O . MET C 1 180 ? 5.473 -19.075 15.023 1.00 69.99 157 MET C O 1
ATOM 6482 N N . GLY C 1 181 ? 6.505 -17.835 13.404 1.00 69.99 158 GLY C N 1
ATOM 6483 C CA . GLY C 1 181 ? 5.303 -17.505 12.662 1.00 68.81 158 GLY C CA 1
ATOM 6484 C C . GLY C 1 181 ? 5.541 -16.247 11.834 1.00 67.09 158 GLY C C 1
ATOM 6485 O O . GLY C 1 181 ? 6.660 -15.747 11.777 1.00 69.31 158 GLY C O 1
ATOM 6486 N N . PRO C 1 182 ? 4.510 -15.700 11.167 1.00 61.35 159 PRO C N 1
ATOM 6487 C CA . PRO C 1 182 ? 4.706 -14.584 10.243 1.00 58.88 159 PRO C CA 1
ATOM 6488 C C . PRO C 1 182 ? 5.019 -13.197 10.808 1.00 57.42 159 PRO C C 1
ATOM 6489 O O . PRO C 1 182 ? 5.227 -12.262 10.043 1.00 54.83 159 PRO C O 1
ATOM 6493 N N . ARG C 1 183 ? 4.996 -13.031 12.133 1.00 58.03 160 ARG C N 1
ATOM 6494 C CA . ARG C 1 183 ? 5.251 -11.714 12.693 1.00 58.60 160 ARG C CA 1
ATOM 6495 C C . ARG C 1 183 ? 6.349 -11.764 13.755 1.00 61.04 160 ARG C C 1
ATOM 6496 O O . ARG C 1 183 ? 6.508 -10.806 14.507 1.00 62.49 160 ARG C O 1
ATOM 6504 N N . VAL C 1 184 ? 7.139 -12.847 13.771 1.00 61.60 161 VAL C N 1
ATOM 6505 C CA . VAL C 1 184 ? 8.148 -13.032 14.798 1.00 64.64 161 VAL C CA 1
ATOM 6506 C C . VAL C 1 184 ? 9.216 -11.945 14.664 1.00 66.39 161 VAL C C 1
ATOM 6507 O O . VAL C 1 184 ? 9.755 -11.503 15.668 1.00 68.37 161 VAL C O 1
ATOM 6511 N N . LEU C 1 185 ? 9.508 -11.513 13.435 1.00 67.41 162 LEU C N 1
ATOM 6512 C CA . LEU C 1 185 ? 10.558 -10.528 13.174 1.00 72.05 162 LEU C CA 1
ATOM 6513 C C . LEU C 1 185 ? 10.008 -9.105 13.224 1.00 72.24 162 LEU C C 1
ATOM 6514 O O . LEU C 1 185 ? 10.763 -8.143 13.157 1.00 73.79 162 LEU C O 1
ATOM 6519 N N . ASN C 1 186 ? 8.682 -8.974 13.289 1.00 72.29 163 ASN C N 1
ATOM 6520 C CA . ASN C 1 186 ? 8.028 -7.709 13.002 1.00 72.13 163 ASN C CA 1
ATOM 6521 C C . ASN C 1 186 ? 7.881 -6.930 14.297 1.00 71.68 163 ASN C C 1
ATOM 6522 O O . ASN C 1 186 ? 8.050 -7.488 15.374 1.00 71.12 163 ASN C O 1
ATOM 6527 N N . PRO C 1 187 ? 7.590 -5.617 14.253 1.00 73.03 164 PRO C N 1
ATOM 6528 C CA . PRO C 1 187 ? 7.290 -4.879 15.470 1.00 75.90 164 PRO C CA 1
ATOM 6529 C C . PRO C 1 187 ? 5.986 -5.400 16.077 1.00 75.38 164 PRO C C 1
ATOM 6530 O O . PRO C 1 187 ? 5.240 -6.161 15.462 1.00 70.39 164 PRO C O 1
ATOM 6534 N N . ARG C 1 188 ? 5.788 -5.046 17.349 1.00 78.41 165 ARG C N 1
ATOM 6535 C CA . ARG C 1 188 ? 4.605 -5.396 18.106 1.00 76.59 165 ARG C CA 1
ATOM 6536 C C . ARG C 1 188 ? 3.595 -4.271 17.905 1.00 80.65 165 ARG C C 1
ATOM 6537 O O . ARG C 1 188 ? 3.482 -3.394 18.748 1.00 87.45 165 ARG C O 1
ATOM 6545 N N . LYS C 1 189 ? 2.893 -4.278 16.763 1.00 79.69 166 LYS C N 1
ATOM 6546 C CA . LYS C 1 189 ? 1.997 -3.193 16.404 1.00 78.62 166 LYS C CA 1
ATOM 6547 C C . LYS C 1 189 ? 0.739 -3.357 17.244 1.00 75.89 166 LYS C C 1
ATOM 6548 O O . LYS C 1 189 ? 0.207 -4.455 17.316 1.00 66.44 166 LYS C O 1
ATOM 6554 N N . LYS C 1 190 ? 0.317 -2.261 17.888 1.00 79.19 167 LYS C N 1
ATOM 6555 C CA . LYS C 1 190 ? -0.943 -2.185 18.609 1.00 77.88 167 LYS C CA 1
ATOM 6556 C C . LYS C 1 190 ? -2.065 -2.326 17.590 1.00 77.78 167 LYS C C 1
ATOM 6557 O O . LYS C 1 190 ? -1.925 -1.811 16.485 1.00 80.80 167 LYS C O 1
ATOM 6563 N N . THR C 1 191 ? -3.142 -3.036 17.955 1.00 74.31 168 THR C N 1
ATOM 6564 C CA . THR C 1 191 ? -4.307 -3.158 17.088 1.00 76.85 168 THR C CA 1
ATOM 6565 C C . THR C 1 191 ? -5.584 -2.771 17.841 1.00 78.77 168 THR C C 1
ATOM 6566 O O . THR C 1 191 ? -5.620 -2.739 19.071 1.00 79.77 168 THR C O 1
ATOM 6570 N N . ALA C 1 192 ? -6.634 -2.479 17.068 1.00 76.18 169 ALA C N 1
ATOM 6571 C CA . ALA C 1 192 ? -7.958 -2.194 17.588 1.00 72.03 169 ALA C CA 1
ATOM 6572 C C . ALA C 1 192 ? -8.949 -3.149 16.925 1.00 67.19 169 ALA C C 1
ATOM 6573 O O . ALA C 1 192 ? -9.114 -3.152 15.717 1.00 67.27 169 ALA C O 1
ATOM 6575 N N . GLN C 1 193 ? -9.590 -4.000 17.714 1.00 66.52 170 GLN C N 1
ATOM 6576 C CA . GLN C 1 193 ? -10.486 -5.004 17.155 1.00 65.56 170 GLN C CA 1
ATOM 6577 C C . GLN C 1 193 ? -11.881 -4.905 17.791 1.00 65.47 170 GLN C C 1
ATOM 6578 O O . GLN C 1 193 ? -12.034 -4.667 18.993 1.00 67.64 170 GLN C O 1
ATOM 6584 N N . LEU C 1 194 ? -12.909 -5.123 16.970 1.00 64.31 171 LEU C N 1
ATOM 6585 C CA . LEU C 1 194 ? -14.275 -5.156 17.459 1.00 62.92 171 LEU C CA 1
ATOM 6586 C C . LEU C 1 194 ? -14.915 -6.457 17.001 1.00 60.56 171 LEU C C 1
ATOM 6587 O O . LEU C 1 194 ? -14.769 -6.846 15.837 1.00 57.41 171 LEU C O 1
ATOM 6592 N N . TYR C 1 195 ? -15.571 -7.121 17.963 1.00 61.38 172 TYR C N 1
ATOM 6593 C CA . TYR C 1 195 ? -16.360 -8.317 17.728 1.00 63.85 172 TYR C CA 1
ATOM 6594 C C . TYR C 1 195 ? -17.803 -8.006 18.136 1.00 64.94 172 TYR C C 1
ATOM 6595 O O . TYR C 1 195 ? -18.054 -7.579 19.266 1.00 63.54 172 TYR C O 1
ATOM 6604 N N . ARG C 1 196 ? -18.746 -8.196 17.210 1.00 67.33 173 ARG C N 1
ATOM 6605 C CA . ARG C 1 196 ? -20.161 -7.916 17.465 1.00 70.51 173 ARG C CA 1
ATOM 6606 C C . ARG C 1 196 ? -20.987 -9.128 17.053 1.00 67.43 173 ARG C C 1
ATOM 6607 O O . ARG C 1 196 ? -20.893 -9.576 15.913 1.00 66.39 173 ARG C O 1
ATOM 6615 N N . ASN C 1 197 ? -21.745 -9.689 18.002 1.00 67.77 174 ASN C N 1
ATOM 6616 C CA . ASN C 1 197 ? -22.683 -10.769 17.719 1.00 70.75 174 ASN C CA 1
ATOM 6617 C C . ASN C 1 197 ? -21.949 -12.014 17.243 1.00 68.93 174 ASN C C 1
ATOM 6618 O O . ASN C 1 197 ? -22.455 -12.768 16.434 1.00 70.77 174 ASN C O 1
ATOM 6623 N N . CYS C 1 198 ? -20.753 -12.227 17.777 1.00 68.32 175 CYS C N 1
ATOM 6624 C CA . CYS C 1 198 ? -19.935 -13.365 17.412 1.00 68.56 175 CYS C CA 1
ATOM 6625 C C . CYS C 1 198 ? -20.171 -14.472 18.430 1.00 68.41 175 CYS C C 1
ATOM 6626 O O . CYS C 1 198 ? -20.636 -14.206 19.532 1.00 68.08 175 CYS C O 1
ATOM 6629 N N . GLU C 1 199 ? -19.844 -15.705 18.044 1.00 69.31 176 GLU C N 1
ATOM 6630 C CA . GLU C 1 199 ? -19.799 -16.824 18.967 1.00 70.71 176 GLU C CA 1
ATOM 6631 C C . GLU C 1 199 ? -18.373 -17.354 18.966 1.00 67.86 176 GLU C C 1
ATOM 6632 O O . GLU C 1 199 ? -17.824 -17.604 17.900 1.00 63.63 176 GLU C O 1
ATOM 6638 N N . ILE C 1 200 ? -17.777 -17.524 20.153 1.00 68.19 177 ILE C N 1
ATOM 6639 C CA . ILE C 1 200 ? -16.378 -17.909 20.241 1.00 63.83 177 ILE C CA 1
ATOM 6640 C C . ILE C 1 200 ? -16.238 -19.068 21.215 1.00 63.53 177 ILE C C 1
ATOM 6641 O O . ILE C 1 200 ? -16.665 -18.958 22.354 1.00 64.60 177 ILE C O 1
ATOM 6646 N N . TYR C 1 201 ? -15.633 -20.162 20.762 1.00 65.78 178 TYR C N 1
ATOM 6647 C CA . TYR C 1 201 ? -15.590 -21.394 21.530 1.00 69.79 178 TYR C CA 1
ATOM 6648 C C . TYR C 1 201 ? -14.151 -21.859 21.652 1.00 71.05 178 TYR C C 1
ATOM 6649 O O . TYR C 1 201 ? -13.385 -21.789 20.699 1.00 75.48 178 TYR C O 1
ATOM 6658 N N . GLY C 1 202 ? -13.821 -22.376 22.825 1.00 71.30 179 GLY C N 1
ATOM 6659 C CA . GLY C 1 202 ? -12.473 -22.911 23.054 1.00 72.86 179 GLY C CA 1
ATOM 6660 C C . GLY C 1 202 ? -12.361 -23.361 24.492 1.00 73.17 179 GLY C C 1
ATOM 6661 O O . GLY C 1 202 ? -13.393 -23.431 25.155 1.00 74.11 179 GLY C O 1
ATOM 6662 N N . ASP C 1 203 ? -11.151 -23.627 24.964 1.00 70.63 180 ASP C N 1
ATOM 6663 C CA . ASP C 1 203 ? -10.999 -23.973 26.395 1.00 72.31 180 ASP C CA 1
ATOM 6664 C C . ASP C 1 203 ? -9.839 -23.179 26.994 1.00 71.31 180 ASP C C 1
ATOM 6665 O O . ASP C 1 203 ? -10.101 -22.200 27.700 1.00 69.06 180 ASP C O 1
ATOM 6670 N N . VAL C 1 204 ? -8.609 -23.581 26.693 1.00 73.10 181 VAL C N 1
ATOM 6671 C CA . VAL C 1 204 ? -7.424 -22.936 27.327 1.00 75.56 181 VAL C CA 1
ATOM 6672 C C . VAL C 1 204 ? -7.022 -21.664 26.584 1.00 72.79 181 VAL C C 1
ATOM 6673 O O . VAL C 1 204 ? -6.747 -21.748 25.380 1.00 74.97 181 VAL C O 1
ATOM 6677 N N . ASP C 1 205 ? -7.038 -20.533 27.276 1.00 70.59 182 ASP C N 1
ATOM 6678 C CA . ASP C 1 205 ? -6.534 -19.291 26.715 1.00 70.79 182 ASP C CA 1
ATOM 6679 C C . ASP C 1 205 ? -7.087 -19.033 25.310 1.00 69.15 182 ASP C C 1
ATOM 6680 O O . ASP C 1 205 ? -6.326 -18.718 24.384 1.00 66.68 182 ASP C O 1
ATOM 6685 N N . PHE C 1 206 ? -8.410 -19.149 25.125 1.00 69.56 183 PHE C N 1
ATOM 6686 C CA . PHE C 1 206 ? -8.933 -19.256 23.771 1.00 66.73 183 PHE C CA 1
ATOM 6687 C C . PHE C 1 206 ? -9.260 -17.887 23.180 1.00 62.05 183 PHE C C 1
ATOM 6688 O O . PHE C 1 206 ? -9.557 -17.802 21.995 1.00 60.43 183 PHE C O 1
ATOM 6696 N N . ILE C 1 207 ? -9.135 -16.821 23.971 1.00 60.59 184 ILE C N 1
ATOM 6697 C CA . ILE C 1 207 ? -9.050 -15.476 23.428 1.00 58.46 184 ILE C CA 1
ATOM 6698 C C . ILE C 1 207 ? -7.827 -14.830 24.064 1.00 58.29 184 ILE C C 1
ATOM 6699 O O . ILE C 1 207 ? -7.863 -14.558 25.253 1.00 57.54 184 ILE C O 1
ATOM 6704 N N . PHE C 1 208 ? -6.757 -14.580 23.298 1.00 59.72 185 PHE C N 1
ATOM 6705 C CA . PHE C 1 208 ? -5.487 -14.189 23.913 1.00 59.70 185 PHE C CA 1
ATOM 6706 C C . PHE C 1 208 ? -4.704 -13.238 23.027 1.00 57.59 185 PHE C C 1
ATOM 6707 O O . PHE C 1 208 ? -4.931 -13.192 21.832 1.00 59.34 185 PHE C O 1
ATOM 6715 N N . GLY C 1 209 ? -3.798 -12.480 23.645 1.00 58.01 186 GLY C N 1
ATOM 6716 C CA . GLY C 1 209 ? -2.964 -11.516 22.943 1.00 57.08 186 GLY C CA 1
ATOM 6717 C C . GLY C 1 209 ? -3.115 -10.102 23.499 1.00 56.67 186 GLY C C 1
ATOM 6718 O O . GLY C 1 209 ? -3.779 -9.902 24.517 1.00 58.03 186 GLY C O 1
ATOM 6719 N N . GLY C 1 210 ? -2.516 -9.131 22.797 1.00 55.75 187 GLY C N 1
ATOM 6720 C CA . GLY C 1 210 ? -2.250 -7.810 23.340 1.00 58.14 187 GLY C CA 1
ATOM 6721 C C . GLY C 1 210 ? -3.097 -6.718 22.688 1.00 58.93 187 GLY C C 1
ATOM 6722 O O . GLY C 1 210 ? -2.891 -5.526 22.900 1.00 58.88 187 GLY C O 1
ATOM 6723 N N . ALA C 1 211 ? -4.105 -7.125 21.921 1.00 59.85 188 ALA C N 1
ATOM 6724 C CA . ALA C 1 211 ? -4.997 -6.171 21.281 1.00 61.84 188 ALA C CA 1
ATOM 6725 C C . ALA C 1 211 ? -5.778 -5.353 22.308 1.00 63.57 188 ALA C C 1
ATOM 6726 O O . ALA C 1 211 ? -6.019 -5.801 23.433 1.00 64.20 188 ALA C O 1
ATOM 6728 N N . ASP C 1 212 ? -6.175 -4.148 21.886 1.00 65.06 189 ASP C N 1
ATOM 6729 C CA . ASP C 1 212 ? -7.366 -3.510 22.405 1.00 65.74 189 ASP C CA 1
ATOM 6730 C C . ASP C 1 212 ? -8.534 -4.106 21.634 1.00 65.52 189 ASP C C 1
ATOM 6731 O O . ASP C 1 212 ? -8.634 -3.910 20.426 1.00 66.09 189 ASP C O 1
ATOM 6736 N N . ALA C 1 213 ? -9.387 -4.870 22.327 1.00 67.65 190 ALA C N 1
ATOM 6737 C CA . ALA C 1 213 ? -10.478 -5.593 21.690 1.00 65.97 190 ALA C CA 1
ATOM 6738 C C . ALA C 1 213 ? -11.772 -5.419 22.489 1.00 66.58 190 ALA C C 1
ATOM 6739 O O . ALA C 1 213 ? -11.799 -5.656 23.692 1.00 64.94 190 ALA C O 1
ATOM 6741 N N . VAL C 1 214 ? -12.839 -5.015 21.798 1.00 68.07 191 VAL C N 1
ATOM 6742 C CA . VAL C 1 214 ? -14.160 -4.969 22.406 1.00 68.80 191 VAL C CA 1
ATOM 6743 C C . VAL C 1 214 ? -15.020 -6.094 21.839 1.00 64.07 191 VAL C C 1
ATOM 6744 O O . VAL C 1 214 ? -15.185 -6.227 20.639 1.00 60.74 191 VAL C O 1
ATOM 6748 N N . PHE C 1 215 ? -15.575 -6.908 22.725 1.00 64.09 192 PHE C N 1
ATOM 6749 C CA . PHE C 1 215 ? -16.558 -7.895 22.329 1.00 65.69 192 PHE C CA 1
ATOM 6750 C C . PHE C 1 215 ? -17.938 -7.396 22.757 1.00 68.77 192 PHE C C 1
ATOM 6751 O O . PHE C 1 215 ? -18.150 -7.143 23.944 1.00 71.12 192 PHE C O 1
ATOM 6759 N N . GLU C 1 216 ? -18.859 -7.230 21.791 1.00 72.65 193 GLU C N 1
ATOM 6760 C CA . GLU C 1 216 ? -20.221 -6.772 22.088 1.00 74.67 193 GLU C CA 1
ATOM 6761 C C . GLU C 1 216 ? -21.259 -7.831 21.720 1.00 71.74 193 GLU C C 1
ATOM 6762 O O . GLU C 1 216 ? -21.280 -8.339 20.606 1.00 66.64 193 GLU C O 1
ATOM 6768 N N . ASP C 1 217 ? -22.136 -8.139 22.673 1.00 75.41 194 ASP C N 1
ATOM 6769 C CA . ASP C 1 217 ? -23.305 -8.964 22.418 1.00 78.61 194 ASP C CA 1
ATOM 6770 C C . ASP C 1 217 ? -22.856 -10.304 21.850 1.00 73.34 194 ASP C C 1
ATOM 6771 O O . ASP C 1 217 ? -23.512 -10.849 20.977 1.00 74.22 194 ASP C O 1
ATOM 6776 N N . CYS C 1 218 ? -21.762 -10.835 22.384 1.00 68.67 195 CYS C N 1
ATOM 6777 C CA . CYS C 1 218 ? -21.182 -12.070 21.899 1.00 67.53 195 CYS C CA 1
ATOM 6778 C C . CYS C 1 218 ? -21.584 -13.209 22.823 1.00 66.53 195 CYS C C 1
ATOM 6779 O O . CYS C 1 218 ? -21.886 -12.979 23.986 1.00 67.33 195 CYS C O 1
ATOM 6782 N N . LEU C 1 219 ? -21.571 -14.433 22.292 1.00 65.18 196 LEU C N 1
ATOM 6783 C CA . LEU C 1 219 ? -21.644 -15.633 23.102 1.00 66.64 196 LEU C CA 1
ATOM 6784 C C . LEU C 1 219 ? -20.243 -16.231 23.214 1.00 64.60 196 LEU C C 1
ATOM 6785 O O . LEU C 1 219 ? -19.629 -16.522 22.190 1.00 63.55 196 LEU C O 1
ATOM 6790 N N . ILE C 1 220 ? -19.758 -16.425 24.449 1.00 66.49 197 ILE C N 1
ATOM 6791 C CA . ILE C 1 220 ? -18.403 -16.907 24.717 1.00 66.86 197 ILE C CA 1
ATOM 6792 C C . ILE C 1 220 ? -18.479 -18.162 25.576 1.00 68.08 197 ILE C C 1
ATOM 6793 O O . ILE C 1 220 ? -18.885 -18.083 26.726 1.00 67.39 197 ILE C O 1
ATOM 6798 N N . VAL C 1 221 ? -18.016 -19.297 25.060 1.00 70.51 198 VAL C N 1
ATOM 6799 C CA . VAL C 1 221 ? -18.301 -20.566 25.709 1.00 73.42 198 VAL C CA 1
ATOM 6800 C C . VAL C 1 221 ? -17.020 -21.379 25.852 1.00 73.86 198 VAL C C 1
ATOM 6801 O O . VAL C 1 221 ? -16.422 -21.743 24.846 1.00 72.89 198 VAL C O 1
ATOM 6805 N N . CYS C 1 222 ? -16.668 -21.738 27.093 1.00 75.65 199 CYS C N 1
ATOM 6806 C CA . CYS C 1 222 ? -15.574 -22.656 27.354 1.00 77.40 199 CYS C CA 1
ATOM 6807 C C . CYS C 1 222 ? -16.011 -24.103 27.150 1.00 78.45 199 CYS C C 1
ATOM 6808 O O . CYS C 1 222 ? -16.993 -24.537 27.731 1.00 82.09 199 CYS C O 1
ATOM 6811 N N . ASN C 1 223 ? -15.257 -24.853 26.336 1.00 80.41 200 ASN C N 1
ATOM 6812 C CA . ASN C 1 223 ? -15.539 -26.265 26.134 1.00 84.83 200 ASN C CA 1
ATOM 6813 C C . ASN C 1 223 ? -15.430 -27.000 27.461 1.00 88.77 200 ASN C C 1
ATOM 6814 O O . ASN C 1 223 ? -14.726 -26.561 28.366 1.00 88.96 200 ASN C O 1
ATOM 6819 N N . ASN C 1 224 ? -16.111 -28.148 27.518 1.00 94.66 201 ASN C N 1
ATOM 6820 C CA . ASN C 1 224 ? -15.963 -29.118 28.590 1.00 100.35 201 ASN C CA 1
ATOM 6821 C C . ASN C 1 224 ? -14.747 -29.992 28.277 1.00 100.87 201 ASN C C 1
ATOM 6822 O O . ASN C 1 224 ? -14.890 -31.097 27.745 1.00 101.05 201 ASN C O 1
ATOM 6827 N N . ARG C 1 225 ? -13.557 -29.468 28.609 1.00 98.89 202 ARG C N 1
ATOM 6828 C CA . ARG C 1 225 ? -12.305 -30.187 28.441 1.00 101.92 202 ARG C CA 1
ATOM 6829 C C . ARG C 1 225 ? -12.352 -31.573 29.073 1.00 109.13 202 ARG C C 1
ATOM 6830 O O . ARG C 1 225 ? -11.706 -32.493 28.579 1.00 112.94 202 ARG C O 1
ATOM 6838 N N . GLN C 1 226 ? -13.101 -31.706 30.173 1.00 111.53 203 GLN C N 1
ATOM 6839 C CA . GLN C 1 226 ? -13.024 -32.905 30.980 1.00 114.09 203 GLN C CA 1
ATOM 6840 C C . GLN C 1 226 ? -13.481 -34.107 30.153 1.00 116.63 203 GLN C C 1
ATOM 6841 O O . GLN C 1 226 ? -12.994 -35.208 30.393 1.00 120.47 203 GLN C O 1
ATOM 6847 N N . LYS C 1 227 ? -14.361 -33.901 29.158 1.00 116.21 204 LYS C N 1
ATOM 6848 C CA . LYS C 1 227 ? -14.885 -35.015 28.369 1.00 121.53 204 LYS C CA 1
ATOM 6849 C C . LYS C 1 227 ? -13.994 -35.323 27.164 1.00 124.28 204 LYS C C 1
ATOM 6850 O O . LYS C 1 227 ? -14.036 -36.439 26.642 1.00 125.60 204 LYS C O 1
ATOM 6856 N N . ASN C 1 228 ? -13.172 -34.341 26.752 1.00 126.15 205 ASN C N 1
ATOM 6857 C CA . ASN C 1 228 ? -12.422 -34.399 25.501 1.00 126.52 205 ASN C CA 1
ATOM 6858 C C . ASN C 1 228 ? -10.994 -34.916 25.716 1.00 130.01 205 ASN C C 1
ATOM 6859 O O . ASN C 1 228 ? -10.139 -34.722 24.862 1.00 127.90 205 ASN C O 1
ATOM 6864 N N . VAL C 1 229 ? -10.736 -35.564 26.863 1.00 136.64 206 VAL C N 1
ATOM 6865 C CA . VAL C 1 229 ? -9.436 -36.089 27.259 1.00 140.47 206 VAL C CA 1
ATOM 6866 C C . VAL C 1 229 ? -9.724 -37.466 27.869 1.00 145.97 206 VAL C C 1
ATOM 6867 O O . VAL C 1 229 ? -10.716 -37.613 28.587 1.00 150.85 206 VAL C O 1
ATOM 6871 N N . ALA C 1 230 ? -8.898 -38.485 27.578 1.00 145.48 207 ALA C N 1
ATOM 6872 C CA . ALA C 1 230 ? -9.154 -39.824 28.098 1.00 148.44 207 ALA C CA 1
ATOM 6873 C C . ALA C 1 230 ? -7.864 -40.474 28.608 1.00 147.78 207 ALA C C 1
ATOM 6874 O O . ALA C 1 230 ? -7.955 -41.665 28.953 1.00 147.75 207 ALA C O 1
ATOM 6876 N N . GLY C 1 237 ? -6.246 -33.887 41.079 1.00 139.26 214 GLY C N 1
ATOM 6877 C CA . GLY C 1 237 ? -6.689 -32.747 41.903 1.00 136.24 214 GLY C CA 1
ATOM 6878 C C . GLY C 1 237 ? -7.825 -31.985 41.246 1.00 136.83 214 GLY C C 1
ATOM 6879 O O . GLY C 1 237 ? -8.707 -32.635 40.655 1.00 142.87 214 GLY C O 1
ATOM 6880 N N . ARG C 1 238 ? -7.808 -30.654 41.341 1.00 133.83 215 ARG C N 1
ATOM 6881 C CA . ARG C 1 238 ? -8.912 -29.831 40.781 1.00 127.77 215 ARG C CA 1
ATOM 6882 C C . ARG C 1 238 ? -8.832 -29.838 39.257 1.00 124.57 215 ARG C C 1
ATOM 6883 O O . ARG C 1 238 ? -7.754 -29.520 38.729 1.00 125.34 215 ARG C O 1
ATOM 6891 N N . PHE C 1 239 ? -9.919 -30.210 38.581 1.00 122.59 216 PHE C N 1
ATOM 6892 C CA . PHE C 1 239 ? -9.935 -30.120 37.128 1.00 118.44 216 PHE C CA 1
ATOM 6893 C C . PHE C 1 239 ? -10.406 -28.732 36.687 1.00 111.07 216 PHE C C 1
ATOM 6894 O O . PHE C 1 239 ? -11.478 -28.279 37.072 1.00 109.31 216 PHE C O 1
ATOM 6902 N N . ILE C 1 240 ? -9.574 -28.071 35.876 1.00 106.76 217 ILE C N 1
ATOM 6903 C CA . ILE C 1 240 ? -9.853 -26.745 35.352 1.00 101.65 217 ILE C CA 1
ATOM 6904 C C . ILE C 1 240 ? -10.167 -26.915 33.873 1.00 97.27 217 ILE C C 1
ATOM 6905 O O . ILE C 1 240 ? -9.339 -27.430 33.134 1.00 95.16 217 ILE C O 1
ATOM 6910 N N . ASN C 1 241 ? -11.368 -26.507 33.453 1.00 95.96 218 ASN C N 1
ATOM 6911 C CA . ASN C 1 241 ? -11.786 -26.719 32.076 1.00 93.42 218 ASN C CA 1
ATOM 6912 C C . ASN C 1 241 ? -11.120 -25.706 31.153 1.00 88.19 218 ASN C C 1
ATOM 6913 O O . ASN C 1 241 ? -10.878 -26.018 29.990 1.00 85.19 218 ASN C O 1
ATOM 6918 N N . GLY C 1 242 ? -10.842 -24.497 31.659 1.00 84.33 219 GLY C N 1
ATOM 6919 C CA . GLY C 1 242 ? -10.172 -23.522 30.816 1.00 79.78 219 GLY C CA 1
ATOM 6920 C C . GLY C 1 242 ? -10.026 -22.126 31.417 1.00 77.15 219 GLY C C 1
ATOM 6921 O O . GLY C 1 242 ? -10.385 -21.856 32.561 1.00 78.98 219 GLY C O 1
ATOM 6922 N N . TYR C 1 243 ? -9.458 -21.255 30.580 1.00 74.52 220 TYR C N 1
ATOM 6923 C CA . TYR C 1 243 ? -9.281 -19.842 30.845 1.00 73.15 220 TYR C CA 1
ATOM 6924 C C . TYR C 1 243 ? -9.754 -19.135 29.583 1.00 71.03 220 TYR C C 1
ATOM 6925 O O . TYR C 1 243 ? -9.248 -19.362 28.493 1.00 71.42 220 TYR C O 1
ATOM 6934 N N . ILE C 1 244 ? -10.774 -18.313 29.733 1.00 72.72 221 ILE C N 1
ATOM 6935 C CA . ILE C 1 244 ? -11.409 -17.688 28.592 1.00 73.95 221 ILE C CA 1
ATOM 6936 C C . ILE C 1 244 ? -10.412 -16.767 27.900 1.00 67.16 221 ILE C C 1
ATOM 6937 O O . ILE C 1 244 ? -10.306 -16.782 26.678 1.00 64.14 221 ILE C O 1
ATOM 6942 N N . THR C 1 245 ? -9.739 -15.940 28.695 1.00 65.46 222 THR C N 1
ATOM 6943 C CA . THR C 1 245 ? -8.789 -14.973 28.172 1.00 67.16 222 THR C CA 1
ATOM 6944 C C . THR C 1 245 ? -7.383 -15.228 28.721 1.00 67.22 222 THR C C 1
ATOM 6945 O O . THR C 1 245 ? -7.192 -15.774 29.806 1.00 68.74 222 THR C O 1
ATOM 6949 N N . ALA C 1 246 ? -6.404 -14.822 27.915 1.00 64.01 223 ALA C N 1
ATOM 6950 C CA . ALA C 1 246 ? -5.012 -14.785 28.308 1.00 64.78 223 ALA C CA 1
ATOM 6951 C C . ALA C 1 246 ? -4.380 -13.562 27.654 1.00 61.14 223 ALA C C 1
ATOM 6952 O O . ALA C 1 246 ? -3.641 -13.689 26.682 1.00 62.73 223 ALA C O 1
ATOM 6954 N N . ALA C 1 247 ? -4.730 -12.378 28.159 1.00 58.16 224 ALA C N 1
ATOM 6955 C CA . ALA C 1 247 ? -4.239 -11.138 27.594 1.00 58.65 224 ALA C CA 1
ATOM 6956 C C . ALA C 1 247 ? -2.761 -10.932 27.968 1.00 62.36 224 ALA C C 1
ATOM 6957 O O . ALA C 1 247 ? -2.227 -11.541 28.909 1.00 61.63 224 ALA C O 1
ATOM 6959 N N . CYS C 1 248 ? -2.125 -10.029 27.218 1.00 63.86 225 CYS C N 1
ATOM 6960 C CA . CYS C 1 248 ? -0.726 -9.688 27.417 1.00 69.45 225 CYS C CA 1
ATOM 6961 C C . CYS C 1 248 ? -0.475 -8.263 26.925 1.00 71.51 225 CYS C C 1
ATOM 6962 O O . CYS C 1 248 ? 0.590 -7.972 26.367 1.00 78.66 225 CYS C O 1
ATOM 6965 N N . GLY C 1 249 ? -1.458 -7.379 27.114 1.00 68.36 226 GLY C N 1
ATOM 6966 C CA . GLY C 1 249 ? -1.333 -5.996 26.682 1.00 70.45 226 GLY C CA 1
ATOM 6967 C C . GLY C 1 249 ? -0.618 -5.118 27.707 1.00 73.76 226 GLY C C 1
ATOM 6968 O O . GLY C 1 249 ? -0.256 -5.584 28.791 1.00 75.50 226 GLY C O 1
ATOM 6969 N N . SER C 1 250 ? -0.455 -3.837 27.344 1.00 77.58 227 SER C N 1
ATOM 6970 C CA . SER C 1 250 ? 0.175 -2.845 28.201 1.00 84.06 227 SER C CA 1
ATOM 6971 C C . SER C 1 250 ? -0.797 -2.313 29.256 1.00 89.13 227 SER C C 1
ATOM 6972 O O . SER C 1 250 ? -1.989 -2.175 29.021 1.00 86.46 227 SER C O 1
ATOM 6975 N N . ARG C 1 251 ? -0.233 -1.927 30.404 1.00 97.04 228 ARG C N 1
ATOM 6976 C CA . ARG C 1 251 ? -0.963 -1.405 31.544 1.00 100.06 228 ARG C CA 1
ATOM 6977 C C . ARG C 1 251 ? -1.736 -0.134 31.184 1.00 98.25 228 ARG C C 1
ATOM 6978 O O . ARG C 1 251 ? -2.719 0.193 31.847 1.00 100.28 228 ARG C O 1
ATOM 6986 N N . ASP C 1 252 ? -1.280 0.599 30.156 1.00 96.53 229 ASP C N 1
ATOM 6987 C CA . ASP C 1 252 ? -1.795 1.932 29.873 1.00 97.03 229 ASP C CA 1
ATOM 6988 C C . ASP C 1 252 ? -2.847 1.879 28.762 1.00 94.65 229 ASP C C 1
ATOM 6989 O O . ASP C 1 252 ? -3.481 2.886 28.466 1.00 94.53 229 ASP C O 1
ATOM 6994 N N . ASP C 1 253 ? -3.032 0.715 28.135 1.00 94.65 230 ASP C N 1
ATOM 6995 C CA . ASP C 1 253 ? -3.980 0.565 27.036 1.00 95.21 230 ASP C CA 1
ATOM 6996 C C . ASP C 1 253 ? -5.262 -0.083 27.568 1.00 89.44 230 ASP C C 1
ATOM 6997 O O . ASP C 1 253 ? -5.354 -0.385 28.751 1.00 84.55 230 ASP C O 1
ATOM 7002 N N . LEU C 1 254 ? -6.245 -0.283 26.680 1.00 89.84 231 LEU C N 1
ATOM 7003 C CA . LEU C 1 254 ? -7.585 -0.700 27.064 1.00 89.01 231 LEU C CA 1
ATOM 7004 C C . LEU C 1 254 ? -7.606 -2.191 27.392 1.00 86.40 231 LEU C C 1
ATOM 7005 O O . LEU C 1 254 ? -8.091 -2.587 28.449 1.00 91.86 231 LEU C O 1
ATOM 7010 N N . GLY C 1 255 ? -7.072 -3.011 26.483 1.00 82.02 232 GLY C N 1
ATOM 7011 C CA . GLY C 1 255 ? -7.086 -4.452 26.649 1.00 76.04 232 GLY C CA 1
ATOM 7012 C C . GLY C 1 255 ? -8.403 -5.031 26.166 1.00 72.38 232 GLY C C 1
ATOM 7013 O O . GLY C 1 255 ? -9.048 -4.453 25.298 1.00 72.27 232 GLY C O 1
ATOM 7014 N N . PHE C 1 256 ? -8.804 -6.161 26.757 1.00 71.29 233 PHE C N 1
ATOM 7015 C CA . PHE C 1 256 ? -10.055 -6.813 26.395 1.00 71.02 233 PHE C CA 1
ATOM 7016 C C . PHE C 1 256 ? -11.229 -6.248 27.215 1.00 74.13 233 PHE C C 1
ATOM 7017 O O . PHE C 1 256 ? -11.175 -6.199 28.445 1.00 76.51 233 PHE C O 1
ATOM 7025 N N . VAL C 1 257 ? -12.298 -5.841 26.518 1.00 73.85 234 VAL C N 1
ATOM 7026 C CA . VAL C 1 257 ? -13.543 -5.421 27.142 1.00 71.09 234 VAL C CA 1
ATOM 7027 C C . VAL C 1 257 ? -14.683 -6.261 26.571 1.00 68.73 234 VAL C C 1
ATOM 7028 O O . VAL C 1 257 ? -14.966 -6.221 25.383 1.00 69.07 234 VAL C O 1
ATOM 7032 N N . PHE C 1 258 ? -15.314 -7.035 27.440 1.00 69.18 235 PHE C N 1
ATOM 7033 C CA . PHE C 1 258 ? -16.503 -7.803 27.016 1.00 71.93 235 PHE C CA 1
ATOM 7034 C C . PHE C 1 258 ? -17.731 -7.085 27.591 1.00 70.06 235 PHE C C 1
ATOM 7035 O O . PHE C 1 258 ? -17.835 -6.984 28.818 1.00 67.80 235 PHE C O 1
ATOM 7043 N N . ARG C 1 259 ? -18.611 -6.595 26.714 1.00 71.73 236 ARG C N 1
ATOM 7044 C CA . ARG C 1 259 ? -19.837 -5.866 27.133 1.00 75.05 236 ARG C CA 1
ATOM 7045 C C . ARG C 1 259 ? -21.090 -6.597 26.650 1.00 74.55 236 ARG C C 1
ATOM 7046 O O . ARG C 1 259 ? -21.112 -6.974 25.469 1.00 71.17 236 ARG C O 1
ATOM 7054 N N . ASN C 1 260 ? -22.082 -6.803 27.525 1.00 79.82 237 ASN C N 1
ATOM 7055 C CA . ASN C 1 260 ? -23.394 -7.377 27.107 1.00 76.68 237 ASN C CA 1
ATOM 7056 C C . ASN C 1 260 ? -23.200 -8.734 26.433 1.00 73.02 237 ASN C C 1
ATOM 7057 O O . ASN C 1 260 ? -23.928 -9.007 25.477 1.00 72.67 237 ASN C O 1
ATOM 7062 N N . CYS C 1 261 ? -22.308 -9.567 26.962 1.00 71.33 238 CYS C N 1
ATOM 7063 C CA . CYS C 1 261 ? -21.998 -10.844 26.349 1.00 71.46 238 CYS C CA 1
ATOM 7064 C C . CYS C 1 261 ? -22.549 -11.930 27.255 1.00 69.90 238 CYS C C 1
ATOM 7065 O O . CYS C 1 261 ? -22.725 -11.696 28.441 1.00 71.83 238 CYS C O 1
ATOM 7068 N N . THR C 1 262 ? -22.767 -13.124 26.705 1.00 70.07 239 THR C N 1
ATOM 7069 C CA . THR C 1 262 ? -23.064 -14.303 27.506 1.00 72.96 239 THR C CA 1
ATOM 7070 C C . THR C 1 262 ? -21.777 -15.120 27.650 1.00 73.02 239 THR C C 1
ATOM 7071 O O . THR C 1 262 ? -21.141 -15.450 26.660 1.00 73.28 239 THR C O 1
ATOM 7075 N N . VAL C 1 263 ? -21.366 -15.403 28.887 1.00 76.92 240 VAL C N 1
ATOM 7076 C CA . VAL C 1 263 ? -20.058 -15.992 29.148 1.00 76.92 240 VAL C CA 1
ATOM 7077 C C . VAL C 1 263 ? -20.239 -17.197 30.057 1.00 79.10 240 VAL C C 1
ATOM 7078 O O . VAL C 1 263 ? -20.760 -17.049 31.161 1.00 83.99 240 VAL C O 1
ATOM 7082 N N . ARG C 1 264 ? -19.814 -18.381 29.610 1.00 81.42 241 ARG C N 1
ATOM 7083 C CA . ARG C 1 264 ? -20.129 -19.582 30.366 1.00 83.76 241 ARG C CA 1
ATOM 7084 C C . ARG C 1 264 ? -19.377 -20.801 29.847 1.00 83.97 241 ARG C C 1
ATOM 7085 O O . ARG C 1 264 ? -18.810 -20.797 28.764 1.00 82.30 241 ARG C O 1
ATOM 7093 N N . GLY C 1 265 ? -19.400 -21.863 30.641 1.00 87.03 242 GLY C N 1
ATOM 7094 C CA . GLY C 1 265 ? -18.998 -23.170 30.158 1.00 88.96 242 GLY C CA 1
ATOM 7095 C C . GLY C 1 265 ? -20.102 -23.800 29.318 1.00 90.06 242 GLY C C 1
ATOM 7096 O O . GLY C 1 265 ? -21.254 -23.375 29.371 1.00 90.02 242 GLY C O 1
ATOM 7097 N N . GLU C 1 266 ? -19.703 -24.794 28.526 1.00 90.41 243 GLU C N 1
ATOM 7098 C CA . GLU C 1 266 ? -20.599 -25.674 27.802 1.00 92.65 243 GLU C CA 1
ATOM 7099 C C . GLU C 1 266 ? -21.438 -26.441 28.825 1.00 97.68 243 GLU C C 1
ATOM 7100 O O . GLU C 1 266 ? -20.982 -26.668 29.947 1.00 96.91 243 GLU C O 1
ATOM 7106 N N . GLU C 1 267 ? -22.673 -26.812 28.451 1.00 102.87 244 GLU C N 1
ATOM 7107 C CA . GLU C 1 267 ? -23.511 -27.614 29.335 1.00 107.98 244 GLU C CA 1
ATOM 7108 C C . GLU C 1 267 ? -22.750 -28.909 29.619 1.00 115.17 244 GLU C C 1
ATOM 7109 O O . GLU C 1 267 ? -22.278 -29.554 28.686 1.00 114.70 244 GLU C O 1
ATOM 7115 N N . GLY C 1 268 ? -22.593 -29.243 30.912 1.00 119.08 245 GLY C N 1
ATOM 7116 C CA . GLY C 1 268 ? -21.807 -30.392 31.339 1.00 119.80 245 GLY C CA 1
ATOM 7117 C C . GLY C 1 268 ? -20.568 -29.992 32.143 1.00 116.06 245 GLY C C 1
ATOM 7118 O O . GLY C 1 268 ? -20.085 -30.779 32.957 1.00 115.92 245 GLY C O 1
ATOM 7119 N N . CYS C 1 269 ? -20.043 -28.781 31.902 1.00 111.99 246 CYS C N 1
ATOM 7120 C CA . CYS C 1 269 ? -18.929 -28.257 32.682 1.00 110.14 246 CYS C CA 1
ATOM 7121 C C . CYS C 1 269 ? -19.291 -28.285 34.161 1.00 110.93 246 CYS C C 1
ATOM 7122 O O . CYS C 1 269 ? -20.359 -27.822 34.547 1.00 105.30 246 CYS C O 1
ATOM 7125 N N . ILE C 1 270 ? -18.374 -28.812 34.972 1.00 113.63 247 ILE C N 1
ATOM 7126 C CA . ILE C 1 270 ? -18.537 -28.837 36.412 1.00 117.02 247 ILE C CA 1
ATOM 7127 C C . ILE C 1 270 ? -18.530 -27.406 36.949 1.00 112.80 247 ILE C C 1
ATOM 7128 O O . ILE C 1 270 ? -17.932 -26.515 36.352 1.00 109.87 247 ILE C O 1
ATOM 7133 N N . GLU C 1 271 ? -19.215 -27.201 38.080 1.00 114.15 248 GLU C N 1
ATOM 7134 C CA . GLU C 1 271 ? -19.259 -25.916 38.758 1.00 111.74 248 GLU C CA 1
ATOM 7135 C C . GLU C 1 271 ? -17.847 -25.395 38.986 1.00 107.04 248 GLU C C 1
ATOM 7136 O O . GLU C 1 271 ? -16.954 -26.147 39.374 1.00 107.83 248 GLU C O 1
ATOM 7142 N N . GLY C 1 272 ? -17.685 -24.092 38.754 1.00 103.21 249 GLY C N 1
ATOM 7143 C CA . GLY C 1 272 ? -16.536 -23.348 39.225 1.00 101.22 249 GLY C CA 1
ATOM 7144 C C . GLY C 1 272 ? -15.236 -23.783 38.557 1.00 96.60 249 GLY C C 1
ATOM 7145 O O . GLY C 1 272 ? -14.190 -23.655 39.176 1.00 94.38 249 GLY C O 1
ATOM 7146 N N . SER C 1 273 ? -15.309 -24.245 37.300 1.00 93.79 250 SER C N 1
ATOM 7147 C CA . SER C 1 273 ? -14.174 -24.862 36.623 1.00 93.74 250 SER C CA 1
ATOM 7148 C C . SER C 1 273 ? -13.679 -24.036 35.432 1.00 86.52 250 SER C C 1
ATOM 7149 O O . SER C 1 273 ? -12.783 -24.480 34.713 1.00 86.72 250 SER C O 1
ATOM 7152 N N . VAL C 1 274 ? -14.255 -22.843 35.234 1.00 80.90 251 VAL C N 1
ATOM 7153 C CA . VAL C 1 274 ? -13.951 -22.008 34.086 1.00 75.73 251 VAL C CA 1
ATOM 7154 C C . VAL C 1 274 ? -13.565 -20.618 34.570 1.00 74.70 251 VAL C C 1
ATOM 7155 O O . VAL C 1 274 ? -14.392 -19.917 35.148 1.00 74.36 251 VAL C O 1
ATOM 7159 N N . PHE C 1 275 ? -12.317 -20.204 34.290 1.00 73.44 252 PHE C N 1
ATOM 7160 C CA . PHE C 1 275 ? -11.868 -18.874 34.672 1.00 70.83 252 PHE C CA 1
ATOM 7161 C C . PHE C 1 275 ? -12.141 -17.891 33.543 1.00 68.63 252 PHE C C 1
ATOM 7162 O O . PHE C 1 275 ? -12.110 -18.250 32.366 1.00 65.28 252 PHE C O 1
ATOM 7170 N N . LEU C 1 276 ? -12.375 -16.639 33.944 1.00 69.56 253 LEU C N 1
ATOM 7171 C CA . LEU C 1 276 ? -12.568 -15.541 33.018 1.00 69.20 253 LEU C CA 1
ATOM 7172 C C . LEU C 1 276 ? -11.235 -15.169 32.376 1.00 71.63 253 LEU C C 1
ATOM 7173 O O . LEU C 1 276 ? -11.208 -14.639 31.262 1.00 73.37 253 LEU C O 1
ATOM 7178 N N . GLY C 1 277 ? -10.123 -15.474 33.067 1.00 76.74 254 GLY C N 1
ATOM 7179 C CA . GLY C 1 277 ? -8.801 -15.243 32.498 1.00 76.72 254 GLY C CA 1
ATOM 7180 C C . GLY C 1 277 ? -7.635 -15.674 33.392 1.00 75.76 254 GLY C C 1
ATOM 7181 O O . GLY C 1 277 ? -7.790 -15.920 34.586 1.00 77.12 254 GLY C O 1
ATOM 7182 N N . ARG C 1 278 ? -6.464 -15.806 32.760 1.00 72.63 255 ARG C N 1
ATOM 7183 C CA . ARG C 1 278 ? -5.200 -15.822 33.469 1.00 71.74 255 ARG C CA 1
ATOM 7184 C C . ARG C 1 278 ? -4.240 -14.954 32.680 1.00 69.56 255 ARG C C 1
ATOM 7185 O O . ARG C 1 278 ? -4.322 -14.898 31.468 1.00 65.72 255 ARG C O 1
ATOM 7193 N N . PRO C 1 279 ? -3.335 -14.213 33.343 1.00 72.78 256 PRO C N 1
ATOM 7194 C CA . PRO C 1 279 ? -2.497 -13.230 32.657 1.00 72.60 256 PRO C CA 1
ATOM 7195 C C . PRO C 1 279 ? -1.257 -13.822 31.981 1.00 74.62 256 PRO C C 1
ATOM 7196 O O . PRO C 1 279 ? -0.326 -14.311 32.625 1.00 77.07 256 PRO C O 1
ATOM 7200 N N . TRP C 1 280 ? -1.270 -13.772 30.648 1.00 73.49 257 TRP C N 1
ATOM 7201 C CA . TRP C 1 280 ? -0.194 -14.326 29.852 1.00 78.26 257 TRP C CA 1
ATOM 7202 C C . TRP C 1 280 ? 1.082 -13.514 30.060 1.00 77.71 257 TRP C C 1
ATOM 7203 O O . TRP C 1 280 ? 2.161 -14.094 30.048 1.00 80.70 257 TRP C O 1
ATOM 7214 N N . ARG C 1 281 ? 0.925 -12.179 30.184 1.00 78.31 258 ARG C N 1
ATOM 7215 C CA . ARG C 1 281 ? 1.917 -11.313 30.812 1.00 78.47 258 ARG C CA 1
ATOM 7216 C C . ARG C 1 281 ? 1.229 -10.534 31.931 1.00 78.94 258 ARG C C 1
ATOM 7217 O O . ARG C 1 281 ? -0.003 -10.491 32.018 1.00 73.17 258 ARG C O 1
ATOM 7225 N N . ASP C 1 282 ? 2.060 -9.886 32.754 1.00 81.25 259 ASP C N 1
ATOM 7226 C CA . ASP C 1 282 ? 1.700 -9.459 34.099 1.00 83.59 259 ASP C CA 1
ATOM 7227 C C . ASP C 1 282 ? 0.877 -8.169 34.095 1.00 83.29 259 ASP C C 1
ATOM 7228 O O . ASP C 1 282 ? 0.329 -7.827 35.141 1.00 83.83 259 ASP C O 1
ATOM 7233 N N . GLU C 1 283 ? 0.759 -7.471 32.952 1.00 81.30 260 GLU C N 1
ATOM 7234 C CA . GLU C 1 283 ? -0.058 -6.266 32.907 1.00 82.36 260 GLU C CA 1
ATOM 7235 C C . GLU C 1 283 ? -1.402 -6.527 32.202 1.00 77.52 260 GLU C C 1
ATOM 7236 O O . GLU C 1 283 ? -2.072 -5.583 31.782 1.00 74.80 260 GLU C O 1
ATOM 7242 N N . ALA C 1 284 ? -1.786 -7.807 32.091 1.00 74.06 261 ALA C N 1
ATOM 7243 C CA . ALA C 1 284 ? -3.011 -8.223 31.421 1.00 71.30 261 ALA C CA 1
ATOM 7244 C C . ALA C 1 284 ? -4.208 -7.382 31.877 1.00 71.39 261 ALA C C 1
ATOM 7245 O O . ALA C 1 284 ? -4.371 -7.132 33.060 1.00 72.63 261 ALA C O 1
ATOM 7247 N N . ARG C 1 285 ? -5.060 -6.991 30.929 1.00 71.55 262 ARG C N 1
ATOM 7248 C CA . ARG C 1 285 ? -6.294 -6.277 31.204 1.00 73.05 262 ARG C CA 1
ATOM 7249 C C . ARG C 1 285 ? -7.478 -6.980 30.546 1.00 71.15 262 ARG C C 1
ATOM 7250 O O . ARG C 1 285 ? -7.505 -7.184 29.336 1.00 72.12 262 ARG C O 1
ATOM 7258 N N . THR C 1 286 ? -8.457 -7.362 31.371 1.00 71.52 263 THR C N 1
ATOM 7259 C CA . THR C 1 286 ? -9.673 -8.007 30.896 1.00 68.28 263 THR C CA 1
ATOM 7260 C C . THR C 1 286 ? -10.831 -7.682 31.857 1.00 68.70 263 THR C C 1
ATOM 7261 O O . THR C 1 286 ? -10.768 -7.987 33.054 1.00 66.66 263 THR C O 1
ATOM 7265 N N . VAL C 1 287 ? -11.877 -7.023 31.334 1.00 69.06 264 VAL C N 1
ATOM 7266 C CA . VAL C 1 287 ? -13.056 -6.678 32.120 1.00 70.01 264 VAL C CA 1
ATOM 7267 C C . VAL C 1 287 ? -14.299 -7.244 31.427 1.00 68.90 264 VAL C C 1
ATOM 7268 O O . VAL C 1 287 ? -14.355 -7.361 30.204 1.00 67.05 264 VAL C O 1
ATOM 7272 N N . PHE C 1 288 ? -15.293 -7.617 32.232 1.00 70.19 265 PHE C N 1
ATOM 7273 C CA . PHE C 1 288 ? -16.599 -8.019 31.735 1.00 70.41 265 PHE C CA 1
ATOM 7274 C C . PHE C 1 288 ? -17.622 -7.024 32.263 1.00 72.56 265 PHE C C 1
ATOM 7275 O O . PHE C 1 288 ? -17.740 -6.874 33.476 1.00 74.33 265 PHE C O 1
ATOM 7283 N N . LEU C 1 289 ? -18.316 -6.311 31.372 1.00 72.90 266 LEU C N 1
ATOM 7284 C CA . LEU C 1 289 ? -19.280 -5.313 31.809 1.00 76.65 266 LEU C CA 1
ATOM 7285 C C . LEU C 1 289 ? -20.690 -5.774 31.439 1.00 78.11 266 LEU C C 1
ATOM 7286 O O . LEU C 1 289 ? -20.953 -6.011 30.266 1.00 75.09 266 LEU C O 1
ATOM 7291 N N . ASP C 1 290 ? -21.586 -5.897 32.434 1.00 81.72 267 ASP C N 1
ATOM 7292 C CA . ASP C 1 290 ? -23.006 -6.175 32.193 1.00 81.53 267 ASP C CA 1
ATOM 7293 C C . ASP C 1 290 ? -23.191 -7.475 31.404 1.00 78.96 267 ASP C C 1
ATOM 7294 O O . ASP C 1 290 ? -23.989 -7.533 30.486 1.00 77.88 267 ASP C O 1
ATOM 7299 N N . CYS C 1 291 ? -22.429 -8.510 31.762 1.00 77.83 268 CYS C N 1
ATOM 7300 C CA . CYS C 1 291 ? -22.422 -9.767 31.040 1.00 75.08 268 CYS C CA 1
ATOM 7301 C C . CYS C 1 291 ? -23.261 -10.789 31.793 1.00 76.02 268 CYS C C 1
ATOM 7302 O O . CYS C 1 291 ? -23.420 -10.675 32.995 1.00 78.02 268 CYS C O 1
ATOM 7305 N N . LYS C 1 292 ? -23.806 -11.782 31.090 1.00 74.82 269 LYS C N 1
ATOM 7306 C CA . LYS C 1 292 ? -24.584 -12.819 31.749 1.00 77.15 269 LYS C CA 1
ATOM 7307 C C . LYS C 1 292 ? -23.697 -14.049 31.937 1.00 74.22 269 LYS C C 1
ATOM 7308 O O . LYS C 1 292 ? -23.055 -14.474 30.986 1.00 70.23 269 LYS C O 1
ATOM 7314 N N . MET C 1 293 ? -23.707 -14.638 33.141 1.00 76.71 270 MET C N 1
ATOM 7315 C CA . MET C 1 293 ? -22.868 -15.793 33.425 1.00 78.77 270 MET C CA 1
ATOM 7316 C C . MET C 1 293 ? -23.624 -16.820 34.275 1.00 81.68 270 MET C C 1
ATOM 7317 O O . MET C 1 293 ? -24.607 -16.500 34.941 1.00 80.41 270 MET C O 1
ATOM 7322 N N . ASP C 1 294 ? -23.087 -18.048 34.277 1.00 84.57 271 ASP C N 1
ATOM 7323 C CA . ASP C 1 294 ? -23.586 -19.097 35.142 1.00 90.71 271 ASP C CA 1
ATOM 7324 C C . ASP C 1 294 ? -22.477 -19.496 36.122 1.00 94.38 271 ASP C C 1
ATOM 7325 O O . ASP C 1 294 ? -21.453 -18.815 36.239 1.00 94.00 271 ASP C O 1
ATOM 7330 N N . ASN C 1 295 ? -22.695 -20.607 36.838 1.00 98.61 272 ASN C N 1
ATOM 7331 C CA . ASN C 1 295 ? -21.852 -20.973 37.972 1.00 100.58 272 ASN C CA 1
ATOM 7332 C C . ASN C 1 295 ? -20.785 -21.983 37.536 1.00 98.47 272 ASN C C 1
ATOM 7333 O O . ASN C 1 295 ? -20.113 -22.586 38.375 1.00 98.11 272 ASN C O 1
ATOM 7338 N N . SER C 1 296 ? -20.639 -22.190 36.223 1.00 95.00 273 SER C N 1
ATOM 7339 C CA . SER C 1 296 ? -19.456 -22.846 35.692 1.00 94.64 273 SER C CA 1
ATOM 7340 C C . SER C 1 296 ? -18.247 -21.927 35.869 1.00 89.57 273 SER C C 1
ATOM 7341 O O . SER C 1 296 ? -17.112 -22.402 35.933 1.00 84.36 273 SER C O 1
ATOM 7344 N N . ILE C 1 297 ? -18.509 -20.615 35.978 1.00 86.88 274 ILE C N 1
ATOM 7345 C CA . ILE C 1 297 ? -17.441 -19.657 36.194 1.00 82.71 274 ILE C CA 1
ATOM 7346 C C . ILE C 1 297 ? -16.875 -19.906 37.582 1.00 87.47 274 ILE C C 1
ATOM 7347 O O . ILE C 1 297 ? -17.625 -20.049 38.544 1.00 91.14 274 ILE C O 1
ATOM 7352 N N . ALA C 1 298 ? -15.545 -19.938 37.680 1.00 87.80 275 ALA C N 1
ATOM 7353 C CA . ALA C 1 298 ?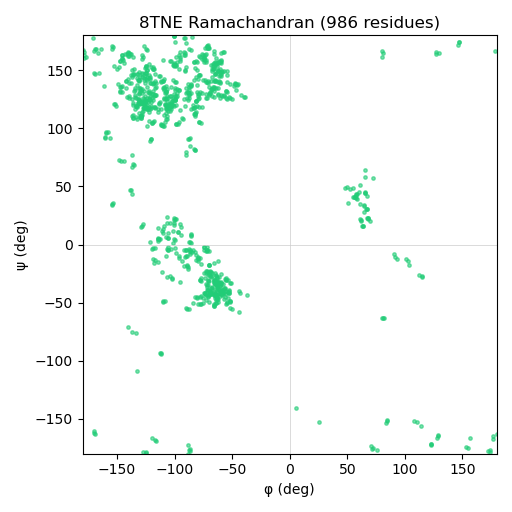 -14.895 -20.259 38.942 1.00 89.70 275 ALA C CA 1
ATOM 7354 C C . ALA C 1 298 ? -15.205 -19.205 40.002 1.00 85.94 275 ALA C C 1
ATOM 7355 O O . ALA C 1 298 ? -15.334 -18.018 39.701 1.00 81.15 275 ALA C O 1
ATOM 7357 N N . PRO C 1 299 ? -15.287 -19.611 41.287 1.00 85.76 276 PRO C N 1
ATOM 7358 C CA . PRO C 1 299 ? -15.483 -18.652 42.373 1.00 86.35 276 PRO C CA 1
ATOM 7359 C C . PRO C 1 299 ? -14.382 -17.587 42.444 1.00 85.54 276 PRO C C 1
ATOM 7360 O O . PRO C 1 299 ? -14.662 -16.432 42.783 1.00 82.97 276 PRO C O 1
ATOM 7364 N N . GLU C 1 300 ? -13.137 -17.974 42.092 1.00 85.91 277 GLU C N 1
ATOM 7365 C CA . GLU C 1 300 ? -12.014 -17.051 42.110 1.00 83.80 277 GLU C CA 1
ATOM 7366 C C . GLU C 1 300 ? -12.147 -16.036 40.975 1.00 80.78 277 GLU C C 1
ATOM 7367 O O . GLU C 1 300 ? -11.566 -14.956 41.055 1.00 79.95 277 GLU C O 1
ATOM 7373 N N . ARG C 1 301 ? -12.895 -16.403 39.923 1.00 80.53 278 ARG C N 1
ATOM 7374 C CA . ARG C 1 301 ? -13.184 -15.568 38.757 1.00 79.04 278 ARG C CA 1
ATOM 7375 C C . ARG C 1 301 ? -11.983 -15.610 37.794 1.00 79.58 278 ARG C C 1
ATOM 7376 O O . ARG C 1 301 ? -12.096 -16.064 36.654 1.00 79.98 278 ARG C O 1
ATOM 7384 N N . PHE C 1 302 ? -10.830 -15.111 38.242 1.00 80.14 279 PHE C N 1
ATOM 7385 C CA . PHE C 1 302 ? -9.610 -15.151 37.451 1.00 79.77 279 PHE C CA 1
ATOM 7386 C C . PHE C 1 302 ? -8.538 -15.961 38.184 1.00 80.24 279 PHE C C 1
ATOM 7387 O O . PHE C 1 302 ? -8.523 -16.045 39.409 1.00 79.63 279 PHE C O 1
ATOM 7395 N N . SER C 1 303 ? -7.650 -16.580 37.398 1.00 80.66 280 SER C N 1
ATOM 7396 C CA . SER C 1 303 ? -6.535 -17.359 37.912 1.00 80.50 280 SER C CA 1
ATOM 7397 C C . SER C 1 303 ? -5.289 -16.496 37.829 1.00 80.57 280 SER C C 1
ATOM 7398 O O . SER C 1 303 ? -5.221 -15.592 36.995 1.00 80.97 280 SER C O 1
ATOM 7401 N N . GLY C 1 304 ? -4.311 -16.787 38.691 1.00 81.29 281 GLY C N 1
ATOM 7402 C CA . GLY C 1 304 ? -2.953 -16.362 38.424 1.00 81.06 281 GLY C CA 1
ATOM 7403 C C . GLY C 1 304 ? -2.372 -17.188 37.278 1.00 81.02 281 GLY C C 1
ATOM 7404 O O . GLY C 1 304 ? -2.983 -18.173 36.861 1.00 78.83 281 GLY C O 1
ATOM 7405 N N . TRP C 1 305 ? -1.185 -16.778 36.796 1.00 81.38 282 TRP C N 1
ATOM 7406 C CA . TRP C 1 305 ? -0.433 -17.545 35.824 1.00 80.82 282 TRP C CA 1
ATOM 7407 C C . TRP C 1 305 ? 0.366 -18.635 36.536 1.00 84.89 282 TRP C C 1
ATOM 7408 O O . TRP C 1 305 ? 1.197 -18.330 37.382 1.00 87.41 282 TRP C O 1
ATOM 7419 N N . GLY C 1 306 ? 0.075 -19.906 36.216 1.00 86.81 283 GLY C N 1
ATOM 7420 C CA . GLY C 1 306 ? 0.874 -21.033 36.675 1.00 90.79 283 GLY C CA 1
ATOM 7421 C C . GLY C 1 306 ? 0.395 -21.626 37.997 1.00 97.21 283 GLY C C 1
ATOM 7422 O O . GLY C 1 306 ? 0.913 -22.642 38.455 1.00 104.15 283 GLY C O 1
ATOM 7423 N N . ALA C 1 307 ? -0.559 -20.943 38.635 1.00 97.99 284 ALA C N 1
ATOM 7424 C CA . ALA C 1 307 ? -1.254 -21.437 39.813 1.00 100.28 284 ALA C CA 1
ATOM 7425 C C . ALA C 1 307 ? -2.445 -20.518 40.079 1.00 96.72 284 ALA C C 1
ATOM 7426 O O . ALA C 1 307 ? -2.387 -19.312 39.817 1.00 94.29 284 ALA C O 1
ATOM 7428 N N . VAL C 1 308 ? -3.525 -21.101 40.602 1.00 96.75 285 VAL C N 1
ATOM 7429 C CA . VAL C 1 308 ? -4.778 -20.385 40.783 1.00 93.15 285 VAL C CA 1
ATOM 7430 C C . VAL C 1 308 ? -4.570 -19.168 41.689 1.00 91.62 285 VAL C C 1
ATOM 7431 O O . VAL C 1 308 ? -5.032 -18.067 41.394 1.00 85.25 285 VAL C O 1
ATOM 7435 N N . ASP C 1 309 ? -3.817 -19.368 42.771 1.00 97.05 286 ASP C N 1
ATOM 7436 C CA . ASP C 1 309 ? -3.712 -18.391 43.839 1.00 100.20 286 ASP C CA 1
ATOM 7437 C C . ASP C 1 309 ? -2.437 -17.555 43.705 1.00 99.36 286 ASP C C 1
ATOM 7438 O O . ASP C 1 309 ? -1.988 -16.989 44.697 1.00 103.97 286 ASP C O 1
ATOM 7443 N N . LYS C 1 310 ? -1.841 -17.468 42.507 1.00 95.43 287 LYS C N 1
ATOM 7444 C CA . LYS C 1 310 ? -0.638 -16.667 42.340 1.00 94.45 287 LYS C CA 1
ATOM 7445 C C . LYS C 1 310 ? -1.034 -15.196 42.219 1.00 92.46 287 LYS C C 1
ATOM 7446 O O . LYS C 1 310 ? -1.895 -14.882 41.416 1.00 93.65 287 LYS C O 1
ATOM 7452 N N . ASP C 1 311 ? -0.415 -14.303 43.004 1.00 92.73 288 ASP C N 1
ATOM 7453 C CA . ASP C 1 311 ? -0.808 -12.899 43.032 1.00 91.76 288 ASP C CA 1
ATOM 7454 C C . ASP C 1 311 ? -0.392 -12.242 41.720 1.00 89.26 288 ASP C C 1
ATOM 7455 O O . ASP C 1 311 ? 0.654 -12.556 41.184 1.00 89.49 288 ASP C O 1
ATOM 7460 N N . GLN C 1 312 ? -1.269 -11.391 41.193 1.00 87.43 289 GLN C N 1
ATOM 7461 C CA . GLN C 1 312 ? -1.001 -10.682 39.920 1.00 85.83 289 GLN C CA 1
ATOM 7462 C C . GLN C 1 312 ? -1.421 -9.227 40.118 1.00 87.03 289 GLN C C 1
ATOM 7463 O O . GLN C 1 312 ? -2.390 -8.798 39.486 1.00 84.14 289 GLN C O 1
ATOM 7469 N N . PRO C 1 313 ? -0.707 -8.443 40.947 1.00 91.46 290 PRO C N 1
ATOM 7470 C CA . PRO C 1 313 ? -1.141 -7.082 41.284 1.00 93.37 290 PRO C CA 1
ATOM 7471 C C . PRO C 1 313 ? -1.015 -6.020 40.189 1.00 94.54 290 PRO C C 1
ATOM 7472 O O . PRO C 1 313 ? -1.397 -4.874 40.408 1.00 94.30 290 PRO C O 1
ATOM 7476 N N . ASP C 1 314 ? -0.485 -6.393 39.015 1.00 96.18 291 ASP C N 1
ATOM 7477 C CA . ASP C 1 314 ? -0.276 -5.430 37.936 1.00 96.63 291 ASP C CA 1
ATOM 7478 C C . ASP C 1 314 ? -1.314 -5.624 36.826 1.00 93.82 291 ASP C C 1
ATOM 7479 O O . ASP C 1 314 ? -1.387 -4.819 35.901 1.00 96.61 291 ASP C O 1
ATOM 7484 N N . THR C 1 315 ? -2.160 -6.654 36.956 1.00 90.49 292 THR C N 1
ATOM 7485 C CA . THR C 1 315 ? -3.307 -6.837 36.077 1.00 85.45 292 THR C CA 1
ATOM 7486 C C . THR C 1 315 ? -4.413 -5.836 36.409 1.00 84.56 292 THR C C 1
ATOM 7487 O O . THR C 1 315 ? -4.433 -5.274 37.501 1.00 87.98 292 THR C O 1
ATOM 7491 N N . TYR C 1 316 ? -5.312 -5.599 35.443 1.00 82.56 293 TYR C N 1
ATOM 7492 C CA . TYR C 1 316 ? -6.618 -5.019 35.722 1.00 83.29 293 TYR C CA 1
ATOM 7493 C C . TYR C 1 316 ? -7.681 -6.008 35.245 1.00 76.98 293 TYR C C 1
ATOM 7494 O O . TYR C 1 316 ? -8.083 -6.009 34.083 1.00 72.72 293 TYR C O 1
ATOM 7503 N N . TYR C 1 317 ? -8.067 -6.883 36.172 1.00 75.62 294 TYR C N 1
ATOM 7504 C CA . TYR C 1 317 ? -9.069 -7.917 35.968 1.00 74.50 294 TYR C CA 1
ATOM 7505 C C . TYR C 1 317 ? -10.316 -7.558 36.785 1.00 75.63 294 TYR C C 1
ATOM 7506 O O . TYR C 1 317 ? -10.194 -7.060 37.909 1.00 74.72 294 TYR C O 1
ATOM 7515 N N . GLY C 1 318 ? -11.520 -7.797 36.239 1.00 74.36 295 GLY C N 1
ATOM 7516 C CA . GLY C 1 318 ? -12.721 -7.380 36.943 1.00 76.51 295 GLY C CA 1
ATOM 7517 C C . GLY C 1 318 ? -14.036 -7.670 36.211 1.00 77.92 295 GLY C C 1
ATOM 7518 O O . GLY C 1 318 ? -14.041 -7.984 35.018 1.00 74.15 295 GLY C O 1
ATOM 7519 N N . GLU C 1 319 ? -15.143 -7.550 36.981 1.00 80.77 296 GLU C N 1
ATOM 7520 C CA . GLU C 1 319 ? -16.520 -7.675 36.517 1.00 80.02 296 GLU C CA 1
ATOM 7521 C C . GLU C 1 319 ? -17.337 -6.501 37.046 1.00 80.00 296 GLU C C 1
ATOM 7522 O O . GLU C 1 319 ? -17.186 -6.108 38.195 1.00 78.97 296 GLU C O 1
ATOM 7528 N N . TYR C 1 320 ? -18.241 -6.002 36.209 1.00 80.93 297 TYR C N 1
ATOM 7529 C CA . TYR C 1 320 ? -19.183 -4.958 36.674 1.00 85.10 297 TYR C CA 1
ATOM 7530 C C . TYR C 1 320 ? -20.604 -5.421 36.350 1.00 83.98 297 TYR C C 1
ATOM 7531 O O . TYR C 1 320 ? -20.906 -5.572 35.156 1.00 83.00 297 TYR C O 1
ATOM 7540 N N . ARG C 1 321 ? -21.419 -5.677 37.372 1.00 87.16 298 ARG C N 1
ATOM 7541 C CA . ARG C 1 321 ? -22.850 -6.045 37.181 1.00 89.24 298 ARG C CA 1
ATOM 7542 C C . ARG C 1 321 ? -23.008 -7.323 36.358 1.00 84.72 298 ARG C C 1
ATOM 7543 O O . ARG C 1 321 ? -23.850 -7.332 35.453 1.00 85.19 298 ARG C O 1
ATOM 7551 N N . SER C 1 322 ? -22.228 -8.355 36.654 1.00 80.80 299 SER C N 1
ATOM 7552 C CA . SER C 1 322 ? -22.447 -9.628 36.004 1.00 79.85 299 SER C CA 1
ATOM 7553 C C . SER C 1 322 ? -23.760 -10.224 36.504 1.00 82.94 299 SER C C 1
ATOM 7554 O O . SER C 1 322 ? -24.049 -10.225 37.704 1.00 86.87 299 SER C O 1
ATOM 7557 N N . LEU C 1 323 ? -24.605 -10.671 35.572 1.00 83.42 300 LEU C N 1
ATOM 7558 C CA . LEU C 1 323 ? -25.961 -11.067 35.929 1.00 85.05 300 LEU C CA 1
ATOM 7559 C C . LEU C 1 323 ? -26.057 -12.578 35.799 1.00 84.29 300 LEU C C 1
ATOM 7560 O O . LEU C 1 323 ? -25.508 -13.149 34.861 1.00 81.62 300 LEU C O 1
ATOM 7565 N N . ASP C 1 324 ? -26.772 -13.213 36.728 1.00 90.34 301 ASP C N 1
ATOM 7566 C CA . ASP C 1 324 ? -27.028 -14.636 36.575 1.00 95.48 301 ASP C CA 1
ATOM 7567 C C . ASP C 1 324 ? -27.885 -14.870 35.334 1.00 97.30 301 ASP C C 1
ATOM 7568 O O . ASP C 1 324 ? -28.816 -14.112 35.068 1.00 95.79 301 ASP C O 1
ATOM 7573 N N . ILE C 1 325 ? -27.573 -15.946 34.601 1.00 100.14 302 ILE C N 1
ATOM 7574 C CA . ILE C 1 325 ? -28.268 -16.290 33.366 1.00 104.17 302 ILE C CA 1
ATOM 7575 C C . ILE C 1 325 ? -29.717 -16.687 33.648 1.00 107.25 302 ILE C C 1
ATOM 7576 O O . ILE C 1 325 ? -30.573 -16.499 32.790 1.00 108.52 302 ILE C O 1
ATOM 7581 N N A ILE C 1 326 ? -29.954 -17.228 34.849 0.50 107.24 303 ILE C N 1
ATOM 7582 N N B ILE C 1 326 ? -29.990 -17.182 34.866 0.50 107.10 303 ILE C N 1
ATOM 7583 C CA A ILE C 1 326 ? -31.232 -17.746 35.284 0.50 107.98 303 ILE C CA 1
ATOM 7584 C CA B ILE C 1 326 ? -31.285 -17.739 35.209 0.50 107.81 303 ILE C CA 1
ATOM 7585 C C A ILE C 1 326 ? -32.210 -16.608 35.579 0.50 109.86 303 ILE C C 1
ATOM 7586 C C B ILE C 1 326 ? -32.256 -16.633 35.623 0.50 109.97 303 ILE C C 1
ATOM 7587 O O A ILE C 1 326 ? -33.316 -16.627 35.052 0.50 116.75 303 ILE C O 1
ATOM 7588 O O B ILE C 1 326 ? -33.405 -16.660 35.194 0.50 116.72 303 ILE C O 1
ATOM 7597 N N . ASP C 1 327 ? -31.831 -15.678 36.463 1.00 107.60 304 ASP C N 1
ATOM 7598 C CA . ASP C 1 327 ? -32.786 -14.736 37.044 1.00 108.35 304 ASP C CA 1
ATOM 7599 C C . ASP C 1 327 ? -32.377 -13.280 36.874 1.00 101.63 304 ASP C C 1
ATOM 7600 O O . ASP C 1 327 ? -33.072 -12.404 37.394 1.00 99.46 304 ASP C O 1
ATOM 7605 N N . SER C 1 328 ? -31.252 -13.013 36.201 1.00 96.74 305 SER C N 1
ATOM 7606 C CA . SER C 1 328 ? -30.750 -11.648 36.051 1.00 94.23 305 SER C CA 1
ATOM 7607 C C . SER C 1 328 ? -30.427 -10.976 37.394 1.00 92.11 305 SER C C 1
ATOM 7608 O O . SER C 1 328 ? -30.398 -9.746 37.480 1.00 90.99 305 SER C O 1
ATOM 7611 N N . SER C 1 329 ? -30.197 -11.768 38.452 1.00 91.36 306 SER C N 1
ATOM 7612 C CA . SER C 1 329 ? -29.739 -11.224 39.724 1.00 92.42 306 SER C CA 1
ATOM 7613 C C . SER C 1 329 ? -28.241 -10.948 39.623 1.00 91.02 306 SER C C 1
ATOM 7614 O O . SER C 1 329 ? -27.521 -11.712 38.976 1.00 85.85 306 SER C O 1
ATOM 7617 N N . VAL C 1 330 ? -27.795 -9.880 40.310 1.00 95.68 307 VAL C N 1
ATOM 7618 C CA . VAL C 1 330 ? -26.392 -9.501 40.344 1.00 96.54 307 VAL C CA 1
ATOM 7619 C C . VAL C 1 330 ? -25.616 -10.644 41.004 1.00 94.97 307 VAL C C 1
ATOM 7620 O O . VAL C 1 330 ? -26.035 -11.210 42.015 1.00 91.98 307 VAL C O 1
ATOM 7624 N N . ILE C 1 331 ? -24.486 -10.997 40.381 1.00 96.04 308 ILE C N 1
ATOM 7625 C CA . ILE C 1 331 ? -23.614 -12.017 40.936 1.00 98.33 308 ILE C CA 1
ATOM 7626 C C . ILE C 1 331 ? -22.678 -11.340 41.942 1.00 95.80 308 ILE C C 1
ATOM 7627 O O . ILE C 1 331 ? -22.205 -10.225 41.723 1.00 92.89 308 ILE C O 1
ATOM 7632 N N . VAL C 1 332 ? -22.475 -11.991 43.085 1.00 97.77 309 VAL C N 1
ATOM 7633 C CA . VAL C 1 332 ? -21.518 -11.501 44.061 1.00 101.78 309 VAL C CA 1
ATOM 7634 C C . VAL C 1 332 ? -20.483 -12.599 44.285 1.00 101.62 309 VAL C C 1
ATOM 7635 O O . VAL C 1 332 ? -20.810 -13.743 44.580 1.00 99.49 309 VAL C O 1
ATOM 7639 N N . ALA C 1 333 ? -19.217 -12.236 44.089 1.00 104.77 310 ALA C N 1
ATOM 7640 C CA . ALA C 1 333 ? -18.109 -13.109 44.414 1.00 105.60 310 ALA C CA 1
ATOM 7641 C C . ALA C 1 333 ? -17.252 -12.412 45.462 1.00 110.02 310 ALA C C 1
ATOM 7642 O O . ALA C 1 333 ? -16.548 -11.455 45.164 1.00 114.03 310 ALA C O 1
ATOM 7644 N N . ASP C 1 334 ? -17.370 -12.880 46.705 1.00 116.30 311 ASP C N 1
ATOM 7645 C CA . ASP C 1 334 ? -16.518 -12.418 47.788 1.00 118.05 311 ASP C CA 1
ATOM 7646 C C . ASP C 1 334 ? -15.403 -13.437 47.999 1.00 111.90 311 ASP C C 1
ATOM 7647 O O . ASP C 1 334 ? -14.622 -13.291 48.931 1.00 116.43 311 ASP C O 1
ATOM 7652 N N . ALA C 1 335 ? -15.359 -14.465 47.136 1.00 104.59 312 ALA C N 1
ATOM 7653 C CA . ALA C 1 335 ? -14.294 -15.456 47.126 1.00 101.09 312 ALA C CA 1
ATOM 7654 C C . ALA C 1 335 ? -13.415 -15.286 45.880 1.00 98.81 312 ALA C C 1
ATOM 7655 O O . ALA C 1 335 ? -12.611 -16.163 45.580 1.00 100.72 312 ALA C O 1
ATOM 7657 N N . LYS C 1 336 ? -13.542 -14.157 45.163 1.00 94.11 313 LYS C N 1
ATOM 7658 C CA . LYS C 1 336 ? -12.674 -13.854 44.033 1.00 88.98 313 LYS C CA 1
ATOM 7659 C C . LYS C 1 336 ? -11.233 -13.727 44.531 1.00 89.11 313 LYS C C 1
ATOM 7660 O O . LYS C 1 336 ? -11.028 -13.430 45.704 1.00 92.05 313 LYS C O 1
ATOM 7666 N N . ASN C 1 337 ? -10.234 -13.940 43.651 1.00 85.89 314 ASN C N 1
ATOM 7667 C CA . ASN C 1 337 ? -8.846 -13.712 44.034 1.00 86.69 314 ASN C CA 1
ATOM 7668 C C . ASN C 1 337 ? -8.640 -12.252 44.437 1.00 86.21 314 ASN C C 1
ATOM 7669 O O . ASN C 1 337 ? -9.272 -11.335 43.912 1.00 83.56 314 ASN C O 1
ATOM 7674 N N . ALA C 1 338 ? -7.710 -12.042 45.375 1.00 89.39 315 ALA C N 1
ATOM 7675 C CA . ALA C 1 338 ? -7.524 -10.740 46.002 1.00 89.47 315 ALA C CA 1
ATOM 7676 C C . ALA C 1 338 ? -7.087 -9.692 44.974 1.00 87.28 315 ALA C C 1
ATOM 7677 O O . ALA C 1 338 ? -7.418 -8.518 45.128 1.00 86.14 315 ALA C O 1
ATOM 7679 N N . PHE C 1 339 ? -6.385 -10.121 43.910 1.00 86.17 316 PHE C N 1
ATOM 7680 C CA . PHE C 1 339 ? -5.836 -9.189 42.935 1.00 85.01 316 PHE C CA 1
ATOM 7681 C C . PHE C 1 339 ? -6.892 -8.709 41.940 1.00 83.53 316 PHE C C 1
ATOM 7682 O O . PHE C 1 339 ? -6.647 -7.733 41.230 1.00 82.87 316 PHE C O 1
ATOM 7690 N N . VAL C 1 340 ? -8.054 -9.385 41.897 1.00 83.56 317 VAL C N 1
ATOM 7691 C CA . VAL C 1 340 ? -9.163 -8.974 41.050 1.00 81.20 317 VAL C CA 1
ATOM 7692 C C . VAL C 1 340 ? -9.705 -7.642 41.562 1.00 82.94 317 VAL C C 1
ATOM 7693 O O . VAL C 1 340 ? -9.891 -7.475 42.760 1.00 84.13 317 VAL C O 1
ATOM 7697 N N . LYS C 1 341 ? -9.967 -6.705 40.651 1.00 84.79 318 LYS C N 1
ATOM 7698 C CA . LYS C 1 341 ? -10.362 -5.361 41.042 1.00 91.44 318 LYS C CA 1
ATOM 7699 C C . LYS C 1 341 ? -11.852 -5.288 41.375 1.00 93.58 318 LYS C C 1
ATOM 7700 O O . LYS C 1 341 ? -12.648 -6.089 40.887 1.00 86.26 318 LYS C O 1
ATOM 7706 N N . ASP C 1 342 ? -12.184 -4.255 42.155 1.00 100.77 319 ASP C N 1
ATOM 7707 C CA . ASP C 1 342 ? -13.537 -3.768 42.342 1.00 107.27 319 ASP C CA 1
ATOM 7708 C C . ASP C 1 342 ? -13.786 -2.664 41.317 1.00 106.87 319 ASP C C 1
ATOM 7709 O O . ASP C 1 342 ? -13.271 -1.556 41.451 1.00 110.84 319 ASP C O 1
ATOM 7714 N N . ILE C 1 343 ? -14.604 -2.953 40.306 1.00 101.86 320 ILE C N 1
ATOM 7715 C CA . ILE C 1 343 ? -14.950 -1.923 39.346 1.00 98.51 320 ILE C CA 1
ATOM 7716 C C . ILE C 1 343 ? -16.022 -1.034 39.976 1.00 99.43 320 ILE C C 1
ATOM 7717 O O . ILE C 1 343 ? -17.177 -1.440 40.111 1.00 94.94 320 ILE C O 1
ATOM 7722 N N . THR C 1 344 ? -15.613 0.171 40.382 1.00 101.86 321 THR C N 1
ATOM 7723 C CA . THR C 1 344 ? -16.547 1.174 40.861 1.00 108.36 321 THR C CA 1
ATOM 7724 C C . THR C 1 344 ? -17.369 1.690 39.686 1.00 110.35 321 THR C C 1
ATOM 7725 O O . THR C 1 344 ? -17.034 1.434 38.537 1.00 105.79 321 THR C O 1
ATOM 7729 N N . GLU C 1 345 ? -18.425 2.446 40.001 1.00 120.92 322 GLU C N 1
ATOM 7730 C CA . GLU C 1 345 ? -19.277 3.064 38.998 1.00 128.06 322 GLU C CA 1
ATOM 7731 C C . GLU C 1 345 ? -18.462 4.052 38.163 1.00 128.91 322 GLU C C 1
ATOM 7732 O O . GLU C 1 345 ? -18.729 4.216 36.975 1.00 131.45 322 GLU C O 1
ATOM 7738 N N . LYS C 1 346 ? -17.455 4.684 38.778 1.00 130.85 323 LYS C N 1
ATOM 7739 C CA . LYS C 1 346 ? -16.563 5.592 38.064 1.00 135.18 323 LYS C CA 1
ATOM 7740 C C . LYS C 1 346 ? -15.652 4.817 37.108 1.00 129.68 323 LYS C C 1
ATOM 7741 O O . LYS C 1 346 ? -15.550 5.176 35.934 1.00 125.37 323 LYS C O 1
ATOM 7747 N N . ASP C 1 347 ? -14.999 3.754 37.601 1.00 127.80 324 ASP C N 1
ATOM 7748 C CA . ASP C 1 347 ? -14.204 2.892 36.740 1.00 126.27 324 ASP C CA 1
ATOM 7749 C C . ASP C 1 347 ? -15.033 2.393 35.554 1.00 123.74 324 ASP C C 1
ATOM 7750 O O . ASP C 1 347 ? -14.524 2.311 34.437 1.00 127.16 324 ASP C O 1
ATOM 7755 N N . TYR C 1 348 ? -16.298 2.027 35.807 1.00 115.74 325 TYR C N 1
ATOM 7756 C CA . TYR C 1 348 ? -17.161 1.461 34.778 1.00 109.82 325 TYR C CA 1
ATOM 7757 C C . TYR C 1 348 ? -17.441 2.469 33.660 1.00 107.65 325 TYR C C 1
ATOM 7758 O O . TYR C 1 348 ? -17.429 2.099 32.488 1.00 101.92 325 TYR C O 1
ATOM 7767 N N . LYS C 1 349 ? -17.734 3.729 34.011 1.00 109.18 326 LYS C N 1
ATOM 7768 C CA . LYS C 1 349 ? -17.984 4.750 33.002 1.00 111.64 326 LYS C CA 1
ATOM 7769 C C . LYS C 1 349 ? -16.722 4.970 32.169 1.00 110.21 326 LYS C C 1
ATOM 7770 O O . LYS C 1 349 ? -16.803 5.216 30.969 1.00 108.89 326 LYS C O 1
ATOM 7776 N N . ASN C 1 350 ? -15.554 4.885 32.811 1.00 111.43 327 ASN C N 1
ATOM 7777 C CA . ASN C 1 350 ? -14.292 5.094 32.121 1.00 113.11 327 ASN C CA 1
ATOM 7778 C C . ASN C 1 350 ? -14.093 3.976 31.093 1.00 101.51 327 ASN C C 1
ATOM 7779 O O . ASN C 1 350 ? -13.869 4.249 29.917 1.00 99.94 327 ASN C O 1
ATOM 7784 N N . LEU C 1 351 ? -14.196 2.719 31.539 1.00 95.53 328 LEU C N 1
ATOM 7785 C CA . LEU C 1 351 ? -14.086 1.563 30.658 1.00 92.18 328 LEU C CA 1
ATOM 7786 C C . LEU C 1 351 ? -15.121 1.608 29.530 1.00 92.38 328 LEU C C 1
ATOM 7787 O O . LEU C 1 351 ? -14.822 1.213 28.406 1.00 95.39 328 LEU C O 1
ATOM 7792 N N . SER C 1 352 ? -16.336 2.083 29.817 1.00 92.51 329 SER C N 1
ATOM 7793 C CA . SER C 1 352 ? -17.374 2.144 28.800 1.00 92.41 329 SER C CA 1
ATOM 7794 C C . SER C 1 352 ? -17.028 3.205 27.762 1.00 93.04 329 SER C C 1
ATOM 7795 O O . SER C 1 352 ? -17.231 2.991 26.577 1.00 92.33 329 SER C O 1
ATOM 7798 N N . ASP C 1 353 ? -16.553 4.362 28.227 1.00 98.69 330 ASP C N 1
ATOM 7799 C CA . ASP C 1 353 ? -16.188 5.460 27.348 1.00 102.33 330 ASP C CA 1
ATOM 7800 C C . ASP C 1 353 ? -15.019 5.038 26.449 1.00 101.17 330 ASP C C 1
ATOM 7801 O O . ASP C 1 353 ? -15.009 5.367 25.267 1.00 100.80 330 ASP C O 1
ATOM 7806 N N . ARG C 1 354 ? -14.059 4.273 26.994 1.00 100.43 331 ARG C N 1
ATOM 7807 C CA . ARG C 1 354 ? -12.868 3.875 26.247 1.00 98.98 331 ARG C CA 1
ATOM 7808 C C . ARG C 1 354 ? -13.234 2.801 25.217 1.00 95.22 331 ARG C C 1
ATOM 7809 O O . ARG C 1 354 ? -12.789 2.844 24.067 1.00 96.07 331 ARG C O 1
ATOM 7817 N N . ALA C 1 355 ? -14.076 1.849 25.627 1.00 92.06 332 ALA C N 1
ATOM 7818 C CA . ALA C 1 355 ? -14.618 0.870 24.699 1.00 90.98 332 ALA C CA 1
ATOM 7819 C C . ALA C 1 355 ? -15.403 1.576 23.593 1.00 93.43 332 ALA C C 1
ATOM 7820 O O . ALA C 1 355 ? -15.328 1.173 22.439 1.00 92.91 332 ALA C O 1
ATOM 7822 N N . ASP C 1 356 ? -16.154 2.628 23.952 1.00 97.75 333 ASP C N 1
ATOM 7823 C CA . ASP C 1 356 ? -16.899 3.410 22.977 1.00 102.32 333 ASP C CA 1
ATOM 7824 C C . ASP C 1 356 ? -15.967 4.051 21.956 1.00 99.65 333 ASP C C 1
ATOM 7825 O O . ASP C 1 356 ? -16.317 4.052 20.779 1.00 99.53 333 ASP C O 1
ATOM 7830 N N . GLU C 1 357 ? -14.816 4.596 22.390 1.00 100.46 334 GLU C N 1
ATOM 7831 C CA . GLU C 1 357 ? -13.883 5.256 21.480 1.00 102.66 334 GLU C CA 1
ATOM 7832 C C . GLU C 1 357 ? -13.249 4.248 20.513 1.00 96.04 334 GLU C C 1
ATOM 7833 O O . GLU C 1 357 ? -13.067 4.548 19.332 1.00 94.79 334 GLU C O 1
ATOM 7839 N N . LEU C 1 358 ? -12.929 3.045 21.004 1.00 90.36 335 LEU C N 1
ATOM 7840 C CA . LEU C 1 358 ? -12.403 2.005 20.140 1.00 87.89 335 LEU C CA 1
ATOM 7841 C C . LEU C 1 358 ? -13.435 1.588 19.089 1.00 91.78 335 LEU C C 1
ATOM 7842 O O . LEU C 1 358 ? -13.093 1.360 17.927 1.00 100.32 335 LEU C O 1
ATOM 7847 N N . LYS C 1 359 ? -14.697 1.446 19.499 1.00 93.80 336 LYS C N 1
ATOM 7848 C CA . LYS C 1 359 ? -15.771 1.072 18.592 1.00 90.43 336 LYS C CA 1
ATOM 7849 C C . LYS C 1 359 ? -15.901 2.087 17.458 1.00 89.77 336 LYS C C 1
ATOM 7850 O O . LYS C 1 359 ? -16.125 1.713 16.308 1.00 87.69 336 LYS C O 1
ATOM 7856 N N . LYS C 1 360 ? -15.801 3.377 17.791 1.00 94.67 337 LYS C N 1
ATOM 7857 C CA . LYS C 1 360 ? -15.909 4.445 16.805 1.00 98.25 337 LYS C CA 1
ATOM 7858 C C . LYS C 1 360 ? -14.750 4.321 15.813 1.00 102.32 337 LYS C C 1
ATOM 7859 O O . LYS C 1 360 ? -14.966 4.288 14.605 1.00 104.71 337 LYS C O 1
ATOM 7865 N N . LYS C 1 361 ? -13.521 4.212 16.339 1.00 100.58 338 LYS C N 1
ATOM 7866 C CA . LYS C 1 361 ? -12.317 4.110 15.527 1.00 98.10 338 LYS C CA 1
ATOM 7867 C C . LYS C 1 361 ? -12.453 2.978 14.508 1.00 92.17 338 LYS C C 1
ATOM 7868 O O . LYS C 1 361 ? -12.058 3.150 13.352 1.00 86.84 338 LYS C O 1
ATOM 7874 N N . VAL C 1 362 ? -13.048 1.848 14.930 1.00 88.02 339 VAL C N 1
ATOM 7875 C CA . VAL C 1 362 ? -13.164 0.674 14.082 1.00 83.40 339 VAL C CA 1
ATOM 7876 C C . VAL C 1 362 ? -14.248 0.869 13.029 1.00 87.53 339 VAL C C 1
ATOM 7877 O O . VAL C 1 362 ? -14.033 0.533 11.878 1.00 90.10 339 VAL C O 1
ATOM 7881 N N . THR C 1 363 ? -15.427 1.366 13.420 1.00 96.44 340 THR C N 1
ATOM 7882 C CA . THR C 1 363 ? -16.567 1.404 12.513 1.00 96.50 340 THR C CA 1
ATOM 7883 C C . THR C 1 363 ? -16.662 2.739 11.772 1.00 100.96 340 THR C C 1
ATOM 7884 O O . THR C 1 363 ? -17.446 2.868 10.839 1.00 106.31 340 THR C O 1
ATOM 7888 N N . GLU C 1 364 ? -15.919 3.753 12.236 1.00 107.47 341 GLU C N 1
ATOM 7889 C CA . GLU C 1 364 ? -15.904 5.112 11.691 1.00 115.00 341 GLU C CA 1
ATOM 7890 C C . GLU C 1 364 ? -15.843 5.109 10.157 1.00 115.42 341 GLU C C 1
ATOM 7891 O O . GLU C 1 364 ? -15.031 4.324 9.617 1.00 108.88 341 GLU C O 1
#

Foldseek 3Di:
DDAAEFEAECPPGNHPAVQVVLVVDDQATHHEYEYEFDEHAAQEEHAHAHYEYEYPAEPRYEQEYAAFQQDADPVGDGCAQANQESYEYAYAEYEYEGYEFEHPNAACVPRNHHESYHYHYQFYEYERYEWDDAHQHYEDFDDAPDDPDVCNNVYDPPVPDRREHQYEAEAYEYEYFAQNYEYAYNYEYEQYEYEQEQVVVRPVQAASYERHAYRHALVALAYEYEQYEHEYDPPQDFQRYAPHEYNHLQHEYEYEQYEYARSHHLQNYAYPPGRQDARQNYAAEYHQYAHNPPRHGDDRPPHHPNHDDCDPVNVVVSVVNSVVSVVVRVD/DAAEFEAPCPPGNHPAVQVVLVVDDQATAYEYEYEFDEHAAAEEHAHAHYEYEYPAEPRAEQEYAAFQQDADPVGHGCAQANQESYEYAYAAYEYEGYEQEHPNAACVPRNHHESYEYHYQFYEYERYEFEDAHQHYEHDDDAPDDPDVCNNVYDCPVPDRREHFYEAEQYEYEYFAQNYEYAYNYEYEQYEQEQEQQLVRPVVSVVDDDQAARYERHAYRHALVALAYEYEQYEHEYDPPQDFQRYAPHEYNDLQHEYEYEQYEYARSHHLQRYAYPPGRQDARQNYAAEYHQYAHPPPRHGDDRPVHHPNHDDCDPVNNVVSVVNSVVSVVVRVD/DDAAEFEAECPPGNHPAVQVVLVVDDQAGAHEYEYEFDEHAAAEEHAHAHYEYEYPAEPRAEQEYAAFQQDADPVRDGCAQQNQESYEYAYAEYEYEGYEFEHPNAACVPRNHHESYHYHYQFYEYERYEWEDAHQHYEHFDDAPDDPDVCNNVYDCPVPDRREHFYEAEQYEYEYFAQNYEYAYNYEYEQYEQEQEQCVVRDPVQAARYERHAYRHDLVALAYEYEQYEHEYDPPQDFQRYAPHEYNHLQHEYEYEQYEYERSHHLQNYAYPPGRQDARQNYAAYYHQHAYPPPRHGDDRPPHHPSHDDCDPVNNVVSVVNSVVSVVVRVD

Solvent-accessible surface area: 42102 Å² total; per-residue (Å²): 248,236,73,26,85,0,74,0,90,94,141,149,30,52,5,22,42,0,52,25,0,11,34,0,0,11,8,96,68,116,0,20,0,81,3,23,117,22,61,2,100,22,73,1,45,0,25,11,21,31,0,20,1,30,8,49,15,51,74,121,0,39,1,43,59,67,20,0,6,109,48,127,52,189,74,39,45,127,17,20,15,5,18,0,8,0,0,0,1,1,14,100,81,0,14,0,64,46,0,5,0,7,3,74,24,16,15,8,79,142,58,1,49,2,0,0,0,1,0,23,0,47,23,0,25,0,42,54,0,36,0,32,6,44,32,10,0,0,0,0,3,13,9,5,148,86,63,179,133,190,96,20,6,34,2,5,23,33,73,11,85,60,113,130,7,7,0,0,0,58,62,1,43,0,49,0,1,20,11,0,0,5,0,5,1,34,0,0,0,11,65,3,50,0,5,0,16,8,51,74,161,67,105,133,114,47,32,0,0,26,0,0,1,2,12,17,40,133,115,31,10,6,1,0,0,26,86,0,36,0,60,2,77,166,44,18,85,135,11,1,0,0,0,0,38,1,43,31,83,47,0,25,0,3,0,0,45,0,66,0,34,94,7,6,0,65,31,12,0,2,1,90,71,52,31,121,115,95,5,85,71,3,43,0,0,38,14,137,5,48,40,59,159,94,61,55,104,45,113,29,134,69,64,21,109,15,8,71,107,19,74,102,180,48,51,137,75,4,18,67,59,0,71,118,11,67,127,120,6,68,156,294,81,27,89,0,66,0,80,99,132,147,30,47,4,20,41,0,52,22,0,10,34,0,0,18,7,102,68,99,0,19,0,76,4,19,115,21,61,2,104,21,66,1,47,0,26,11,20,28,1,17,1,28,6,31,0,46,71,96,0,39,0,44,60,66,22,0,5,106,52,128,50,193,72,45,46,145,18,19,13,5,14,0,7,0,0,0,1,1,14,89,72,0,14,0,72,10,0,5,0,7,4,73,24,17,16,9,74,140,60,1,51,1,0,0,0,1,0,24,0,54,26,0,25,0,39,31,0,36,0,34,6,42,35,10,0,0,0,0,3,17,9,2,143,96,62,132,140,191,94,25,9,26,2,4,23,40,69,12,87,69,107,137,8,7,0,0,0,57,61,1,46,0,49,0,1,20,12,0,0,4,0,11,1,33,0,0,0,11,65,3,48,0,4,0,16,6,48,21,138,73,18,105,78,2,117,91,105,136,72,110,25,32,1,0,25,0,0,1,2,12,16,40,164,114,35,10,6,1,0,0,24,88,1,39,0,64,3,76,167,41,20,100,127,11,3,0,0,0,0,39,0,34,41,77,56,0,23,0,3,0,1,47,0,73,0,36,100,6,5,0,66,32,12,0,2,1,68,71,50,33,122,116,90,7,85,88,4,44,0,0,37,19,142,4,51,25,54,154,100,57,55,104,47,115,35,130,69,55,18,104,14,8,74,112,17,77,130,174,48,61,124,72,4,20,65,61,0,72,113,14,65,130,123,5,71,157,241,232,80,70,97,5,71,0,79,95,133,147,28,90,78,59,43,0,52,75,0,10,136,31,3,58,83,154,86,126,1,21,0,77,4,17,116,21,66,2,101,22,72,1,92,0,80,21,26,29,0,21,1,27,7,49,10,37,73,120,0,40,0,44,57,65,20,0,6,114,48,134,62,192,117,44,42,151,13,21,15,5,42,0,20,1,0,0,0,1,14,124,75,0,14,0,64,44,0,5,0,7,3,73,25,16,11,8,76,133,59,1,51,2,0,0,0,1,0,25,0,52,25,0,26,0,38,59,0,38,0,34,6,41,34,10,0,0,0,0,3,11,10,4,141,93,62,136,144,199,90,27,6,72,13,38,42,45,171,48,98,55,122,127,7,10,0,0,0,69,75,1,48,0,48,0,1,20,11,0,0,4,0,7,1,33,0,0,0,14,78,2,48,0,5,0,16,12,54,61,158,66,66,152,130,113,67,29,1,0,26,0,0,1,2,13,13,42,140,99,41,11,4,1,0,0,23,84,1,34,0,62,2,77,171,53,18,98,131,10,3,0,0,0,0,39,0,35,42,77,67,0,22,0,2,0,0,39,0,85,0,37,100,6,4,0,67,32,12,0,2,1,72,69,50,32,118,119,91,7,85,80,3,46,0,0,37,12,143,4,43,37,75,72,39,59,47,92,47,116,25,134,68,57,22,110,16,10,73,109,17,68,103,172,50,53,135,78,5,20,89,68,0,71,125,13,65,136,123,3,59,158

B-factor: mean 69.58, std 20.02, range [37.32, 157.56]

Sequence (1000 aa):
KRMFEVHVKKENGDYSTITEAIQAVPYEEKAIIYIGEGTYHEKLFCEKSDITFVGAGIDKTIIEYDDGAFDQMEDGSKMGTFRSYTAFFGGKRVVTVRNMTIANTVGDGSLHGQALAVYADANICFFENVKMTGHQDTLFCAPLPLTERQKNGFMGPRVLNPRKKTAQLYRNCEIYGDVDFIFGGADAVFEDCLIVCNNRQKNVGRFINGYITAACGSRDDLGFVFRNCTVRGEEGCIEGSVFLGRPWRDEARTVFLDCKMDNSIAPERFSGWGAVDKDQPDTYYGEYRSLDIIDSSVIVADAKNAFVKDITEKDYKNLSDRADELKKKVTERMFEVHVKKENGDYSTITEAIQAVPYEEKAIIYIGEGTYHEKLFCEKSDITFVGAGIDKTIIEYDDGAFDQMEDGSKMGTFRSYTAFFGGKRVTVRNMTIANTVGDGSLHGQALAVYADANICFFENNVKMTGHQDTLFCAPLPLTERQKNGFMGPRVLNPRKKTAQLYRNCEIYGDVDFIFGGADAVFEDCLIVCNNRQKNVAAGESQDGRFINGYITAACGSRDDLGFVFRNCTVRGEEGCIEGSVFLGRPWRDEARTVFLDCKMDNSIAPERFSGWGAVDKDQPDTYYGEYRSLDIIDSSVIVADAKNAFVKDITEKDYKNLSDRADELKKKVTEKRMFEVHVKKENGDYSTITEAIQAVPYEEKAIIYIGEGTYHEKLFCEKSDITFVGAGIDKTIIEYDDGAFDQMEDGSKMGTFRSYTAFFGGKRVTVRNMTIANTVGDGSLHGQALAVYADANICFFENNVKMTGHQDTLFCAPLPLTERQKNGFMGPRVLNPRKKTAQLYRNCEIYGDVDFIFGGADAVFEDCLIVCNNRQKNVAGRFINGYITAACGSRDDLGFVFRNCTVRGEEGCIEGSVFLGRPWRDEARTVFLDCKMDNSIAPERFSGWGAVDKDQPDTYYGEYRSLDIIIDSSVIVADAKNAFVKDITEKDYKNLSDRADELKKKVTE

InterPro domains:
  IPR000070 Pectinesterase, catalytic [PF01095] (12-143)
  IPR000070 Pectinesterase, catalytic [PF01095] (169-298)
  IPR011050 Pectin lyase fold/virulence factor [SSF51126] (12-299)
  IPR012334 Pectin lyase fold [G3DSA:2.160.20.10] (3-303)
  IPR033131 Pectinesterase, Asp active site [PS00503] (177-186)

Organism: Butyrivibrio proteoclasticus (strain ATCC 51982 / DSM 14932 / B316) (NCBI:txid515622)

Secondary structure (DSSP, 8-state):
---EEEEE-SSSSSBSSHHHHHHHS-TTS-EEEEE-SEEEE--EEEEEEEEEEE-SSTTTEEEEE---TTPBPTTS-B--GGG--SEEEEEEEEEEEEEEEEE-S--HHHH----SEEE-SSEEEEEEEEEE-STT-EEESPPPSS-SSTTTT-STTTTS-----EEEEES-EEEESEEEEEES-EEEEES-EEEE--GGG-------EEEEEE---TTS--EEEES-EEEEPTTPPTT-EEEE--SSTT-EEEEES-EE-TTB-TT-BPPSSSTT---TT-EEEEES-EETTT-PBP--SSS-TTS----HHHHHHHHHHHHHHHHHHH-/--EEEEE-SSSSSBSSHHHHHHHS-TTS-EEEEE-SEEEE--EEEEEEEEEEE-SSTTTEEEEE---TTPBPTTS-B--GGG--SEEEEEEEEEEEEEEEEE-S--HHHH----SEEE-SSEEEEEEEEEE-STT-EEESPPPSS-SSTTTT-STTTTS-----EEEEES-EEEESEEEEEES-EEEEES-EEEE--HHHHSTTGGG--S----EEEEEE---TTS--EEEES-EEEEPTTPPTT-EEEE--SSTT-EEEEES-EE-TTB-TT-BPPSSSTT---TT-EEEEES-EETTT-PBP--SSS-TTS----HHHHHHHHHHHHHHHHHHH-/-PPEEEEE-SSSSSBSSHHHHHHHS-TTS-EEEEE-SEEEE--EEEEEEEEEEE-SSTTTEEEEE---TTPBPTTS-B--GGG--SEEEEEEEEEEEEEEEEE-S--HHHH----SEEE-SSEEEEEEEEEE-STT-EEESPPPSS-SSTTTT-STTTTS-----EEEEES-EEEESEEEEEES-EEEEES-EEEE--GGGS-------EEEEEE---TTS--EEEES-EEEEPTTPPTT-EEEE--SSTT-EEEEES-EE-TTB-TT-BPPSSSTT---TT-EEEEES-EETTT-PBP--SSS-TTS----HHHHHHHHHHHHHHHHHHH-